Protein AF-0000000075582136 (afdb_homodimer)

pLDDT: mean 93.13, std 15.54, range [14.88, 98.94]

Solvent-accessible surface area (backbone atoms only — not comparable to full-atom values): 69428 Å² total; per-residue (Å²): 144,78,86,81,82,97,71,89,72,78,82,81,78,76,75,77,76,76,74,74,72,73,72,70,71,68,70,74,68,73,74,67,49,56,45,76,36,68,51,67,60,58,88,44,71,37,83,74,55,88,53,54,43,84,75,32,46,63,37,31,34,33,76,56,52,63,45,33,44,37,61,30,61,46,61,32,44,50,53,49,29,32,49,75,15,39,59,55,40,36,70,56,34,31,39,51,44,36,67,83,54,13,18,47,70,27,92,83,30,82,40,27,60,53,42,39,28,33,27,39,42,9,41,41,48,40,16,49,43,66,66,36,65,70,48,44,54,53,43,45,54,55,51,50,20,41,63,68,41,46,43,95,70,19,51,52,49,55,89,46,71,60,96,89,23,59,55,54,49,38,53,42,43,35,50,55,35,43,50,52,47,27,54,63,65,65,46,64,64,47,59,52,50,51,53,38,28,50,52,33,57,58,68,48,54,71,94,48,40,42,73,50,75,65,32,12,52,40,28,38,56,46,44,52,52,42,52,56,49,30,45,74,69,64,51,65,68,44,59,55,36,43,53,53,43,59,76,40,23,55,62,56,60,51,91,42,45,64,79,64,51,36,38,44,56,50,36,47,27,29,50,30,38,35,57,52,18,33,57,68,65,42,63,67,31,37,50,18,18,55,44,48,60,47,51,51,31,43,68,26,16,59,47,68,40,71,50,44,17,12,34,51,43,51,48,80,59,41,46,41,48,56,31,14,29,29,40,40,21,50,33,33,31,34,50,38,19,53,51,48,22,22,55,62,29,44,51,64,26,38,53,48,28,45,23,27,57,53,23,38,48,46,34,28,35,43,87,63,30,44,22,26,20,39,42,45,39,44,34,23,62,59,23,35,66,56,62,27,48,80,72,37,69,53,83,42,37,39,38,14,28,21,54,40,53,39,69,61,40,58,21,35,47,34,32,37,63,44,53,53,57,51,49,24,51,27,35,28,20,64,18,16,38,29,43,60,39,81,57,19,25,39,30,56,45,57,28,47,94,58,50,62,31,36,44,37,34,51,41,60,45,84,82,43,46,50,41,35,36,35,35,42,36,93,57,75,46,56,38,39,40,34,37,58,32,58,62,78,32,65,79,40,46,47,24,52,71,84,38,71,55,94,56,79,61,47,55,49,24,27,39,34,42,42,42,73,42,43,59,67,40,34,40,36,39,37,43,49,64,50,80,45,76,50,71,21,69,62,48,60,42,15,34,32,44,29,46,49,76,37,38,35,11,45,62,53,48,74,42,79,42,80,39,65,38,77,76,67,37,42,97,79,45,49,69,24,90,86,44,65,58,84,80,39,43,16,34,28,38,40,61,74,45,84,74,44,46,24,62,65,60,42,91,89,46,44,64,73,75,49,43,81,42,80,50,70,75,38,90,78,35,55,50,57,29,80,87,30,36,33,51,36,33,41,37,45,24,21,38,26,80,84,49,40,69,40,97,43,72,37,60,45,68,79,58,60,38,76,48,67,65,54,63,83,37,83,41,47,27,28,46,28,12,21,32,71,47,26,43,28,63,28,38,44,46,64,131,131,87,80,77,85,82,79,86,73,83,85,76,82,72,78,78,75,78,74,75,74,72,74,69,70,68,70,74,69,75,73,69,50,57,46,76,36,69,52,66,60,58,90,43,71,36,82,72,55,87,53,53,43,83,76,32,48,64,37,31,33,33,76,56,52,64,47,35,44,37,63,28,60,46,62,31,42,50,54,48,30,33,49,76,14,39,58,55,39,38,71,58,33,32,39,51,44,37,67,81,54,14,18,49,70,26,92,83,29,82,40,26,61,52,41,40,30,33,26,39,42,8,42,39,48,42,16,49,42,67,66,36,64,72,48,43,54,56,45,45,56,56,52,51,21,41,62,68,42,47,43,94,70,18,50,52,49,56,89,46,70,59,96,89,23,61,55,54,49,37,51,41,42,34,49,54,35,44,50,52,46,28,53,62,64,67,47,64,64,48,59,52,49,52,52,38,28,49,52,32,56,58,70,50,53,72,94,47,38,41,72,48,76,66,31,11,51,40,28,38,57,45,44,52,52,42,50,56,48,30,44,74,69,64,50,66,68,44,59,55,38,42,54,52,42,59,76,40,22,54,63,54,59,51,93,43,45,62,79,64,54,36,38,43,56,49,37,47,26,28,49,30,38,36,58,52,18,33,57,68,65,42,62,68,31,37,50,19,16,55,44,48,59,48,51,51,31,44,68,25,15,58,48,68,41,71,50,44,16,12,32,52,44,50,48,79,59,42,45,42,47,58,31,13,30,30,41,39,20,50,31,33,30,35,51,37,20,53,52,47,23,24,56,62,31,42,52,64,27,38,52,47,26,44,24,27,56,53,24,38,48,46,33,26,35,42,87,62,30,45,20,26,21,38,43,44,38,44,33,23,62,60,23,36,66,57,61,27,49,80,73,40,69,52,84,43,37,41,38,14,27,23,54,40,52,38,65,61,40,56,21,35,47,35,32,37,62,42,54,52,56,51,50,23,52,28,34,27,18,63,18,17,37,29,43,60,37,82,57,20,26,39,30,57,44,56,28,46,96,57,49,62,32,35,43,37,35,51,40,60,45,86,83,44,46,49,41,35,36,34,35,42,37,92,57,74,45,56,40,39,40,34,37,58,31,58,64,77,33,67,79,38,47,46,25,52,71,84,38,71,54,94,57,79,61,48,54,51,24,26,38,33,41,41,40,74,43,43,60,68,40,34,41,37,40,38,44,48,63,51,80,45,74,50,72,21,68,62,50,61,42,15,33,32,44,30,46,49,77,37,39,35,12,45,63,53,48,72,41,77,42,81,41,67,38,78,77,66,38,43,97,80,45,49,68,24,89,86,44,66,57,86,81,39,44,16,35,30,40,39,62,73,45,83,74,44,45,25,60,66,61,42,91,90,48,47,64,72,76,51,44,81,44,80,50,68,76,38,91,80,35,54,48,57,30,79,86,30,36,34,51,36,32,42,36,45,24,22,38,26,81,84,47,41,70,40,97,44,72,38,60,44,68,78,56,61,39,77,51,68,62,56,65,84,38,82,42,47,28,27,46,27,12,20,32,71,47,25,44,27,63,27,41,44,48,67,133

Organism: Bacteroides fragilis (strain ATCC 25285 / DSM 2151 / CCUG 4856 / JCM 11019 / LMG 10263 / NCTC 9343 / Onslow / VPI 2553 / EN-2) (NCBI:txid272559)

Nearest PDB structures (foldseek):
  5mqo-assembly1_A  TM=7.518E-01  e=6.669E-30  Bacteroides thetaiotaomicron
  4qk0-assembly2_D  TM=6.902E-01  e=3.153E-28  Geobacillus stearothermophilus
  8qf8-assembly1_A  TM=6.578E-01  e=3.916E-22  Bacteroides thetaiotaomicron
  5opj-assembly1_A  TM=6.143E-01  e=5.117E-23  Bacteroides thetaiotaomicron
  8k7y-assembly1_E  TM=6.175E-01  e=1.084E-19  Bifidobacterium longum subsp. longum JCM 1217

InterPro domains:
  IPR008928 Six-hairpin glycosidase superfamily [SSF48208] (95-361)
  IPR012878 Non-reducing end beta-L-arabinofuranosidase-like, GH127 catalytic domain [PF07944] (35-421)
  IPR049046 Non-reducing end beta-L-arabinofuranosidase-like, GH127 middle domain [PF20736] (433-529)

Sequence (1374 aa):
MKKMKSLKGGLAGILFTAGLLAASCTSDQSSSAVTIVNRPDCTQTNVNYVGNRLPLKPMNFIKLPVGSIQPEGWLKKYLELQKDGLTGHLNEISAWLGKENNAWLTKGGDHGWEEVPYWLKGYGNLAYILKDQKMIDEAKVWLEGAFASQQPDGYFGPINERNGKRELWAQMIMLWCLQSYYEYSNDQRVIDLMTNYFKWQLSVPDEQFLEDYWENSRGGDNLLSVYWLYNRTGDQFLLELAEKIHRNTADWTRPSALPNWHNVNIAQCFREPATYYMMTGDSAMLKASYNVHNLIRRTFGQVPGGMFGADENARMGSIDPRQGVETCGLVEQMASDELMLCMTGDPLWAEHCEEVAFNSYPAAVMPDFKGLRYITCPNQTVSDSKNHHPGIDNRGPFLAMNPFSSRCCQHNHAQGWPYYAEHLILATPDNGVAAAMYAACKATVKVGDGNEITLHEQTNYPFEETIRFTVNTPKAVSFPFYLRIPSWTEGATIFVNGKKVAANPEAGQYACINREWKDNDQVEIQLPMQLSMRTWQVNKNSVSVDYGPLTMSLKIDEDYVKKDSRATAIGDSKWQEGADASQWPTYEIYAKTPWNYALVLGKNEPLKDFKVVHKEWPADNFPFTVASTPIEVKAIGRKVPSWVIDQYDLCSELPEMDAPKGEKEEITLIPMGAARLRVSAFPNTREMKKMKSLKGGLAGILFTAGLLAASCTSDQSSSAVTIVNRPDCTQTNVNYVGNRLPLKPMNFIKLPVGSIQPEGWLKKYLELQKDGLTGHLNEISAWLGKENNAWLTKGGDHGWEEVPYWLKGYGNLAYILKDQKMIDEAKVWLEGAFASQQPDGYFGPINERNGKRELWAQMIMLWCLQSYYEYSNDQRVIDLMTNYFKWQLSVPDEQFLEDYWENSRGGDNLLSVYWLYNRTGDQFLLELAEKIHRNTADWTRPSALPNWHNVNIAQCFREPATYYMMTGDSAMLKASYNVHNLIRRTFGQVPGGMFGADENARMGSIDPRQGVETCGLVEQMASDELMLCMTGDPLWAEHCEEVAFNSYPAAVMPDFKGLRYITCPNQTVSDSKNHHPGIDNRGPFLAMNPFSSRCCQHNHAQGWPYYAEHLILATPDNGVAAAMYAACKATVKVGDGNEITLHEQTNYPFEETIRFTVNTPKAVSFPFYLRIPSWTEGATIFVNGKKVAANPEAGQYACINREWKDNDQVEIQLPMQLSMRTWQVNKNSVSVDYGPLTMSLKIDEDYVKKDSRATAIGDSKWQEGADASQWPTYEIYAKTPWNYALVLGKNEPLKDFKVVHKEWPADNFPFTVASTPIEVKAIGRKVPSWVIDQYDLCSELPEMDAPKGEKEEITLIPMGAARLRVSAFPNTRE

Foldseek 3Di:
DDDDDDDDPDDPPPPPPPPPPPPPPPPCPQFWDKDWFLAFDQPFFAPADQFFDPPFATWRFFFAAQQQWAFDFQLNLVLVLCCVALLVCCCPWFPQNPQVQHQLQDPPRDHNQQQVLLSLLLQCSSCSNVVPVVSVVVSVNSVVSQLVQADPQLATTGFDDDPRATDCQSVLSVLSNLLSVCSRPVPCSNLVSLVSNLVSQLVDDLVRHQDDDRSQLQLLSVLVSLSVSCSVPVDPVSVVSSVSSVVSHFDLLDQQDGSFFFLLSLLARLCSLVSSCSHVVPVSSVVSSVRSLVNQCLQFNLFFLLGGFALGGDDVPLRFLLGWHFLSSLQSNLVSLLVCCRRPVFLVSQLSSLSNLFFWNLLQADLSRHWGAGTTGLAFFWQFFQQLPPNYPDGTNRRWGFCQSDSSSNRNNSNRSSVVSSRQKTAGRQFAIERSHDRFIWGWGAGDPGFTKIWGWDDLPPLFFKIKIWIAGPDWDWGKYKYAAAQQFDQKWKDKQRHTRPDGHHHRIIIIGTGTDDGGIMMMIGGAWDKDKDFRVVQQRFIWIDTVSFTKWFLFDKDKDWAQSVVRRDPSGGTDPPDDSVVRTMIIIHTPDDRQWAFQADPVGGCVAKDKAFADQAPSSHQQASPHPGIKIKGKIWGQVVQDQDPSRTGDRADHQQGDTHDIDITMIGTNRRDSRTNRGHRNHDD/DDDDPDPPDDDDPPPPPPPPPPPPPPPCPQFWDKDWFLAFDQPFFAPADQFFDPPFATWRFFFAAQQQWAFDFQLNLVLVLCCVALLVCCCPWFPQNPQVQHQLQDPPRDHNQQQVLLSLLLQCSSCSNVVPVVSVVVSVNSVVSQLVQADPQLDTTGFDDDPRATDCQSVLSVLSNLLSVCSRPVPCSNLVSLVSNLVSQLVDDLVRHQDDDRSQLQLLSVLVSLSVSCSVPVDVVSVVSSVSSVVRHFDLLDQQDGSFFFLLSLLARLCSLVSVCSHVVPVSSVVSSVRSLVNQCLQFVLFFLLGGFALGGDDPPLRFLLGWHFLSSLQSNLVSLLVCCRRPVFLVSQLSSLSNLFFWNLLQADLSRHWGAGTTGLAFFWQFFQQLPPNYVDGTNRRWGFCQSDSSSNRNNSNRSSVVSSRQKTAGRQFAIERSHDRFIWGWGAGDPGFTKIWGWDDLPPLFFKIKIWIAGPDWDWGKYKYAAAQQFDQKWKDKQRHTRPDGHHHRIIIIGTGTDDGGIMMMIGGAWDKDKDFRVVQQRFIWIDTVSFTKWFQFDKDKDWAQSVVRRDPSGGTDPPDDSVVRTMIIIHTPDDRQWAFQADPVGGCPAKDKAFADQAPSSHQQASPHPGIKIKGKIWGQVVQDQDPSRTGDRADHQAGDTHDIDITMIGTNRRDSRTNRGHRNHDD

Radius of gyration: 38.81 Å; Cα contacts (8 Å, |Δi|>4): 3252; chains: 2; bounding box: 90×150×162 Å

Structure (mmCIF, N/CA/C/O backbone):
data_AF-0000000075582136-model_v1
#
loop_
_entity.id
_entity.type
_entity.pdbx_description
1 polymer 'Exported protein'
#
loop_
_atom_site.group_PDB
_atom_site.id
_atom_site.type_symbol
_atom_site.label_atom_id
_atom_site.label_alt_id
_atom_site.label_comp_id
_atom_site.label_asym_id
_atom_site.label_entity_id
_atom_site.label_seq_id
_atom_site.pdbx_PDB_ins_code
_atom_site.Cartn_x
_atom_site.Cartn_y
_atom_site.Cartn_z
_atom_site.occupancy
_atom_site.B_iso_or_equiv
_atom_site.auth_seq_id
_atom_site.auth_comp_id
_atom_site.auth_asym_id
_atom_site.auth_atom_id
_atom_site.pdbx_PDB_model_num
ATOM 1 N N . MET A 1 1 ? -44.188 39.75 118.5 1 19.81 1 MET A N 1
ATOM 2 C CA . MET A 1 1 ? -42.969 38.969 118.75 1 19.81 1 MET A CA 1
ATOM 3 C C . MET A 1 1 ? -42.25 38.75 117.375 1 19.81 1 MET A C 1
ATOM 5 O O . MET A 1 1 ? -42.781 38.094 116.5 1 19.81 1 MET A O 1
ATOM 9 N N . LYS A 1 2 ? -41.281 39.375 117.062 1 20.42 2 LYS A N 1
ATOM 10 C CA . LYS A 1 2 ? -40.688 40.281 116.125 1 20.42 2 LYS A CA 1
ATOM 11 C C . LYS A 1 2 ? -39.688 39.562 115.188 1 20.42 2 LYS A C 1
ATOM 13 O O . LYS A 1 2 ? -39.75 39.656 114 1 20.42 2 LYS A O 1
ATOM 18 N N . LYS A 1 3 ? -38.594 39.156 115.625 1 18.28 3 LYS A N 1
ATOM 19 C CA . LYS A 1 3 ? -37.406 39.75 115 1 18.28 3 LYS A CA 1
ATOM 20 C C . LYS A 1 3 ? -36.844 38.844 113.875 1 18.28 3 LYS A C 1
ATOM 22 O O . LYS A 1 3 ? -37.281 37.719 113.75 1 18.28 3 LYS A O 1
ATOM 27 N N . MET A 1 4 ? -35.562 38.375 113.938 1 14.88 4 MET A N 1
ATOM 28 C CA . MET A 1 4 ? -34.438 38.844 113.125 1 14.88 4 MET A CA 1
ATOM 29 C C . MET A 1 4 ? -34.281 38 111.875 1 14.88 4 MET A C 1
ATOM 31 O O . MET A 1 4 ? -34.219 38.531 110.75 1 14.88 4 MET A O 1
ATOM 35 N N . LYS A 1 5 ? -33.219 37.062 111.75 1 18.27 5 LYS A N 1
ATOM 36 C CA . LYS A 1 5 ? -31.969 37.625 111.25 1 18.27 5 LYS A CA 1
ATOM 37 C C . LYS A 1 5 ? -31.75 37.25 109.812 1 18.27 5 LYS A C 1
ATOM 39 O O . LYS A 1 5 ? -31.375 38.125 109 1 18.27 5 LYS A O 1
ATOM 44 N N . SER A 1 6 ? -31.438 36 109.438 1 18.38 6 SER A N 1
ATOM 45 C CA . SER A 1 6 ? -30.25 35.562 108.688 1 18.38 6 SER A CA 1
ATOM 46 C C . SER A 1 6 ? -30.547 35.469 107.188 1 18.38 6 SER A C 1
ATOM 48 O O . SER A 1 6 ? -31.469 34.781 106.812 1 18.38 6 SER A O 1
ATOM 50 N N . LEU A 1 7 ? -30 36.375 106.25 1 17.03 7 LEU A N 1
ATOM 51 C CA . LEU A 1 7 ? -30.016 37.094 104.938 1 17.03 7 LEU A CA 1
ATOM 52 C C . LEU A 1 7 ? -29.453 36.25 103.812 1 17.03 7 LEU A C 1
ATOM 54 O O . LEU A 1 7 ? -30.047 36.219 102.75 1 17.03 7 LEU A O 1
ATOM 58 N N . LYS A 1 8 ? -28.031 35.812 103.812 1 20.89 8 LYS A N 1
ATOM 59 C CA . LYS A 1 8 ? -27.203 36.469 102.812 1 20.89 8 LYS A CA 1
ATOM 60 C C . LYS A 1 8 ? -27.375 35.812 101.438 1 20.89 8 LYS A C 1
ATOM 62 O O . LYS A 1 8 ? -27.047 34.625 101.312 1 20.89 8 LYS A O 1
ATOM 67 N N . GLY A 1 9 ? -28.328 35.844 100.562 1 17.97 9 GLY A N 1
ATOM 68 C CA . GLY A 1 9 ? -28.719 35.125 99.375 1 17.97 9 GLY A CA 1
ATOM 69 C C . GLY A 1 9 ? -27.828 35.375 98.125 1 17.97 9 GLY A C 1
ATOM 70 O O . GLY A 1 9 ? -28.328 35.562 97.062 1 17.97 9 GLY A O 1
ATOM 71 N N . GLY A 1 10 ? -26.484 35.625 98.5 1 19.5 10 GLY A N 1
ATOM 72 C CA . GLY A 1 10 ? -25.875 36.375 97.438 1 19.5 10 GLY A CA 1
ATOM 73 C C . GLY A 1 10 ? -26.156 35.781 96.062 1 19.5 10 GLY A C 1
ATOM 74 O O . GLY A 1 10 ? -26.656 34.656 95.938 1 19.5 10 GLY A O 1
ATOM 75 N N . LEU A 1 11 ? -25.312 36.312 95 1 21.55 11 LEU A N 1
ATOM 76 C CA . LEU A 1 11 ? -25.25 36.844 93.625 1 21.55 11 LEU A CA 1
ATOM 77 C C . LEU A 1 11 ? -24.891 35.719 92.625 1 21.55 11 LEU A C 1
ATOM 79 O O . LEU A 1 11 ? -23.891 35.062 92.812 1 21.55 11 LEU A O 1
ATOM 83 N N . ALA A 1 12 ? -25.859 35.062 92.062 1 21.98 12 ALA A N 1
ATOM 84 C CA . ALA A 1 12 ? -25.828 34.062 91 1 21.98 12 ALA A CA 1
ATOM 85 C C . ALA A 1 12 ? -24.969 34.531 89.812 1 21.98 12 ALA A C 1
ATOM 87 O O . ALA A 1 12 ? -25.219 35.594 89.25 1 21.98 12 ALA A O 1
ATOM 88 N N . GLY A 1 13 ? -23.594 34.375 89.938 1 20.72 13 GLY A N 1
ATOM 89 C CA . GLY A 1 13 ? -22.625 34.688 88.875 1 20.72 13 GLY A CA 1
ATOM 90 C C . GLY A 1 13 ? -23.031 34.188 87.5 1 20.72 13 GLY A C 1
ATOM 91 O O . GLY A 1 13 ? -23.406 33.031 87.312 1 20.72 13 GLY A O 1
ATOM 92 N N . ILE A 1 14 ? -23.688 35 86.688 1 21.73 14 ILE A N 1
ATOM 93 C CA . ILE A 1 14 ? -24.188 34.844 85.375 1 21.73 14 ILE A CA 1
ATOM 94 C C . ILE A 1 14 ? -23.047 34.469 84.438 1 21.73 14 ILE A C 1
ATOM 96 O O . ILE A 1 14 ? -22.094 35.25 84.25 1 21.73 14 ILE A O 1
ATOM 100 N N . LEU A 1 15 ? -22.422 33.344 84.625 1 22.56 15 LEU A N 1
ATOM 101 C CA . LEU A 1 15 ? -21.359 33 83.688 1 22.56 15 LEU A CA 1
ATOM 102 C C . LEU A 1 15 ? -21.844 33.094 82.25 1 22.56 15 LEU A C 1
ATOM 104 O O . LEU A 1 15 ? -22.844 32.5 81.875 1 22.56 15 LEU A O 1
ATOM 108 N N . PHE A 1 16 ? -21.641 34.281 81.562 1 22.34 16 PHE A N 1
ATOM 109 C CA . PHE A 1 16 ? -21.875 34.594 80.125 1 22.34 16 PHE A CA 1
ATOM 110 C C . PHE A 1 16 ? -21.125 33.625 79.25 1 22.34 16 PHE A C 1
ATOM 112 O O . PHE A 1 16 ? -19.891 33.5 79.312 1 22.34 16 PHE A O 1
ATOM 119 N N . THR A 1 17 ? -21.594 32.406 79.125 1 23.52 17 THR A N 1
ATOM 120 C CA . THR A 1 17 ? -21 31.5 78.125 1 23.52 17 THR A CA 1
ATOM 121 C C . THR A 1 17 ? -21 32.125 76.75 1 23.52 17 THR A C 1
ATOM 123 O O . THR A 1 17 ? -22.047 32.469 76.188 1 23.52 17 THR A O 1
ATOM 126 N N . ALA A 1 18 ? -20.016 33.094 76.438 1 24.77 18 ALA A N 1
ATOM 127 C CA . ALA A 1 18 ? -19.859 33.594 75.062 1 24.77 18 ALA A CA 1
ATOM 128 C C . ALA A 1 18 ? -19.781 32.406 74.125 1 24.77 18 ALA A C 1
ATOM 130 O O . ALA A 1 18 ? -18.984 31.5 74.25 1 24.77 18 ALA A O 1
ATOM 131 N N . GLY A 1 19 ? -20.891 32.031 73.625 1 23.14 19 GLY A N 1
ATOM 132 C CA . GLY A 1 19 ? -21.031 31.109 72.5 1 23.14 19 GLY A CA 1
ATOM 133 C C . GLY A 1 19 ? -20.109 31.453 71.312 1 23.14 19 GLY A C 1
ATOM 134 O O . GLY A 1 19 ? -20.156 32.562 70.812 1 23.14 19 GLY A O 1
ATOM 135 N N . LEU A 1 20 ? -18.828 31.016 71.5 1 24.83 20 LEU A N 1
ATOM 136 C CA . LEU A 1 20 ? -17.969 31.109 70.312 1 24.83 20 LEU A CA 1
ATOM 137 C C . LEU A 1 20 ? -18.672 30.594 69.062 1 24.83 20 LEU A C 1
ATOM 139 O O . LEU A 1 20 ? -19.125 29.453 69.062 1 24.83 20 LEU A O 1
ATOM 143 N N . LEU A 1 21 ? -19.406 31.453 68.438 1 23.77 21 LEU A N 1
ATOM 144 C CA . LEU A 1 21 ? -19.875 31.125 67.125 1 23.77 21 LEU A CA 1
ATOM 145 C C . LEU A 1 21 ? -18.719 30.609 66.25 1 23.77 21 LEU A C 1
ATOM 147 O O . LEU A 1 21 ? -17.734 31.312 66.062 1 23.77 21 LEU A O 1
ATOM 151 N N . ALA A 1 22 ? -18.438 29.344 66.375 1 27.06 22 ALA A N 1
ATOM 152 C CA . ALA A 1 22 ? -17.625 28.734 65.312 1 27.06 22 ALA A CA 1
ATOM 153 C C . ALA A 1 22 ? -18.094 29.156 63.938 1 27.06 22 ALA A C 1
ATOM 155 O O . ALA A 1 22 ? -19.234 28.891 63.562 1 27.06 22 ALA A O 1
ATOM 156 N N . ALA A 1 23 ? -17.625 30.328 63.562 1 27.34 23 ALA A N 1
ATOM 157 C CA . ALA A 1 23 ? -17.734 30.609 62.125 1 27.34 23 ALA A CA 1
ATOM 158 C C . ALA A 1 23 ? -17.344 29.406 61.281 1 27.34 23 ALA A C 1
ATOM 160 O O . ALA A 1 23 ? -16.203 28.938 61.344 1 27.34 23 ALA A O 1
ATOM 161 N N . SER A 1 24 ? -18.281 28.531 61.188 1 27.31 24 SER A N 1
ATOM 162 C CA . SER A 1 24 ? -18.062 27.578 60.094 1 27.31 24 SER A CA 1
ATOM 163 C C . SER A 1 24 ? -17.609 28.281 58.812 1 27.31 24 SER A C 1
ATOM 165 O O . SER A 1 24 ? -18.359 29.078 58.25 1 27.31 24 SER A O 1
ATOM 167 N N . CYS A 1 25 ? -16.406 28.75 58.781 1 29.78 25 CYS A N 1
ATOM 168 C CA . CYS A 1 25 ? -15.922 28.984 57.406 1 29.78 25 CYS A CA 1
ATOM 169 C C . CYS A 1 25 ? -16.375 27.875 56.469 1 29.78 25 CYS A C 1
ATOM 171 O O . CYS A 1 25 ? -15.953 26.719 56.625 1 29.78 25 CYS A O 1
ATOM 173 N N . THR A 1 26 ? -17.688 27.875 56.188 1 29.83 26 THR A N 1
ATOM 174 C CA . THR A 1 26 ? -17.984 27.094 55 1 29.83 26 THR A CA 1
ATOM 175 C C . THR A 1 26 ? -16.891 27.25 53.938 1 29.83 26 THR A C 1
ATOM 177 O O . THR A 1 26 ? -16.656 28.359 53.469 1 29.83 26 THR A O 1
ATOM 180 N N . SER A 1 27 ? -15.773 26.625 54.219 1 32.75 27 SER A N 1
ATOM 181 C CA . SER A 1 27 ? -14.953 26.453 53.031 1 32.75 27 SER A CA 1
ATOM 182 C C . SER A 1 27 ? -15.82 26.25 51.781 1 32.75 27 SER A C 1
ATOM 184 O O . SER A 1 27 ? -16.609 25.312 51.719 1 32.75 27 SER A O 1
ATOM 186 N N . ASP A 1 28 ? -16.469 27.297 51.281 1 34.19 28 ASP A N 1
ATOM 187 C CA . ASP A 1 28 ? -17.016 27.219 49.938 1 34.19 28 ASP A CA 1
ATOM 188 C C . ASP A 1 28 ? -16.156 26.328 49.062 1 34.19 28 ASP A C 1
ATOM 190 O O . ASP A 1 28 ? -15.102 26.734 48.562 1 34.19 28 ASP A O 1
ATOM 194 N N . GLN A 1 29 ? -15.922 25.109 49.438 1 37.53 29 GLN A N 1
ATOM 195 C CA . GLN A 1 29 ? -15.375 24.188 48.438 1 37.53 29 GLN A CA 1
ATOM 196 C C . GLN A 1 29 ? -16.047 24.359 47.094 1 37.53 29 GLN A C 1
ATOM 198 O O . GLN A 1 29 ? -17.188 23.906 46.906 1 37.53 29 GLN A O 1
ATOM 203 N N . SER A 1 30 ? -16.016 25.453 46.469 1 43.44 30 SER A N 1
ATOM 204 C CA . SER A 1 30 ? -16.406 25.531 45.062 1 43.44 30 SER A CA 1
ATOM 205 C C . SER A 1 30 ? -16.031 24.25 44.312 1 43.44 30 SER A C 1
ATOM 207 O O . SER A 1 30 ? -14.852 23.953 44.156 1 43.44 30 SER A O 1
ATOM 209 N N . SER A 1 31 ? -16.656 23.188 44.531 1 51.5 31 SER A N 1
ATOM 210 C CA . SER A 1 31 ? -16.547 21.906 43.844 1 51.5 31 SER A CA 1
ATOM 211 C C . SER A 1 31 ? -16.328 22.078 42.344 1 51.5 31 SER A C 1
ATOM 213 O O . SER A 1 31 ? -17.125 22.719 41.656 1 51.5 31 SER A O 1
ATOM 215 N N . SER A 1 32 ? -15.062 22.172 41.875 1 63.56 32 SER A N 1
ATOM 216 C CA . SER A 1 32 ? -14.68 22.172 40.469 1 63.56 32 SER A CA 1
ATOM 217 C C . SER A 1 32 ? -15.273 20.969 39.75 1 63.56 32 SER A C 1
ATOM 219 O O . SER A 1 32 ? -15.016 19.812 40.094 1 63.56 32 SER A O 1
ATOM 221 N N . ALA A 1 33 ? -16.344 21.203 39 1 82 33 ALA A N 1
ATOM 222 C CA . ALA A 1 33 ? -16.922 20.156 38.188 1 82 33 ALA A CA 1
ATOM 223 C C . ALA A 1 33 ? -16.062 19.875 36.969 1 82 33 ALA A C 1
ATOM 225 O O . ALA A 1 33 ? -15.758 20.781 36.188 1 82 33 ALA A O 1
ATOM 226 N N . VAL A 1 34 ? -15.297 18.797 36.969 1 92.44 34 VAL A N 1
ATOM 227 C CA . VAL A 1 34 ? -14.531 18.344 35.812 1 92.44 34 VAL A CA 1
ATOM 228 C C . VAL A 1 34 ? -15.312 17.266 35.062 1 92.44 34 VAL A C 1
ATOM 230 O O . VAL A 1 34 ? -15.742 16.266 35.688 1 92.44 34 VAL A O 1
ATOM 233 N N . THR A 1 35 ? -15.594 17.469 33.844 1 95.5 35 THR A N 1
ATOM 234 C CA . THR A 1 35 ? -16.266 16.5 32.969 1 95.5 35 THR A CA 1
ATOM 235 C C . THR A 1 35 ? -15.359 16.094 31.812 1 95.5 35 THR A C 1
ATOM 237 O O . THR A 1 35 ? -14.57 16.906 31.312 1 95.5 35 THR A O 1
ATOM 240 N N . ILE A 1 36 ? -15.367 14.836 31.438 1 96.31 36 ILE A N 1
ATOM 241 C CA . ILE A 1 36 ? -14.641 14.336 30.281 1 96.31 36 ILE A CA 1
ATOM 242 C C . ILE A 1 36 ? -15.555 14.359 29.062 1 96.31 36 ILE A C 1
ATOM 244 O O . ILE A 1 36 ? -16.656 13.789 29.078 1 96.31 36 ILE A O 1
ATOM 248 N N . VAL A 1 37 ? -15.133 15.055 27.984 1 96.19 37 VAL A N 1
ATOM 249 C CA . VAL A 1 37 ? -15.977 15.219 26.797 1 96.19 37 VAL A CA 1
ATOM 250 C C . VAL A 1 37 ? -15.164 14.898 25.547 1 96.19 37 VAL A C 1
ATOM 252 O O . VAL A 1 37 ? -13.938 15.031 25.547 1 96.19 37 VAL A O 1
ATOM 255 N N . ASN A 1 38 ? -15.836 14.508 24.547 1 95.19 38 ASN A N 1
ATOM 256 C CA . ASN A 1 38 ? -15.188 14.195 23.281 1 95.19 38 ASN A CA 1
ATOM 257 C C . ASN A 1 38 ? -14.812 15.461 22.516 1 95.19 38 ASN A C 1
ATOM 259 O O . ASN A 1 38 ? -13.836 15.477 21.766 1 95.19 38 ASN A O 1
ATOM 263 N N . ARG A 1 39 ? -15.781 16.469 22.609 1 94.88 39 ARG A N 1
ATOM 264 C CA . ARG A 1 39 ? -15.664 17.766 21.969 1 94.88 39 ARG A CA 1
ATOM 265 C C . ARG A 1 39 ? -16.234 18.875 22.844 1 94.88 39 ARG A C 1
ATOM 267 O O . ARG A 1 39 ? -17.031 18.609 23.75 1 94.88 39 ARG A O 1
ATOM 274 N N . PRO A 1 40 ? -15.75 20.078 22.5 1 92.44 40 PRO A N 1
ATOM 275 C CA . PRO A 1 40 ? -16.391 21.156 23.234 1 92.44 40 PRO A CA 1
ATOM 276 C C . PRO A 1 40 ? -17.875 21.312 22.875 1 92.44 40 PRO A C 1
ATOM 278 O O . PRO A 1 40 ? -18.297 20.906 21.797 1 92.44 40 PRO A O 1
ATOM 281 N N . ASP A 1 41 ? -18.641 21.875 23.75 1 87.31 41 ASP A N 1
ATOM 282 C CA . ASP A 1 41 ? -20.062 22.125 23.562 1 87.31 41 ASP A CA 1
ATOM 283 C C . ASP A 1 41 ? -20.297 23.219 22.516 1 87.31 41 ASP A C 1
ATOM 285 O O . ASP A 1 41 ? -19.906 24.359 22.719 1 87.31 41 ASP A O 1
ATOM 289 N N . CYS A 1 42 ? -20.953 22.922 21.469 1 90.81 42 CYS A N 1
ATOM 290 C CA . CYS A 1 42 ? -21.156 23.875 20.391 1 90.81 42 CYS A CA 1
ATOM 291 C C . CYS A 1 42 ? -22.578 24.422 20.406 1 90.81 42 CYS A C 1
ATOM 293 O O . CYS A 1 42 ? -23.016 25.031 19.438 1 90.81 42 CYS A O 1
ATOM 295 N N . THR A 1 43 ? -23.312 24.188 21.484 1 91.25 43 THR A N 1
ATOM 296 C CA . THR A 1 43 ? -24.672 24.688 21.594 1 91.25 43 THR A CA 1
ATOM 297 C C . THR A 1 43 ? -24.672 26.188 21.844 1 91.25 43 THR A C 1
ATOM 299 O O . THR A 1 43 ? -25.656 26.875 21.562 1 91.25 43 THR A O 1
ATOM 302 N N . GLN A 1 44 ? -23.609 26.656 22.422 1 90.19 44 GLN A N 1
ATOM 303 C CA . GLN A 1 44 ? -23.453 28.094 22.625 1 90.19 44 GLN A CA 1
ATOM 304 C C . GLN A 1 44 ? -22.562 28.703 21.562 1 90.19 44 GLN A C 1
ATOM 306 O O . GLN A 1 44 ? -21.906 28 20.797 1 90.19 44 GLN A O 1
ATOM 311 N N . THR A 1 45 ? -22.703 30.047 21.5 1 92.5 45 THR A N 1
ATOM 312 C CA . THR A 1 45 ? -21.859 30.797 20.562 1 92.5 45 THR A CA 1
ATOM 313 C C . THR A 1 45 ? -20.906 31.719 21.312 1 92.5 45 THR A C 1
ATOM 315 O O . THR A 1 45 ? -21.297 32.375 22.297 1 92.5 45 THR A O 1
ATOM 318 N N . ASN A 1 46 ? -19.734 31.688 20.891 1 95.88 46 ASN A N 1
ATOM 319 C CA . ASN A 1 46 ? -18.75 32.562 21.5 1 95.88 46 ASN A CA 1
ATOM 320 C C . ASN A 1 46 ? -19.062 34.031 21.203 1 95.88 46 ASN A C 1
ATOM 322 O O . ASN A 1 46 ? -19.281 34.406 20.047 1 95.88 46 ASN A O 1
ATOM 326 N N . VAL A 1 47 ? -19.047 34.906 22.156 1 95.62 47 VAL A N 1
ATOM 327 C CA . VAL A 1 47 ? -19.438 36.312 21.969 1 95.62 47 VAL A CA 1
ATOM 328 C C . VAL A 1 47 ? -18.188 37.156 21.875 1 95.62 47 VAL A C 1
ATOM 330 O O . VAL A 1 47 ? -18.266 38.344 21.484 1 95.62 47 VAL A O 1
ATOM 333 N N . ASN A 1 48 ? -17.016 36.594 22.219 1 97.25 48 ASN A N 1
ATOM 334 C CA . ASN A 1 48 ? -15.781 37.375 22.312 1 97.25 48 ASN A CA 1
ATOM 335 C C . ASN A 1 48 ? -14.984 37.344 21 1 97.25 48 ASN A C 1
ATOM 337 O O . ASN A 1 48 ? -14.195 38.219 20.719 1 97.25 48 ASN A O 1
ATOM 341 N N . TYR A 1 49 ? -15.055 36.281 20.266 1 97.38 49 TYR A N 1
ATOM 342 C CA . TYR A 1 49 ? -14.281 36.062 19.047 1 97.38 49 TYR A CA 1
ATOM 343 C C . TYR A 1 49 ? -15.188 35.656 17.891 1 97.38 49 TYR A C 1
ATOM 345 O O . TYR A 1 49 ? -16.219 35 18.109 1 97.38 49 TYR A O 1
ATOM 353 N N . VAL A 1 50 ? -14.805 36 16.703 1 95.25 50 VAL A N 1
ATOM 354 C CA . VAL A 1 50 ? -15.602 35.719 15.523 1 95.25 50 VAL A CA 1
ATOM 355 C C . VAL A 1 50 ? -15.555 34.219 15.203 1 95.25 50 VAL A C 1
ATOM 357 O O . VAL A 1 50 ? -14.484 33.688 14.938 1 95.25 50 VAL A O 1
ATOM 360 N N . GLY A 1 51 ? -16.656 33.562 15.312 1 94.06 51 GLY A N 1
ATOM 361 C CA . GLY A 1 51 ? -16.844 32.188 14.859 1 94.06 51 GLY A CA 1
ATOM 362 C C . GLY A 1 51 ? -17.688 32.094 13.602 1 94.06 51 GLY A C 1
ATOM 363 O O . GLY A 1 51 ? -17.922 33.094 12.922 1 94.06 51 GLY A O 1
ATOM 364 N N . ASN A 1 52 ? -18.031 30.906 13.266 1 96.56 52 ASN A N 1
ATOM 365 C CA . ASN A 1 52 ? -18.859 30.688 12.086 1 96.56 52 ASN A CA 1
ATOM 366 C C . ASN A 1 52 ? -20.266 31.266 12.266 1 96.56 52 ASN A C 1
ATOM 368 O O . ASN A 1 52 ? -20.859 31.125 13.336 1 96.56 52 ASN A O 1
ATOM 372 N N . ARG A 1 53 ? -20.688 31.922 11.297 1 94.81 53 ARG A N 1
ATOM 373 C CA . ARG A 1 53 ? -22.047 32.469 11.203 1 94.81 53 ARG A CA 1
ATOM 374 C C . ARG A 1 53 ? -22.953 31.5 10.438 1 94.81 53 ARG A C 1
ATOM 376 O O . ARG A 1 53 ? -22.531 30.891 9.453 1 94.81 53 ARG A O 1
ATOM 383 N N . LEU A 1 54 ? -24.203 31.422 10.898 1 95.12 54 LEU A N 1
ATOM 384 C CA . LEU A 1 54 ? -25.156 30.609 10.148 1 95.12 54 LEU A CA 1
ATOM 385 C C . LEU A 1 54 ? -25.188 31.016 8.68 1 95.12 54 LEU A C 1
ATOM 387 O O . LEU A 1 54 ? -25.094 32.188 8.359 1 95.12 54 LEU A O 1
ATOM 391 N N . PRO A 1 55 ? -25.281 30.062 7.684 1 97.44 55 PRO A N 1
ATOM 392 C CA . PRO A 1 55 ? -25.641 28.656 7.887 1 97.44 55 PRO A CA 1
ATOM 393 C C . PRO A 1 55 ? -24.422 27.75 8.133 1 97.44 55 PRO A C 1
ATOM 395 O O . PRO A 1 55 ? -24.547 26.531 8.156 1 97.44 55 PRO A O 1
ATOM 398 N N . LEU A 1 56 ? -23.219 28.312 8.227 1 98.19 56 LEU A N 1
ATOM 399 C CA . LEU A 1 56 ? -22.047 27.484 8.531 1 98.19 56 LEU A CA 1
ATOM 400 C C . LEU A 1 56 ? -22.219 26.812 9.883 1 98.19 56 LEU A C 1
ATOM 402 O O . LEU A 1 56 ? -22.719 27.422 10.836 1 98.19 56 LEU A O 1
ATOM 406 N N . LYS A 1 57 ? -21.781 25.562 9.938 1 97.06 57 LYS A N 1
ATOM 407 C CA . LYS A 1 57 ? -21.75 24.859 11.219 1 97.06 57 LYS A CA 1
ATOM 408 C C . LYS A 1 57 ? -20.812 25.562 12.195 1 97.06 57 LYS A C 1
ATOM 410 O O . LYS A 1 57 ? -19.828 26.188 11.781 1 97.06 57 LYS A O 1
ATOM 415 N N . PRO A 1 58 ? -21.141 25.516 13.5 1 95.94 58 PRO A N 1
ATOM 416 C CA . PRO A 1 58 ? -20.25 26.141 14.469 1 95.94 58 PRO A CA 1
ATOM 417 C C . PRO A 1 58 ? -18.844 25.531 14.461 1 95.94 58 PRO A C 1
ATOM 419 O O . PRO A 1 58 ? -18.703 24.312 14.305 1 95.94 58 PRO A O 1
ATOM 422 N N . MET A 1 59 ? -17.875 26.375 14.633 1 96.06 59 MET A N 1
ATOM 423 C CA . MET A 1 59 ? -16.516 25.891 14.906 1 96.06 59 MET A CA 1
ATOM 424 C C . MET A 1 59 ? -16.422 25.266 16.297 1 96.06 59 MET A C 1
ATOM 426 O O . MET A 1 59 ? -17.094 25.719 17.219 1 96.06 59 MET A O 1
ATOM 430 N N . ASN A 1 60 ? -15.617 24.266 16.375 1 97.56 60 ASN A N 1
ATOM 431 C CA . ASN A 1 60 ? -15.406 23.656 17.688 1 97.56 60 ASN A CA 1
ATOM 432 C C . ASN A 1 60 ? -14.367 24.406 18.5 1 97.56 60 ASN A C 1
ATOM 434 O O . ASN A 1 60 ? -14.398 24.375 19.734 1 97.56 60 ASN A O 1
ATOM 438 N N . PHE A 1 61 ? -13.438 24.984 17.875 1 98.38 61 PHE A N 1
ATOM 439 C CA . PHE A 1 61 ? -12.453 25.891 18.469 1 98.38 61 PHE A CA 1
ATOM 440 C C . PHE A 1 61 ? -12.273 27.141 17.609 1 98.38 61 PHE A C 1
ATOM 442 O O . PHE A 1 61 ? -12.422 27.078 16.391 1 98.38 61 PHE A O 1
ATOM 449 N N . ILE A 1 62 ? -11.953 28.203 18.25 1 98.06 62 ILE A N 1
ATOM 450 C CA . ILE A 1 62 ? -11.742 29.484 17.562 1 98.06 62 ILE A CA 1
ATOM 451 C C . ILE A 1 62 ? -10.32 29.969 17.812 1 98.06 62 ILE A C 1
ATOM 453 O O . ILE A 1 62 ? -9.898 30.109 18.969 1 98.06 62 ILE A O 1
ATOM 457 N N . LYS A 1 63 ? -9.633 30.172 16.766 1 98.06 63 LYS A N 1
ATOM 458 C CA . LYS A 1 63 ? -8.289 30.719 16.859 1 98.06 63 LYS A CA 1
ATOM 459 C C . LYS A 1 63 ? -8.305 32.125 17.453 1 98.06 63 LYS A C 1
ATOM 461 O O . LYS A 1 63 ? -9.164 32.938 17.094 1 98.06 63 LYS A O 1
ATOM 466 N N . LEU A 1 64 ? -7.395 32.438 18.359 1 98.25 64 LEU A N 1
ATOM 467 C CA . LEU A 1 64 ? -7.23 33.781 18.906 1 98.25 64 LEU A CA 1
ATOM 468 C C . LEU A 1 64 ? -6.547 34.688 17.891 1 98.25 64 LEU A C 1
ATOM 470 O O . LEU A 1 64 ? -5.855 34.219 16.984 1 98.25 64 LEU A O 1
ATOM 474 N N . PRO A 1 65 ? -6.758 35.969 17.984 1 97.5 65 PRO A N 1
ATOM 475 C CA . PRO A 1 65 ? -6.035 36.875 17.078 1 97.5 65 PRO A CA 1
ATOM 476 C C . PRO A 1 65 ? -4.52 36.688 17.172 1 97.5 65 PRO A C 1
ATOM 478 O O . PRO A 1 65 ? -3.988 36.438 18.266 1 97.5 65 PRO A O 1
ATOM 481 N N . VAL A 1 66 ? -3.889 36.906 16.094 1 97.5 66 VAL A N 1
ATOM 482 C CA . VAL A 1 66 ? -2.439 36.75 16.031 1 97.5 66 VAL A CA 1
ATOM 483 C C . VAL A 1 66 ? -1.784 37.656 17.078 1 97.5 66 VAL A C 1
ATOM 485 O O . VAL A 1 66 ? -2.223 38.812 17.297 1 97.5 66 VAL A O 1
ATOM 488 N N . GLY A 1 67 ? -0.843 37.156 17.766 1 95.81 67 GLY A N 1
ATOM 489 C CA . GLY A 1 67 ? -0.129 37.938 18.781 1 95.81 67 GLY A CA 1
ATOM 490 C C . GLY A 1 67 ? -0.678 37.719 20.172 1 95.81 67 GLY A C 1
ATOM 491 O O . GLY A 1 67 ? -0.044 38.125 21.156 1 95.81 67 GLY A O 1
ATOM 492 N N . SER A 1 68 ? -1.81 37.062 20.281 1 97.81 68 SER A N 1
ATOM 493 C CA . SER A 1 68 ? -2.441 36.812 21.578 1 97.81 68 SER A CA 1
ATOM 494 C C . SER A 1 68 ? -1.641 35.844 22.422 1 97.81 68 SER A C 1
ATOM 496 O O . SER A 1 68 ? -1.756 35.812 23.641 1 97.81 68 SER A O 1
ATOM 498 N N . ILE A 1 69 ? -0.91 35 21.797 1 98.62 69 ILE A N 1
ATOM 499 C CA . ILE A 1 69 ? -0.122 33.969 22.469 1 98.62 69 ILE A CA 1
ATOM 500 C C . ILE A 1 69 ? 1.363 34.312 22.359 1 98.62 69 ILE A C 1
ATOM 502 O O . ILE A 1 69 ? 1.896 34.469 21.266 1 98.62 69 ILE A O 1
ATOM 506 N N . GLN A 1 70 ? 1.975 34.469 23.484 1 98.56 70 GLN A N 1
ATOM 507 C CA . GLN A 1 70 ? 3.416 34.656 23.562 1 98.56 70 GLN A CA 1
ATOM 508 C C . GLN A 1 70 ? 4.145 33.375 23.953 1 98.56 70 GLN A C 1
ATOM 510 O O . GLN A 1 70 ? 4.156 33 25.125 1 98.56 70 GLN A O 1
ATOM 515 N N . PRO A 1 71 ? 4.824 32.812 22.969 1 98.62 71 PRO A N 1
ATOM 516 C CA . PRO A 1 71 ? 5.52 31.562 23.25 1 98.62 71 PRO A CA 1
ATOM 517 C C . PRO A 1 71 ? 6.684 31.734 24.219 1 98.62 71 PRO A C 1
ATOM 519 O O . PRO A 1 71 ? 7.289 32.812 24.281 1 98.62 71 PRO A O 1
ATOM 522 N N . GLU A 1 72 ? 6.934 30.719 24.953 1 98.56 72 GLU A N 1
ATOM 523 C CA . GLU A 1 72 ? 8.07 30.609 25.859 1 98.56 72 GLU A CA 1
ATOM 524 C C . GLU A 1 72 ? 8.812 29.297 25.656 1 98.56 72 GLU A C 1
ATOM 526 O O . GLU A 1 72 ? 8.453 28.5 24.797 1 98.56 72 GLU A O 1
ATOM 531 N N . GLY A 1 73 ? 9.953 29.109 26.344 1 98.44 73 GLY A N 1
ATOM 532 C CA . GLY A 1 73 ? 10.672 27.859 26.312 1 98.44 73 GLY A CA 1
ATOM 533 C C . GLY A 1 73 ? 11.273 27.547 24.953 1 98.44 73 GLY A C 1
ATOM 534 O O . GLY A 1 73 ? 11.812 28.438 24.281 1 98.44 73 GLY A O 1
ATOM 535 N N . TRP A 1 74 ? 11.25 26.219 24.625 1 98.69 74 TRP A N 1
ATOM 536 C CA . TRP A 1 74 ? 11.898 25.766 23.391 1 98.69 74 TRP A CA 1
ATOM 537 C C . TRP A 1 74 ? 11.195 26.344 22.172 1 98.69 74 TRP A C 1
ATOM 539 O O . TRP A 1 74 ? 11.828 26.594 21.141 1 98.69 74 TRP A O 1
ATOM 549 N N . LEU A 1 75 ? 9.852 26.547 22.219 1 98.75 75 LEU A N 1
ATOM 550 C CA . LEU A 1 75 ? 9.133 27.062 21.062 1 98.75 75 LEU A CA 1
ATOM 551 C C . LEU A 1 75 ? 9.539 28.5 20.781 1 98.75 75 LEU A C 1
ATOM 553 O O . LEU A 1 75 ? 9.711 28.891 19.609 1 98.75 75 LEU A O 1
ATOM 557 N N . LYS A 1 76 ? 9.672 29.312 21.812 1 98.75 76 LYS A N 1
ATOM 558 C CA . LYS A 1 76 ? 10.18 30.656 21.625 1 98.75 76 LYS A CA 1
ATOM 559 C C . LYS A 1 76 ? 11.57 30.641 21 1 98.75 76 LYS A C 1
ATOM 561 O O . LYS A 1 76 ? 11.844 31.406 20.062 1 98.75 76 LYS A O 1
ATOM 566 N N . LYS A 1 77 ? 12.398 29.812 21.547 1 98.56 77 LYS A N 1
ATOM 567 C CA . LYS A 1 77 ? 13.75 29.688 21 1 98.56 77 LYS A CA 1
ATOM 568 C C . LYS A 1 77 ? 13.703 29.328 19.516 1 98.56 77 LYS A C 1
ATOM 570 O O . LYS A 1 77 ? 14.445 29.891 18.719 1 98.56 77 LYS A O 1
ATOM 575 N N . TYR A 1 78 ? 12.867 28.438 19.172 1 98.12 78 TYR A N 1
ATOM 576 C CA . TYR A 1 78 ? 12.742 28.016 17.781 1 98.12 78 TYR A CA 1
ATOM 577 C C . TYR A 1 78 ? 12.297 29.188 16.906 1 98.12 78 TYR A C 1
ATOM 579 O O . TYR A 1 78 ? 12.812 29.359 15.797 1 98.12 78 TYR A O 1
ATOM 587 N N . LEU A 1 79 ? 11.312 29.953 17.328 1 98.69 79 LEU A N 1
ATOM 588 C CA . LEU A 1 79 ? 10.828 31.125 16.594 1 98.69 79 LEU A CA 1
ATOM 589 C C . LEU A 1 79 ? 11.922 32.156 16.438 1 98.69 79 LEU A C 1
ATOM 591 O O . LEU A 1 79 ? 12.039 32.812 15.391 1 98.69 79 LEU A O 1
ATOM 595 N N . GLU A 1 80 ? 12.719 32.281 17.469 1 98.62 80 GLU A N 1
ATOM 596 C CA . GLU A 1 80 ? 13.852 33.188 17.391 1 98.62 80 GLU A CA 1
ATOM 597 C C . GLU A 1 80 ? 14.875 32.719 16.359 1 98.62 80 GLU A C 1
ATOM 599 O O . GLU A 1 80 ? 15.445 33.531 15.625 1 98.62 80 GLU A O 1
ATOM 604 N N . LEU A 1 81 ? 15.094 31.438 16.375 1 98.19 81 LEU A N 1
ATOM 605 C CA . LEU A 1 81 ? 16 30.875 15.375 1 98.19 81 LEU A CA 1
ATOM 606 C C . LEU A 1 81 ? 15.469 31.094 13.969 1 98.19 81 LEU A C 1
ATOM 608 O O . LEU A 1 81 ? 16.234 31.391 13.047 1 98.19 81 LEU A O 1
ATOM 612 N N . GLN A 1 82 ? 14.172 31.016 13.766 1 97.81 82 GLN A N 1
ATOM 613 C CA . GLN A 1 82 ? 13.547 31.328 12.477 1 97.81 82 GLN A CA 1
ATOM 614 C C . GLN A 1 82 ? 13.773 32.781 12.094 1 97.81 82 GLN A C 1
ATOM 616 O O . GLN A 1 82 ? 14.102 33.094 10.945 1 97.81 82 GLN A O 1
ATOM 621 N N . LYS A 1 83 ? 13.578 33.625 13.047 1 98.38 83 LYS A N 1
ATOM 622 C CA . LYS A 1 83 ? 13.766 35.062 12.828 1 98.38 83 LYS A CA 1
ATOM 623 C C . LYS A 1 83 ? 15.203 35.344 12.422 1 98.38 83 LYS A C 1
ATOM 625 O O . LYS A 1 83 ? 15.438 36.125 11.477 1 98.38 83 LYS A O 1
ATOM 630 N N . ASP A 1 84 ? 16.094 34.719 13.102 1 97.94 84 ASP A N 1
ATOM 631 C CA . ASP A 1 84 ? 17.516 34.969 12.891 1 97.94 84 ASP A CA 1
ATOM 632 C C . ASP A 1 84 ? 18.047 34.188 11.703 1 97.94 84 ASP A C 1
ATOM 634 O O . ASP A 1 84 ? 19.141 34.5 11.203 1 97.94 84 ASP A O 1
ATOM 638 N N . GLY A 1 85 ? 17.297 33.219 11.305 1 97 85 GLY A N 1
ATOM 639 C CA . GLY A 1 85 ? 17.703 32.375 10.211 1 97 85 GLY A CA 1
ATOM 640 C C . GLY A 1 85 ? 17.031 32.688 8.898 1 97 85 GLY A C 1
ATOM 641 O O . GLY A 1 85 ? 16.922 33.875 8.539 1 97 85 GLY A O 1
ATOM 642 N N . LEU A 1 86 ? 16.641 31.703 8.18 1 94.62 86 LEU A N 1
ATOM 643 C CA . LEU A 1 86 ? 16.172 31.812 6.805 1 94.62 86 LEU A CA 1
ATOM 644 C C . LEU A 1 86 ? 14.922 32.688 6.73 1 94.62 86 LEU A C 1
ATOM 646 O O . LEU A 1 86 ? 14.836 33.594 5.891 1 94.62 86 LEU A O 1
ATOM 650 N N . THR A 1 87 ? 14 32.438 7.586 1 97 87 THR A N 1
ATOM 651 C CA . THR A 1 87 ? 12.727 33.156 7.543 1 97 87 THR A CA 1
ATOM 652 C C . THR A 1 87 ? 12.945 34.656 7.629 1 97 87 THR A C 1
ATOM 654 O O . THR A 1 87 ? 12.391 35.406 6.832 1 97 87 THR A O 1
ATOM 657 N N . GLY A 1 88 ? 13.766 35.094 8.492 1 97.44 88 GLY A N 1
ATOM 658 C CA . GLY A 1 88 ? 13.953 36.5 8.766 1 97.44 88 GLY A CA 1
ATOM 659 C C . GLY A 1 88 ? 14.828 37.188 7.746 1 97.44 88 GLY A C 1
ATOM 660 O O . GLY A 1 88 ? 14.852 38.438 7.676 1 97.44 88 GLY A O 1
ATOM 661 N N . HIS A 1 89 ? 15.477 36.438 6.906 1 96.31 89 HIS A N 1
ATOM 662 C CA . HIS A 1 89 ? 16.484 37.062 6.07 1 96.31 89 HIS A CA 1
ATOM 663 C C . HIS A 1 89 ? 16.234 36.781 4.59 1 96.31 89 HIS A C 1
ATOM 665 O O . HIS A 1 89 ? 16.969 37.281 3.73 1 96.31 89 HIS A O 1
ATOM 671 N N . LEU A 1 90 ? 15.211 36.031 4.281 1 95.5 90 LEU A N 1
ATOM 672 C CA . LEU A 1 90 ? 14.961 35.719 2.883 1 95.5 90 LEU A CA 1
ATOM 673 C C . LEU A 1 90 ? 14.703 36.969 2.066 1 95.5 90 LEU A C 1
ATOM 675 O O . LEU A 1 90 ? 15.039 37.031 0.881 1 95.5 90 LEU A O 1
ATOM 679 N N . ASN A 1 91 ? 14.125 38 2.631 1 94.56 91 ASN A N 1
ATOM 680 C CA . ASN A 1 91 ? 13.891 39.25 1.929 1 94.56 91 ASN A CA 1
ATOM 681 C C . ASN A 1 91 ? 15.195 39.938 1.56 1 94.56 91 ASN A C 1
ATOM 683 O O . ASN A 1 91 ? 15.211 40.844 0.714 1 94.56 91 ASN A O 1
ATOM 687 N N . GLU A 1 92 ? 16.281 39.438 2.102 1 94 92 GLU A N 1
ATOM 688 C CA . GLU A 1 92 ? 17.594 40 1.837 1 94 92 GLU A CA 1
ATOM 689 C C . GLU A 1 92 ? 18.406 39.125 0.89 1 94 92 GLU A C 1
ATOM 691 O O . GLU A 1 92 ? 19.344 39.594 0.254 1 94 92 GLU A O 1
ATOM 696 N N . ILE A 1 93 ? 18.031 37.906 0.788 1 93.19 93 ILE A N 1
ATOM 697 C CA . ILE A 1 93 ? 18.969 37 0.106 1 93.19 93 ILE A CA 1
ATOM 698 C C . ILE A 1 93 ? 18.266 36.344 -1.078 1 93.19 93 ILE A C 1
ATOM 700 O O . ILE A 1 93 ? 18.906 36.031 -2.082 1 93.19 93 ILE A O 1
ATOM 704 N N . SER A 1 94 ? 17.016 36.125 -1.056 1 92.88 94 SER A N 1
ATOM 705 C CA . SER A 1 94 ? 16.312 35.406 -2.125 1 92.88 94 SER A CA 1
ATOM 706 C C . SER A 1 94 ? 16 36.344 -3.293 1 92.88 94 SER A C 1
ATOM 708 O O . SER A 1 94 ? 15.344 37.375 -3.117 1 92.88 94 SER A O 1
ATOM 710 N N . ALA A 1 95 ? 16.344 35.906 -4.453 1 91.69 95 ALA A N 1
ATOM 711 C CA . ALA A 1 95 ? 16.047 36.688 -5.648 1 91.69 95 ALA A CA 1
ATOM 712 C C . ALA A 1 95 ? 14.555 36.781 -5.902 1 91.69 95 ALA A C 1
ATOM 714 O O . ALA A 1 95 ? 14.07 37.781 -6.473 1 91.69 95 ALA A O 1
ATOM 715 N N . TRP A 1 96 ? 13.836 35.875 -5.371 1 93.38 96 TRP A N 1
ATOM 716 C CA . TRP A 1 96 ? 12.383 35.844 -5.566 1 93.38 96 TRP A CA 1
ATOM 717 C C . TRP A 1 96 ? 11.711 36.938 -4.723 1 93.38 96 TRP A C 1
ATOM 719 O O . TRP A 1 96 ? 10.555 37.281 -4.969 1 93.38 96 TRP A O 1
ATOM 729 N N . LEU A 1 97 ? 12.453 37.469 -3.752 1 95.44 97 LEU A N 1
ATOM 730 C CA . LEU A 1 97 ? 11.914 38.5 -2.883 1 95.44 97 LEU A CA 1
ATOM 731 C C . LEU A 1 97 ? 12.578 39.844 -3.164 1 95.44 97 LEU A C 1
ATOM 733 O O . LEU A 1 97 ? 12.391 40.812 -2.412 1 95.44 97 LEU A O 1
ATOM 737 N N . GLY A 1 98 ? 13.391 39.812 -4.238 1 94.81 98 GLY A N 1
ATOM 738 C CA . GLY A 1 98 ? 13.906 41.094 -4.66 1 94.81 98 GLY A CA 1
ATOM 739 C C . GLY A 1 98 ? 12.812 42.125 -4.98 1 94.81 98 GLY A C 1
ATOM 740 O O . GLY A 1 98 ? 11.875 41.812 -5.719 1 94.81 98 GLY A O 1
ATOM 741 N N . LYS A 1 99 ? 12.914 43.312 -4.523 1 95.81 99 LYS A N 1
ATOM 742 C CA . LYS A 1 99 ? 11.812 44.281 -4.582 1 95.81 99 LYS A CA 1
ATOM 743 C C . LYS A 1 99 ? 11.719 44.906 -5.961 1 95.81 99 LYS A C 1
ATOM 745 O O . LYS A 1 99 ? 10.625 45.25 -6.43 1 95.81 99 LYS A O 1
ATOM 750 N N . GLU A 1 100 ? 12.852 45.094 -6.59 1 94.62 100 GLU A N 1
ATOM 751 C CA . GLU A 1 100 ? 12.844 45.719 -7.906 1 94.62 100 GLU A CA 1
ATOM 752 C C . GLU A 1 100 ? 12.164 44.812 -8.938 1 94.62 100 GLU A C 1
ATOM 754 O O . GLU A 1 100 ? 12.594 43.688 -9.164 1 94.62 100 GLU A O 1
ATOM 759 N N . ASN A 1 101 ? 11.148 45.281 -9.523 1 95.38 101 ASN A N 1
ATOM 760 C CA . ASN A 1 101 ? 10.375 44.594 -10.562 1 95.38 101 ASN A CA 1
ATOM 761 C C . ASN A 1 101 ? 9.672 43.375 -10.023 1 95.38 101 ASN A C 1
ATOM 763 O O . ASN A 1 101 ? 9.469 42.406 -10.758 1 95.38 101 ASN A O 1
ATOM 767 N N . ASN A 1 102 ? 9.422 43.344 -8.812 1 96.38 102 ASN A N 1
ATOM 768 C CA . ASN A 1 102 ? 8.664 42.25 -8.227 1 96.38 102 ASN A CA 1
ATOM 769 C C . ASN A 1 102 ? 7.188 42.312 -8.602 1 96.38 102 ASN A C 1
ATOM 771 O O . ASN A 1 102 ? 6.602 43.375 -8.625 1 96.38 102 ASN A O 1
ATOM 775 N N . ALA A 1 103 ? 6.562 41.188 -8.719 1 96.38 103 ALA A N 1
ATOM 776 C CA . ALA A 1 103 ? 5.215 41.094 -9.273 1 96.38 103 ALA A CA 1
ATOM 777 C C . ALA A 1 103 ? 4.18 41.625 -8.273 1 96.38 103 ALA A C 1
ATOM 779 O O . ALA A 1 103 ? 3.068 42 -8.648 1 96.38 103 ALA A O 1
ATOM 780 N N . TRP A 1 104 ? 4.473 41.656 -6.977 1 97.69 104 TRP A N 1
ATOM 781 C CA . TRP A 1 104 ? 3.549 42.156 -5.957 1 97.69 104 TRP A CA 1
ATOM 782 C C . TRP A 1 104 ? 3.742 43.625 -5.703 1 97.69 104 TRP A C 1
ATOM 784 O O . TRP A 1 104 ? 2.898 44.281 -5.078 1 97.69 104 TRP A O 1
ATOM 794 N N . LEU A 1 105 ? 4.848 44.156 -6.195 1 97.31 105 LEU A N 1
ATOM 795 C CA . LEU A 1 105 ? 5.176 45.562 -5.887 1 97.31 105 LEU A CA 1
ATOM 796 C C . LEU A 1 105 ? 5.109 46.406 -7.141 1 97.31 105 LEU A C 1
ATOM 798 O O . LEU A 1 105 ? 5.027 47.656 -7.051 1 97.31 105 LEU A O 1
ATOM 802 N N . THR A 1 106 ? 5.238 45.719 -8.289 1 93.94 106 THR A N 1
ATOM 803 C CA . THR A 1 106 ? 5.238 46.406 -9.57 1 93.94 106 THR A CA 1
ATOM 804 C C . THR A 1 106 ? 4.285 45.719 -10.555 1 93.94 106 THR A C 1
ATOM 806 O O . THR A 1 106 ? 4.344 44.5 -10.734 1 93.94 106 THR A O 1
ATOM 809 N N . LYS A 1 107 ? 3.428 46.5 -11.18 1 90.5 107 LYS A N 1
ATOM 810 C CA . LYS A 1 107 ? 2.557 45.969 -12.219 1 90.5 107 LYS A CA 1
ATOM 811 C C . LYS A 1 107 ? 3.369 45.312 -13.336 1 90.5 107 LYS A C 1
ATOM 813 O O . LYS A 1 107 ? 4.25 45.969 -13.914 1 90.5 107 LYS A O 1
ATOM 818 N N . GLY A 1 108 ? 3.123 44.125 -13.562 1 90.5 108 GLY A N 1
ATOM 819 C CA . GLY A 1 108 ? 3.824 43.438 -14.625 1 90.5 108 GLY A CA 1
ATOM 820 C C . GLY A 1 108 ? 5.191 42.906 -14.203 1 90.5 108 GLY A C 1
ATOM 821 O O . GLY A 1 108 ? 6.004 42.531 -15.055 1 90.5 108 GLY A O 1
ATOM 822 N N . GLY A 1 109 ? 5.453 42.906 -12.992 1 92.69 109 GLY A N 1
ATOM 823 C CA . GLY A 1 109 ? 6.715 42.344 -12.5 1 92.69 109 GLY A CA 1
ATOM 824 C C . GLY A 1 109 ? 6.969 40.938 -12.938 1 92.69 109 GLY A C 1
ATOM 825 O O . GLY A 1 109 ? 6.043 40.219 -13.344 1 92.69 109 GLY A O 1
ATOM 826 N N . ASP A 1 110 ? 8.234 40.469 -12.805 1 91.69 110 ASP A N 1
ATOM 827 C CA . ASP A 1 110 ? 8.602 39.25 -13.523 1 91.69 110 ASP A CA 1
ATOM 828 C C . ASP A 1 110 ? 8.938 38.125 -12.562 1 91.69 110 ASP A C 1
ATOM 830 O O . ASP A 1 110 ? 9.297 37 -12.984 1 91.69 110 ASP A O 1
ATOM 834 N N . HIS A 1 111 ? 8.875 38.344 -11.266 1 90.38 111 HIS A N 1
ATOM 835 C CA . HIS A 1 111 ? 9.164 37.281 -10.32 1 90.38 111 HIS A CA 1
ATOM 836 C C . HIS A 1 111 ? 8.367 37.469 -9.031 1 90.38 111 HIS A C 1
ATOM 838 O O . HIS A 1 111 ? 7.668 38.469 -8.859 1 90.38 111 HIS A O 1
ATOM 844 N N . GLY A 1 112 ? 8.352 36.375 -8.219 1 89.94 112 GLY A N 1
ATOM 845 C CA . GLY A 1 112 ? 7.84 36.469 -6.855 1 89.94 112 GLY A CA 1
ATOM 846 C C . GLY A 1 112 ? 6.355 36.188 -6.754 1 89.94 112 GLY A C 1
ATOM 847 O O . GLY A 1 112 ? 5.691 36.625 -5.816 1 89.94 112 GLY A O 1
ATOM 848 N N . TRP A 1 113 ? 5.809 35.531 -7.645 1 90.44 113 TRP A N 1
ATOM 849 C CA . TRP A 1 113 ? 4.367 35.312 -7.695 1 90.44 113 TRP A CA 1
ATOM 850 C C . TRP A 1 113 ? 3.906 34.469 -6.504 1 90.44 113 TRP A C 1
ATOM 852 O O . TRP A 1 113 ? 3.289 35 -5.574 1 90.44 113 TRP A O 1
ATOM 862 N N . GLU A 1 114 ? 4.395 33.25 -6.328 1 92.62 114 GLU A N 1
ATOM 863 C CA . GLU A 1 114 ? 3.971 32.438 -5.199 1 92.62 114 GLU A CA 1
ATOM 864 C C . GLU A 1 114 ? 4.969 32.5 -4.047 1 92.62 114 GLU A C 1
ATOM 866 O O . GLU A 1 114 ? 4.598 32.344 -2.885 1 92.62 114 GLU A O 1
ATOM 871 N N . GLU A 1 115 ? 6.184 32.906 -4.359 1 95 115 GLU A N 1
ATOM 872 C CA . GLU A 1 115 ? 7.246 32.875 -3.359 1 95 115 GLU A CA 1
ATOM 873 C C . GLU A 1 115 ? 7 33.938 -2.277 1 95 115 GLU A C 1
ATOM 875 O O . GLU A 1 115 ? 7.188 33.656 -1.089 1 95 115 GLU A O 1
ATOM 880 N N . VAL A 1 116 ? 6.551 35.062 -2.676 1 97.31 116 VAL A N 1
ATOM 881 C CA . VAL A 1 116 ? 6.348 36.156 -1.738 1 97.31 116 VAL A CA 1
ATOM 882 C C . VAL A 1 116 ? 5.273 35.781 -0.721 1 97.31 116 VAL A C 1
ATOM 884 O O . VAL A 1 116 ? 5.52 35.812 0.488 1 97.31 116 VAL A O 1
ATOM 887 N N . PRO A 1 117 ? 4.117 35.406 -1.16 1 98.06 117 PRO A N 1
ATOM 888 C CA . PRO A 1 117 ? 3.115 35.094 -0.138 1 98.06 117 PRO A CA 1
ATOM 889 C C . PRO A 1 117 ? 3.447 33.812 0.641 1 98.06 117 PRO A C 1
ATOM 891 O O . PRO A 1 117 ? 3.074 33.688 1.81 1 98.06 117 PRO A O 1
ATOM 894 N N . TYR A 1 118 ? 4.145 32.812 0.066 1 97.62 118 TYR A N 1
ATOM 895 C CA . TYR A 1 118 ? 4.625 31.672 0.814 1 97.62 118 TYR A CA 1
ATOM 896 C C . TYR A 1 118 ? 5.461 32.094 2.014 1 97.62 118 TYR A C 1
ATOM 898 O O . TYR A 1 118 ? 5.262 31.625 3.127 1 97.62 118 TYR A O 1
ATOM 906 N N . TRP A 1 119 ? 6.359 32.969 1.688 1 97.94 119 TRP A N 1
ATOM 907 C CA . TRP A 1 119 ? 7.246 33.469 2.729 1 97.94 119 TRP A CA 1
ATOM 908 C C . TRP A 1 119 ? 6.492 34.375 3.699 1 97.94 119 TRP A C 1
ATOM 910 O O . TRP A 1 119 ? 6.625 34.219 4.918 1 97.94 119 TRP A O 1
ATOM 920 N N . LEU A 1 120 ? 5.652 35.219 3.213 1 98.62 120 LEU A N 1
ATOM 921 C CA . LEU A 1 120 ? 5 36.281 3.977 1 98.62 120 LEU A CA 1
ATOM 922 C C . LEU A 1 120 ? 4.016 35.719 4.984 1 98.62 120 LEU A C 1
ATOM 924 O O . LEU A 1 120 ? 3.848 36.25 6.078 1 98.62 120 LEU A O 1
ATOM 928 N N . LYS A 1 121 ? 3.367 34.656 4.652 1 97.44 121 LYS A N 1
ATOM 929 C CA . LYS A 1 121 ? 2.361 34.094 5.555 1 97.44 121 LYS A CA 1
ATOM 930 C C . LYS A 1 121 ? 2.986 33.688 6.879 1 97.44 121 LYS A C 1
ATOM 932 O O . LYS A 1 121 ? 2.443 33.969 7.949 1 97.44 121 LYS A O 1
ATOM 937 N N . GLY A 1 122 ? 4.211 33.031 6.797 1 98.25 122 GLY A N 1
ATOM 938 C CA . GLY A 1 122 ? 4.914 32.719 8.031 1 98.25 122 GLY A CA 1
ATOM 939 C C . GLY A 1 122 ? 5.648 33.906 8.633 1 98.25 122 GLY A C 1
ATOM 940 O O . GLY A 1 122 ? 5.637 34.094 9.852 1 98.25 122 GLY A O 1
ATOM 941 N N . TYR A 1 123 ? 6.281 34.719 7.766 1 98.69 123 TYR A N 1
ATOM 942 C CA . TYR A 1 123 ? 7.062 35.875 8.188 1 98.69 123 TYR A CA 1
ATOM 943 C C . TYR A 1 123 ? 6.188 36.875 8.922 1 98.69 123 TYR A C 1
ATOM 945 O O . TYR A 1 123 ? 6.566 37.375 9.984 1 98.69 123 TYR A O 1
ATOM 953 N N . GLY A 1 124 ? 5.078 37.219 8.375 1 98.75 124 GLY A N 1
ATOM 954 C CA . GLY A 1 124 ? 4.164 38.156 9.016 1 98.75 124 GLY A CA 1
ATOM 955 C C . GLY A 1 124 ? 3.707 37.688 10.383 1 98.75 124 GLY A C 1
ATOM 956 O O . GLY A 1 124 ? 3.789 38.438 11.359 1 98.75 124 GLY A O 1
ATOM 957 N N . ASN A 1 125 ? 3.264 36.438 10.422 1 98.75 125 ASN A N 1
ATOM 958 C CA . ASN A 1 125 ? 2.807 35.906 11.695 1 98.75 125 ASN A CA 1
ATOM 959 C C . ASN A 1 125 ? 3.932 35.875 12.727 1 98.75 125 ASN A C 1
ATOM 961 O O . ASN A 1 125 ? 3.713 36.156 13.906 1 98.75 125 ASN A O 1
ATOM 965 N N . LEU A 1 126 ? 5.094 35.469 12.266 1 98.75 126 LEU A N 1
ATOM 966 C CA . LEU A 1 126 ? 6.254 35.469 13.141 1 98.75 126 LEU A CA 1
ATOM 967 C C . LEU A 1 126 ? 6.496 36.875 13.703 1 98.75 126 LEU A C 1
ATOM 969 O O . LEU A 1 126 ? 6.762 37.031 14.898 1 98.75 126 LEU A O 1
ATOM 973 N N . ALA A 1 127 ? 6.391 37.875 12.898 1 98.75 127 ALA A N 1
ATOM 974 C CA . ALA A 1 127 ? 6.59 39.281 13.289 1 98.75 127 ALA A CA 1
ATOM 975 C C . ALA A 1 127 ? 5.578 39.688 14.352 1 98.75 127 ALA A C 1
ATOM 977 O O . ALA A 1 127 ? 5.941 40.344 15.344 1 98.75 127 ALA A O 1
ATOM 978 N N . TYR A 1 128 ? 4.348 39.375 14.125 1 98.62 128 TYR A N 1
ATOM 979 C CA . TYR A 1 128 ? 3.281 39.75 15.047 1 98.62 128 TYR A CA 1
ATOM 980 C C . TYR A 1 128 ? 3.449 39.031 16.391 1 98.62 128 TYR A C 1
ATOM 982 O O . TYR A 1 128 ? 3.266 39.656 17.438 1 98.62 128 TYR A O 1
ATOM 990 N N . ILE A 1 129 ? 3.83 37.781 16.359 1 98.56 129 ILE A N 1
ATOM 991 C CA . ILE A 1 129 ? 4 36.969 17.578 1 98.56 129 ILE A CA 1
ATOM 992 C C . ILE A 1 129 ? 5.148 37.531 18.406 1 98.56 129 ILE A C 1
ATOM 994 O O . ILE A 1 129 ? 5.012 37.719 19.625 1 98.56 129 ILE A O 1
ATOM 998 N N . LEU A 1 130 ? 6.254 37.875 17.719 1 98.31 130 LEU A N 1
ATOM 999 C CA . LEU A 1 130 ? 7.449 38.312 18.422 1 98.31 130 LEU A CA 1
ATOM 1000 C C . LEU A 1 130 ? 7.391 39.812 18.688 1 98.31 130 LEU A C 1
ATOM 1002 O O . LEU A 1 130 ? 8.266 40.375 19.359 1 98.31 130 LEU A O 1
ATOM 1006 N N . LYS A 1 131 ? 6.441 40.5 18.141 1 97.75 131 LYS A N 1
ATOM 1007 C CA . LYS A 1 131 ? 6.297 41.938 18.25 1 97.75 131 LYS A CA 1
ATOM 1008 C C . LYS A 1 131 ? 7.566 42.656 17.797 1 97.75 131 LYS A C 1
ATOM 1010 O O . LYS A 1 131 ? 8.055 43.562 18.484 1 97.75 131 LYS A O 1
ATOM 1015 N N . ASP A 1 132 ? 8.07 42.125 16.734 1 98.25 132 ASP A N 1
ATOM 1016 C CA . ASP A 1 132 ? 9.266 42.719 16.141 1 98.25 132 ASP A CA 1
ATOM 1017 C C . ASP A 1 132 ? 8.898 43.812 15.141 1 98.25 132 ASP A C 1
ATOM 1019 O O . ASP A 1 132 ? 8.523 43.5 14 1 98.25 132 ASP A O 1
ATOM 1023 N N . GLN A 1 133 ? 9.156 45.031 15.484 1 98.12 133 GLN A N 1
ATOM 1024 C CA . GLN A 1 133 ? 8.672 46.156 14.688 1 98.12 133 GLN A CA 1
ATOM 1025 C C . GLN A 1 133 ? 9.344 46.188 13.32 1 98.12 133 GLN A C 1
ATOM 1027 O O . GLN A 1 133 ? 8.703 46.531 12.32 1 98.12 133 GLN A O 1
ATOM 1032 N N . LYS A 1 134 ? 10.609 45.906 13.273 1 98.19 134 LYS A N 1
ATOM 1033 C CA . LYS A 1 134 ? 11.305 45.875 11.992 1 98.19 134 LYS A CA 1
ATOM 1034 C C . LYS A 1 134 ? 10.664 44.875 11.031 1 98.19 134 LYS A C 1
ATOM 1036 O O . LYS A 1 134 ? 10.477 45.188 9.852 1 98.19 134 LYS A O 1
ATOM 1041 N N . MET A 1 135 ? 10.359 43.75 11.531 1 98.62 135 MET A N 1
ATOM 1042 C CA . MET A 1 135 ? 9.734 42.719 10.719 1 98.62 135 MET A CA 1
ATOM 1043 C C . MET A 1 135 ? 8.305 43.094 10.344 1 98.62 135 MET A C 1
ATOM 1045 O O . MET A 1 135 ? 7.855 42.812 9.227 1 98.62 135 MET A O 1
ATOM 1049 N N . ILE A 1 136 ? 7.578 43.688 11.227 1 98.62 136 ILE A N 1
ATOM 1050 C CA . ILE A 1 136 ? 6.219 44.125 10.961 1 98.62 136 ILE A CA 1
ATOM 1051 C C . ILE A 1 136 ? 6.234 45.156 9.828 1 98.62 136 ILE A C 1
ATOM 1053 O O . ILE A 1 136 ? 5.402 45.094 8.922 1 98.62 136 ILE A O 1
ATOM 1057 N N . ASP A 1 137 ? 7.199 46.062 9.898 1 98.44 137 ASP A N 1
ATOM 1058 C CA . ASP A 1 137 ? 7.32 47.094 8.867 1 98.44 137 ASP A CA 1
ATOM 1059 C C . ASP A 1 137 ? 7.629 46.469 7.508 1 98.44 137 ASP A C 1
ATOM 1061 O O . ASP A 1 137 ? 7.094 46.906 6.488 1 98.44 137 ASP A O 1
ATOM 1065 N N . GLU A 1 138 ? 8.516 45.5 7.547 1 98.44 138 GLU A N 1
ATOM 1066 C CA . GLU A 1 138 ? 8.828 44.812 6.301 1 98.44 138 GLU A CA 1
ATOM 1067 C C . GLU A 1 138 ? 7.602 44.094 5.742 1 98.44 138 GLU A C 1
ATOM 1069 O O . GLU A 1 138 ? 7.34 44.156 4.539 1 98.44 138 GLU A O 1
ATOM 1074 N N . ALA A 1 139 ? 6.875 43.406 6.559 1 98.62 139 ALA A N 1
ATOM 1075 C CA . ALA A 1 139 ? 5.656 42.719 6.117 1 98.62 139 ALA A CA 1
ATOM 1076 C C . ALA A 1 139 ? 4.68 43.719 5.488 1 98.62 139 ALA A C 1
ATOM 1078 O O . ALA A 1 139 ? 4.043 43.406 4.48 1 98.62 139 ALA A O 1
ATOM 1079 N N . LYS A 1 140 ? 4.602 44.844 5.992 1 98.38 140 LYS A N 1
ATOM 1080 C CA . LYS A 1 140 ? 3.664 45.875 5.539 1 98.38 140 LYS A CA 1
ATOM 1081 C C . LYS A 1 140 ? 3.996 46.344 4.125 1 98.38 140 LYS A C 1
ATOM 1083 O O . LYS A 1 140 ? 3.104 46.688 3.359 1 98.38 140 LYS A O 1
ATOM 1088 N N . VAL A 1 141 ? 5.273 46.344 3.805 1 98.38 141 VAL A N 1
ATOM 1089 C CA . VAL A 1 141 ? 5.668 46.719 2.453 1 98.38 141 VAL A CA 1
ATOM 1090 C C . VAL A 1 141 ? 4.934 45.844 1.434 1 98.38 141 VAL A C 1
ATOM 1092 O O . VAL A 1 141 ? 4.363 46.375 0.467 1 98.38 141 VAL A O 1
ATOM 1095 N N . TRP A 1 142 ? 4.973 44.656 1.66 1 98.44 142 TRP A N 1
ATOM 1096 C CA . TRP A 1 142 ? 4.387 43.719 0.723 1 98.44 142 TRP A CA 1
ATOM 1097 C C . TRP A 1 142 ? 2.863 43.75 0.776 1 98.44 142 TRP A C 1
ATOM 1099 O O . TRP A 1 142 ? 2.197 43.625 -0.253 1 98.44 142 TRP A O 1
ATOM 1109 N N . LEU A 1 143 ? 2.285 43.906 1.956 1 98.69 143 LEU A N 1
ATOM 1110 C CA . LEU A 1 143 ? 0.84 44.031 2.102 1 98.69 143 LEU A CA 1
ATOM 1111 C C . LEU A 1 143 ? 0.328 45.281 1.395 1 98.69 143 LEU A C 1
ATOM 1113 O O . LEU A 1 143 ? -0.718 45.25 0.743 1 98.69 143 LEU A O 1
ATOM 1117 N N . GLU A 1 144 ? 1.036 46.344 1.534 1 98.44 144 GLU A N 1
ATOM 1118 C CA . GLU A 1 144 ? 0.679 47.562 0.809 1 98.44 144 GLU A CA 1
ATOM 1119 C C . GLU A 1 144 ? 0.736 47.344 -0.7 1 98.44 144 GLU A C 1
ATOM 1121 O O . GLU A 1 144 ? -0.071 47.875 -1.445 1 98.44 144 GLU A O 1
ATOM 1126 N N . GLY A 1 145 ? 1.782 46.562 -1.085 1 98.19 145 GLY A N 1
ATOM 1127 C CA . GLY A 1 145 ? 1.826 46.188 -2.486 1 98.19 145 GLY A CA 1
ATOM 1128 C C . GLY A 1 145 ? 0.582 45.438 -2.941 1 98.19 145 GLY A C 1
ATOM 1129 O O . GLY A 1 145 ? 0.081 45.656 -4.043 1 98.19 145 GLY A O 1
ATOM 1130 N N . ALA A 1 146 ? 0.068 44.531 -2.158 1 98.31 146 ALA A N 1
ATOM 1131 C CA . ALA A 1 146 ? -1.155 43.812 -2.473 1 98.31 146 ALA A CA 1
ATOM 1132 C C . ALA A 1 146 ? -2.346 44.75 -2.594 1 98.31 146 ALA A C 1
ATOM 1134 O O . ALA A 1 146 ? -3.125 44.656 -3.547 1 98.31 146 ALA A O 1
ATOM 1135 N N . PHE A 1 147 ? -2.5 45.719 -1.719 1 98.38 147 PHE A N 1
ATOM 1136 C CA . PHE A 1 147 ? -3.582 46.688 -1.765 1 98.38 147 PHE A CA 1
ATOM 1137 C C . PHE A 1 147 ? -3.504 47.531 -3.037 1 98.38 147 PHE A C 1
ATOM 1139 O O . PHE A 1 147 ? -4.516 47.719 -3.713 1 98.38 147 PHE A O 1
ATOM 1146 N N . ALA A 1 148 ? -2.348 47.906 -3.314 1 97.69 148 ALA A N 1
ATOM 1147 C CA . ALA A 1 148 ? -2.141 48.781 -4.445 1 97.69 148 ALA A CA 1
ATOM 1148 C C . ALA A 1 148 ? -2.398 48.062 -5.77 1 97.69 148 ALA A C 1
ATOM 1150 O O . ALA A 1 148 ? -2.67 48.719 -6.785 1 97.69 148 ALA A O 1
ATOM 1151 N N . SER A 1 149 ? -2.32 46.844 -5.734 1 97.25 149 SER A N 1
ATOM 1152 C CA . SER A 1 149 ? -2.398 46.062 -6.965 1 97.25 149 SER A CA 1
ATOM 1153 C C . SER A 1 149 ? -3.846 45.844 -7.387 1 97.25 149 SER A C 1
ATOM 1155 O O . SER A 1 149 ? -4.109 45.375 -8.484 1 97.25 149 SER A O 1
ATOM 1157 N N . GLN A 1 150 ? -4.832 46.125 -6.555 1 97.56 150 GLN A N 1
ATOM 1158 C CA . GLN A 1 150 ? -6.219 45.812 -6.887 1 97.56 150 GLN A CA 1
ATOM 1159 C C . GLN A 1 150 ? -6.691 46.625 -8.094 1 97.56 150 GLN A C 1
ATOM 1161 O O . GLN A 1 150 ? -6.461 47.812 -8.172 1 97.56 150 GLN A O 1
ATOM 1166 N N . GLN A 1 151 ? -7.348 45.969 -8.938 1 96.75 151 GLN A N 1
ATOM 1167 C CA . GLN A 1 151 ? -7.883 46.562 -10.164 1 96.75 151 GLN A CA 1
ATOM 1168 C C . GLN A 1 151 ? -9.344 46.969 -9.992 1 96.75 151 GLN A C 1
ATOM 1170 O O . GLN A 1 151 ? -9.992 46.562 -9.023 1 96.75 151 GLN A O 1
ATOM 1175 N N . PRO A 1 152 ? -9.859 47.688 -10.992 1 97.12 152 PRO A N 1
ATOM 1176 C CA . PRO A 1 152 ? -11.242 48.156 -10.875 1 97.12 152 PRO A CA 1
ATOM 1177 C C . PRO A 1 152 ? -12.258 47.031 -10.867 1 97.12 152 PRO A C 1
ATOM 1179 O O . PRO A 1 152 ? -13.32 47.156 -10.25 1 97.12 152 PRO A O 1
ATOM 1182 N N . ASP A 1 153 ? -11.938 45.969 -11.453 1 97 153 ASP A N 1
ATOM 1183 C CA . ASP A 1 153 ? -12.883 44.844 -11.523 1 97 153 ASP A CA 1
ATOM 1184 C C . ASP A 1 153 ? -12.812 44 -10.273 1 97 153 ASP A C 1
ATOM 1186 O O . ASP A 1 153 ? -13.594 43.031 -10.117 1 97 153 ASP A O 1
ATOM 1190 N N . GLY A 1 154 ? -11.812 44.25 -9.406 1 98.06 154 GLY A N 1
ATOM 1191 C CA . GLY A 1 154 ? -11.719 43.531 -8.141 1 98.06 154 GLY A CA 1
ATOM 1192 C C . GLY A 1 154 ? -10.539 42.594 -8.078 1 98.06 154 GLY A C 1
ATOM 1193 O O . GLY A 1 154 ? -10.133 42.188 -6.992 1 98.06 154 GLY A O 1
ATOM 1194 N N . TYR A 1 155 ? -10.055 42.188 -9.266 1 97.75 155 TYR A N 1
ATOM 1195 C CA . TYR A 1 155 ? -8.867 41.312 -9.281 1 97.75 155 TYR A CA 1
ATOM 1196 C C . TYR A 1 155 ? -7.695 42 -8.594 1 97.75 155 TYR A C 1
ATOM 1198 O O . TYR A 1 155 ? -7.566 43.25 -8.648 1 97.75 155 TYR A O 1
ATOM 1206 N N . PHE A 1 156 ? -6.816 41.281 -7.945 1 97.81 156 PHE A N 1
ATOM 1207 C CA . PHE A 1 156 ? -5.629 41.875 -7.344 1 97.81 156 PHE A CA 1
ATOM 1208 C C . PHE A 1 156 ? -4.426 40.938 -7.484 1 97.81 156 PHE A C 1
ATOM 1210 O O . PHE A 1 156 ? -4.59 39.75 -7.703 1 97.81 156 PHE A O 1
ATOM 1217 N N . GLY A 1 157 ? -3.258 41.531 -7.309 1 96.62 157 GLY A N 1
ATOM 1218 C CA . GLY A 1 157 ? -2.029 40.75 -7.312 1 96.62 157 GLY A CA 1
ATOM 1219 C C . GLY A 1 157 ? -1.47 40.531 -8.703 1 96.62 157 GLY A C 1
ATOM 1220 O O . GLY A 1 157 ? -1.956 41.094 -9.68 1 96.62 157 GLY A O 1
ATOM 1221 N N . PRO A 1 158 ? -0.504 39.625 -8.773 1 95.56 158 PRO A N 1
ATOM 1222 C CA . PRO A 1 158 ? 0.126 39.344 -10.055 1 95.56 158 PRO A CA 1
ATOM 1223 C C . PRO A 1 158 ? -0.829 38.656 -11.039 1 95.56 158 PRO A C 1
ATOM 1225 O O . PRO A 1 158 ? -1.712 37.906 -10.625 1 95.56 158 PRO A O 1
ATOM 1228 N N . ILE A 1 159 ? -0.592 38.938 -12.32 1 92.81 159 ILE A N 1
ATOM 1229 C CA . ILE A 1 159 ? -1.389 38.312 -13.367 1 92.81 159 ILE A CA 1
ATOM 1230 C C . ILE A 1 159 ? -0.629 37.125 -13.953 1 92.81 159 ILE A C 1
ATOM 1232 O O . ILE A 1 159 ? 0.43 37.312 -14.562 1 92.81 159 ILE A O 1
ATOM 1236 N N . ASN A 1 160 ? -1.039 35.969 -13.633 1 92.06 160 ASN A N 1
ATOM 1237 C CA . ASN A 1 160 ? -0.646 34.719 -14.25 1 92.06 160 ASN A CA 1
ATOM 1238 C C . ASN A 1 160 ? -1.787 34.094 -15.062 1 92.06 160 ASN A C 1
ATOM 1240 O O . ASN A 1 160 ? -2.773 33.625 -14.5 1 92.06 160 ASN A O 1
ATOM 1244 N N . GLU A 1 161 ? -1.629 34.156 -16.375 1 91.19 161 GLU A N 1
ATOM 1245 C CA . GLU A 1 161 ? -2.746 33.844 -17.25 1 91.19 161 GLU A CA 1
ATOM 1246 C C . GLU A 1 161 ? -2.297 32.938 -18.391 1 91.19 161 GLU A C 1
ATOM 1248 O O . GLU A 1 161 ? -1.234 33.125 -18.984 1 91.19 161 GLU A O 1
ATOM 1253 N N . ARG A 1 162 ? -3.031 31.844 -18.547 1 90.38 162 ARG A N 1
ATOM 1254 C CA . ARG A 1 162 ? -2.844 30.953 -19.688 1 90.38 162 ARG A CA 1
ATOM 1255 C C . ARG A 1 162 ? -4.152 30.734 -20.453 1 90.38 162 ARG A C 1
ATOM 1257 O O . ARG A 1 162 ? -5.148 30.312 -19.859 1 90.38 162 ARG A O 1
ATOM 1264 N N . ASN A 1 163 ? -4.215 31.016 -21.75 1 91.5 163 ASN A N 1
ATOM 1265 C CA . ASN A 1 163 ? -5.379 30.844 -22.609 1 91.5 163 ASN A CA 1
ATOM 1266 C C . ASN A 1 163 ? -6.602 31.578 -22.047 1 91.5 163 ASN A C 1
ATOM 1268 O O . ASN A 1 163 ? -7.695 31.016 -22 1 91.5 163 ASN A O 1
ATOM 1272 N N . GLY A 1 164 ? -6.344 32.75 -21.5 1 89.25 164 GLY A N 1
ATOM 1273 C CA . GLY A 1 164 ? -7.43 33.562 -21.016 1 89.25 164 GLY A CA 1
ATOM 1274 C C . GLY A 1 164 ? -7.902 33.188 -19.625 1 89.25 164 GLY A C 1
ATOM 1275 O O . GLY A 1 164 ? -8.852 33.781 -19.109 1 89.25 164 GLY A O 1
ATOM 1276 N N . LYS A 1 165 ? -7.316 32.219 -19.047 1 93.75 165 LYS A N 1
ATOM 1277 C CA . LYS A 1 165 ? -7.691 31.781 -17.703 1 93.75 165 LYS A CA 1
ATOM 1278 C C . LYS A 1 165 ? -6.664 32.219 -16.672 1 93.75 165 LYS A C 1
ATOM 1280 O O . LYS A 1 165 ? -5.477 31.906 -16.797 1 93.75 165 LYS A O 1
ATOM 1285 N N . ARG A 1 166 ? -7.137 32.906 -15.711 1 94.06 166 ARG A N 1
ATOM 1286 C CA . ARG A 1 166 ? -6.242 33.344 -14.648 1 94.06 166 ARG A CA 1
ATOM 1287 C C . ARG A 1 166 ? -5.945 32.219 -13.664 1 94.06 166 ARG A C 1
ATOM 1289 O O . ARG A 1 166 ? -6.84 31.453 -13.312 1 94.06 166 ARG A O 1
ATOM 1296 N N . GLU A 1 167 ? -4.703 32.125 -13.328 1 95.19 167 GLU A N 1
ATOM 1297 C CA . GLU A 1 167 ? -4.273 31.219 -12.25 1 95.19 167 GLU A CA 1
ATOM 1298 C C . GLU A 1 167 ? -4.246 31.938 -10.906 1 95.19 167 GLU A C 1
ATOM 1300 O O . GLU A 1 167 ? -3.586 32.969 -10.766 1 95.19 167 GLU A O 1
ATOM 1305 N N . LEU A 1 168 ? -4.871 31.391 -9.906 1 97.25 168 LEU A N 1
ATOM 1306 C CA . LEU A 1 168 ? -5.199 32.188 -8.727 1 97.25 168 LEU A CA 1
ATOM 1307 C C . LEU A 1 168 ? -4.418 31.688 -7.512 1 97.25 168 LEU A C 1
ATOM 1309 O O . LEU A 1 168 ? -4.641 32.156 -6.391 1 97.25 168 LEU A O 1
ATOM 1313 N N . TRP A 1 169 ? -3.529 30.812 -7.648 1 96.75 169 TRP A N 1
ATOM 1314 C CA . TRP A 1 169 ? -2.889 30.156 -6.508 1 96.75 169 TRP A CA 1
ATOM 1315 C C . TRP A 1 169 ? -2.156 31.172 -5.645 1 96.75 169 TRP A C 1
ATOM 1317 O O . TRP A 1 169 ? -2.299 31.188 -4.418 1 96.75 169 TRP A O 1
ATOM 1327 N N . ALA A 1 170 ? -1.396 32.062 -6.184 1 96.69 170 ALA A N 1
ATOM 1328 C CA . ALA A 1 170 ? -0.645 33.062 -5.422 1 96.69 170 ALA A CA 1
ATOM 1329 C C . ALA A 1 170 ? -1.578 33.906 -4.578 1 96.69 170 ALA A C 1
ATOM 1331 O O . ALA A 1 170 ? -1.249 34.281 -3.445 1 96.69 170 ALA A O 1
ATOM 1332 N N . GLN A 1 171 ? -2.715 34.25 -5.168 1 97.88 171 GLN A N 1
ATOM 1333 C CA . GLN A 1 171 ? -3.693 35.094 -4.465 1 97.88 171 GLN A CA 1
ATOM 1334 C C . GLN A 1 171 ? -4.266 34.344 -3.258 1 97.88 171 GLN A C 1
ATOM 1336 O O . GLN A 1 171 ? -4.5 34.938 -2.207 1 97.88 171 GLN A O 1
ATOM 1341 N N . MET A 1 172 ? -4.48 33.062 -3.434 1 98.25 172 MET A N 1
ATOM 1342 C CA . MET A 1 172 ? -5.016 32.281 -2.324 1 98.25 172 MET A CA 1
ATOM 1343 C C . MET A 1 172 ? -4.109 32.375 -1.103 1 98.25 172 MET A C 1
ATOM 1345 O O . MET A 1 172 ? -4.59 32.531 0.022 1 98.25 172 MET A O 1
ATOM 1349 N N . ILE A 1 173 ? -2.846 32.281 -1.325 1 98.44 173 ILE A N 1
ATOM 1350 C CA . ILE A 1 173 ? -1.892 32.344 -0.223 1 98.44 173 ILE A CA 1
ATOM 1351 C C . ILE A 1 173 ? -1.869 33.781 0.348 1 98.44 173 ILE A C 1
ATOM 1353 O O . ILE A 1 173 ? -1.852 33.969 1.567 1 98.44 173 ILE A O 1
ATOM 1357 N N . MET A 1 174 ? -1.867 34.781 -0.504 1 98.69 174 MET A N 1
ATOM 1358 C CA . MET A 1 174 ? -1.841 36.156 -0.054 1 98.69 174 MET A CA 1
ATOM 1359 C C . MET A 1 174 ? -3.066 36.469 0.795 1 98.69 174 MET A C 1
ATOM 1361 O O . MET A 1 174 ? -2.982 37.25 1.746 1 98.69 174 MET A O 1
ATOM 1365 N N . LEU A 1 175 ? -4.172 35.875 0.439 1 98.81 175 LEU A N 1
ATOM 1366 C CA . LEU A 1 175 ? -5.371 36.094 1.242 1 98.81 175 LEU A CA 1
ATOM 1367 C C . LEU A 1 175 ? -5.129 35.688 2.693 1 98.81 175 LEU A C 1
ATOM 1369 O O . LEU A 1 175 ? -5.664 36.312 3.611 1 98.81 175 LEU A O 1
ATOM 1373 N N . TRP A 1 176 ? -4.344 34.625 2.951 1 98.56 176 TRP A N 1
ATOM 1374 C CA . TRP A 1 176 ? -4.016 34.219 4.316 1 98.56 176 TRP A CA 1
ATOM 1375 C C . TRP A 1 176 ? -3.18 35.281 5.008 1 98.56 176 TRP A C 1
ATOM 1377 O O . TRP A 1 176 ? -3.385 35.594 6.188 1 98.56 176 TRP A O 1
ATOM 1387 N N . CYS A 1 177 ? -2.266 35.906 4.223 1 98.69 177 CYS A N 1
ATOM 1388 C CA . CYS A 1 177 ? -1.455 37 4.762 1 98.69 177 CYS A CA 1
ATOM 1389 C C . CYS A 1 177 ? -2.326 38.188 5.164 1 98.69 177 CYS A C 1
ATOM 1391 O O . CYS A 1 177 ? -2.148 38.75 6.242 1 98.69 177 CYS A O 1
ATOM 1393 N N . LEU A 1 178 ? -3.244 38.5 4.312 1 98.88 178 LEU A N 1
ATOM 1394 C CA . LEU A 1 178 ? -4.137 39.625 4.551 1 98.88 178 LEU A CA 1
ATOM 1395 C C . LEU A 1 178 ? -5.016 39.375 5.773 1 98.88 178 LEU A C 1
ATOM 1397 O O . LEU A 1 178 ? -5.242 40.281 6.574 1 98.88 178 LEU A O 1
ATOM 1401 N N . GLN A 1 179 ? -5.461 38.188 5.902 1 98.69 179 GLN A N 1
ATOM 1402 C CA . GLN A 1 179 ? -6.289 37.844 7.055 1 98.69 179 GLN A CA 1
ATOM 1403 C C . GLN A 1 179 ? -5.512 38 8.359 1 98.69 179 GLN A C 1
ATOM 1405 O O . GLN A 1 179 ? -6.023 38.594 9.32 1 98.69 179 GLN A O 1
ATOM 1410 N N . SER A 1 180 ? -4.309 37.531 8.414 1 98.44 180 SER A N 1
ATOM 1411 C CA . SER A 1 180 ? -3.477 37.688 9.602 1 98.44 180 SER A CA 1
ATOM 1412 C C . SER A 1 180 ? -3.223 39.156 9.891 1 98.44 180 SER A C 1
ATOM 1414 O O . SER A 1 180 ? -3.219 39.594 11.047 1 98.44 180 SER A O 1
ATOM 1416 N N . TYR A 1 181 ? -3.01 39.906 8.82 1 98.69 181 TYR A N 1
ATOM 1417 C CA . TYR A 1 181 ? -2.805 41.344 8.977 1 98.69 181 TYR A CA 1
ATOM 1418 C C . TYR A 1 181 ? -4.047 42 9.555 1 98.69 181 TYR A C 1
ATOM 1420 O O . TYR A 1 181 ? -3.945 42.906 10.406 1 98.69 181 TYR A O 1
ATOM 1428 N N . TYR A 1 182 ? -5.168 41.656 9.102 1 98.62 182 TYR A N 1
ATOM 1429 C CA . TYR A 1 182 ? -6.41 42.188 9.648 1 98.62 182 TYR A CA 1
ATOM 1430 C C . TYR A 1 182 ? -6.523 41.875 11.133 1 98.62 182 TYR A C 1
ATOM 1432 O O . TYR A 1 182 ? -6.918 42.719 11.922 1 98.62 182 TYR A O 1
ATOM 1440 N N . GLU A 1 183 ? -6.242 40.656 11.5 1 96.69 183 GLU A N 1
ATOM 1441 C CA . GLU A 1 183 ? -6.285 40.25 12.906 1 96.69 183 GLU A CA 1
ATOM 1442 C C . GLU A 1 183 ? -5.375 41.125 13.758 1 96.69 183 GLU A C 1
ATOM 1444 O O . GLU A 1 183 ? -5.715 41.469 14.891 1 96.69 183 GLU A O 1
ATOM 1449 N N . TYR A 1 184 ? -4.262 41.438 13.203 1 97.19 184 TYR A N 1
ATOM 1450 C CA . TYR A 1 184 ? -3.268 42.25 13.891 1 97.19 184 TYR A CA 1
ATOM 1451 C C . TYR A 1 184 ? -3.693 43.719 13.93 1 97.19 184 TYR A C 1
ATOM 1453 O O . TYR A 1 184 ? -3.574 44.375 14.969 1 97.19 184 TYR A O 1
ATOM 1461 N N . SER A 1 185 ? -4.332 44.25 12.805 1 97.38 185 SER A N 1
ATOM 1462 C CA . SER A 1 185 ? -4.414 45.719 12.625 1 97.38 185 SER A CA 1
ATOM 1463 C C . SER A 1 185 ? -5.863 46.188 12.609 1 97.38 185 SER A C 1
ATOM 1465 O O . SER A 1 185 ? -6.137 47.375 12.742 1 97.38 185 SER A O 1
ATOM 1467 N N . ASN A 1 186 ? -6.727 45.312 12.32 1 97.19 186 ASN A N 1
ATOM 1468 C CA . ASN A 1 186 ? -8.125 45.625 12.062 1 97.19 186 ASN A CA 1
ATOM 1469 C C . ASN A 1 186 ? -8.266 46.594 10.883 1 97.19 186 ASN A C 1
ATOM 1471 O O . ASN A 1 186 ? -9.156 47.438 10.875 1 97.19 186 ASN A O 1
ATOM 1475 N N . ASP A 1 187 ? -7.309 46.531 9.961 1 98.38 187 ASP A N 1
ATOM 1476 C CA . ASP A 1 187 ? -7.344 47.375 8.781 1 98.38 187 ASP A CA 1
ATOM 1477 C C . ASP A 1 187 ? -8.508 47 7.863 1 98.38 187 ASP A C 1
ATOM 1479 O O . ASP A 1 187 ? -8.453 45.969 7.188 1 98.38 187 ASP A O 1
ATOM 1483 N N . GLN A 1 188 ? -9.461 47.906 7.695 1 98.44 188 GLN A N 1
ATOM 1484 C CA . GLN A 1 188 ? -10.688 47.625 6.957 1 98.44 188 GLN A CA 1
ATOM 1485 C C . GLN A 1 188 ? -10.414 47.469 5.465 1 98.44 188 GLN A C 1
ATOM 1487 O O . GLN A 1 188 ? -11.219 46.875 4.742 1 98.44 188 GLN A O 1
ATOM 1492 N N . ARG A 1 189 ? -9.32 47.906 4.965 1 98.56 189 ARG A N 1
ATOM 1493 C CA . ARG A 1 189 ? -8.969 47.719 3.559 1 98.56 189 ARG A CA 1
ATOM 1494 C C . ARG A 1 189 ? -8.898 46.25 3.178 1 98.56 189 ARG A C 1
ATOM 1496 O O . ARG A 1 189 ? -9.148 45.906 2.023 1 98.56 189 ARG A O 1
ATOM 1503 N N . VAL A 1 190 ? -8.594 45.406 4.207 1 98.88 190 VAL A N 1
ATOM 1504 C CA . VAL A 1 190 ? -8.547 43.969 3.959 1 98.88 190 VAL A CA 1
ATOM 1505 C C . VAL A 1 190 ? -9.938 43.469 3.586 1 98.88 190 VAL A C 1
ATOM 1507 O O . VAL A 1 190 ? -10.094 42.719 2.609 1 98.88 190 VAL A O 1
ATOM 1510 N N . ILE A 1 191 ? -10.93 43.875 4.309 1 98.81 191 ILE A N 1
ATOM 1511 C CA . ILE A 1 191 ? -12.312 43.469 4.062 1 98.81 191 ILE A CA 1
ATOM 1512 C C . ILE A 1 191 ? -12.742 43.938 2.676 1 98.81 191 ILE A C 1
ATOM 1514 O O . ILE A 1 191 ? -13.344 43.188 1.913 1 98.81 191 ILE A O 1
ATOM 1518 N N . ASP A 1 192 ? -12.414 45.188 2.361 1 98.75 192 ASP A N 1
ATOM 1519 C CA . ASP A 1 192 ? -12.805 45.75 1.079 1 98.75 192 ASP A CA 1
ATOM 1520 C C . ASP A 1 192 ? -12.148 45.031 -0.083 1 98.75 192 ASP A C 1
ATOM 1522 O O . ASP A 1 192 ? -12.805 44.688 -1.064 1 98.75 192 ASP A O 1
ATOM 1526 N N . LEU A 1 193 ? -10.859 44.812 0.052 1 98.88 193 LEU A N 1
ATOM 1527 C CA . LEU A 1 193 ? -10.125 44.156 -1.01 1 98.88 193 LEU A CA 1
ATOM 1528 C C . LEU A 1 193 ? -10.688 42.75 -1.25 1 98.88 193 LEU A C 1
ATOM 1530 O O . LEU A 1 193 ? -10.969 42.375 -2.391 1 98.88 193 LEU A O 1
ATOM 1534 N N . MET A 1 194 ? -10.875 41.938 -0.182 1 98.94 194 MET A N 1
ATOM 1535 C CA . MET A 1 194 ? -11.359 40.562 -0.306 1 98.94 194 MET A CA 1
ATOM 1536 C C . MET A 1 194 ? -12.773 40.531 -0.88 1 98.94 194 MET A C 1
ATOM 1538 O O . MET A 1 194 ? -13.094 39.688 -1.698 1 98.94 194 MET A O 1
ATOM 1542 N N . THR A 1 195 ? -13.633 41.5 -0.45 1 98.88 195 THR A N 1
ATOM 1543 C CA . THR A 1 195 ? -15 41.562 -0.947 1 98.88 195 THR A CA 1
ATOM 1544 C C . THR A 1 195 ? -15.016 41.781 -2.459 1 98.88 195 THR A C 1
ATOM 1546 O O . THR A 1 195 ? -15.711 41.062 -3.18 1 98.88 195 THR A O 1
ATOM 1549 N N . ASN A 1 196 ? -14.258 42.75 -2.914 1 98.81 196 ASN A N 1
ATOM 1550 C CA . ASN A 1 196 ? -14.219 43.031 -4.344 1 98.81 196 ASN A CA 1
ATOM 1551 C C . ASN A 1 196 ? -13.602 41.875 -5.137 1 98.81 196 ASN A C 1
ATOM 1553 O O . ASN A 1 196 ? -14.07 41.562 -6.227 1 98.81 196 ASN A O 1
ATOM 1557 N N . TYR A 1 197 ? -12.586 41.281 -4.609 1 98.81 197 TYR A N 1
ATOM 1558 C CA . TYR A 1 197 ? -11.922 40.156 -5.273 1 98.81 197 TYR A CA 1
ATOM 1559 C C . TYR A 1 197 ? -12.859 38.969 -5.402 1 98.81 197 TYR A C 1
ATOM 1561 O O . TYR A 1 197 ? -12.898 38.312 -6.445 1 98.81 197 TYR A O 1
ATOM 1569 N N . PHE A 1 198 ? -13.609 38.688 -4.387 1 98.88 198 PHE A N 1
ATOM 1570 C CA . PHE A 1 198 ? -14.508 37.531 -4.398 1 98.88 198 PHE A CA 1
ATOM 1571 C C . PHE A 1 198 ? -15.703 37.781 -5.305 1 98.88 198 PHE A C 1
ATOM 1573 O O . PHE A 1 198 ? -16.234 36.844 -5.918 1 98.88 198 PHE A O 1
ATOM 1580 N N . LYS A 1 199 ? -16.141 39.062 -5.398 1 98.81 199 LYS A N 1
ATOM 1581 C CA . LYS A 1 199 ? -17.141 39.375 -6.41 1 98.81 199 LYS A CA 1
ATOM 1582 C C . LYS A 1 199 ? -16.609 39.094 -7.816 1 98.81 199 LYS A C 1
ATOM 1584 O O . LYS A 1 199 ? -17.344 38.594 -8.664 1 98.81 199 LYS A O 1
ATOM 1589 N N . TRP A 1 200 ? -15.391 39.438 -8.016 1 98.75 200 TRP A N 1
ATOM 1590 C CA . TRP A 1 200 ? -14.773 39.156 -9.297 1 98.75 200 TRP A CA 1
ATOM 1591 C C . TRP A 1 200 ? -14.742 37.656 -9.555 1 98.75 200 TRP A C 1
ATOM 1593 O O . TRP A 1 200 ? -15.094 37.188 -10.641 1 98.75 200 TRP A O 1
ATOM 1603 N N . GLN A 1 201 ? -14.32 36.875 -8.539 1 98.69 201 GLN A N 1
ATOM 1604 C CA . GLN A 1 201 ? -14.289 35.406 -8.695 1 98.69 201 GLN A CA 1
ATOM 1605 C C . GLN A 1 201 ? -15.672 34.875 -9.078 1 98.69 201 GLN A C 1
ATOM 1607 O O . GLN A 1 201 ? -15.781 34 -9.93 1 98.69 201 GLN A O 1
ATOM 1612 N N . LEU A 1 202 ? -16.656 35.375 -8.406 1 98.69 202 LEU A N 1
ATOM 1613 C CA . LEU A 1 202 ? -18.031 34.938 -8.672 1 98.69 202 LEU A CA 1
ATOM 1614 C C . LEU A 1 202 ? -18.406 35.219 -10.117 1 98.69 202 LEU A C 1
ATOM 1616 O O . LEU A 1 202 ? -19.172 34.469 -10.727 1 98.69 202 LEU A O 1
ATOM 1620 N N . SER A 1 203 ? -17.906 36.281 -10.688 1 98 203 SER A N 1
ATOM 1621 C CA . SER A 1 203 ? -18.266 36.719 -12.039 1 98 203 SER A CA 1
ATOM 1622 C C . SER A 1 203 ? -17.562 35.875 -13.094 1 98 203 SER A C 1
ATOM 1624 O O . SER A 1 203 ? -17.953 35.844 -14.258 1 98 203 SER A O 1
ATOM 1626 N N . VAL A 1 204 ? -16.422 35.25 -12.742 1 98 204 VAL A N 1
ATOM 1627 C CA . VAL A 1 204 ? -15.648 34.438 -13.68 1 98 204 VAL A CA 1
ATOM 1628 C C . VAL A 1 204 ? -16.453 33.188 -14.086 1 98 204 VAL A C 1
ATOM 1630 O O . VAL A 1 204 ? -16.969 32.469 -13.227 1 98 204 VAL A O 1
ATOM 1633 N N . PRO A 1 205 ? -16.594 32.844 -15.359 1 97.38 205 PRO A N 1
ATOM 1634 C CA . PRO A 1 205 ? -17.328 31.641 -15.766 1 97.38 205 PRO A CA 1
ATOM 1635 C C . PRO A 1 205 ? -16.703 30.359 -15.227 1 97.38 205 PRO A C 1
ATOM 1637 O O . PRO A 1 205 ? -15.469 30.266 -15.125 1 97.38 205 PRO A O 1
ATOM 1640 N N . ASP A 1 206 ? -17.516 29.391 -14.938 1 97.44 206 ASP A N 1
ATOM 1641 C CA . ASP A 1 206 ? -17.062 28.125 -14.375 1 97.44 206 ASP A CA 1
ATOM 1642 C C . ASP A 1 206 ? -15.961 27.5 -15.234 1 97.44 206 ASP A C 1
ATOM 1644 O O . ASP A 1 206 ? -14.969 26.969 -14.711 1 97.44 206 ASP A O 1
ATOM 1648 N N . GLU A 1 207 ? -16.062 27.594 -16.547 1 95.94 207 GLU A N 1
ATOM 1649 C CA . GLU A 1 207 ? -15.148 26.938 -17.484 1 95.94 207 GLU A CA 1
ATOM 1650 C C . GLU A 1 207 ? -13.773 27.609 -17.469 1 95.94 207 GLU A C 1
ATOM 1652 O O . GLU A 1 207 ? -12.805 27.047 -18 1 95.94 207 GLU A O 1
ATOM 1657 N N . GLN A 1 208 ? -13.672 28.734 -16.812 1 96.69 208 GLN A N 1
ATOM 1658 C CA . GLN A 1 208 ? -12.406 29.469 -16.75 1 96.69 208 GLN A CA 1
ATOM 1659 C C . GLN A 1 208 ? -11.898 29.562 -15.32 1 96.69 208 GLN A C 1
ATOM 1661 O O . GLN A 1 208 ? -10.852 30.156 -15.062 1 96.69 208 GLN A O 1
ATOM 1666 N N . PHE A 1 209 ? -12.609 28.938 -14.43 1 97.56 209 PHE A N 1
ATOM 1667 C CA . PHE A 1 209 ? -12.359 29.125 -13 1 97.56 209 PHE A CA 1
ATOM 1668 C C . PHE A 1 209 ? -11.648 27.922 -12.414 1 97.56 209 PHE A C 1
ATOM 1670 O O . PHE A 1 209 ? -12.133 26.781 -12.539 1 97.56 209 PHE A O 1
ATOM 1677 N N . LEU A 1 210 ? -10.453 28.094 -11.812 1 97.81 210 LEU A N 1
ATOM 1678 C CA . LEU A 1 210 ? -9.672 27.078 -11.117 1 97.81 210 LEU A CA 1
ATOM 1679 C C . LEU A 1 210 ? -9.32 25.922 -12.055 1 97.81 210 LEU A C 1
ATOM 1681 O O . LEU A 1 210 ? -9.547 24.766 -11.727 1 97.81 210 LEU A O 1
ATOM 1685 N N . GLU A 1 211 ? -8.703 26.156 -13.141 1 95.75 211 GLU A N 1
ATOM 1686 C CA . GLU A 1 211 ? -8.484 25.141 -14.172 1 95.75 211 GLU A CA 1
ATOM 1687 C C . GLU A 1 211 ? -7.043 24.641 -14.148 1 95.75 211 GLU A C 1
ATOM 1689 O O . GLU A 1 211 ? -6.777 23.5 -14.523 1 95.75 211 GLU A O 1
ATOM 1694 N N . ASP A 1 212 ? -6.156 25.484 -13.695 1 94.56 212 ASP A N 1
ATOM 1695 C CA . ASP A 1 212 ? -4.75 25.078 -13.688 1 94.56 212 ASP A CA 1
ATOM 1696 C C . ASP A 1 212 ? -4.469 24.094 -12.562 1 94.56 212 ASP A C 1
ATOM 1698 O O . ASP A 1 212 ? -5.141 24.109 -11.531 1 94.56 212 ASP A O 1
ATOM 1702 N N . TYR A 1 213 ? -3.398 23.312 -12.641 1 94.62 213 TYR A N 1
ATOM 1703 C CA . TYR A 1 213 ? -3.074 22.172 -11.797 1 94.62 213 TYR A CA 1
ATOM 1704 C C . TYR A 1 213 ? -3.076 22.562 -10.32 1 94.62 213 TYR A C 1
ATOM 1706 O O . TYR A 1 213 ? -3.723 21.906 -9.5 1 94.62 213 TYR A O 1
ATOM 1714 N N . TRP A 1 214 ? -2.441 23.578 -9.836 1 94.25 214 TRP A N 1
ATOM 1715 C CA . TRP A 1 214 ? -2.256 23.938 -8.438 1 94.25 214 TRP A CA 1
ATOM 1716 C C . TRP A 1 214 ? -3.533 24.516 -7.844 1 94.25 214 TRP A C 1
ATOM 1718 O O . TRP A 1 214 ? -4.016 24.062 -6.809 1 94.25 214 TRP A O 1
ATOM 1728 N N . GLU A 1 215 ? -4.102 25.5 -8.531 1 96.19 215 GLU A N 1
ATOM 1729 C CA . GLU A 1 215 ? -5.324 26.109 -8.016 1 96.19 215 GLU A CA 1
ATOM 1730 C C . GLU A 1 215 ? -6.484 25.125 -8.039 1 96.19 215 GLU A C 1
ATOM 1732 O O . GLU A 1 215 ? -7.34 25.141 -7.152 1 96.19 215 GLU A O 1
ATOM 1737 N N . ASN A 1 216 ? -6.492 24.312 -9.102 1 98 216 ASN A N 1
ATOM 1738 C CA . ASN A 1 216 ? -7.547 23.297 -9.195 1 98 216 ASN A CA 1
ATOM 1739 C C . ASN A 1 216 ? -7.516 22.344 -8.016 1 98 216 ASN A C 1
ATOM 1741 O O . ASN A 1 216 ? -8.562 22 -7.465 1 98 216 ASN A O 1
ATOM 1745 N N . SER A 1 217 ? -6.344 21.953 -7.617 1 98.44 217 SER A N 1
ATOM 1746 C CA . SER A 1 217 ? -6.191 21.016 -6.5 1 98.44 217 SER A CA 1
ATOM 1747 C C . SER A 1 217 ? -6.473 21.703 -5.168 1 98.44 217 SER A C 1
ATOM 1749 O O . SER A 1 217 ? -6.957 21.078 -4.227 1 98.44 217 SER A O 1
ATOM 1751 N N . ARG A 1 218 ? -6.23 23 -5.066 1 98.44 218 ARG A N 1
ATOM 1752 C CA . ARG A 1 218 ? -6.078 23.672 -3.779 1 98.44 218 ARG A CA 1
ATOM 1753 C C . ARG A 1 218 ? -7.23 24.625 -3.525 1 98.44 218 ARG A C 1
ATOM 1755 O O . ARG A 1 218 ? -7.113 25.547 -2.703 1 98.44 218 ARG A O 1
ATOM 1762 N N . GLY A 1 219 ? -8.375 24.406 -4.219 1 98.44 219 GLY A N 1
ATOM 1763 C CA . GLY A 1 219 ? -9.523 25.281 -4.082 1 98.44 219 GLY A CA 1
ATOM 1764 C C . GLY A 1 219 ? -10.016 25.406 -2.65 1 98.44 219 GLY A C 1
ATOM 1765 O O . GLY A 1 219 ? -10.648 26.391 -2.289 1 98.44 219 GLY A O 1
ATOM 1766 N N . GLY A 1 220 ? -9.695 24.391 -1.832 1 98.38 220 GLY A N 1
ATOM 1767 C CA . GLY A 1 220 ? -10.078 24.438 -0.429 1 98.38 220 GLY A CA 1
ATOM 1768 C C . GLY A 1 220 ? -9.484 25.609 0.316 1 98.38 220 GLY A C 1
ATOM 1769 O O . GLY A 1 220 ? -10.094 26.125 1.258 1 98.38 220 GLY A O 1
ATOM 1770 N N . ASP A 1 221 ? -8.336 26.094 -0.059 1 98.38 221 ASP A N 1
ATOM 1771 C CA . ASP A 1 221 ? -7.703 27.25 0.572 1 98.38 221 ASP A CA 1
ATOM 1772 C C . ASP A 1 221 ? -8.477 28.531 0.263 1 98.38 221 ASP A C 1
ATOM 1774 O O . ASP A 1 221 ? -8.57 29.422 1.11 1 98.38 221 ASP A O 1
ATOM 1778 N N . ASN A 1 222 ? -8.961 28.562 -0.983 1 98.5 222 ASN A N 1
ATOM 1779 C CA . ASN A 1 222 ? -9.828 29.672 -1.347 1 98.5 222 ASN A CA 1
ATOM 1780 C C . ASN A 1 222 ? -11.125 29.656 -0.55 1 98.5 222 ASN A C 1
ATOM 1782 O O . ASN A 1 222 ? -11.594 30.703 -0.083 1 98.5 222 ASN A O 1
ATOM 1786 N N . LEU A 1 223 ? -11.672 28.5 -0.427 1 98.75 223 LEU A N 1
ATOM 1787 C CA . LEU A 1 223 ? -12.922 28.312 0.298 1 98.75 223 LEU A CA 1
ATOM 1788 C C . LEU A 1 223 ? -12.797 28.781 1.741 1 98.75 223 LEU A C 1
ATOM 1790 O O . LEU A 1 223 ? -13.703 29.438 2.266 1 98.75 223 LEU A O 1
ATOM 1794 N N . LEU A 1 224 ? -11.734 28.531 2.389 1 98.56 224 LEU A N 1
ATOM 1795 C CA . LEU A 1 224 ? -11.477 28.969 3.758 1 98.56 224 LEU A CA 1
ATOM 1796 C C . LEU A 1 224 ? -11.516 30.484 3.869 1 98.56 224 LEU A C 1
ATOM 1798 O O . LEU A 1 224 ? -12.078 31.031 4.824 1 98.56 224 LEU A O 1
ATOM 1802 N N . SER A 1 225 ? -10.938 31.141 2.916 1 98.88 225 SER A N 1
ATOM 1803 C CA . SER A 1 225 ? -10.898 32.594 2.934 1 98.88 225 SER A CA 1
ATOM 1804 C C . SER A 1 225 ? -12.281 33.188 2.701 1 98.88 225 SER A C 1
ATOM 1806 O O . SER A 1 225 ? -12.625 34.219 3.27 1 98.88 225 SER A O 1
ATOM 1808 N N . VAL A 1 226 ? -13.008 32.531 1.868 1 98.94 226 VAL A N 1
ATOM 1809 C CA . VAL A 1 226 ? -14.383 32.969 1.623 1 98.94 226 VAL A CA 1
ATOM 1810 C C . VAL A 1 226 ? -15.188 32.875 2.916 1 98.94 226 VAL A C 1
ATOM 1812 O O . VAL A 1 226 ? -15.93 33.812 3.26 1 98.94 226 VAL A O 1
ATOM 1815 N N . TYR A 1 227 ? -15.07 31.75 3.625 1 98.81 227 TYR A N 1
ATOM 1816 C CA . TYR A 1 227 ? -15.766 31.609 4.902 1 98.81 227 TYR A CA 1
ATOM 1817 C C . TYR A 1 227 ? -15.289 32.656 5.898 1 98.81 227 TYR A C 1
ATOM 1819 O O . TYR A 1 227 ? -16.094 33.188 6.672 1 98.81 227 TYR A O 1
ATOM 1827 N N . TRP A 1 228 ? -13.984 32.906 5.902 1 98.69 228 TRP A N 1
ATOM 1828 C CA . TRP A 1 228 ? -13.438 33.938 6.801 1 98.69 228 TRP A CA 1
ATOM 1829 C C . TRP A 1 228 ? -14.125 35.281 6.59 1 98.69 228 TRP A C 1
ATOM 1831 O O . TRP A 1 228 ? -14.539 35.938 7.551 1 98.69 228 TRP A O 1
ATOM 1841 N N . LEU A 1 229 ? -14.305 35.656 5.367 1 98.88 229 LEU A N 1
ATOM 1842 C CA . LEU A 1 229 ? -14.953 36.938 5.059 1 98.88 229 LEU A CA 1
ATOM 1843 C C . LEU A 1 229 ? -16.438 36.875 5.379 1 98.88 229 LEU A C 1
ATOM 1845 O O . LEU A 1 229 ? -17 37.812 5.922 1 98.88 229 LEU A O 1
ATOM 1849 N N . TYR A 1 230 ? -17.078 35.812 5.016 1 98.81 230 TYR A N 1
ATOM 1850 C CA . TYR A 1 230 ? -18.5 35.656 5.285 1 98.81 230 TYR A CA 1
ATOM 1851 C C . TYR A 1 230 ? -18.797 35.844 6.77 1 98.81 230 TYR A C 1
ATOM 1853 O O . TYR A 1 230 ? -19.781 36.5 7.133 1 98.81 230 TYR A O 1
ATOM 1861 N N . ASN A 1 231 ? -18 35.281 7.582 1 98.31 231 ASN A N 1
ATOM 1862 C CA . ASN A 1 231 ? -18.203 35.312 9.031 1 98.31 231 ASN A CA 1
ATOM 1863 C C . ASN A 1 231 ? -18.078 36.75 9.555 1 98.31 231 ASN A C 1
ATOM 1865 O O . ASN A 1 231 ? -18.547 37.062 10.656 1 98.31 231 ASN A O 1
ATOM 1869 N N . ARG A 1 232 ? -17.531 37.656 8.828 1 97.88 232 ARG A N 1
ATOM 1870 C CA . ARG A 1 232 ? -17.312 39.062 9.25 1 97.88 232 ARG A CA 1
ATOM 1871 C C . ARG A 1 232 ? -18.312 40 8.586 1 97.88 232 ARG A C 1
ATOM 1873 O O . ARG A 1 232 ? -18.719 41 9.172 1 97.88 232 ARG A O 1
ATOM 1880 N N . THR A 1 233 ? -18.75 39.625 7.363 1 98.38 233 THR A N 1
ATOM 1881 C CA . THR A 1 233 ? -19.594 40.531 6.609 1 98.38 233 THR A CA 1
ATOM 1882 C C . THR A 1 233 ? -21.031 40.031 6.539 1 98.38 233 THR A C 1
ATOM 1884 O O . THR A 1 233 ? -21.969 40.812 6.359 1 98.38 233 THR A O 1
ATOM 1887 N N . GLY A 1 234 ? -21.172 38.656 6.484 1 98.19 234 GLY A N 1
ATOM 1888 C CA . GLY A 1 234 ? -22.5 38.062 6.34 1 98.19 234 GLY A CA 1
ATOM 1889 C C . GLY A 1 234 ? -23.031 38.156 4.922 1 98.19 234 GLY A C 1
ATOM 1890 O O . GLY A 1 234 ? -24.203 37.844 4.672 1 98.19 234 GLY A O 1
ATOM 1891 N N . ASP A 1 235 ? -22.219 38.531 3.965 1 98.56 235 ASP A N 1
ATOM 1892 C CA . ASP A 1 235 ? -22.688 38.719 2.596 1 98.56 235 ASP A CA 1
ATOM 1893 C C . ASP A 1 235 ? -23.031 37.375 1.938 1 98.56 235 ASP A C 1
ATOM 1895 O O . ASP A 1 235 ? -22.172 36.531 1.747 1 98.56 235 ASP A O 1
ATOM 1899 N N . GLN A 1 236 ? -24.234 37.281 1.377 1 98.25 236 GLN A N 1
ATOM 1900 C CA . GLN A 1 236 ? -24.781 36.031 0.904 1 98.25 236 GLN A CA 1
ATOM 1901 C C . GLN A 1 236 ? -24.094 35.562 -0.373 1 98.25 236 GLN A C 1
ATOM 1903 O O . GLN A 1 236 ? -23.984 34.375 -0.633 1 98.25 236 GLN A O 1
ATOM 1908 N N . PHE A 1 237 ? -23.609 36.469 -1.164 1 98.62 237 PHE A N 1
ATOM 1909 C CA . PHE A 1 237 ? -22.953 36.094 -2.41 1 98.62 237 PHE A CA 1
ATOM 1910 C C . PHE A 1 237 ? -21.734 35.219 -2.135 1 98.62 237 PHE A C 1
ATOM 1912 O O . PHE A 1 237 ? -21.312 34.438 -2.998 1 98.62 237 PHE A O 1
ATOM 1919 N N . LEU A 1 238 ? -21.172 35.281 -0.964 1 98.88 238 LEU A N 1
ATOM 1920 C CA . LEU A 1 238 ? -20 34.5 -0.583 1 98.88 238 LEU A CA 1
ATOM 1921 C C . LEU A 1 238 ? -20.359 33.031 -0.478 1 98.88 238 LEU A C 1
ATOM 1923 O O . LEU A 1 238 ? -19.531 32.156 -0.763 1 98.88 238 LEU A O 1
ATOM 1927 N N . LEU A 1 239 ? -21.578 32.719 -0.041 1 98.75 239 LEU A N 1
ATOM 1928 C CA . LEU A 1 239 ? -22.031 31.328 0.008 1 98.75 239 LEU A CA 1
ATOM 1929 C C . LEU A 1 239 ? -22.203 30.75 -1.397 1 98.75 239 LEU A C 1
ATOM 1931 O O . LEU A 1 239 ? -21.922 29.578 -1.639 1 98.75 239 LEU A O 1
ATOM 1935 N N . GLU A 1 240 ? -22.688 31.594 -2.291 1 98.62 240 GLU A N 1
ATOM 1936 C CA . GLU A 1 240 ? -22.75 31.188 -3.691 1 98.62 240 GLU A CA 1
ATOM 1937 C C . GLU A 1 240 ? -21.375 30.906 -4.258 1 98.62 240 GLU A C 1
ATOM 1939 O O . GLU A 1 240 ? -21.188 29.938 -5.012 1 98.62 240 GLU A O 1
ATOM 1944 N N . LEU A 1 241 ? -20.438 31.75 -3.945 1 98.88 241 LEU A N 1
ATOM 1945 C CA . LEU A 1 241 ? -19.062 31.547 -4.391 1 98.88 241 LEU A CA 1
ATOM 1946 C C . LEU A 1 241 ? -18.484 30.266 -3.812 1 98.88 241 LEU A C 1
ATOM 1948 O O . LEU A 1 241 ? -17.734 29.562 -4.488 1 98.88 241 LEU A O 1
ATOM 1952 N N . ALA A 1 242 ? -18.812 30 -2.568 1 98.81 242 ALA A N 1
ATOM 1953 C CA . ALA A 1 242 ? -18.359 28.766 -1.937 1 98.81 242 ALA A CA 1
ATOM 1954 C C . ALA A 1 242 ? -18.797 27.531 -2.738 1 98.81 242 ALA A C 1
ATOM 1956 O O . ALA A 1 242 ? -18 26.625 -2.967 1 98.81 242 ALA A O 1
ATOM 1957 N N . GLU A 1 243 ? -20.031 27.516 -3.16 1 98.75 243 GLU A N 1
ATOM 1958 C CA . GLU A 1 243 ? -20.531 26.422 -3.984 1 98.75 243 GLU A CA 1
ATOM 1959 C C . GLU A 1 243 ? -19.766 26.328 -5.305 1 98.75 243 GLU A C 1
ATOM 1961 O O . GLU A 1 243 ? -19.438 25.219 -5.758 1 98.75 243 GLU A O 1
ATOM 1966 N N . LYS A 1 244 ? -19.562 27.5 -5.863 1 98.75 244 LYS A N 1
ATOM 1967 C CA . LYS A 1 244 ? -18.812 27.547 -7.121 1 98.75 244 LYS A CA 1
ATOM 1968 C C . LYS A 1 244 ? -17.406 26.984 -6.961 1 98.75 244 LYS A C 1
ATOM 1970 O O . LYS A 1 244 ? -16.938 26.219 -7.809 1 98.75 244 LYS A O 1
ATOM 1975 N N . ILE A 1 245 ? -16.703 27.344 -5.902 1 98.88 245 ILE A N 1
ATOM 1976 C CA . ILE A 1 245 ? -15.352 26.859 -5.645 1 98.88 245 ILE A CA 1
ATOM 1977 C C . ILE A 1 245 ? -15.359 25.344 -5.488 1 98.88 245 ILE A C 1
ATOM 1979 O O . ILE A 1 245 ? -14.531 24.656 -6.09 1 98.88 245 ILE A O 1
ATOM 1983 N N . HIS A 1 246 ? -16.281 24.828 -4.719 1 98.75 246 HIS A N 1
ATOM 1984 C CA . HIS A 1 246 ? -16.375 23.391 -4.492 1 98.75 246 HIS A CA 1
ATOM 1985 C C . HIS A 1 246 ? -16.562 22.625 -5.809 1 98.75 246 HIS A C 1
ATOM 1987 O O . HIS A 1 246 ? -15.867 21.641 -6.07 1 98.75 246 HIS A O 1
ATOM 1993 N N . ARG A 1 247 ? -17.5 23.062 -6.629 1 98.06 247 ARG A N 1
ATOM 1994 C CA . ARG A 1 247 ? -17.812 22.297 -7.832 1 98.06 247 ARG A CA 1
ATOM 1995 C C . ARG A 1 247 ? -16.703 22.422 -8.867 1 98.06 247 ARG A C 1
ATOM 1997 O O . ARG A 1 247 ? -16.641 21.609 -9.805 1 98.06 247 ARG A O 1
ATOM 2004 N N . ASN A 1 248 ? -15.766 23.469 -8.727 1 98.44 248 ASN A N 1
ATOM 2005 C CA . ASN A 1 248 ? -14.695 23.656 -9.703 1 98.44 248 ASN A CA 1
ATOM 2006 C C . ASN A 1 248 ? -13.344 23.234 -9.133 1 98.44 248 ASN A C 1
ATOM 2008 O O . ASN A 1 248 ? -12.305 23.453 -9.758 1 98.44 248 ASN A O 1
ATOM 2012 N N . THR A 1 249 ? -13.258 22.703 -7.918 1 98.62 249 THR A N 1
ATOM 2013 C CA . THR A 1 249 ? -12.055 22.141 -7.305 1 98.62 249 THR A CA 1
ATOM 2014 C C . THR A 1 249 ? -11.945 20.656 -7.609 1 98.62 249 THR A C 1
ATOM 2016 O O . THR A 1 249 ? -12.953 19.969 -7.793 1 98.62 249 THR A O 1
ATOM 2019 N N . ALA A 1 250 ? -10.711 20.172 -7.684 1 98.44 250 ALA A N 1
ATOM 2020 C CA . ALA A 1 250 ? -10.484 18.75 -7.875 1 98.44 250 ALA A CA 1
ATOM 2021 C C . ALA A 1 250 ? -11.273 17.922 -6.863 1 98.44 250 ALA A C 1
ATOM 2023 O O . ALA A 1 250 ? -11.508 18.375 -5.738 1 98.44 250 ALA A O 1
ATOM 2024 N N . ASP A 1 251 ? -11.75 16.734 -7.203 1 98.31 251 ASP A N 1
ATOM 2025 C CA . ASP A 1 251 ? -12.641 15.914 -6.391 1 98.31 251 ASP A CA 1
ATOM 2026 C C . ASP A 1 251 ? -11.859 15.117 -5.344 1 98.31 251 ASP A C 1
ATOM 2028 O O . ASP A 1 251 ? -11.375 14.023 -5.625 1 98.31 251 ASP A O 1
ATOM 2032 N N . TRP A 1 252 ? -11.844 15.586 -4.137 1 98.56 252 TRP A N 1
ATOM 2033 C CA . TRP A 1 252 ? -11.148 14.953 -3.029 1 98.56 252 TRP A CA 1
ATOM 2034 C C . TRP A 1 252 ? -12.086 14.055 -2.23 1 98.56 252 TRP A C 1
ATOM 2036 O O . TRP A 1 252 ? -11.844 13.773 -1.057 1 98.56 252 TRP A O 1
ATOM 2046 N N . THR A 1 253 ? -13.219 13.609 -2.842 1 97.94 253 THR A N 1
ATOM 2047 C CA . THR A 1 253 ? -14.227 12.883 -2.076 1 97.94 253 THR A CA 1
ATOM 2048 C C . THR A 1 253 ? -14.242 11.406 -2.461 1 97.94 253 THR A C 1
ATOM 2050 O O . THR A 1 253 ? -14.969 10.617 -1.859 1 97.94 253 THR A O 1
ATOM 2053 N N . ARG A 1 254 ? -13.469 11.008 -3.43 1 96.06 254 ARG A N 1
ATOM 2054 C CA . ARG A 1 254 ? -13.516 9.625 -3.885 1 96.06 254 ARG A CA 1
ATOM 2055 C C . ARG A 1 254 ? -12.891 8.688 -2.855 1 96.06 254 ARG A C 1
ATOM 2057 O O . ARG A 1 254 ? -11.82 8.977 -2.318 1 96.06 254 ARG A O 1
ATOM 2064 N N . PRO A 1 255 ? -13.508 7.535 -2.664 1 95.19 255 PRO A N 1
ATOM 2065 C CA . PRO A 1 255 ? -13.078 6.672 -1.561 1 95.19 255 PRO A CA 1
ATOM 2066 C C . PRO A 1 255 ? -11.758 5.965 -1.844 1 95.19 255 PRO A C 1
ATOM 2068 O O . PRO A 1 255 ? -11.016 5.633 -0.913 1 95.19 255 PRO A O 1
ATOM 2071 N N . SER A 1 256 ? -11.445 5.723 -3.145 1 95.88 256 SER A N 1
ATOM 2072 C CA . SER A 1 256 ? -10.297 4.883 -3.451 1 95.88 256 SER A CA 1
ATOM 2073 C C . SER A 1 256 ? -9.422 5.516 -4.535 1 95.88 256 SER A C 1
ATOM 2075 O O . SER A 1 256 ? -8.742 4.809 -5.281 1 95.88 256 SER A O 1
ATOM 2077 N N . ALA A 1 257 ? -9.492 6.789 -4.676 1 95.88 257 ALA A N 1
ATOM 2078 C CA . ALA A 1 257 ? -8.688 7.531 -5.641 1 95.88 257 ALA A CA 1
ATOM 2079 C C . ALA A 1 257 ? -8.492 8.977 -5.195 1 95.88 257 ALA A C 1
ATOM 2081 O O . ALA A 1 257 ? -9.352 9.547 -4.52 1 95.88 257 ALA A O 1
ATOM 2082 N N . LEU A 1 258 ? -7.398 9.516 -5.543 1 97.88 258 LEU A N 1
ATOM 2083 C CA . LEU A 1 258 ? -7.129 10.93 -5.293 1 97.88 258 LEU A CA 1
ATOM 2084 C C . LEU A 1 258 ? -6.941 11.688 -6.602 1 97.88 258 LEU A C 1
ATOM 2086 O O . LEU A 1 258 ? -6.578 11.102 -7.621 1 97.88 258 LEU A O 1
ATOM 2090 N N . PRO A 1 259 ? -7.184 13.008 -6.625 1 97.75 259 PRO A N 1
ATOM 2091 C CA . PRO A 1 259 ? -6.973 13.789 -7.848 1 97.75 259 PRO A CA 1
ATOM 2092 C C . PRO A 1 259 ? -5.539 13.703 -8.359 1 97.75 259 PRO A C 1
ATOM 2094 O O . PRO A 1 259 ? -5.309 13.742 -9.578 1 97.75 259 PRO A O 1
ATOM 2097 N N . ASN A 1 260 ? -4.633 13.633 -7.488 1 97.69 260 ASN A N 1
ATOM 2098 C CA . ASN A 1 260 ? -3.217 13.438 -7.777 1 97.69 260 ASN A CA 1
ATOM 2099 C C . ASN A 1 260 ? -2.465 12.922 -6.555 1 97.69 260 ASN A C 1
ATOM 2101 O O . ASN A 1 260 ? -3.031 12.828 -5.465 1 97.69 260 ASN A O 1
ATOM 2105 N N . TRP A 1 261 ? -1.248 12.609 -6.719 1 98 261 TRP A N 1
ATOM 2106 C CA . TRP A 1 261 ? -0.493 11.914 -5.68 1 98 261 TRP A CA 1
ATOM 2107 C C . TRP A 1 261 ? 0.733 12.727 -5.27 1 98 261 TRP A C 1
ATOM 2109 O O . TRP A 1 261 ? 1.771 12.156 -4.918 1 98 261 TRP A O 1
ATOM 2119 N N . HIS A 1 262 ? 0.685 14.023 -5.441 1 98.56 262 HIS A N 1
ATOM 2120 C CA . HIS A 1 262 ? 1.686 14.977 -4.977 1 98.56 262 HIS A CA 1
ATOM 2121 C C . HIS A 1 262 ? 1.604 15.172 -3.465 1 98.56 262 HIS A C 1
ATOM 2123 O O . HIS A 1 262 ? 0.527 15.445 -2.928 1 98.56 262 HIS A O 1
ATOM 2129 N N . ASN A 1 263 ? 2.738 15.023 -2.791 1 98.25 263 ASN A N 1
ATOM 2130 C CA . ASN A 1 263 ? 2.707 14.961 -1.334 1 98.25 263 ASN A CA 1
ATOM 2131 C C . ASN A 1 263 ? 2.127 16.234 -0.724 1 98.25 263 ASN A C 1
ATOM 2133 O O . ASN A 1 263 ? 1.321 16.172 0.206 1 98.25 263 ASN A O 1
ATOM 2137 N N . VAL A 1 264 ? 2.416 17.422 -1.25 1 98.5 264 VAL A N 1
ATOM 2138 C CA . VAL A 1 264 ? 1.935 18.672 -0.69 1 98.5 264 VAL A CA 1
ATOM 2139 C C . VAL A 1 264 ? 0.436 18.828 -0.95 1 98.5 264 VAL A C 1
ATOM 2141 O O . VAL A 1 264 ? -0.319 19.219 -0.063 1 98.5 264 VAL A O 1
ATOM 2144 N N . ASN A 1 265 ? 0.021 18.516 -2.174 1 98.69 265 ASN A N 1
ATOM 2145 C CA . ASN A 1 265 ? -1.404 18.578 -2.48 1 98.69 265 ASN A CA 1
ATOM 2146 C C . ASN A 1 265 ? -2.219 17.688 -1.541 1 98.69 265 ASN A C 1
ATOM 2148 O O . ASN A 1 265 ? -3.26 18.109 -1.033 1 98.69 265 ASN A O 1
ATOM 2152 N N . ILE A 1 266 ? -1.737 16.547 -1.304 1 98.69 266 ILE A N 1
ATOM 2153 C CA . ILE A 1 266 ? -2.475 15.625 -0.445 1 98.69 266 ILE A CA 1
ATOM 2154 C C . ILE A 1 266 ? -2.545 16.188 0.974 1 98.69 266 ILE A C 1
ATOM 2156 O O . ILE A 1 266 ? -3.621 16.234 1.572 1 98.69 266 ILE A O 1
ATOM 2160 N N . ALA A 1 267 ? -1.401 16.641 1.494 1 98.62 267 ALA A N 1
ATOM 2161 C CA . ALA A 1 267 ? -1.306 17.141 2.857 1 98.62 267 ALA A CA 1
ATOM 2162 C C . ALA A 1 267 ? -2.162 18.391 3.035 1 98.62 267 ALA A C 1
ATOM 2164 O O . ALA A 1 267 ? -2.664 18.672 4.129 1 98.62 267 ALA A O 1
ATOM 2165 N N . GLN A 1 268 ? -2.414 19.047 1.97 1 98.5 268 GLN A N 1
ATOM 2166 C CA . GLN A 1 268 ? -3.043 20.359 2.016 1 98.5 268 GLN A CA 1
ATOM 2167 C C . GLN A 1 268 ? -4.52 20.281 1.638 1 98.5 268 GLN A C 1
ATOM 2169 O O . GLN A 1 268 ? -5.363 20.906 2.279 1 98.5 268 GLN A O 1
ATOM 2174 N N . CYS A 1 269 ? -4.84 19.484 0.666 1 98.62 269 CYS A N 1
ATOM 2175 C CA . CYS A 1 269 ? -6.125 19.641 -0.007 1 98.62 269 CYS A CA 1
ATOM 2176 C C . CYS A 1 269 ? -7.133 18.609 0.503 1 98.62 269 CYS A C 1
ATOM 2178 O O . CYS A 1 269 ? -8.336 18.75 0.274 1 98.62 269 CYS A O 1
ATOM 2180 N N . PHE A 1 270 ? -6.664 17.641 1.281 1 98.56 270 PHE A N 1
ATOM 2181 C CA . PHE A 1 270 ? -7.59 16.625 1.771 1 98.56 270 PHE A CA 1
ATOM 2182 C C . PHE A 1 270 ? -8.688 17.25 2.615 1 98.56 270 PHE A C 1
ATOM 2184 O O . PHE A 1 270 ? -9.758 16.672 2.785 1 98.56 270 PHE A O 1
ATOM 2191 N N . ARG A 1 271 ? -8.539 18.438 3.115 1 98.44 271 ARG A N 1
ATOM 2192 C CA . ARG A 1 271 ? -9.469 19.062 4.055 1 98.44 271 ARG A CA 1
ATOM 2193 C C . ARG A 1 271 ? -10.578 19.797 3.318 1 98.44 271 ARG A C 1
ATOM 2195 O O . ARG A 1 271 ? -11.516 20.312 3.943 1 98.44 271 ARG A O 1
ATOM 2202 N N . GLU A 1 272 ? -10.516 19.953 1.976 1 98.81 272 GLU A N 1
ATOM 2203 C CA . GLU A 1 272 ? -11.508 20.719 1.231 1 98.81 272 GLU A CA 1
ATOM 2204 C C . GLU A 1 272 ? -12.914 20.203 1.489 1 98.81 272 GLU A C 1
ATOM 2206 O O . GLU A 1 272 ? -13.828 20.969 1.789 1 98.81 272 GLU A O 1
ATOM 2211 N N . PRO A 1 273 ? -13.172 18.875 1.458 1 98.88 273 PRO A N 1
ATOM 2212 C CA . PRO A 1 273 ? -14.523 18.406 1.746 1 98.88 273 PRO A CA 1
ATOM 2213 C C . PRO A 1 273 ? -14.977 18.719 3.17 1 98.88 273 PRO A C 1
ATOM 2215 O O . PRO A 1 273 ? -16.141 19.047 3.393 1 98.88 273 PRO A O 1
ATOM 2218 N N . ALA A 1 274 ? -14.102 18.625 4.109 1 98.88 274 ALA A N 1
ATOM 2219 C CA . ALA A 1 274 ? -14.445 18.969 5.488 1 98.88 274 ALA A CA 1
ATOM 2220 C C . ALA A 1 274 ? -14.82 20.453 5.602 1 98.88 274 ALA A C 1
ATOM 2222 O O . ALA A 1 274 ? -15.742 20.797 6.34 1 98.88 274 ALA A O 1
ATOM 2223 N N . THR A 1 275 ? -14.07 21.281 4.867 1 98.81 275 THR A N 1
ATOM 2224 C CA . THR A 1 275 ? -14.414 22.703 4.848 1 98.81 275 THR A CA 1
ATOM 2225 C C . THR A 1 275 ? -15.805 22.922 4.266 1 98.81 275 THR A C 1
ATOM 2227 O O . THR A 1 275 ? -16.609 23.672 4.812 1 98.81 275 THR A O 1
ATOM 2230 N N . TYR A 1 276 ? -16.062 22.266 3.193 1 98.81 276 TYR A N 1
ATOM 2231 C CA . TYR A 1 276 ? -17.359 22.391 2.547 1 98.81 276 TYR A CA 1
ATOM 2232 C C . TYR A 1 276 ? -18.469 21.875 3.449 1 98.81 276 TYR A C 1
ATOM 2234 O O . TYR A 1 276 ? -19.578 22.406 3.449 1 98.81 276 TYR A O 1
ATOM 2242 N N . TYR A 1 277 ? -18.266 20.844 4.266 1 98.44 277 TYR A N 1
ATOM 2243 C CA . TYR A 1 277 ? -19.188 20.297 5.258 1 98.44 277 TYR A CA 1
ATOM 2244 C C . TYR A 1 277 ? -19.688 21.375 6.203 1 98.44 277 TYR A C 1
ATOM 2246 O O . TYR A 1 277 ? -20.844 21.359 6.617 1 98.44 277 TYR A O 1
ATOM 2254 N N . MET A 1 278 ? -18.812 22.328 6.52 1 98.5 278 MET A N 1
ATOM 2255 C CA . MET A 1 278 ? -19.188 23.391 7.457 1 98.5 278 MET A CA 1
ATOM 2256 C C . MET A 1 278 ? -20.391 24.172 6.938 1 98.5 278 MET A C 1
ATOM 2258 O O . MET A 1 278 ? -21.203 24.656 7.719 1 98.5 278 MET A O 1
ATOM 2262 N N . MET A 1 279 ? -20.516 24.281 5.637 1 98.44 279 MET A N 1
ATOM 2263 C CA . MET A 1 279 ? -21.641 25 5.043 1 98.44 279 MET A CA 1
ATOM 2264 C C . MET A 1 279 ? -22.828 24.062 4.816 1 98.44 279 MET A C 1
ATOM 2266 O O . MET A 1 279 ? -23.969 24.406 5.117 1 98.44 279 MET A O 1
ATOM 2270 N N . THR A 1 280 ? -22.594 22.812 4.387 1 98 280 THR A N 1
ATOM 2271 C CA . THR A 1 280 ? -23.656 21.938 3.904 1 98 280 THR A CA 1
ATOM 2272 C C . THR A 1 280 ? -24.188 21.062 5.035 1 98 280 THR A C 1
ATOM 2274 O O . THR A 1 280 ? -25.328 20.594 4.98 1 98 280 THR A O 1
ATOM 2277 N N . GLY A 1 281 ? -23.344 20.75 5.965 1 97.56 281 GLY A N 1
ATOM 2278 C CA . GLY A 1 281 ? -23.703 19.812 7.02 1 97.56 281 GLY A CA 1
ATOM 2279 C C . GLY A 1 281 ? -23.75 18.375 6.555 1 97.56 281 GLY A C 1
ATOM 2280 O O . GLY A 1 281 ? -24.141 17.484 7.305 1 97.56 281 GLY A O 1
ATOM 2281 N N . ASP A 1 282 ? -23.328 18.156 5.324 1 97.62 282 ASP A N 1
ATOM 2282 C CA . ASP A 1 282 ? -23.328 16.812 4.77 1 97.62 282 ASP A CA 1
ATOM 2283 C C . ASP A 1 282 ? -22.188 15.977 5.348 1 97.62 282 ASP A C 1
ATOM 2285 O O . ASP A 1 282 ? -21.031 16.141 4.957 1 97.62 282 ASP A O 1
ATOM 2289 N N . SER A 1 283 ? -22.5 15.008 6.148 1 95.88 283 SER A N 1
ATOM 2290 C CA . SER A 1 283 ? -21.484 14.227 6.855 1 95.88 283 SER A CA 1
ATOM 2291 C C . SER A 1 283 ? -20.609 13.445 5.879 1 95.88 283 SER A C 1
ATOM 2293 O O . SER A 1 283 ? -19.484 13.07 6.211 1 95.88 283 SER A O 1
ATOM 2295 N N . ALA A 1 284 ? -21.078 13.172 4.688 1 95.62 284 ALA A N 1
ATOM 2296 C CA . ALA A 1 284 ? -20.281 12.469 3.689 1 95.62 284 ALA A CA 1
ATOM 2297 C C . ALA A 1 284 ? -19.047 13.289 3.305 1 95.62 284 ALA A C 1
ATOM 2299 O O . ALA A 1 284 ? -17.984 12.727 3.025 1 95.62 284 ALA A O 1
ATOM 2300 N N . MET A 1 285 ? -19.188 14.633 3.311 1 98.19 285 MET A N 1
ATOM 2301 C CA . MET A 1 285 ? -18.078 15.516 3.002 1 98.19 285 MET A CA 1
ATOM 2302 C C . MET A 1 285 ? -17.016 15.453 4.094 1 98.19 285 MET A C 1
ATOM 2304 O O . MET A 1 285 ? -15.812 15.375 3.801 1 98.19 285 MET A O 1
ATOM 2308 N N . LEU A 1 286 ? -17.438 15.461 5.344 1 98.12 286 LEU A N 1
ATOM 2309 C CA . LEU A 1 286 ? -16.5 15.352 6.457 1 98.12 286 LEU A CA 1
ATOM 2310 C C . LEU A 1 286 ? -15.758 14.016 6.422 1 98.12 286 LEU A C 1
ATOM 2312 O O . LEU A 1 286 ? -14.531 13.977 6.562 1 98.12 286 LEU A O 1
ATOM 2316 N N . LYS A 1 287 ? -16.469 12.961 6.203 1 96.75 287 LYS A N 1
ATOM 2317 C CA . LYS A 1 287 ? -15.891 11.617 6.156 1 96.75 287 LYS A CA 1
ATOM 2318 C C . LYS A 1 287 ? -14.875 11.492 5.02 1 96.75 287 LYS A C 1
ATOM 2320 O O . LYS A 1 287 ? -13.883 10.773 5.145 1 96.75 287 LYS A O 1
ATOM 2325 N N . ALA A 1 288 ? -15.117 12.18 3.916 1 98.06 288 ALA A N 1
ATOM 2326 C CA . ALA A 1 288 ? -14.203 12.133 2.775 1 98.06 288 ALA A CA 1
ATOM 2327 C C . ALA A 1 288 ? -12.82 12.648 3.152 1 98.06 288 ALA A C 1
ATOM 2329 O O . ALA A 1 288 ? -11.805 12.078 2.748 1 98.06 288 ALA A O 1
ATOM 2330 N N . SER A 1 289 ? -12.758 13.695 3.912 1 98.75 289 SER A N 1
ATOM 2331 C CA . SER A 1 289 ? -11.469 14.227 4.352 1 98.75 289 SER A CA 1
ATOM 2332 C C . SER A 1 289 ? -10.742 13.234 5.254 1 98.75 289 SER A C 1
ATOM 2334 O O . SER A 1 289 ? -9.539 13.016 5.102 1 98.75 289 SER A O 1
ATOM 2336 N N . TYR A 1 290 ? -11.461 12.695 6.184 1 98.19 290 TYR A N 1
ATOM 2337 C CA . TYR A 1 290 ? -10.859 11.664 7.023 1 98.19 290 TYR A CA 1
ATOM 2338 C C . TYR A 1 290 ? -10.359 10.5 6.184 1 98.19 290 TYR A C 1
ATOM 2340 O O . TYR A 1 290 ? -9.281 9.953 6.445 1 98.19 290 TYR A O 1
ATOM 2348 N N . ASN A 1 291 ? -11.109 10.125 5.164 1 97.31 291 ASN A N 1
ATOM 2349 C CA . ASN A 1 291 ? -10.727 9.008 4.309 1 97.31 291 ASN A CA 1
ATOM 2350 C C . ASN A 1 291 ? -9.43 9.289 3.559 1 97.31 291 ASN A C 1
ATOM 2352 O O . ASN A 1 291 ? -8.555 8.43 3.484 1 97.31 291 ASN A O 1
ATOM 2356 N N . VAL A 1 292 ? -9.297 10.477 2.955 1 98.5 292 VAL A N 1
ATOM 2357 C CA . VAL A 1 292 ? -8.078 10.797 2.221 1 98.5 292 VAL A CA 1
ATOM 2358 C C . VAL A 1 292 ? -6.875 10.727 3.156 1 98.5 292 VAL A C 1
ATOM 2360 O O . VAL A 1 292 ? -5.848 10.141 2.812 1 98.5 292 VAL A O 1
ATOM 2363 N N . HIS A 1 293 ? -7.051 11.312 4.379 1 98.38 293 HIS A N 1
ATOM 2364 C CA . HIS A 1 293 ? -5.992 11.281 5.383 1 98.38 293 HIS A CA 1
ATOM 2365 C C . HIS A 1 293 ? -5.586 9.844 5.707 1 98.38 293 HIS A C 1
ATOM 2367 O O . HIS A 1 293 ? -4.395 9.531 5.77 1 98.38 293 HIS A O 1
ATOM 2373 N N . ASN A 1 294 ? -6.484 9 5.848 1 97.19 294 ASN A N 1
ATOM 2374 C CA . ASN A 1 294 ? -6.23 7.617 6.238 1 97.19 294 ASN A CA 1
ATOM 2375 C C . ASN A 1 294 ? -5.711 6.789 5.07 1 97.19 294 ASN A C 1
ATOM 2377 O O . ASN A 1 294 ? -4.812 5.965 5.238 1 97.19 294 ASN A O 1
ATOM 2381 N N . LEU A 1 295 ? -6.277 6.988 3.871 1 97.19 295 LEU A N 1
ATOM 2382 C CA . LEU A 1 295 ? -5.934 6.188 2.701 1 97.19 295 LEU A CA 1
ATOM 2383 C C . LEU A 1 295 ? -4.449 6.324 2.365 1 97.19 295 LEU A C 1
ATOM 2385 O O . LEU A 1 295 ? -3.762 5.324 2.154 1 97.19 295 LEU A O 1
ATOM 2389 N N . ILE A 1 296 ? -3.938 7.57 2.301 1 98 296 ILE A N 1
ATOM 2390 C CA . ILE A 1 296 ? -2.543 7.801 1.935 1 98 296 ILE A CA 1
ATOM 2391 C C . ILE A 1 296 ? -1.625 7.188 2.988 1 98 296 ILE A C 1
ATOM 2393 O O . ILE A 1 296 ? -0.546 6.684 2.664 1 98 296 ILE A O 1
ATOM 2397 N N . ARG A 1 297 ? -2.014 7.148 4.23 1 97.12 297 ARG A N 1
ATOM 2398 C CA . ARG A 1 297 ? -1.17 6.656 5.316 1 97.12 297 ARG A CA 1
ATOM 2399 C C . ARG A 1 297 ? -1.238 5.137 5.418 1 97.12 297 ARG A C 1
ATOM 2401 O O . ARG A 1 297 ? -0.266 4.492 5.816 1 97.12 297 ARG A O 1
ATOM 2408 N N . ARG A 1 298 ? -2.332 4.523 5.016 1 95.56 298 ARG A N 1
ATOM 2409 C CA . ARG A 1 298 ? -2.414 3.066 4.957 1 95.56 298 ARG A CA 1
ATOM 2410 C C . ARG A 1 298 ? -1.574 2.516 3.811 1 95.56 298 ARG A C 1
ATOM 2412 O O . ARG A 1 298 ? -1.018 1.42 3.912 1 95.56 298 ARG A O 1
ATOM 2419 N N . THR A 1 299 ? -1.388 3.295 2.762 1 94.56 299 THR A N 1
ATOM 2420 C CA . THR A 1 299 ? -0.756 2.783 1.552 1 94.56 299 THR A CA 1
ATOM 2421 C C . THR A 1 299 ? 0.714 3.188 1.495 1 94.56 299 THR A C 1
ATOM 2423 O O . THR A 1 299 ? 1.579 2.363 1.193 1 94.56 299 THR A O 1
ATOM 2426 N N . PHE A 1 300 ? 1.05 4.473 1.817 1 97.06 300 PHE A N 1
ATOM 2427 C CA . PHE A 1 300 ? 2.398 5.004 1.665 1 97.06 300 PHE A CA 1
ATOM 2428 C C . PHE A 1 300 ? 2.924 5.539 2.992 1 97.06 300 PHE A C 1
ATOM 2430 O O . PHE A 1 300 ? 4.07 5.984 3.078 1 97.06 300 PHE A O 1
ATOM 2437 N N . GLY A 1 301 ? 2.096 5.445 4.043 1 97.38 301 GLY A N 1
ATOM 2438 C CA . GLY A 1 301 ? 2.441 6.082 5.305 1 97.38 301 GLY A CA 1
ATOM 2439 C C . GLY A 1 301 ? 2.617 5.094 6.441 1 97.38 301 GLY A C 1
ATOM 2440 O O . GLY A 1 301 ? 2.395 5.438 7.605 1 97.38 301 GLY A O 1
ATOM 2441 N N . GLN A 1 302 ? 2.939 3.844 6.133 1 96.62 302 GLN A N 1
ATOM 2442 C CA . GLN A 1 302 ? 3.316 2.893 7.172 1 96.62 302 GLN A CA 1
ATOM 2443 C C . GLN A 1 302 ? 4.754 3.123 7.633 1 96.62 302 GLN A C 1
ATOM 2445 O O . GLN A 1 302 ? 5.602 2.24 7.5 1 96.62 302 GLN A O 1
ATOM 2450 N N . VAL A 1 303 ? 5.051 4.285 8.094 1 98 303 VAL A N 1
ATOM 2451 C CA . VAL A 1 303 ? 6.309 4.82 8.609 1 98 303 VAL A CA 1
ATOM 2452 C C . VAL A 1 303 ? 6.031 5.773 9.766 1 98 303 VAL A C 1
ATOM 2454 O O . VAL A 1 303 ? 4.922 6.289 9.898 1 98 303 VAL A O 1
ATOM 2457 N N . PRO A 1 304 ? 6.969 5.996 10.633 1 98.38 304 PRO A N 1
ATOM 2458 C CA . PRO A 1 304 ? 6.758 6.957 11.719 1 98.38 304 PRO A CA 1
ATOM 2459 C C . PRO A 1 304 ? 6.867 8.406 11.25 1 98.38 304 PRO A C 1
ATOM 2461 O O . PRO A 1 304 ? 7.254 8.664 10.109 1 98.38 304 PRO A O 1
ATOM 2464 N N . GLY A 1 305 ? 6.465 9.336 12.094 1 98.31 305 GLY A N 1
ATOM 2465 C CA . GLY A 1 305 ? 6.684 10.758 11.852 1 98.31 305 GLY A CA 1
ATOM 2466 C C . GLY A 1 305 ? 5.465 11.461 11.273 1 98.31 305 GLY A C 1
ATOM 2467 O O . GLY A 1 305 ? 5.5 12.664 11.023 1 98.31 305 GLY A O 1
ATOM 2468 N N . GLY A 1 306 ? 4.402 10.688 11.031 1 98.38 306 GLY A N 1
ATOM 2469 C CA . GLY A 1 306 ? 3.088 11.234 10.75 1 98.38 306 GLY A CA 1
ATOM 2470 C C . GLY A 1 306 ? 2.838 11.453 9.273 1 98.38 306 GLY A C 1
ATOM 2471 O O . GLY A 1 306 ? 1.709 11.734 8.859 1 98.38 306 GLY A O 1
ATOM 2472 N N . MET A 1 307 ? 3.852 11.32 8.422 1 98.56 307 MET A N 1
ATOM 2473 C CA . MET A 1 307 ? 3.689 11.594 7 1 98.56 307 MET A CA 1
ATOM 2474 C C . MET A 1 307 ? 3.744 10.297 6.191 1 98.56 307 MET A C 1
ATOM 2476 O O . MET A 1 307 ? 3.361 9.234 6.684 1 98.56 307 MET A O 1
ATOM 2480 N N . PHE A 1 308 ? 4.023 10.445 4.887 1 98.38 308 PHE A N 1
ATOM 2481 C CA . PHE A 1 308 ? 4.008 9.297 3.984 1 98.38 308 PHE A CA 1
ATOM 2482 C C . PHE A 1 308 ? 5.078 9.438 2.91 1 98.38 308 PHE A C 1
ATOM 2484 O O . PHE A 1 308 ? 5.504 10.555 2.592 1 98.38 308 PHE A O 1
ATOM 2491 N N . GLY A 1 309 ? 5.57 8.297 2.428 1 96.75 309 GLY A N 1
ATOM 2492 C CA . GLY A 1 309 ? 6.586 8.289 1.387 1 96.75 309 GLY A CA 1
ATOM 2493 C C . GLY A 1 309 ? 6.051 8.711 0.03 1 96.75 309 GLY A C 1
ATOM 2494 O O . GLY A 1 309 ? 5.395 7.926 -0.656 1 96.75 309 GLY A O 1
ATOM 2495 N N . ALA A 1 310 ? 6.352 9.906 -0.405 1 96.56 310 ALA A N 1
ATOM 2496 C CA . ALA A 1 310 ? 5.887 10.422 -1.689 1 96.56 310 ALA A CA 1
ATOM 2497 C C . ALA A 1 310 ? 6.945 11.305 -2.346 1 96.56 310 ALA A C 1
ATOM 2499 O O . ALA A 1 310 ? 6.746 11.805 -3.455 1 96.56 310 ALA A O 1
ATOM 2500 N N . ASP A 1 311 ? 8.117 11.516 -1.736 1 97.12 311 ASP A N 1
ATOM 2501 C CA . ASP A 1 311 ? 9.125 12.414 -2.301 1 97.12 311 ASP A CA 1
ATOM 2502 C C . ASP A 1 311 ? 8.477 13.648 -2.914 1 97.12 311 ASP A C 1
ATOM 2504 O O . ASP A 1 311 ? 7.98 14.523 -2.193 1 97.12 311 ASP A O 1
ATOM 2508 N N . GLU A 1 312 ? 8.367 13.68 -4.305 1 97.31 312 GLU A N 1
ATOM 2509 C CA . GLU A 1 312 ? 7.488 14.617 -5.004 1 97.31 312 GLU A CA 1
ATOM 2510 C C . GLU A 1 312 ? 6.082 14.039 -5.16 1 97.31 312 GLU A C 1
ATOM 2512 O O . GLU A 1 312 ? 5.102 14.664 -4.746 1 97.31 312 GLU A O 1
ATOM 2517 N N . ASN A 1 313 ? 6.094 12.922 -5.715 1 98.06 313 ASN A N 1
ATOM 2518 C CA . ASN A 1 313 ? 4.871 12.148 -5.918 1 98.06 313 ASN A CA 1
ATOM 2519 C C . ASN A 1 313 ? 4.992 10.742 -5.34 1 98.06 313 ASN A C 1
ATOM 2521 O O . ASN A 1 313 ? 6.059 10.133 -5.406 1 98.06 313 ASN A O 1
ATOM 2525 N N . ALA A 1 314 ? 3.838 10.297 -4.758 1 97.88 314 ALA A N 1
ATOM 2526 C CA . ALA A 1 314 ? 3.785 8.875 -4.426 1 97.88 314 ALA A CA 1
ATOM 2527 C C . ALA A 1 314 ? 3.898 8.016 -5.68 1 97.88 314 ALA A C 1
ATOM 2529 O O . ALA A 1 314 ? 3.303 8.328 -6.711 1 97.88 314 ALA A O 1
ATOM 2530 N N . ARG A 1 315 ? 4.727 6.98 -5.582 1 96.94 315 ARG A N 1
ATOM 2531 C CA . ARG A 1 315 ? 4.953 6.09 -6.715 1 96.94 315 ARG A CA 1
ATOM 2532 C C . ARG A 1 315 ? 4.676 4.637 -6.328 1 96.94 315 ARG A C 1
ATOM 2534 O O . ARG A 1 315 ? 5.074 4.188 -5.254 1 96.94 315 ARG A O 1
ATOM 2541 N N . MET A 1 316 ? 4.027 3.924 -7.223 1 95.62 316 MET A N 1
ATOM 2542 C CA . MET A 1 316 ? 3.713 2.521 -6.969 1 95.62 316 MET A CA 1
ATOM 2543 C C . MET A 1 316 ? 4.98 1.72 -6.699 1 95.62 316 MET A C 1
ATOM 2545 O O . MET A 1 316 ? 5.922 1.755 -7.492 1 95.62 316 MET A O 1
ATOM 2549 N N . GLY A 1 317 ? 4.988 1.1 -5.59 1 95.88 317 GLY A N 1
ATOM 2550 C CA . GLY A 1 317 ? 6.113 0.26 -5.211 1 95.88 317 GLY A CA 1
ATOM 2551 C C . GLY A 1 317 ? 7.125 0.977 -4.336 1 95.88 317 GLY A C 1
ATOM 2552 O O . GLY A 1 317 ? 7.91 0.336 -3.635 1 95.88 317 GLY A O 1
ATOM 2553 N N . SER A 1 318 ? 7.215 2.273 -4.402 1 97.12 318 SER A N 1
ATOM 2554 C CA . SER A 1 318 ? 8.148 3.055 -3.6 1 97.12 318 SER A CA 1
ATOM 2555 C C . SER A 1 318 ? 7.543 3.424 -2.248 1 97.12 318 SER A C 1
ATOM 2557 O O . SER A 1 318 ? 7.223 4.59 -2.004 1 97.12 318 SER A O 1
ATOM 2559 N N . ILE A 1 319 ? 7.492 2.467 -1.325 1 96.81 319 ILE A N 1
ATOM 2560 C CA . ILE A 1 319 ? 6.75 2.594 -0.077 1 96.81 319 ILE A CA 1
ATOM 2561 C C . ILE A 1 319 ? 7.715 2.559 1.105 1 96.81 319 ILE A C 1
ATOM 2563 O O . ILE A 1 319 ? 7.312 2.773 2.25 1 96.81 319 ILE A O 1
ATOM 2567 N N . ASP A 1 320 ? 9.016 2.312 0.858 1 98 320 ASP A N 1
ATOM 2568 C CA . ASP A 1 320 ? 10.016 2.105 1.899 1 98 320 ASP A CA 1
ATOM 2569 C C . ASP A 1 320 ? 10.219 3.371 2.729 1 98 320 ASP A C 1
ATOM 2571 O O . ASP A 1 320 ? 10.047 4.484 2.225 1 98 320 ASP A O 1
ATOM 2575 N N . PRO A 1 321 ? 10.648 3.211 4.027 1 98.25 321 PRO A N 1
ATOM 2576 C CA . PRO A 1 321 ? 10.891 4.379 4.875 1 98.25 321 PRO A CA 1
ATOM 2577 C C . PRO A 1 321 ? 12.008 5.273 4.348 1 98.25 321 PRO A C 1
ATOM 2579 O O . PRO A 1 321 ? 12.234 6.363 4.875 1 98.25 321 PRO A O 1
ATOM 2582 N N . ARG A 1 322 ? 12.695 4.879 3.346 1 97.5 322 ARG A N 1
ATOM 2583 C CA . ARG A 1 322 ? 13.703 5.75 2.75 1 97.5 322 ARG A CA 1
ATOM 2584 C C . ARG A 1 322 ? 13.062 6.801 1.854 1 97.5 322 ARG A C 1
ATOM 2586 O O . ARG A 1 322 ? 13.711 7.758 1.439 1 97.5 322 ARG A O 1
ATOM 2593 N N . GLN A 1 323 ? 11.758 6.57 1.438 1 98.12 323 GLN A N 1
ATOM 2594 C CA . GLN A 1 323 ? 11 7.625 0.773 1 98.12 323 GLN A CA 1
ATOM 2595 C C . GLN A 1 323 ? 10.633 8.734 1.752 1 98.12 323 GLN A C 1
ATOM 2597 O O . GLN A 1 323 ? 10.539 8.5 2.957 1 98.12 323 GLN A O 1
ATOM 2602 N N . GLY A 1 324 ? 10.461 9.922 1.186 1 97.94 324 GLY A N 1
ATOM 2603 C CA . GLY A 1 324 ? 10.227 11.039 2.09 1 97.94 324 GLY A CA 1
ATOM 2604 C C . GLY A 1 324 ? 9.125 11.977 1.619 1 97.94 324 GLY A C 1
ATOM 2605 O O . GLY A 1 324 ? 8.188 11.547 0.95 1 97.94 324 GLY A O 1
ATOM 2606 N N . VAL A 1 325 ? 9.172 13.156 2.217 1 98.12 325 VAL A N 1
ATOM 2607 C CA . VAL A 1 325 ? 8.203 14.203 1.926 1 98.12 325 VAL A CA 1
ATOM 2608 C C . VAL A 1 325 ? 8.906 15.555 1.85 1 98.12 325 VAL A C 1
ATOM 2610 O O . VAL A 1 325 ? 9.953 15.75 2.475 1 98.12 325 VAL A O 1
ATOM 2613 N N . GLU A 1 326 ? 8.328 16.438 1.061 1 97.94 326 GLU A N 1
ATOM 2614 C CA . GLU A 1 326 ? 8.828 17.812 0.972 1 97.94 326 GLU A CA 1
ATOM 2615 C C . GLU A 1 326 ? 8.641 18.547 2.291 1 97.94 326 GLU A C 1
ATOM 2617 O O . GLU A 1 326 ? 7.656 18.328 2.998 1 97.94 326 GLU A O 1
ATOM 2622 N N . THR A 1 327 ? 9.562 19.453 2.533 1 97.88 327 THR A N 1
ATOM 2623 C CA . THR A 1 327 ? 9.359 20.344 3.678 1 97.88 327 THR A CA 1
ATOM 2624 C C . THR A 1 327 ? 8.016 21.062 3.58 1 97.88 327 THR A C 1
ATOM 2626 O O . THR A 1 327 ? 7.328 21.234 4.586 1 97.88 327 THR A O 1
ATOM 2629 N N . CYS A 1 328 ? 7.598 21.453 2.361 1 97.69 328 CYS A N 1
ATOM 2630 C CA . CYS A 1 328 ? 6.281 22.062 2.162 1 97.69 328 CYS A CA 1
ATOM 2631 C C . CYS A 1 328 ? 5.18 21.125 2.637 1 97.69 328 CYS A C 1
ATOM 2633 O O . CYS A 1 328 ? 4.172 21.562 3.191 1 97.69 328 CYS A O 1
ATOM 2635 N N . GLY A 1 329 ? 5.406 19.859 2.361 1 98.5 329 GLY A N 1
ATOM 2636 C CA . GLY A 1 329 ? 4.422 18.875 2.809 1 98.5 329 GLY A CA 1
ATOM 2637 C C . GLY A 1 329 ? 4.266 18.844 4.316 1 98.5 329 GLY A C 1
ATOM 2638 O O . GLY A 1 329 ? 3.148 18.719 4.824 1 98.5 329 GLY A O 1
ATOM 2639 N N . LEU A 1 330 ? 5.34 18.969 5.035 1 98.75 330 LEU A N 1
ATOM 2640 C CA . LEU A 1 330 ? 5.32 18.938 6.492 1 98.75 330 LEU A CA 1
ATOM 2641 C C . LEU A 1 330 ? 4.52 20.109 7.055 1 98.75 330 LEU A C 1
ATOM 2643 O O . LEU A 1 330 ? 3.596 19.922 7.848 1 98.75 330 LEU A O 1
ATOM 2647 N N . VAL A 1 331 ? 4.797 21.281 6.586 1 98.81 331 VAL A N 1
ATOM 2648 C CA . VAL A 1 331 ? 4.184 22.453 7.207 1 98.81 331 VAL A CA 1
ATOM 2649 C C . VAL A 1 331 ? 2.74 22.609 6.73 1 98.81 331 VAL A C 1
ATOM 2651 O O . VAL A 1 331 ? 1.879 23.078 7.477 1 98.81 331 VAL A O 1
ATOM 2654 N N . GLU A 1 332 ? 2.457 22.141 5.504 1 98.81 332 GLU A N 1
ATOM 2655 C CA . GLU A 1 332 ? 1.074 22.172 5.043 1 98.81 332 GLU A CA 1
ATOM 2656 C C . GLU A 1 332 ? 0.222 21.141 5.77 1 98.81 332 GLU A C 1
ATOM 2658 O O . GLU A 1 332 ? -0.966 21.359 6.012 1 98.81 332 GLU A O 1
ATOM 2663 N N . GLN A 1 333 ? 0.831 20.016 6.133 1 98.88 333 GLN A N 1
ATOM 2664 C CA . GLN A 1 333 ? 0.111 19.047 6.961 1 98.88 333 GLN A CA 1
ATOM 2665 C C . GLN A 1 333 ? -0.185 19.625 8.344 1 98.88 333 GLN A C 1
ATOM 2667 O O . GLN A 1 333 ? -1.287 19.453 8.867 1 98.88 333 GLN A O 1
ATOM 2672 N N . MET A 1 334 ? 0.779 20.266 8.898 1 98.94 334 MET A N 1
ATOM 2673 C CA . MET A 1 334 ? 0.562 20.891 10.203 1 98.94 334 MET A CA 1
ATOM 2674 C C . MET A 1 334 ? -0.566 21.922 10.125 1 98.94 334 MET A C 1
ATOM 2676 O O . MET A 1 334 ? -1.453 21.938 10.984 1 98.94 334 MET A O 1
ATOM 2680 N N . ALA A 1 335 ? -0.55 22.719 9.078 1 98.88 335 ALA A N 1
ATOM 2681 C CA . ALA A 1 335 ? -1.614 23.703 8.898 1 98.88 335 ALA A CA 1
ATOM 2682 C C . ALA A 1 335 ? -2.971 23.016 8.75 1 98.88 335 ALA A C 1
ATOM 2684 O O . ALA A 1 335 ? -3.965 23.469 9.32 1 98.88 335 ALA A O 1
ATOM 2685 N N . SER A 1 336 ? -2.977 22 7.98 1 98.94 336 SER A N 1
ATOM 2686 C CA . SER A 1 336 ? -4.219 21.25 7.793 1 98.94 336 SER A CA 1
ATOM 2687 C C . SER A 1 336 ? -4.711 20.656 9.109 1 98.94 336 SER A C 1
ATOM 2689 O O . SER A 1 336 ? -5.914 20.656 9.383 1 98.94 336 SER A O 1
ATOM 2691 N N . ASP A 1 337 ? -3.809 20.141 9.898 1 98.88 337 ASP A N 1
ATOM 2692 C CA . ASP A 1 337 ? -4.176 19.609 11.203 1 98.88 337 ASP A CA 1
ATOM 2693 C C . ASP A 1 337 ? -4.797 20.688 12.086 1 98.88 337 ASP A C 1
ATOM 2695 O O . ASP A 1 337 ? -5.793 20.438 12.766 1 98.88 337 ASP A O 1
ATOM 2699 N N . GLU A 1 338 ? -4.234 21.844 12.062 1 98.88 338 GLU A N 1
ATOM 2700 C CA . GLU A 1 338 ? -4.719 22.953 12.859 1 98.88 338 GLU A CA 1
ATOM 2701 C C . GLU A 1 338 ? -6.121 23.375 12.43 1 98.88 338 GLU A C 1
ATOM 2703 O O . GLU A 1 338 ? -6.996 23.594 13.266 1 98.88 338 GLU A O 1
ATOM 2708 N N . LEU A 1 339 ? -6.312 23.438 11.164 1 98.81 339 LEU A N 1
ATOM 2709 C CA . LEU A 1 339 ? -7.613 23.812 10.625 1 98.81 339 LEU A CA 1
ATOM 2710 C C . LEU A 1 339 ? -8.664 22.75 10.93 1 98.81 339 LEU A C 1
ATOM 2712 O O . LEU A 1 339 ? -9.773 23.078 11.359 1 98.81 339 LEU A O 1
ATOM 2716 N N . MET A 1 340 ? -8.297 21.5 10.719 1 98.88 340 MET A N 1
ATOM 2717 C CA . MET A 1 340 ? -9.211 20.406 11.008 1 98.88 340 MET A CA 1
ATOM 2718 C C . MET A 1 340 ? -9.562 20.375 12.492 1 98.88 340 MET A C 1
ATOM 2720 O O . MET A 1 340 ? -10.703 20.062 12.859 1 98.88 340 MET A O 1
ATOM 2724 N N . LEU A 1 341 ? -8.602 20.656 13.328 1 98.81 341 LEU A N 1
ATOM 2725 C CA . LEU A 1 341 ? -8.836 20.719 14.766 1 98.81 341 LEU A CA 1
ATOM 2726 C C . LEU A 1 341 ? -9.914 21.734 15.094 1 98.81 341 LEU A C 1
ATOM 2728 O O . LEU A 1 341 ? -10.852 21.453 15.844 1 98.81 341 LEU A O 1
ATOM 2732 N N . CYS A 1 342 ? -9.805 22.875 14.531 1 98.56 342 CYS A N 1
ATOM 2733 C CA . CYS A 1 342 ? -10.766 23.938 14.812 1 98.56 342 CYS A CA 1
ATOM 2734 C C . CYS A 1 342 ? -12.148 23.578 14.281 1 98.56 342 CYS A C 1
ATOM 2736 O O . CYS A 1 342 ? -13.156 23.828 14.945 1 98.56 342 CYS A O 1
ATOM 2738 N N . MET A 1 343 ? -12.227 22.984 13.117 1 98.19 343 MET A N 1
ATOM 2739 C CA . MET A 1 343 ? -13.508 22.656 12.508 1 98.19 343 MET A CA 1
ATOM 2740 C C . MET A 1 343 ? -14.195 21.516 13.258 1 98.19 343 MET A C 1
ATOM 2742 O O . MET A 1 343 ? -15.406 21.547 13.461 1 98.19 343 MET A O 1
ATOM 2746 N N . THR A 1 344 ? -13.367 20.516 13.734 1 97.81 344 THR A N 1
ATOM 2747 C CA . THR A 1 344 ? -14.008 19.266 14.148 1 97.81 344 THR A CA 1
ATOM 2748 C C . THR A 1 344 ? -13.898 19.094 15.656 1 97.81 344 THR A C 1
ATOM 2750 O O . THR A 1 344 ? -14.641 18.297 16.25 1 97.81 344 THR A O 1
ATOM 2753 N N . GLY A 1 345 ? -12.906 19.719 16.266 1 98 345 GLY A N 1
ATOM 2754 C CA . GLY A 1 345 ? -12.664 19.516 17.688 1 98 345 GLY A CA 1
ATOM 2755 C C . GLY A 1 345 ? -12.039 18.156 18 1 98 345 GLY A C 1
ATOM 2756 O O . GLY A 1 345 ? -11.766 17.844 19.156 1 98 345 GLY A O 1
ATOM 2757 N N . ASP A 1 346 ? -11.781 17.328 16.953 1 97.75 346 ASP A N 1
ATOM 2758 C CA . ASP A 1 346 ? -11.219 15.992 17.109 1 97.75 346 ASP A CA 1
ATOM 2759 C C . ASP A 1 346 ? -9.781 16.062 17.609 1 97.75 346 ASP A C 1
ATOM 2761 O O . ASP A 1 346 ? -8.914 16.625 16.938 1 97.75 346 ASP A O 1
ATOM 2765 N N . PRO A 1 347 ? -9.508 15.438 18.812 1 97.94 347 PRO A N 1
ATOM 2766 C CA . PRO A 1 347 ? -8.141 15.5 19.344 1 97.94 347 PRO A CA 1
ATOM 2767 C C . PRO A 1 347 ? -7.117 14.844 18.422 1 97.94 347 PRO A C 1
ATOM 2769 O O . PRO A 1 347 ? -5.922 15.125 18.516 1 97.94 347 PRO A O 1
ATOM 2772 N N . LEU A 1 348 ? -7.582 14.008 17.516 1 97.44 348 LEU A N 1
ATOM 2773 C CA . LEU A 1 348 ? -6.711 13.367 16.531 1 97.44 348 LEU A CA 1
ATOM 2774 C C . LEU A 1 348 ? -5.852 14.398 15.805 1 97.44 348 LEU A C 1
ATOM 2776 O O . LEU A 1 348 ? -4.664 14.164 15.562 1 97.44 348 LEU A O 1
ATOM 2780 N N . TRP A 1 349 ? -6.41 15.477 15.453 1 98.75 349 TRP A N 1
ATOM 2781 C CA . TRP A 1 349 ? -5.723 16.453 14.617 1 98.75 349 TRP A CA 1
ATOM 2782 C C . TRP A 1 349 ? -4.645 17.188 15.406 1 98.75 349 TRP A C 1
ATOM 2784 O O . TRP A 1 349 ? -3.592 17.531 14.859 1 98.75 349 TRP A O 1
ATOM 2794 N N . ALA A 1 350 ? -4.902 17.469 16.719 1 98.62 350 ALA A N 1
ATOM 2795 C CA . ALA A 1 350 ? -3.852 18.031 17.547 1 98.62 350 ALA A CA 1
ATOM 2796 C C . ALA A 1 350 ? -2.688 17.062 17.719 1 98.62 350 ALA A C 1
ATOM 2798 O O . ALA A 1 350 ? -1.523 17.453 17.625 1 98.62 350 ALA A O 1
ATOM 2799 N N . GLU A 1 351 ? -3.035 15.875 17.938 1 98.06 351 GLU A N 1
ATOM 2800 C CA . GLU A 1 351 ? -2.018 14.844 18.109 1 98.06 351 GLU A CA 1
ATOM 2801 C C . GLU A 1 351 ? -1.202 14.641 16.844 1 98.06 351 GLU A C 1
ATOM 2803 O O . GLU A 1 351 ? 0.019 14.484 16.891 1 98.06 351 GLU A O 1
ATOM 2808 N N . HIS A 1 352 ? -1.879 14.578 15.758 1 98.69 352 HIS A N 1
ATOM 2809 C CA . HIS A 1 352 ? -1.171 14.398 14.492 1 98.69 352 HIS A CA 1
ATOM 2810 C C . HIS A 1 352 ? -0.278 15.594 14.188 1 98.69 352 HIS A C 1
ATOM 2812 O O . HIS A 1 352 ? 0.82 15.43 13.648 1 98.69 352 HIS A O 1
ATOM 2818 N N . CYS A 1 353 ? -0.747 16.797 14.406 1 98.88 353 CYS A N 1
ATOM 2819 C CA . CYS A 1 353 ? 0.089 17.969 14.242 1 98.88 353 CYS A CA 1
ATOM 2820 C C . CYS A 1 353 ? 1.367 17.859 15.07 1 98.88 353 CYS A C 1
ATOM 2822 O O . CYS A 1 353 ? 2.459 18.125 14.562 1 98.88 353 CYS A O 1
ATOM 2824 N N . GLU A 1 354 ? 1.211 17.422 16.328 1 98.81 354 GLU A N 1
ATOM 2825 C CA . GLU A 1 354 ? 2.359 17.234 17.203 1 98.81 354 GLU A CA 1
ATOM 2826 C C . GLU A 1 354 ? 3.307 16.172 16.656 1 98.81 354 GLU A C 1
ATOM 2828 O O . GLU A 1 354 ? 4.527 16.312 16.75 1 98.81 354 GLU A O 1
ATOM 2833 N N . GLU A 1 355 ? 2.744 15.141 16.094 1 98.69 355 GLU A N 1
ATOM 2834 C CA . GLU A 1 355 ? 3.584 14.086 15.547 1 98.69 355 GLU A CA 1
ATOM 2835 C C . GLU A 1 355 ? 4.496 14.617 14.445 1 98.69 355 GLU A C 1
ATOM 2837 O O . GLU A 1 355 ? 5.688 14.305 14.414 1 98.69 355 GLU A O 1
ATOM 2842 N N . VAL A 1 356 ? 3.953 15.406 13.555 1 98.88 356 VAL A N 1
ATOM 2843 C CA . VAL A 1 356 ? 4.75 15.984 12.469 1 98.88 356 VAL A CA 1
ATOM 2844 C C . VAL A 1 356 ? 5.719 17.016 13.031 1 98.88 356 VAL A C 1
ATOM 2846 O O . VAL A 1 356 ? 6.902 17.016 12.695 1 98.88 356 VAL A O 1
ATOM 2849 N N . ALA A 1 357 ? 5.25 17.844 13.938 1 98.81 357 ALA A N 1
ATOM 2850 C CA . ALA A 1 357 ? 6 18.969 14.469 1 98.81 357 ALA A CA 1
ATOM 2851 C C . ALA A 1 357 ? 7.195 18.5 15.289 1 98.81 357 ALA A C 1
ATOM 2853 O O . ALA A 1 357 ? 8.273 19.094 15.242 1 98.81 357 ALA A O 1
ATOM 2854 N N . PHE A 1 358 ? 7.023 17.406 16.062 1 98.81 358 PHE A N 1
ATOM 2855 C CA . PHE A 1 358 ? 8.062 17 17 1 98.81 358 PHE A CA 1
ATOM 2856 C C . PHE A 1 358 ? 9.023 16.031 16.344 1 98.81 358 PHE A C 1
ATOM 2858 O O . PHE A 1 358 ? 10.188 15.922 16.766 1 98.81 358 PHE A O 1
ATOM 2865 N N . ASN A 1 359 ? 8.578 15.32 15.32 1 98.81 359 ASN A N 1
ATOM 2866 C CA . ASN A 1 359 ? 9.352 14.164 14.883 1 98.81 359 ASN A CA 1
ATOM 2867 C C . ASN A 1 359 ? 9.914 14.367 13.477 1 98.81 359 ASN A C 1
ATOM 2869 O O . ASN A 1 359 ? 10.969 13.82 13.141 1 98.81 359 ASN A O 1
ATOM 2873 N N . SER A 1 360 ? 9.234 15.102 12.672 1 98.75 360 SER A N 1
ATOM 2874 C CA . SER A 1 360 ? 9.664 15.164 11.281 1 98.75 360 SER A CA 1
ATOM 2875 C C . SER A 1 360 ? 10.141 16.562 10.914 1 98.75 360 SER A C 1
ATOM 2877 O O . SER A 1 360 ? 11.188 16.734 10.281 1 98.75 360 SER A O 1
ATOM 2879 N N . TYR A 1 361 ? 9.5 17.594 11.281 1 98.62 361 TYR A N 1
ATOM 2880 C CA . TYR A 1 361 ? 9.766 18.953 10.805 1 98.62 361 TYR A CA 1
ATOM 2881 C C . TYR A 1 361 ? 11.117 19.453 11.297 1 98.62 361 TYR A C 1
ATOM 2883 O O . TYR A 1 361 ? 11.891 20.031 10.531 1 98.62 361 TYR A O 1
ATOM 2891 N N . PRO A 1 362 ? 11.469 19.172 12.578 1 98.56 362 PRO A N 1
ATOM 2892 C CA . PRO A 1 362 ? 12.766 19.672 13.023 1 98.56 362 PRO A CA 1
ATOM 2893 C C . PRO A 1 362 ? 13.938 19.109 12.219 1 98.56 362 PRO A C 1
ATOM 2895 O O . PRO A 1 362 ? 14.953 19.781 12.047 1 98.56 362 PRO A O 1
ATOM 2898 N N . ALA A 1 363 ? 13.703 17.938 11.734 1 97.5 363 ALA A N 1
ATOM 2899 C CA . ALA A 1 363 ? 14.773 17.266 11 1 97.5 363 ALA A CA 1
ATOM 2900 C C . ALA A 1 363 ? 14.906 17.828 9.586 1 97.5 363 ALA A C 1
ATOM 2902 O O . ALA A 1 363 ? 15.906 17.578 8.906 1 97.5 363 ALA A O 1
ATOM 2903 N N . ALA A 1 364 ? 14.016 18.609 9.156 1 97.81 364 ALA A N 1
ATOM 2904 C CA . ALA A 1 364 ? 14.008 19.141 7.793 1 97.81 364 ALA A CA 1
ATOM 2905 C C . ALA A 1 364 ? 14.836 20.422 7.688 1 97.81 364 ALA A C 1
ATOM 2907 O O . ALA A 1 364 ? 15.164 20.859 6.586 1 97.81 364 ALA A O 1
ATOM 2908 N N . VAL A 1 365 ? 15.273 20.969 8.828 1 97.38 365 VAL A N 1
ATOM 2909 C CA . VAL A 1 365 ? 16 22.219 8.828 1 97.38 365 VAL A CA 1
ATOM 2910 C C . VAL A 1 365 ? 17.281 22.078 9.656 1 97.38 365 VAL A C 1
ATOM 2912 O O . VAL A 1 365 ? 17.359 21.234 10.539 1 97.38 365 VAL A O 1
ATOM 2915 N N . MET A 1 366 ? 18.234 22.938 9.352 1 96.75 366 MET A N 1
ATOM 2916 C CA . MET A 1 366 ? 19.422 23.016 10.203 1 96.75 366 MET A CA 1
ATOM 2917 C C . MET A 1 366 ? 19.047 23.547 11.586 1 96.75 366 MET A C 1
ATOM 2919 O O . MET A 1 366 ? 18.094 24.312 11.727 1 96.75 366 MET A O 1
ATOM 2923 N N . PRO A 1 367 ? 19.844 23.219 12.602 1 96.5 367 PRO A N 1
ATOM 2924 C CA . PRO A 1 367 ? 19.516 23.672 13.953 1 96.5 367 PRO A CA 1
ATOM 2925 C C . PRO A 1 367 ? 19.5 25.203 14.07 1 96.5 367 PRO A C 1
ATOM 2927 O O . PRO A 1 367 ? 18.766 25.75 14.883 1 96.5 367 PRO A O 1
ATOM 2930 N N . ASP A 1 368 ? 20.312 25.859 13.297 1 96.38 368 ASP A N 1
ATOM 2931 C CA . ASP A 1 368 ? 20.344 27.312 13.352 1 96.38 368 ASP A CA 1
ATOM 2932 C C . ASP A 1 368 ? 19.312 27.922 12.398 1 96.38 368 ASP A C 1
ATOM 2934 O O . ASP A 1 368 ? 19.281 29.141 12.219 1 96.38 368 ASP A O 1
ATOM 2938 N N . PHE A 1 369 ? 18.562 27.094 11.688 1 96.88 369 PHE A N 1
ATOM 2939 C CA . PHE A 1 369 ? 17.453 27.438 10.805 1 96.88 369 PHE A CA 1
ATOM 2940 C C . PHE A 1 369 ? 17.953 28.219 9.594 1 96.88 369 PHE A C 1
ATOM 2942 O O . PHE A 1 369 ? 17.188 28.984 9 1 96.88 369 PHE A O 1
ATOM 2949 N N . LYS A 1 370 ? 19.188 28.031 9.172 1 95.75 370 LYS A N 1
ATOM 2950 C CA . LYS A 1 370 ? 19.75 28.797 8.055 1 95.75 370 LYS A CA 1
ATOM 2951 C C . LYS A 1 370 ? 19.719 27.969 6.766 1 95.75 370 LYS A C 1
ATOM 2953 O O . LYS A 1 370 ? 20.078 28.484 5.699 1 95.75 370 LYS A O 1
ATOM 2958 N N . GLY A 1 371 ? 19.344 26.797 6.883 1 94 371 GLY A N 1
ATOM 2959 C CA . GLY A 1 371 ? 19.203 25.906 5.734 1 94 371 GLY A CA 1
ATOM 2960 C C . GLY A 1 371 ? 18.156 24.828 5.926 1 94 371 GLY A C 1
ATOM 2961 O O . GLY A 1 371 ? 17.719 24.578 7.055 1 94 371 GLY A O 1
ATOM 2962 N N . LEU A 1 372 ? 17.688 24.219 4.867 1 95.69 372 LEU A N 1
ATOM 2963 C CA . LEU A 1 372 ? 16.719 23.125 4.91 1 95.69 372 LEU A CA 1
ATOM 2964 C C . LEU A 1 372 ? 16.953 22.156 3.766 1 95.69 372 LEU A C 1
ATOM 2966 O O . LEU A 1 372 ? 17.672 22.469 2.812 1 95.69 372 LEU A O 1
ATOM 2970 N N . ARG A 1 373 ? 16.5 20.984 3.938 1 95.88 373 ARG A N 1
ATOM 2971 C CA . ARG A 1 373 ? 16.469 20.031 2.828 1 95.88 373 ARG A CA 1
ATOM 2972 C C . ARG A 1 373 ? 15.062 19.922 2.252 1 95.88 373 ARG A C 1
ATOM 2974 O O . ARG A 1 373 ? 14.078 20.094 2.971 1 95.88 373 ARG A O 1
ATOM 2981 N N . TYR A 1 374 ? 15.016 19.625 0.992 1 95.81 374 TYR A N 1
ATOM 2982 C CA . TYR A 1 374 ? 13.75 19.531 0.274 1 95.81 374 TYR A CA 1
ATOM 2983 C C . TYR A 1 374 ? 12.977 18.281 0.689 1 95.81 374 TYR A C 1
ATOM 2985 O O . TYR A 1 374 ? 11.766 18.344 0.922 1 95.81 374 TYR A O 1
ATOM 2993 N N . ILE A 1 375 ? 13.703 17.172 0.801 1 97.44 375 ILE A N 1
ATOM 2994 C CA . ILE A 1 375 ? 13.086 15.883 1.128 1 97.44 375 ILE A CA 1
ATOM 2995 C C . ILE A 1 375 ? 13.625 15.383 2.465 1 97.44 375 ILE A C 1
ATOM 2997 O O . ILE A 1 375 ? 14.836 15.328 2.674 1 97.44 375 ILE A O 1
ATOM 3001 N N . THR A 1 376 ? 12.734 15 3.361 1 98 376 THR A N 1
ATOM 3002 C CA . THR A 1 376 ? 13.062 14.359 4.633 1 98 376 THR A CA 1
ATOM 3003 C C . THR A 1 376 ? 12.43 12.977 4.723 1 98 376 THR A C 1
ATOM 3005 O O . THR A 1 376 ? 11.234 12.82 4.461 1 98 376 THR A O 1
ATOM 3008 N N . CYS A 1 377 ? 13.25 11.992 5.105 1 98.38 377 CYS A N 1
ATOM 3009 C CA . CYS A 1 377 ? 12.797 10.602 5.148 1 98.38 377 CYS A CA 1
ATOM 3010 C C . CYS A 1 377 ? 12.859 10.055 6.566 1 98.38 377 CYS A C 1
ATOM 3012 O O . CYS A 1 377 ? 13.68 10.492 7.375 1 98.38 377 CYS A O 1
ATOM 3014 N N . PRO A 1 378 ? 11.969 9.031 6.93 1 98.56 378 PRO A N 1
ATOM 3015 C CA . PRO A 1 378 ? 12.07 8.375 8.234 1 98.56 378 PRO A CA 1
ATOM 3016 C C . PRO A 1 378 ? 13.391 7.621 8.414 1 98.56 378 PRO A C 1
ATOM 3018 O O . PRO A 1 378 ? 13.938 7.582 9.516 1 98.56 378 PRO A O 1
ATOM 3021 N N . ASN A 1 379 ? 13.82 6.945 7.359 1 98.69 379 ASN A N 1
ATOM 3022 C CA . ASN A 1 379 ? 15.164 6.383 7.293 1 98.69 379 ASN A CA 1
ATOM 3023 C C . ASN A 1 379 ? 16.047 7.148 6.309 1 98.69 379 ASN A C 1
ATOM 3025 O O . ASN A 1 379 ? 15.883 7.02 5.094 1 98.69 379 ASN A O 1
ATOM 3029 N N . GLN A 1 380 ? 16.891 7.953 6.824 1 98.19 380 GLN A N 1
ATOM 3030 C CA . GLN A 1 380 ? 17.75 8.828 6.051 1 98.19 380 GLN A CA 1
ATOM 3031 C C . GLN A 1 380 ? 19.188 8.781 6.57 1 98.19 380 GLN A C 1
ATOM 3033 O O . GLN A 1 380 ? 19.531 9.508 7.508 1 98.19 380 GLN A O 1
ATOM 3038 N N . THR A 1 381 ? 20.047 8.078 5.859 1 97.88 381 THR A N 1
ATOM 3039 C CA . THR A 1 381 ? 21.391 7.82 6.383 1 97.88 381 THR A CA 1
ATOM 3040 C C . THR A 1 381 ? 22.422 8.695 5.68 1 97.88 381 THR A C 1
ATOM 3042 O O . THR A 1 381 ? 23.594 8.688 6.039 1 97.88 381 THR A O 1
ATOM 3045 N N . VAL A 1 382 ? 21.953 9.406 4.668 1 97.56 382 VAL A N 1
ATOM 3046 C CA . VAL A 1 382 ? 22.781 10.359 3.945 1 97.56 382 VAL A CA 1
ATOM 3047 C C . VAL A 1 382 ? 21.984 11.625 3.65 1 97.56 382 VAL A C 1
ATOM 3049 O O . VAL A 1 382 ? 20.797 11.562 3.33 1 97.56 382 VAL A O 1
ATOM 3052 N N . SER A 1 383 ? 22.578 12.742 3.902 1 97.44 383 SER A N 1
ATOM 3053 C CA . SER A 1 383 ? 22.094 14.062 3.492 1 97.44 383 SER A CA 1
ATOM 3054 C C . SER A 1 383 ? 23.125 14.789 2.648 1 97.44 383 SER A C 1
ATOM 3056 O O . SER A 1 383 ? 24.016 15.461 3.186 1 97.44 383 SER A O 1
ATOM 3058 N N . ASP A 1 384 ? 23 14.609 1.29 1 96.69 384 ASP A N 1
ATOM 3059 C CA . ASP A 1 384 ? 24.047 15.18 0.452 1 96.69 384 ASP A CA 1
ATOM 3060 C C . ASP A 1 384 ? 23.469 15.836 -0.795 1 96.69 384 ASP A C 1
ATOM 3062 O O . ASP A 1 384 ? 22.25 16.031 -0.882 1 96.69 384 ASP A O 1
ATOM 3066 N N . SER A 1 385 ? 24.375 16.312 -1.64 1 95 385 SER A N 1
ATOM 3067 C CA . SER A 1 385 ? 23.953 17.125 -2.779 1 95 385 SER A CA 1
ATOM 3068 C C . SER A 1 385 ? 23.906 16.297 -4.059 1 95 385 SER A C 1
ATOM 3070 O O . SER A 1 385 ? 23.859 16.859 -5.16 1 95 385 SER A O 1
ATOM 3072 N N . LYS A 1 386 ? 23.984 15 -3.939 1 95.44 386 LYS A N 1
ATOM 3073 C CA . LYS A 1 386 ? 23.953 14.141 -5.125 1 95.44 386 LYS A CA 1
ATOM 3074 C C . LYS A 1 386 ? 22.547 13.992 -5.672 1 95.44 386 LYS A C 1
ATOM 3076 O O . LYS A 1 386 ? 21.562 14.32 -4.984 1 95.44 386 LYS A O 1
ATOM 3081 N N . ASN A 1 387 ? 22.469 13.672 -6.996 1 95.81 387 ASN A N 1
ATOM 3082 C CA . ASN A 1 387 ? 21.219 13.25 -7.594 1 95.81 387 ASN A CA 1
ATOM 3083 C C . ASN A 1 387 ? 20.891 11.789 -7.262 1 95.81 387 ASN A C 1
ATOM 3085 O O . ASN A 1 387 ? 21.609 10.883 -7.691 1 95.81 387 ASN A O 1
ATOM 3089 N N . HIS A 1 388 ? 19.844 11.523 -6.559 1 97.12 388 HIS A N 1
ATOM 3090 C CA . HIS A 1 388 ? 19.531 10.18 -6.082 1 97.12 388 HIS A CA 1
ATOM 3091 C C . HIS A 1 388 ? 18.391 9.562 -6.891 1 97.12 388 HIS A C 1
ATOM 3093 O O . HIS A 1 388 ? 17.859 8.516 -6.52 1 97.12 388 HIS A O 1
ATOM 3099 N N . HIS A 1 389 ? 17.938 10.25 -7.902 1 96.56 389 HIS A N 1
ATOM 3100 C CA . HIS A 1 389 ? 16.938 9.664 -8.797 1 96.56 389 HIS A CA 1
ATOM 3101 C C . HIS A 1 389 ? 17.484 8.414 -9.484 1 96.56 389 HIS A C 1
ATOM 3103 O O . HIS A 1 389 ? 18.656 8.375 -9.883 1 96.56 389 HIS A O 1
ATOM 3109 N N . PRO A 1 390 ? 16.641 7.383 -9.656 1 96.06 390 PRO A N 1
ATOM 3110 C CA . PRO A 1 390 ? 15.203 7.297 -9.375 1 96.06 390 PRO A CA 1
ATOM 3111 C C . PRO A 1 390 ? 14.914 6.777 -7.973 1 96.06 390 PRO A C 1
ATOM 3113 O O . PRO A 1 390 ? 13.758 6.477 -7.648 1 96.06 390 PRO A O 1
ATOM 3116 N N . GLY A 1 391 ? 15.93 6.613 -7.094 1 96.62 391 GLY A N 1
ATOM 3117 C CA . GLY A 1 391 ? 15.688 6.211 -5.719 1 96.62 391 GLY A CA 1
ATOM 3118 C C . GLY A 1 391 ? 14.719 7.129 -4.996 1 96.62 391 GLY A C 1
ATOM 3119 O O . GLY A 1 391 ? 13.875 6.664 -4.219 1 96.62 391 GLY A O 1
ATOM 3120 N N . ILE A 1 392 ? 14.852 8.312 -5.172 1 95.94 392 ILE A N 1
ATOM 3121 C CA . ILE A 1 392 ? 13.812 9.297 -4.863 1 95.94 392 ILE A CA 1
ATOM 3122 C C . ILE A 1 392 ? 13.234 9.859 -6.156 1 95.94 392 ILE A C 1
ATOM 3124 O O . ILE A 1 392 ? 13.875 9.805 -7.211 1 95.94 392 ILE A O 1
ATOM 3128 N N . ASP A 1 393 ? 12.062 10.344 -6.105 1 97.31 393 ASP A N 1
ATOM 3129 C CA . ASP A 1 393 ? 11.352 10.773 -7.305 1 97.31 393 ASP A CA 1
ATOM 3130 C C . ASP A 1 393 ? 12.055 11.961 -7.961 1 97.31 393 ASP A C 1
ATOM 3132 O O . ASP A 1 393 ? 12.156 12.031 -9.188 1 97.31 393 ASP A O 1
ATOM 3136 N N . ASN A 1 394 ? 12.617 12.852 -7.168 1 95 394 ASN A N 1
ATOM 3137 C CA . ASN A 1 394 ? 13.148 14.141 -7.605 1 95 394 ASN A CA 1
ATOM 3138 C C . ASN A 1 394 ? 14.523 13.984 -8.266 1 95 394 ASN A C 1
ATOM 3140 O O . ASN A 1 394 ? 15.32 13.141 -7.852 1 95 394 ASN A O 1
ATOM 3144 N N . ARG A 1 395 ? 14.867 14.836 -9.25 1 94.69 395 ARG A N 1
ATOM 3145 C CA . ARG A 1 395 ? 16.188 14.922 -9.859 1 94.69 395 ARG A CA 1
ATOM 3146 C C . ARG A 1 395 ? 16.938 16.141 -9.352 1 94.69 395 ARG A C 1
ATOM 3148 O O . ARG A 1 395 ? 16.484 17.281 -9.523 1 94.69 395 ARG A O 1
ATOM 3155 N N . GLY A 1 396 ? 18.016 15.93 -8.672 1 92.5 396 GLY A N 1
ATOM 3156 C CA . GLY A 1 396 ? 18.812 17.016 -8.148 1 92.5 396 GLY A CA 1
ATOM 3157 C C . GLY A 1 396 ? 19.25 16.797 -6.711 1 92.5 396 GLY A C 1
ATOM 3158 O O . GLY A 1 396 ? 19.141 15.688 -6.188 1 92.5 396 GLY A O 1
ATOM 3159 N N . PRO A 1 397 ? 19.844 17.766 -6.098 1 93.12 397 PRO A N 1
ATOM 3160 C CA . PRO A 1 397 ? 20.422 17.656 -4.758 1 93.12 397 PRO A CA 1
ATOM 3161 C C . PRO A 1 397 ? 19.391 17.906 -3.652 1 93.12 397 PRO A C 1
ATOM 3163 O O . PRO A 1 397 ? 19.609 18.75 -2.777 1 93.12 397 PRO A O 1
ATOM 3166 N N . PHE A 1 398 ? 18.422 17.094 -3.465 1 93.44 398 PHE A N 1
ATOM 3167 C CA . PHE A 1 398 ? 17.219 17.422 -2.701 1 93.44 398 PHE A CA 1
ATOM 3168 C C . PHE A 1 398 ? 17.328 16.906 -1.271 1 93.44 398 PHE A C 1
ATOM 3170 O O . PHE A 1 398 ? 16.438 17.141 -0.454 1 93.44 398 PHE A O 1
ATOM 3177 N N . LEU A 1 399 ? 18.5 16.281 -0.952 1 95.88 399 LEU A N 1
ATOM 3178 C CA . LEU A 1 399 ? 18.688 15.82 0.422 1 95.88 399 LEU A CA 1
ATOM 3179 C C . LEU A 1 399 ? 19.625 16.75 1.182 1 95.88 399 LEU A C 1
ATOM 3181 O O . LEU A 1 399 ? 19.719 16.688 2.41 1 95.88 399 LEU A O 1
ATOM 3185 N N . ALA A 1 400 ? 20.359 17.641 0.508 1 95.31 400 ALA A N 1
ATOM 3186 C CA . ALA A 1 400 ? 21.297 18.547 1.157 1 95.31 400 ALA A CA 1
ATOM 3187 C C . ALA A 1 400 ? 20.562 19.641 1.929 1 95.31 400 ALA A C 1
ATOM 3189 O O . ALA A 1 400 ? 19.469 20.047 1.537 1 95.31 400 ALA A O 1
ATOM 3190 N N . MET A 1 401 ? 21.172 20 3.043 1 95 401 MET A N 1
ATOM 3191 C CA . MET A 1 401 ? 20.688 21.188 3.756 1 95 401 MET A CA 1
ATOM 3192 C C . MET A 1 401 ? 21.156 22.469 3.07 1 95 401 MET A C 1
ATOM 3194 O O . MET A 1 401 ? 22.297 22.891 3.25 1 95 401 MET A O 1
ATOM 3198 N N . ASN A 1 402 ? 20.234 23.078 2.281 1 92.25 402 ASN A N 1
ATOM 3199 C CA . ASN A 1 402 ? 20.578 24.234 1.458 1 92.25 402 ASN A CA 1
ATOM 3200 C C . ASN A 1 402 ? 19.547 25.359 1.601 1 92.25 402 ASN A C 1
ATOM 3202 O O . ASN A 1 402 ? 18.344 25.094 1.539 1 92.25 402 ASN A O 1
ATOM 3206 N N . PRO A 1 403 ? 20.047 26.578 1.775 1 87.81 403 PRO A N 1
ATOM 3207 C CA . PRO A 1 403 ? 19.078 27.672 1.855 1 87.81 403 PRO A CA 1
ATOM 3208 C C . PRO A 1 403 ? 18.281 27.859 0.564 1 87.81 403 PRO A C 1
ATOM 3210 O O . PRO A 1 403 ? 17.219 28.484 0.573 1 87.81 403 PRO A O 1
ATOM 3213 N N . PHE A 1 404 ? 18.75 27.328 -0.58 1 81.25 404 PHE A N 1
ATOM 3214 C CA . PHE A 1 404 ? 18.109 27.516 -1.872 1 81.25 404 PHE A CA 1
ATOM 3215 C C . PHE A 1 404 ? 17.719 26.172 -2.482 1 81.25 404 PHE A C 1
ATOM 3217 O O . PHE A 1 404 ? 17.688 26.016 -3.707 1 81.25 404 PHE A O 1
ATOM 3224 N N . SER A 1 405 ? 17.406 25.203 -1.75 1 67.06 405 SER A N 1
ATOM 3225 C CA . SER A 1 405 ? 17.141 23.859 -2.227 1 67.06 405 SER A CA 1
ATOM 3226 C C . SER A 1 405 ? 15.93 23.828 -3.156 1 67.06 405 SER A C 1
ATOM 3228 O O . SER A 1 405 ? 15.836 22.953 -4.031 1 67.06 405 SER A O 1
ATOM 3230 N N . SER A 1 406 ? 15.031 24.672 -2.895 1 81 406 SER A N 1
ATOM 3231 C CA . SER A 1 406 ? 13.812 24.719 -3.693 1 81 406 SER A CA 1
ATOM 3232 C C . SER A 1 406 ? 13.141 26.078 -3.613 1 81 406 SER A C 1
ATOM 3234 O O . SER A 1 406 ? 13.32 26.812 -2.633 1 81 406 SER A O 1
ATOM 3236 N N . ARG A 1 407 ? 12.43 26.297 -4.605 1 86.25 407 ARG A N 1
ATOM 3237 C CA . ARG A 1 407 ? 11.734 27.578 -4.688 1 86.25 407 ARG A CA 1
ATOM 3238 C C . ARG A 1 407 ? 10.57 27.641 -3.703 1 86.25 407 ARG A C 1
ATOM 3240 O O . ARG A 1 407 ? 10.445 28.594 -2.932 1 86.25 407 ARG A O 1
ATOM 3247 N N . CYS A 1 408 ? 9.773 26.672 -3.629 1 90.88 408 CYS A N 1
ATOM 3248 C CA . CYS A 1 408 ? 8.555 26.703 -2.82 1 90.88 408 CYS A CA 1
ATOM 3249 C C . CYS A 1 408 ? 8.875 26.453 -1.353 1 90.88 408 CYS A C 1
ATOM 3251 O O . CYS A 1 408 ? 8.43 27.188 -0.475 1 90.88 408 CYS A O 1
ATOM 3253 N N . CYS A 1 409 ? 9.711 25.438 -1.048 1 93.62 409 CYS A N 1
ATOM 3254 C CA . CYS A 1 409 ? 9.953 25.047 0.337 1 93.62 409 CYS A CA 1
ATOM 3255 C C . CYS A 1 409 ? 10.844 26.047 1.045 1 93.62 409 CYS A C 1
ATOM 3257 O O . CYS A 1 409 ? 10.742 26.234 2.258 1 93.62 409 CYS A O 1
ATOM 3259 N N . GLN A 1 410 ? 11.703 26.734 0.274 1 92.69 410 GLN A N 1
ATOM 3260 C CA . GLN A 1 410 ? 12.531 27.797 0.823 1 92.69 410 GLN A CA 1
ATOM 3261 C C . GLN A 1 410 ? 11.68 28.859 1.505 1 92.69 410 GLN A C 1
ATOM 3263 O O . GLN A 1 410 ? 12.094 29.453 2.502 1 92.69 410 GLN A O 1
ATOM 3268 N N . HIS A 1 411 ? 10.516 29.016 0.989 1 96.06 411 HIS A N 1
ATOM 3269 C CA . HIS A 1 411 ? 9.672 30.109 1.445 1 96.06 411 HIS A CA 1
ATOM 3270 C C . HIS A 1 411 ? 8.531 29.609 2.324 1 96.06 411 HIS A C 1
ATOM 3272 O O . HIS A 1 411 ? 8.273 30.156 3.396 1 96.06 411 HIS A O 1
ATOM 3278 N N . ASN A 1 412 ? 7.922 28.5 1.963 1 97.06 412 ASN A N 1
ATOM 3279 C CA . ASN A 1 412 ? 6.707 28.016 2.607 1 97.06 412 ASN A CA 1
ATOM 3280 C C . ASN A 1 412 ? 6.992 27.453 3.996 1 97.06 412 ASN A C 1
ATOM 3282 O O . ASN A 1 412 ? 6.09 27.344 4.828 1 97.06 412 ASN A O 1
ATOM 3286 N N . HIS A 1 413 ? 8.266 27.062 4.273 1 96.81 413 HIS A N 1
ATOM 3287 C CA . HIS A 1 413 ? 8.625 26.516 5.57 1 96.81 413 HIS A CA 1
ATOM 3288 C C . HIS A 1 413 ? 8.289 27.484 6.699 1 96.81 413 HIS A C 1
ATOM 3290 O O . HIS A 1 413 ? 8.109 27.062 7.848 1 96.81 413 HIS A O 1
ATOM 3296 N N . ALA A 1 414 ? 8.156 28.766 6.414 1 96.88 414 ALA A N 1
ATOM 3297 C CA . ALA A 1 414 ? 8.078 29.859 7.379 1 96.88 414 ALA A CA 1
ATOM 3298 C C . ALA A 1 414 ? 6.84 29.734 8.258 1 96.88 414 ALA A C 1
ATOM 3300 O O . ALA A 1 414 ? 6.84 30.172 9.406 1 96.88 414 ALA A O 1
ATOM 3301 N N . GLN A 1 415 ? 5.852 29.062 7.82 1 98.19 415 GLN A N 1
ATOM 3302 C CA . GLN A 1 415 ? 4.566 29.078 8.508 1 98.19 415 GLN A CA 1
ATOM 3303 C C . GLN A 1 415 ? 4.531 28.047 9.633 1 98.19 415 GLN A C 1
ATOM 3305 O O . GLN A 1 415 ? 3.689 28.125 10.531 1 98.19 415 GLN A O 1
ATOM 3310 N N . GLY A 1 416 ? 5.434 27.062 9.672 1 98.44 416 GLY A N 1
ATOM 3311 C CA . GLY A 1 416 ? 5.293 25.891 10.516 1 98.44 416 GLY A CA 1
ATOM 3312 C C . GLY A 1 416 ? 5.141 26.234 11.984 1 98.44 416 GLY A C 1
ATOM 3313 O O . GLY A 1 416 ? 4.078 26.016 12.57 1 98.44 416 GLY A O 1
ATOM 3314 N N . TRP A 1 417 ? 6.117 26.844 12.539 1 98.69 417 TRP A N 1
ATOM 3315 C CA . TRP A 1 417 ? 6.168 27.062 13.984 1 98.69 417 TRP A CA 1
ATOM 3316 C C . TRP A 1 417 ? 5.273 28.234 14.391 1 98.69 417 TRP A C 1
ATOM 3318 O O . TRP A 1 417 ? 4.609 28.172 15.43 1 98.69 417 TRP A O 1
ATOM 3328 N N . PRO A 1 418 ? 5.18 29.312 13.562 1 98.75 418 PRO A N 1
ATOM 3329 C CA . PRO A 1 418 ? 4.227 30.359 13.93 1 98.75 418 PRO A CA 1
ATOM 3330 C C . PRO A 1 418 ? 2.795 29.844 14.039 1 98.75 418 PRO A C 1
ATOM 3332 O O . PRO A 1 418 ? 2.098 30.156 15.008 1 98.75 418 PRO A O 1
ATOM 3335 N N . TYR A 1 419 ? 2.377 29.078 13.062 1 98.75 419 TYR A N 1
ATOM 3336 C CA . TYR A 1 419 ? 1.021 28.547 13.117 1 98.75 419 TYR A CA 1
ATOM 3337 C C . TYR A 1 419 ? 0.861 27.578 14.289 1 98.75 419 TYR A C 1
ATOM 3339 O O . TYR A 1 419 ? -0.182 27.562 14.945 1 98.75 419 TYR A O 1
ATOM 3347 N N . TYR A 1 420 ? 1.856 26.781 14.578 1 98.75 420 TYR A N 1
ATOM 3348 C CA . TYR A 1 420 ? 1.81 25.906 15.75 1 98.75 420 TYR A CA 1
ATOM 3349 C C . TYR A 1 420 ? 1.608 26.719 17.031 1 98.75 420 TYR A C 1
ATOM 3351 O O . TYR A 1 420 ? 0.746 26.406 17.844 1 98.75 420 TYR A O 1
ATOM 3359 N N . ALA A 1 421 ? 2.354 27.781 17.172 1 98.75 421 ALA A N 1
ATOM 3360 C CA . ALA A 1 421 ? 2.27 28.656 18.344 1 98.75 421 ALA A CA 1
ATOM 3361 C C . ALA A 1 421 ? 0.877 29.266 18.484 1 98.75 421 ALA A C 1
ATOM 3363 O O . ALA A 1 421 ? 0.345 29.375 19.578 1 98.75 421 ALA A O 1
ATOM 3364 N N . GLU A 1 422 ? 0.319 29.578 17.391 1 98.56 422 GLU A N 1
ATOM 3365 C CA . GLU A 1 422 ? -0.96 30.281 17.375 1 98.56 422 GLU A CA 1
ATOM 3366 C C . GLU A 1 422 ? -2.115 29.328 17.672 1 98.56 422 GLU A C 1
ATOM 3368 O O . GLU A 1 422 ? -3.256 29.766 17.859 1 98.56 422 GLU A O 1
ATOM 3373 N N . HIS A 1 423 ? -1.815 28.031 17.797 1 98.69 423 HIS A N 1
ATOM 3374 C CA . HIS A 1 423 ? -2.893 27.062 18.016 1 98.69 423 HIS A CA 1
ATOM 3375 C C . HIS A 1 423 ? -2.707 26.312 19.328 1 98.69 423 HIS A C 1
ATOM 3377 O O . HIS A 1 423 ? -3.367 25.297 19.578 1 98.69 423 HIS A O 1
ATOM 3383 N N . LEU A 1 424 ? -1.813 26.844 20.141 1 98.81 424 LEU A N 1
ATOM 3384 C CA . LEU A 1 424 ? -1.616 26.25 21.469 1 98.81 424 LEU A CA 1
ATOM 3385 C C . LEU A 1 424 ? -2.863 26.422 22.328 1 98.81 424 LEU A C 1
ATOM 3387 O O . LEU A 1 424 ? -3.322 25.469 22.953 1 98.81 424 LEU A O 1
ATOM 3391 N N . ILE A 1 425 ? -3.385 27.656 22.344 1 98.81 425 ILE A N 1
ATOM 3392 C CA . ILE A 1 425 ? -4.555 28.047 23.125 1 98.81 425 ILE A CA 1
ATOM 3393 C C . ILE A 1 425 ? -5.66 28.531 22.203 1 98.81 425 ILE A C 1
ATOM 3395 O O . ILE A 1 425 ? -5.422 29.375 21.328 1 98.81 425 ILE A O 1
ATOM 3399 N N . LEU A 1 426 ? -6.875 28.016 22.391 1 98.75 426 LEU A N 1
ATOM 3400 C CA . LEU A 1 426 ? -8 28.328 21.516 1 98.75 426 LEU A CA 1
ATOM 3401 C C . LEU A 1 426 ? -9.219 28.75 22.344 1 98.75 426 LEU A C 1
ATOM 3403 O O . LEU A 1 426 ? -9.375 28.312 23.484 1 98.75 426 LEU A O 1
ATOM 3407 N N . ALA A 1 427 ? -10 29.594 21.781 1 98.31 427 ALA A N 1
ATOM 3408 C CA . ALA A 1 427 ? -11.297 29.891 22.391 1 98.31 427 ALA A CA 1
ATOM 3409 C C . ALA A 1 427 ? -12.32 28.812 22.062 1 98.31 427 ALA A C 1
ATOM 3411 O O . ALA A 1 427 ? -12.141 28.047 21.094 1 98.31 427 ALA A O 1
ATOM 3412 N N . THR A 1 428 ? -13.359 28.719 22.906 1 97.88 428 THR A N 1
ATOM 3413 C CA . THR A 1 428 ? -14.383 27.688 22.703 1 97.88 428 THR A CA 1
ATOM 3414 C C . THR A 1 428 ? -15.75 28.328 22.516 1 97.88 428 THR A C 1
ATOM 3416 O O . THR A 1 428 ? -15.961 29.484 22.891 1 97.88 428 THR A O 1
ATOM 3419 N N . PRO A 1 429 ? -16.672 27.625 21.922 1 96.31 429 PRO A N 1
ATOM 3420 C CA . PRO A 1 429 ? -18 28.188 21.656 1 96.31 429 PRO A CA 1
ATOM 3421 C C . PRO A 1 429 ? -18.719 28.641 22.906 1 96.31 429 PRO A C 1
ATOM 3423 O O . PRO A 1 429 ? -19.5 29.594 22.875 1 96.31 429 PRO A O 1
ATOM 3426 N N . ASP A 1 430 ? -18.469 28.047 23.984 1 96.44 430 ASP A N 1
ATOM 3427 C CA . ASP A 1 430 ? -19.141 28.344 25.25 1 96.44 430 ASP A CA 1
ATOM 3428 C C . ASP A 1 430 ? -18.391 29.406 26.047 1 96.44 430 ASP A C 1
ATOM 3430 O O . ASP A 1 430 ? -18.453 29.422 27.281 1 96.44 430 ASP A O 1
ATOM 3434 N N . ASN A 1 431 ? -17.594 30.219 25.344 1 97.19 431 ASN A N 1
ATOM 3435 C CA . ASN A 1 431 ? -16.891 31.375 25.875 1 97.19 431 ASN A CA 1
ATOM 3436 C C . ASN A 1 431 ? -15.812 30.984 26.875 1 97.19 431 ASN A C 1
ATOM 3438 O O . ASN A 1 431 ? -15.555 31.688 27.844 1 97.19 431 ASN A O 1
ATOM 3442 N N . GLY A 1 432 ? -15.312 29.797 26.719 1 97.81 432 GLY A N 1
ATOM 3443 C CA . GLY A 1 432 ? -14.172 29.312 27.484 1 97.81 432 GLY A CA 1
ATOM 3444 C C . GLY A 1 432 ? -12.883 29.312 26.688 1 97.81 432 GLY A C 1
ATOM 3445 O O . GLY A 1 432 ? -12.688 30.156 25.812 1 97.81 432 GLY A O 1
ATOM 3446 N N . VAL A 1 433 ? -11.93 28.531 27.219 1 98.31 433 VAL A N 1
ATOM 3447 C CA . VAL A 1 433 ? -10.609 28.438 26.609 1 98.31 433 VAL A CA 1
ATOM 3448 C C . VAL A 1 433 ? -10.156 26.984 26.594 1 98.31 433 VAL A C 1
ATOM 3450 O O . VAL A 1 433 ? -10.617 26.172 27.391 1 98.31 433 VAL A O 1
ATOM 3453 N N . ALA A 1 434 ? -9.391 26.594 25.625 1 98.69 434 ALA A N 1
ATOM 3454 C CA . ALA A 1 434 ? -8.867 25.234 25.5 1 98.69 434 ALA A CA 1
ATOM 3455 C C . ALA A 1 434 ? -7.355 25.25 25.266 1 98.69 434 ALA A C 1
ATOM 3457 O O . ALA A 1 434 ? -6.852 26.078 24.5 1 98.69 434 ALA A O 1
ATOM 3458 N N . ALA A 1 435 ? -6.621 24.438 25.984 1 98.5 435 ALA A N 1
ATOM 3459 C CA . ALA A 1 435 ? -5.273 24.016 25.594 1 98.5 435 ALA A CA 1
ATOM 3460 C C . ALA A 1 435 ? -5.305 22.766 24.734 1 98.5 435 ALA A C 1
ATOM 3462 O O . ALA A 1 435 ? -5.344 21.641 25.266 1 98.5 435 ALA A O 1
ATOM 3463 N N . ALA A 1 436 ? -5.301 22.938 23.438 1 95.44 436 ALA A N 1
ATOM 3464 C CA . ALA A 1 436 ? -5.496 21.828 22.5 1 95.44 436 ALA A CA 1
ATOM 3465 C C . ALA A 1 436 ? -4.16 21.219 22.094 1 95.44 436 ALA A C 1
ATOM 3467 O O . ALA A 1 436 ? -4.086 20.016 21.781 1 95.44 436 ALA A O 1
ATOM 3468 N N . MET A 1 437 ? -3.123 21.984 21.984 1 98 437 MET A N 1
ATOM 3469 C CA . MET A 1 437 ? -1.726 21.594 21.812 1 98 437 MET A CA 1
ATOM 3470 C C . MET A 1 437 ? -0.858 22.188 22.906 1 98 437 MET A C 1
ATOM 3472 O O . MET A 1 437 ? -1.259 23.156 23.562 1 98 437 MET A O 1
ATOM 3476 N N . TYR A 1 438 ? 0.272 21.562 23.109 1 98.69 438 TYR A N 1
ATOM 3477 C CA . TYR A 1 438 ? 0.979 21.984 24.312 1 98.69 438 TYR A CA 1
ATOM 3478 C C . TYR A 1 438 ? 2.363 22.531 23.984 1 98.69 438 TYR A C 1
ATOM 3480 O O . TYR A 1 438 ? 3.064 21.969 23.141 1 98.69 438 TYR A O 1
ATOM 3488 N N . ALA A 1 439 ? 2.766 23.547 24.547 1 98.75 439 ALA A N 1
ATOM 3489 C CA . ALA A 1 439 ? 4.07 24.203 24.656 1 98.75 439 ALA A CA 1
ATOM 3490 C C . ALA A 1 439 ? 4.016 25.406 25.594 1 98.75 439 ALA A C 1
ATOM 3492 O O . ALA A 1 439 ? 2.969 26.031 25.734 1 98.75 439 ALA A O 1
ATOM 3493 N N . ALA A 1 440 ? 5.086 25.719 26.234 1 98.81 440 ALA A N 1
ATOM 3494 C CA . ALA A 1 440 ? 5.129 26.859 27.156 1 98.81 440 ALA A CA 1
ATOM 3495 C C . ALA A 1 440 ? 4.734 28.156 26.453 1 98.81 440 ALA A C 1
ATOM 3497 O O . ALA A 1 440 ? 5.191 28.422 25.344 1 98.81 440 ALA A O 1
ATOM 3498 N N . CYS A 1 441 ? 3.834 28.922 27.125 1 98.81 441 CYS A N 1
ATOM 3499 C CA . CYS A 1 441 ? 3.396 30.188 26.547 1 98.81 441 CYS A CA 1
ATOM 3500 C C . CYS A 1 441 ? 2.594 31 27.562 1 98.81 441 CYS A C 1
ATOM 3502 O O . CYS A 1 441 ? 2.258 30.5 28.641 1 98.81 441 CYS A O 1
ATOM 3504 N N . LYS A 1 442 ? 2.375 32.219 27.25 1 98.75 442 LYS A N 1
ATOM 3505 C CA . LYS A 1 442 ? 1.402 33.094 27.906 1 98.75 442 LYS A CA 1
ATOM 3506 C C . LYS A 1 442 ? 0.355 33.594 26.906 1 98.75 442 LYS A C 1
ATOM 3508 O O . LYS A 1 442 ? 0.689 34.25 25.922 1 98.75 442 LYS A O 1
ATOM 3513 N N . ALA A 1 443 ? -0.864 33.312 27.188 1 98.75 443 ALA A N 1
ATOM 3514 C CA . ALA A 1 443 ? -1.94 33.688 26.281 1 98.75 443 ALA A CA 1
ATOM 3515 C C . ALA A 1 443 ? -2.887 34.688 26.953 1 98.75 443 ALA A C 1
ATOM 3517 O O . ALA A 1 443 ? -3.303 34.5 28.094 1 98.75 443 ALA A O 1
ATOM 3518 N N . THR A 1 444 ? -3.125 35.75 26.297 1 98.44 444 THR A N 1
ATOM 3519 C CA . THR A 1 444 ? -4.184 36.656 26.688 1 98.44 444 THR A CA 1
ATOM 3520 C C . THR A 1 444 ? -5.48 36.344 25.953 1 98.44 444 THR A C 1
ATOM 3522 O O . THR A 1 444 ? -5.527 36.344 24.719 1 98.44 444 THR A O 1
ATOM 3525 N N . VAL A 1 445 ? -6.551 36.062 26.719 1 98.12 445 VAL A N 1
ATOM 3526 C CA . VAL A 1 445 ? -7.777 35.562 26.125 1 98.12 445 VAL A CA 1
ATOM 3527 C C . VAL A 1 445 ? -8.992 36.188 26.797 1 98.12 445 VAL A C 1
ATOM 3529 O O . VAL A 1 445 ? -8.977 36.438 28.016 1 98.12 445 VAL A O 1
ATOM 3532 N N . LYS A 1 446 ? -9.953 36.5 26.016 1 98.25 446 LYS A N 1
ATOM 3533 C CA . LYS A 1 446 ? -11.242 36.906 26.578 1 98.25 446 LYS A CA 1
ATOM 3534 C C . LYS A 1 446 ? -12.141 35.719 26.844 1 98.25 446 LYS A C 1
ATOM 3536 O O . LYS A 1 446 ? -12.273 34.812 26 1 98.25 446 LYS A O 1
ATOM 3541 N N . VAL A 1 447 ? -12.766 35.688 28.047 1 98.12 447 VAL A N 1
ATOM 3542 C CA . VAL A 1 447 ? -13.625 34.594 28.453 1 98.12 447 VAL A CA 1
ATOM 3543 C C . VAL A 1 447 ? -14.914 35.125 29.062 1 98.12 447 VAL A C 1
ATOM 3545 O O . VAL A 1 447 ? -15.008 36.344 29.344 1 98.12 447 VAL A O 1
ATOM 3548 N N . GLY A 1 448 ? -15.875 34.219 29.219 1 96.25 448 GLY A N 1
ATOM 3549 C CA . GLY A 1 448 ? -17.141 34.656 29.766 1 96.25 448 GLY A CA 1
ATOM 3550 C C . GLY A 1 448 ? -17.766 35.812 28.984 1 96.25 448 GLY A C 1
ATOM 3551 O O . GLY A 1 448 ? -17.922 35.719 27.766 1 96.25 448 GLY A O 1
ATOM 3552 N N . ASP A 1 449 ? -18.094 36.844 29.766 1 93.56 449 ASP A N 1
ATOM 3553 C CA . ASP A 1 449 ? -18.766 37.969 29.156 1 93.56 449 ASP A CA 1
ATOM 3554 C C . ASP A 1 449 ? -17.781 39.062 28.781 1 93.56 449 ASP A C 1
ATOM 3556 O O . ASP A 1 449 ? -18.016 40.25 29.047 1 93.56 449 ASP A O 1
ATOM 3560 N N . GLY A 1 450 ? -16.578 38.625 28.281 1 95.75 450 GLY A N 1
ATOM 3561 C CA . GLY A 1 450 ? -15.633 39.594 27.766 1 95.75 450 GLY A CA 1
ATOM 3562 C C . GLY A 1 450 ? -14.477 39.875 28.703 1 95.75 450 GLY A C 1
ATOM 3563 O O . GLY A 1 450 ? -13.688 40.781 28.469 1 95.75 450 GLY A O 1
ATOM 3564 N N . ASN A 1 451 ? -14.352 39.125 29.766 1 96.88 451 ASN A N 1
ATOM 3565 C CA . ASN A 1 451 ? -13.25 39.312 30.703 1 96.88 451 ASN A CA 1
ATOM 3566 C C . ASN A 1 451 ? -11.922 38.844 30.109 1 96.88 451 ASN A C 1
ATOM 3568 O O . ASN A 1 451 ? -11.805 37.719 29.625 1 96.88 451 ASN A O 1
ATOM 3572 N N . GLU A 1 452 ? -10.992 39.719 30.141 1 97.88 452 GLU A N 1
ATOM 3573 C CA . GLU A 1 452 ? -9.664 39.375 29.641 1 97.88 452 GLU A CA 1
ATOM 3574 C C . GLU A 1 452 ? -8.828 38.719 30.734 1 97.88 452 GLU A C 1
ATOM 3576 O O . GLU A 1 452 ? -8.688 39.25 31.844 1 97.88 452 GLU A O 1
ATOM 3581 N N . ILE A 1 453 ? -8.32 37.562 30.484 1 98.44 453 ILE A N 1
ATOM 3582 C CA . ILE A 1 453 ? -7.445 36.844 31.422 1 98.44 453 ILE A CA 1
ATOM 3583 C C . ILE A 1 453 ? -6.129 36.5 30.719 1 98.44 453 ILE A C 1
ATOM 3585 O O . ILE A 1 453 ? -6.012 36.625 29.5 1 98.44 453 ILE A O 1
ATOM 3589 N N . THR A 1 454 ? -5.172 36.156 31.5 1 98.62 454 THR A N 1
ATOM 3590 C CA . THR A 1 454 ? -3.932 35.562 30.984 1 98.62 454 THR A CA 1
ATOM 3591 C C . THR A 1 454 ? -3.768 34.125 31.469 1 98.62 454 THR A C 1
ATOM 3593 O O . THR A 1 454 ? -3.895 33.844 32.656 1 98.62 454 THR A O 1
ATOM 3596 N N . LEU A 1 455 ? -3.602 33.25 30.609 1 98.75 455 LEU A N 1
ATOM 3597 C CA . LEU A 1 455 ? -3.268 31.859 30.891 1 98.75 455 LEU A CA 1
ATOM 3598 C C . LEU A 1 455 ? -1.784 31.594 30.656 1 98.75 455 LEU A C 1
ATOM 3600 O O . LEU A 1 455 ? -1.299 31.703 29.531 1 98.75 455 LEU A O 1
ATOM 3604 N N . HIS A 1 456 ? -1.054 31.297 31.719 1 98.81 456 HIS A N 1
ATOM 3605 C CA . HIS A 1 456 ? 0.377 31.031 31.641 1 98.81 456 HIS A CA 1
ATOM 3606 C C . HIS A 1 456 ? 0.657 29.531 31.703 1 98.81 456 HIS A C 1
ATOM 3608 O O . HIS A 1 456 ? 0.453 28.906 32.75 1 98.81 456 HIS A O 1
ATOM 3614 N N . GLU A 1 457 ? 1.037 28.953 30.594 1 98.88 457 GLU A N 1
ATOM 3615 C CA . GLU A 1 457 ? 1.397 27.531 30.5 1 98.88 457 GLU A CA 1
ATOM 3616 C C . GLU A 1 457 ? 2.9 27.328 30.672 1 98.88 457 GLU A C 1
ATOM 3618 O O . GLU A 1 457 ? 3.693 27.844 29.859 1 98.88 457 GLU A O 1
ATOM 3623 N N . GLN A 1 458 ? 3.307 26.578 31.656 1 98.69 458 GLN A N 1
ATOM 3624 C CA . GLN A 1 458 ? 4.707 26.266 31.922 1 98.69 458 GLN A CA 1
ATOM 3625 C C . GLN A 1 458 ? 4.965 24.766 31.781 1 98.69 458 GLN A C 1
ATOM 3627 O O . GLN A 1 458 ? 4.359 23.953 32.469 1 98.69 458 GLN A O 1
ATOM 3632 N N . THR A 1 459 ? 5.824 24.391 30.844 1 98.69 459 THR A N 1
ATOM 3633 C CA . THR A 1 459 ? 6.105 22.984 30.578 1 98.69 459 THR A CA 1
ATOM 3634 C C . THR A 1 459 ? 7.336 22.844 29.672 1 98.69 459 THR A C 1
ATOM 3636 O O . THR A 1 459 ? 7.754 23.812 29.031 1 98.69 459 THR A O 1
ATOM 3639 N N . ASN A 1 460 ? 8.016 21.703 29.719 1 98.44 460 ASN A N 1
ATOM 3640 C CA . ASN A 1 460 ? 8.992 21.297 28.719 1 98.44 460 ASN A CA 1
ATOM 3641 C C . ASN A 1 460 ? 8.445 20.188 27.828 1 98.44 460 ASN A C 1
ATOM 3643 O O . ASN A 1 460 ? 9.219 19.453 27.203 1 98.44 460 ASN A O 1
ATOM 3647 N N . TYR A 1 461 ? 7.113 19.984 27.844 1 98.38 461 TYR A N 1
ATOM 3648 C CA . TYR A 1 461 ? 6.48 19.094 26.875 1 98.38 461 TYR A CA 1
ATOM 3649 C C . TYR A 1 461 ? 6.973 19.391 25.469 1 98.38 461 TYR A C 1
ATOM 3651 O O . TYR A 1 461 ? 7.145 20.547 25.094 1 98.38 461 TYR A O 1
ATOM 3659 N N . PRO A 1 462 ? 7.289 18.328 24.75 1 98.38 462 PRO A N 1
ATOM 3660 C CA . PRO A 1 462 ? 6.941 16.906 24.906 1 98.38 462 PRO A CA 1
ATOM 3661 C C . PRO A 1 462 ? 8.047 16.109 25.609 1 98.38 462 PRO A C 1
ATOM 3663 O O . PRO A 1 462 ? 7.992 14.883 25.625 1 98.38 462 PRO A O 1
ATOM 3666 N N . PHE A 1 463 ? 9.055 16.734 26.156 1 98.69 463 PHE A N 1
ATOM 3667 C CA . PHE A 1 463 ? 10.195 16.031 26.734 1 98.69 463 PHE A CA 1
ATOM 3668 C C . PHE A 1 463 ? 9.953 15.727 28.203 1 98.69 463 PHE A C 1
ATOM 3670 O O . PHE A 1 463 ? 10.664 14.914 28.797 1 98.69 463 PHE A O 1
ATOM 3677 N N . GLU A 1 464 ? 8.977 16.391 28.75 1 98 464 GLU A N 1
ATOM 3678 C CA . GLU A 1 464 ? 8.539 16.141 30.125 1 98 464 GLU A CA 1
ATOM 3679 C C . GLU A 1 464 ? 7.031 15.906 30.172 1 98 464 GLU A C 1
ATOM 3681 O O . GLU A 1 464 ? 6.309 16.234 29.234 1 98 464 GLU A O 1
ATOM 3686 N N . GLU A 1 465 ? 6.516 15.398 31.297 1 98.19 465 GLU A N 1
ATOM 3687 C CA . GLU A 1 465 ? 5.172 14.828 31.359 1 98.19 465 GLU A CA 1
ATOM 3688 C C . GLU A 1 465 ? 4.203 15.789 32.031 1 98.19 465 GLU A C 1
ATOM 3690 O O . GLU A 1 465 ? 2.988 15.578 32 1 98.19 465 GLU A O 1
ATOM 3695 N N . THR A 1 466 ? 4.738 16.859 32.594 1 98.44 466 THR A N 1
ATOM 3696 C CA . THR A 1 466 ? 3.9 17.734 33.406 1 98.44 466 THR A CA 1
ATOM 3697 C C . THR A 1 466 ? 3.68 19.078 32.719 1 98.44 466 THR A C 1
ATOM 3699 O O . THR A 1 466 ? 4.625 19.688 32.219 1 98.44 466 THR A O 1
ATOM 3702 N N . ILE A 1 467 ? 2.467 19.547 32.75 1 98.81 467 ILE A N 1
ATOM 3703 C CA . ILE A 1 467 ? 2.074 20.844 32.219 1 98.81 467 ILE A CA 1
ATOM 3704 C C . ILE A 1 467 ? 1.336 21.641 33.312 1 98.81 467 ILE A C 1
ATOM 3706 O O . ILE A 1 467 ? 0.38 21.141 33.906 1 98.81 467 ILE A O 1
ATOM 3710 N N . ARG A 1 468 ? 1.724 22.859 33.531 1 98.81 468 ARG A N 1
ATOM 3711 C CA . ARG A 1 468 ? 1.134 23.703 34.562 1 98.81 468 ARG A CA 1
ATOM 3712 C C . ARG A 1 468 ? 0.552 24.984 33.969 1 98.81 468 ARG A C 1
ATOM 3714 O O . ARG A 1 468 ? 1.18 25.625 33.125 1 98.81 468 ARG A O 1
ATOM 3721 N N . PHE A 1 469 ? -0.585 25.297 34.438 1 98.81 469 PHE A N 1
ATOM 3722 C CA . PHE A 1 469 ? -1.248 26.531 34 1 98.81 469 PHE A CA 1
ATOM 3723 C C . PHE A 1 469 ? -1.504 27.438 35.219 1 98.81 469 PHE A C 1
ATOM 3725 O O . PHE A 1 469 ? -1.876 26.969 36.281 1 98.81 469 PHE A O 1
ATOM 3732 N N . THR A 1 470 ? -1.291 28.703 35.094 1 98.81 470 THR A N 1
ATOM 3733 C CA . THR A 1 470 ? -1.71 29.734 36.031 1 98.81 470 THR A CA 1
ATOM 3734 C C . THR A 1 470 ? -2.705 30.688 35.375 1 98.81 470 THR A C 1
ATOM 3736 O O . THR A 1 470 ? -2.445 31.203 34.281 1 98.81 470 THR A O 1
ATOM 3739 N N . VAL A 1 471 ? -3.811 30.891 36.031 1 98.69 471 VAL A N 1
ATOM 3740 C CA . VAL A 1 471 ? -4.82 31.828 35.531 1 98.69 471 VAL A CA 1
ATOM 3741 C C . VAL A 1 471 ? -4.641 33.188 36.219 1 98.69 471 VAL A C 1
ATOM 3743 O O . VAL A 1 471 ? -4.711 33.281 37.469 1 98.69 471 VAL A O 1
ATOM 3746 N N . ASN A 1 472 ? -4.367 34.188 35.469 1 98.62 472 ASN A N 1
ATOM 3747 C CA . ASN A 1 472 ? -4.34 35.531 35.969 1 98.62 472 ASN A CA 1
ATOM 3748 C C . ASN A 1 472 ? -5.551 36.344 35.5 1 98.62 472 ASN A C 1
ATOM 3750 O O . ASN A 1 472 ? -5.797 36.438 34.312 1 98.62 472 ASN A O 1
ATOM 3754 N N . THR A 1 473 ? -6.281 36.812 36.344 1 97.75 473 THR A N 1
ATOM 3755 C CA . THR A 1 473 ? -7.516 37.531 36.062 1 97.75 473 THR A CA 1
ATOM 3756 C C . THR A 1 473 ? -7.727 38.656 37.062 1 97.75 473 THR A C 1
ATOM 3758 O O . THR A 1 473 ? -7.402 38.531 38.25 1 97.75 473 THR A O 1
ATOM 3761 N N . PRO A 1 474 ? -8.242 39.812 36.656 1 96.44 474 PRO A N 1
ATOM 3762 C CA . PRO A 1 474 ? -8.43 40.938 37.562 1 96.44 474 PRO A CA 1
ATOM 3763 C C . PRO A 1 474 ? -9.555 40.719 38.594 1 96.44 474 PRO A C 1
ATOM 3765 O O . PRO A 1 474 ? -9.531 41.281 39.688 1 96.44 474 PRO A O 1
ATOM 3768 N N . LYS A 1 475 ? -10.609 40 38.219 1 96.19 475 LYS A N 1
ATOM 3769 C CA . LYS A 1 475 ? -11.719 39.656 39.094 1 96.19 475 LYS A CA 1
ATOM 3770 C C . LYS A 1 475 ? -12.117 38.188 38.875 1 96.19 475 LYS A C 1
ATOM 3772 O O . LYS A 1 475 ? -11.789 37.594 37.844 1 96.19 475 LYS A O 1
ATOM 3777 N N . ALA A 1 476 ? -12.828 37.719 39.844 1 97.12 476 ALA A N 1
ATOM 3778 C CA . ALA A 1 476 ? -13.328 36.375 39.719 1 97.12 476 ALA A CA 1
ATOM 3779 C C . ALA A 1 476 ? -14.234 36.219 38.5 1 97.12 476 ALA A C 1
ATOM 3781 O O . ALA A 1 476 ? -15.047 37.125 38.219 1 97.12 476 ALA A O 1
ATOM 3782 N N . VAL A 1 477 ? -14.016 35.188 37.719 1 97.56 477 VAL A N 1
ATOM 3783 C CA . VAL A 1 477 ? -14.766 35 36.469 1 97.56 477 VAL A CA 1
ATOM 3784 C C . VAL A 1 477 ? -15.008 33.5 36.25 1 97.56 477 VAL A C 1
ATOM 3786 O O . VAL A 1 477 ? -14.117 32.688 36.469 1 97.56 477 VAL A O 1
ATOM 3789 N N . SER A 1 478 ? -16.203 33.156 35.812 1 97.25 478 SER A N 1
ATOM 3790 C CA . SER A 1 478 ? -16.562 31.75 35.531 1 97.25 478 SER A CA 1
ATOM 3791 C C . SER A 1 478 ? -16.438 31.453 34.062 1 97.25 478 SER A C 1
ATOM 3793 O O . SER A 1 478 ? -16.969 32.188 33.219 1 97.25 478 SER A O 1
ATOM 3795 N N . PHE A 1 479 ? -15.75 30.406 33.688 1 96.81 479 PHE A N 1
ATOM 3796 C CA . PHE A 1 479 ? -15.656 29.906 32.312 1 96.81 479 PHE A CA 1
ATOM 3797 C C . PHE A 1 479 ? -15.141 28.484 32.281 1 96.81 479 PHE A C 1
ATOM 3799 O O . PHE A 1 479 ? -14.438 28.047 33.188 1 96.81 479 PHE A O 1
ATOM 3806 N N . PRO A 1 480 ? -15.492 27.688 31.234 1 97.25 480 PRO A N 1
ATOM 3807 C CA . PRO A 1 480 ? -14.914 26.359 31.047 1 97.25 480 PRO A CA 1
ATOM 3808 C C . PRO A 1 480 ? -13.484 26.406 30.516 1 97.25 480 PRO A C 1
ATOM 3810 O O . PRO A 1 480 ? -13.18 27.203 29.625 1 97.25 480 PRO A O 1
ATOM 3813 N N . PHE A 1 481 ? -12.609 25.625 31.109 1 97.94 481 PHE A N 1
ATOM 3814 C CA . PHE A 1 481 ? -11.242 25.438 30.656 1 97.94 481 PHE A CA 1
ATOM 3815 C C . PHE A 1 481 ? -11.016 24 30.203 1 97.94 481 PHE A C 1
ATOM 3817 O O . PHE A 1 481 ? -11.047 23.062 31.016 1 97.94 481 PHE A O 1
ATOM 3824 N N . TYR A 1 482 ? -10.789 23.766 28.844 1 98.31 482 TYR A N 1
ATOM 3825 C CA . TYR A 1 482 ? -10.617 22.453 28.25 1 98.31 482 TYR A CA 1
ATOM 3826 C C . TYR A 1 482 ? -9.141 22.078 28.172 1 98.31 482 TYR A C 1
ATOM 3828 O O . TYR A 1 482 ? -8.32 22.875 27.719 1 98.31 482 TYR A O 1
ATOM 3836 N N . LEU A 1 483 ? -8.789 20.844 28.578 1 98.38 483 LEU A N 1
ATOM 3837 C CA . LEU A 1 483 ? -7.453 20.266 28.453 1 98.38 483 LEU A CA 1
ATOM 3838 C C . LEU A 1 483 ? -7.488 18.984 27.625 1 98.38 483 LEU A C 1
ATOM 3840 O O . LEU A 1 483 ? -8.227 18.047 27.938 1 98.38 483 LEU A O 1
ATOM 3844 N N . ARG A 1 484 ? -6.691 18.922 26.562 1 98.5 484 ARG A N 1
ATOM 3845 C CA . ARG A 1 484 ? -6.629 17.703 25.75 1 98.5 484 ARG A CA 1
ATOM 3846 C C . ARG A 1 484 ? -5.918 16.578 26.5 1 98.5 484 ARG A C 1
ATOM 3848 O O . ARG A 1 484 ? -4.898 16.812 27.156 1 98.5 484 ARG A O 1
ATOM 3855 N N . ILE A 1 485 ? -6.465 15.445 26.484 1 98.25 485 ILE A N 1
ATOM 3856 C CA . ILE A 1 485 ? -5.824 14.234 26.984 1 98.25 485 ILE A CA 1
ATOM 3857 C C . ILE A 1 485 ? -5.348 13.383 25.797 1 98.25 485 ILE A C 1
ATOM 3859 O O . ILE A 1 485 ? -6.156 12.734 25.141 1 98.25 485 ILE A O 1
ATOM 3863 N N . PRO A 1 486 ? -4.062 13.328 25.562 1 98 486 PRO A N 1
ATOM 3864 C CA . PRO A 1 486 ? -3.57 12.602 24.391 1 98 486 PRO A CA 1
ATOM 3865 C C . PRO A 1 486 ? -3.961 11.125 24.406 1 98 486 PRO A C 1
ATOM 3867 O O . PRO A 1 486 ? -4.047 10.516 25.469 1 98 486 PRO A O 1
ATOM 3870 N N . SER A 1 487 ? -4.09 10.508 23.234 1 97.12 487 SER A N 1
ATOM 3871 C CA . SER A 1 487 ? -4.531 9.117 23.109 1 97.12 487 SER A CA 1
ATOM 3872 C C . SER A 1 487 ? -3.447 8.148 23.578 1 97.12 487 SER A C 1
ATOM 3874 O O . SER A 1 487 ? -3.742 7.016 23.953 1 97.12 487 SER A O 1
ATOM 3876 N N . TRP A 1 488 ? -2.219 8.523 23.578 1 96.94 488 TRP A N 1
ATOM 3877 C CA . TRP A 1 488 ? -1.106 7.641 23.922 1 96.94 488 TRP A CA 1
ATOM 3878 C C . TRP A 1 488 ? -0.92 7.547 25.422 1 96.94 488 TRP A C 1
ATOM 3880 O O . TRP A 1 488 ? -0.163 6.703 25.906 1 96.94 488 TRP A O 1
ATOM 3890 N N . THR A 1 489 ? -1.557 8.445 26.25 1 97.31 489 THR A N 1
ATOM 3891 C CA . THR A 1 489 ? -1.304 8.477 27.688 1 97.31 489 THR A CA 1
ATOM 3892 C C . THR A 1 489 ? -2.316 7.617 28.438 1 97.31 489 THR A C 1
ATOM 3894 O O . THR A 1 489 ? -3.494 7.578 28.062 1 97.31 489 THR A O 1
ATOM 3897 N N . GLU A 1 490 ? -1.869 6.898 29.359 1 94.75 490 GLU A N 1
ATOM 3898 C CA . GLU A 1 490 ? -2.699 6.18 30.328 1 94.75 490 GLU A CA 1
ATOM 3899 C C . GLU A 1 490 ? -2.475 6.695 31.75 1 94.75 490 GLU A C 1
ATOM 3901 O O . GLU A 1 490 ? -1.333 6.895 32.156 1 94.75 490 GLU A O 1
ATOM 3906 N N . GLY A 1 491 ? -3.58 7.035 32.406 1 95.25 491 GLY A N 1
ATOM 3907 C CA . GLY A 1 491 ? -3.479 7.438 33.812 1 95.25 491 GLY A CA 1
ATOM 3908 C C . GLY A 1 491 ? -3.193 8.914 34 1 95.25 491 GLY A C 1
ATOM 3909 O O . GLY A 1 491 ? -2.525 9.312 34.938 1 95.25 491 GLY A O 1
ATOM 3910 N N . ALA A 1 492 ? -3.586 9.758 33.062 1 97.56 492 ALA A N 1
ATOM 3911 C CA . ALA A 1 492 ? -3.436 11.195 33.25 1 97.56 492 ALA A CA 1
ATOM 3912 C C . ALA A 1 492 ? -4.137 11.688 34.5 1 97.56 492 ALA A C 1
ATOM 3914 O O . ALA A 1 492 ? -5.195 11.172 34.875 1 97.56 492 ALA A O 1
ATOM 3915 N N . THR A 1 493 ? -3.557 12.633 35.188 1 97.44 493 THR A N 1
ATOM 3916 C CA . THR A 1 493 ? -4.141 13.219 36.375 1 97.44 493 THR A CA 1
ATOM 3917 C C . THR A 1 493 ? -4.16 14.742 36.281 1 97.44 493 THR A C 1
ATOM 3919 O O . THR A 1 493 ? -3.277 15.344 35.688 1 97.44 493 THR A O 1
ATOM 3922 N N . ILE A 1 494 ? -5.16 15.336 36.875 1 97.88 494 ILE A N 1
ATOM 3923 C CA . ILE A 1 494 ? -5.32 16.781 36.875 1 97.88 494 ILE A CA 1
ATOM 3924 C C . ILE A 1 494 ? -5.434 17.297 38.312 1 97.88 494 ILE A C 1
ATOM 3926 O O . ILE A 1 494 ? -6.098 16.672 39.156 1 97.88 494 ILE A O 1
ATOM 3930 N N . PHE A 1 495 ? -4.746 18.359 38.625 1 97.69 495 PHE A N 1
ATOM 3931 C CA . PHE A 1 495 ? -4.797 19.031 39.906 1 97.69 495 PHE A CA 1
ATOM 3932 C C . PHE A 1 495 ? -5.258 20.484 39.75 1 97.69 495 PHE A C 1
ATOM 3934 O O . PHE A 1 495 ? -4.844 21.156 38.812 1 97.69 495 PHE A O 1
ATOM 3941 N N . VAL A 1 496 ? -6.125 20.969 40.562 1 97.69 496 VAL A N 1
ATOM 3942 C CA . VAL A 1 496 ? -6.523 22.375 40.656 1 97.69 496 VAL A CA 1
ATOM 3943 C C . VAL A 1 496 ? -6.156 22.922 42.031 1 97.69 496 VAL A C 1
ATOM 3945 O O . VAL A 1 496 ? -6.645 22.438 43.062 1 97.69 496 VAL A O 1
ATOM 3948 N N . ASN A 1 497 ? -5.27 23.828 42 1 97.5 497 ASN A N 1
ATOM 3949 C CA . ASN A 1 497 ? -4.75 24.406 43.219 1 97.5 497 ASN A CA 1
ATOM 3950 C C . ASN A 1 497 ? -4.203 23.344 44.156 1 97.5 497 ASN A C 1
ATOM 3952 O O . ASN A 1 497 ? -4.512 23.328 45.344 1 97.5 497 ASN A O 1
ATOM 3956 N N . GLY A 1 498 ? -3.559 22.422 43.562 1 96.38 498 GLY A N 1
ATOM 3957 C CA . GLY A 1 498 ? -2.832 21.406 44.312 1 96.38 498 GLY A CA 1
ATOM 3958 C C . GLY A 1 498 ? -3.688 20.219 44.688 1 96.38 498 GLY A C 1
ATOM 3959 O O . GLY A 1 498 ? -3.176 19.219 45.188 1 96.38 498 GLY A O 1
ATOM 3960 N N . LYS A 1 499 ? -4.941 20.234 44.406 1 96.12 499 LYS A N 1
ATOM 3961 C CA . LYS A 1 499 ? -5.836 19.125 44.75 1 96.12 499 LYS A CA 1
ATOM 3962 C C . LYS A 1 499 ? -6.211 18.312 43.531 1 96.12 499 LYS A C 1
ATOM 3964 O O . LYS A 1 499 ? -6.648 18.875 42.5 1 96.12 499 LYS A O 1
ATOM 3969 N N . LYS A 1 500 ? -6.074 17.062 43.656 1 95.75 500 LYS A N 1
ATOM 3970 C CA . LYS A 1 500 ? -6.449 16.188 42.562 1 95.75 500 LYS A CA 1
ATOM 3971 C C . LYS A 1 500 ? -7.949 16.234 42.312 1 95.75 500 LYS A C 1
ATOM 3973 O O . LYS A 1 500 ? -8.75 16.156 43.219 1 95.75 500 LYS A O 1
ATOM 3978 N N . VAL A 1 501 ? -8.266 16.5 41.125 1 93.12 501 VAL A N 1
ATOM 3979 C CA . VAL A 1 501 ? -9.68 16.547 40.781 1 93.12 501 VAL A CA 1
ATOM 3980 C C . VAL A 1 501 ? -10.25 15.125 40.75 1 93.12 501 VAL A C 1
ATOM 3982 O O . VAL A 1 501 ? -9.523 14.172 40.438 1 93.12 501 VAL A O 1
ATOM 3985 N N . ALA A 1 502 ? -11.578 14.984 41.031 1 85.31 502 ALA A N 1
ATOM 3986 C CA . ALA A 1 502 ? -12.266 13.695 41.031 1 85.31 502 ALA A CA 1
ATOM 3987 C C . ALA A 1 502 ? -12.773 13.344 39.625 1 85.31 502 ALA A C 1
ATOM 3989 O O . ALA A 1 502 ? -13.984 13.289 39.406 1 85.31 502 ALA A O 1
ATOM 3990 N N . ALA A 1 503 ? -12.023 13.297 38.688 1 86.75 503 ALA A N 1
ATOM 3991 C CA . ALA A 1 503 ? -12.32 12.859 37.344 1 86.75 503 ALA A CA 1
ATOM 3992 C C . ALA A 1 503 ? -11.266 11.891 36.812 1 86.75 503 ALA A C 1
ATOM 3994 O O . ALA A 1 503 ? -10.148 11.836 37.344 1 86.75 503 ALA A O 1
ATOM 3995 N N . ASN A 1 504 ? -11.719 10.992 36.031 1 90.06 504 ASN A N 1
ATOM 3996 C CA . ASN A 1 504 ? -10.805 10.078 35.344 1 90.06 504 ASN A CA 1
ATOM 3997 C C . ASN A 1 504 ? -10.578 10.461 33.906 1 90.06 504 ASN A C 1
ATOM 3999 O O . ASN A 1 504 ? -11.305 10.008 33 1 90.06 504 ASN A O 1
ATOM 4003 N N . PRO A 1 505 ? -9.531 11.289 33.688 1 92.56 505 PRO A N 1
ATOM 4004 C CA . PRO A 1 505 ? -9.273 11.672 32.312 1 92.56 505 PRO A CA 1
ATOM 4005 C C . PRO A 1 505 ? -9.172 10.469 31.375 1 92.56 505 PRO A C 1
ATOM 4007 O O . PRO A 1 505 ? -8.602 9.445 31.734 1 92.56 505 PRO A O 1
ATOM 4010 N N . GLU A 1 506 ? -9.812 10.562 30.219 1 94 506 GLU A N 1
ATOM 4011 C CA . GLU A 1 506 ? -9.812 9.5 29.219 1 94 506 GLU A CA 1
ATOM 4012 C C . GLU A 1 506 ? -8.945 9.867 28.031 1 94 506 GLU A C 1
ATOM 4014 O O . GLU A 1 506 ? -9.078 10.961 27.469 1 94 506 GLU A O 1
ATOM 4019 N N . ALA A 1 507 ? -8.102 8.914 27.609 1 94.5 507 ALA A N 1
ATOM 4020 C CA . ALA A 1 507 ? -7.219 9.109 26.453 1 94.5 507 ALA A CA 1
ATOM 4021 C C . ALA A 1 507 ? -8.016 9.438 25.203 1 94.5 507 ALA A C 1
ATOM 4023 O O . ALA A 1 507 ? -9.047 8.805 24.938 1 94.5 507 ALA A O 1
ATOM 4024 N N . GLY A 1 508 ? -7.562 10.461 24.5 1 95.56 508 GLY A N 1
ATOM 4025 C CA . GLY A 1 508 ? -8.195 10.828 23.25 1 95.56 508 GLY A CA 1
ATOM 4026 C C . GLY A 1 508 ? -9.422 11.711 23.438 1 95.56 508 GLY A C 1
ATOM 4027 O O . GLY A 1 508 ? -10.258 11.812 22.547 1 95.56 508 GLY A O 1
ATOM 4028 N N . GLN A 1 509 ? -9.578 12.297 24.594 1 97.38 509 GLN A N 1
ATOM 4029 C CA . GLN A 1 509 ? -10.695 13.188 24.906 1 97.38 509 GLN A CA 1
ATOM 4030 C C . GLN A 1 509 ? -10.211 14.492 25.516 1 97.38 509 GLN A C 1
ATOM 4032 O O . GLN A 1 509 ? -9.016 14.797 25.484 1 97.38 509 GLN A O 1
ATOM 4037 N N . TYR A 1 510 ? -11.219 15.328 25.969 1 97.81 510 TYR A N 1
ATOM 4038 C CA . TYR A 1 510 ? -10.922 16.562 26.688 1 97.81 510 TYR A CA 1
ATOM 4039 C C . TYR A 1 510 ? -11.438 16.5 28.125 1 97.81 510 TYR A C 1
ATOM 4041 O O . TYR A 1 510 ? -12.523 15.969 28.375 1 97.81 510 TYR A O 1
ATOM 4049 N N . ALA A 1 511 ? -10.648 17.016 29.047 1 97.62 511 ALA A N 1
ATOM 4050 C CA . ALA A 1 511 ? -11.164 17.344 30.375 1 97.62 511 ALA A CA 1
ATOM 4051 C C . ALA A 1 511 ? -11.648 18.797 30.422 1 97.62 511 ALA A C 1
ATOM 4053 O O . ALA A 1 511 ? -10.906 19.719 30.078 1 97.62 511 ALA A O 1
ATOM 4054 N N . CYS A 1 512 ? -12.859 19 30.781 1 97.25 512 CYS A N 1
ATOM 4055 C CA . CYS A 1 512 ? -13.438 20.328 30.906 1 97.25 512 CYS A CA 1
ATOM 4056 C C . CYS A 1 512 ? -13.57 20.719 32.375 1 97.25 512 CYS A C 1
ATOM 4058 O O . CYS A 1 512 ? -14.305 20.078 33.125 1 97.25 512 CYS A O 1
ATOM 4060 N N . ILE A 1 513 ? -12.852 21.734 32.781 1 97.25 513 ILE A N 1
ATOM 4061 C CA . ILE A 1 513 ? -12.93 22.266 34.125 1 97.25 513 ILE A CA 1
ATOM 4062 C C . ILE A 1 513 ? -13.812 23.516 34.156 1 97.25 513 ILE A C 1
ATOM 4064 O O . ILE A 1 513 ? -13.367 24.594 33.75 1 97.25 513 ILE A O 1
ATOM 4068 N N . ASN A 1 514 ? -14.977 23.375 34.594 1 95.44 514 ASN A N 1
ATOM 4069 C CA . ASN A 1 514 ? -15.898 24.5 34.719 1 95.44 514 ASN A CA 1
ATOM 4070 C C . ASN A 1 514 ? -16 24.984 36.156 1 95.44 514 ASN A C 1
ATOM 4072 O O . ASN A 1 514 ? -16.5 24.281 37.031 1 95.44 514 ASN A O 1
ATOM 4076 N N . ARG A 1 515 ? -15.539 26.25 36.375 1 96.19 515 ARG A N 1
ATOM 4077 C CA . ARG A 1 515 ? -15.531 26.812 37.719 1 96.19 515 ARG A CA 1
ATOM 4078 C C . ARG A 1 515 ? -15.336 28.328 37.688 1 96.19 515 ARG A C 1
ATOM 4080 O O . ARG A 1 515 ? -15.125 28.906 36.625 1 96.19 515 ARG A O 1
ATOM 4087 N N . GLU A 1 516 ? -15.516 28.922 38.812 1 97.5 516 GLU A N 1
ATOM 4088 C CA . GLU A 1 516 ? -15.086 30.297 38.969 1 97.5 516 GLU A CA 1
ATOM 4089 C C . GLU A 1 516 ? -13.594 30.391 39.25 1 97.5 516 GLU A C 1
ATOM 4091 O O . GLU A 1 516 ? -13.086 29.766 40.156 1 97.5 516 GLU A O 1
ATOM 4096 N N . TRP A 1 517 ? -12.961 31.094 38.406 1 98.06 517 TRP A N 1
ATOM 4097 C CA . TRP A 1 517 ? -11.508 31.25 38.531 1 98.06 517 TRP A CA 1
ATOM 4098 C C . TRP A 1 517 ? -11.156 32.562 39.219 1 98.06 517 TRP A C 1
ATOM 4100 O O . TRP A 1 517 ? -11.781 33.594 39 1 98.06 517 TRP A O 1
ATOM 4110 N N . LYS A 1 518 ? -10.188 32.438 40.125 1 98 518 LYS A N 1
ATOM 4111 C CA . LYS A 1 518 ? -9.594 33.594 40.781 1 98 518 LYS A CA 1
ATOM 4112 C C . LYS A 1 518 ? -8.148 33.812 40.344 1 98 518 LYS A C 1
ATOM 4114 O O . LYS A 1 518 ? -7.535 32.906 39.75 1 98 518 LYS A O 1
ATOM 4119 N N . ASP A 1 519 ? -7.684 34.969 40.625 1 98.31 519 ASP A N 1
ATOM 4120 C CA . ASP A 1 519 ? -6.316 35.312 40.25 1 98.31 519 ASP A CA 1
ATOM 4121 C C . ASP A 1 519 ? -5.316 34.344 40.875 1 98.31 519 ASP A C 1
ATOM 4123 O O . ASP A 1 519 ? -5.383 34.062 42.062 1 98.31 519 ASP A O 1
ATOM 4127 N N . ASN A 1 520 ? -4.461 33.75 40.062 1 98.44 520 ASN A N 1
ATOM 4128 C CA . ASN A 1 520 ? -3.361 32.875 40.438 1 98.44 520 ASN A CA 1
ATOM 4129 C C . ASN A 1 520 ? -3.846 31.453 40.719 1 98.44 520 ASN A C 1
ATOM 4131 O O . ASN A 1 520 ? -3.113 30.641 41.25 1 98.44 520 ASN A O 1
ATOM 4135 N N . ASP A 1 521 ? -5.105 31.203 40.344 1 98.31 521 ASP A N 1
ATOM 4136 C CA . ASP A 1 521 ? -5.496 29.797 40.344 1 98.31 521 ASP A CA 1
ATOM 4137 C C . ASP A 1 521 ? -4.586 28.969 39.438 1 98.31 521 ASP A C 1
ATOM 4139 O O . ASP A 1 521 ? -4.137 29.453 38.406 1 98.31 521 ASP A O 1
ATOM 4143 N N . GLN A 1 522 ? -4.348 27.703 39.844 1 98.44 522 GLN A N 1
ATOM 4144 C CA . GLN A 1 522 ? -3.41 26.859 39.125 1 98.44 522 GLN A CA 1
ATOM 4145 C C . GLN A 1 522 ? -4.062 25.547 38.719 1 98.44 522 GLN A C 1
ATOM 4147 O O . GLN A 1 522 ? -4.852 24.969 39.469 1 98.44 522 GLN A O 1
ATOM 4152 N N . VAL A 1 523 ? -3.75 25.125 37.531 1 98.5 523 VAL A N 1
ATOM 4153 C CA . VAL A 1 523 ? -4.113 23.797 37.031 1 98.5 523 VAL A CA 1
ATOM 4154 C C . VAL A 1 523 ? -2.855 23.031 36.625 1 98.5 523 VAL A C 1
ATOM 4156 O O . VAL A 1 523 ? -1.979 23.594 35.969 1 98.5 523 VAL A O 1
ATOM 4159 N N . GLU A 1 524 ? -2.686 21.844 37.062 1 98.38 524 GLU A N 1
ATOM 4160 C CA . GLU A 1 524 ? -1.602 20.953 36.656 1 98.38 524 GLU A CA 1
ATOM 4161 C C . GLU A 1 524 ? -2.145 19.672 36.031 1 98.38 524 GLU A C 1
ATOM 4163 O O . GLU A 1 524 ? -3.072 19.062 36.562 1 98.38 524 GLU A O 1
ATOM 4168 N N . ILE A 1 525 ? -1.662 19.328 34.875 1 98.19 525 ILE A N 1
ATOM 4169 C CA . ILE A 1 525 ? -1.987 18.047 34.281 1 98.19 525 ILE A CA 1
ATOM 4170 C C . ILE A 1 525 ? -0.718 17.219 34.125 1 98.19 525 ILE A C 1
ATOM 4172 O O . ILE A 1 525 ? 0.32 17.719 33.688 1 98.19 525 ILE A O 1
ATOM 4176 N N . GLN A 1 526 ? -0.75 15.984 34.5 1 98.25 526 GLN A N 1
ATOM 4177 C CA . GLN A 1 526 ? 0.313 15 34.312 1 98.25 526 GLN A CA 1
ATOM 4178 C C . GLN A 1 526 ? -0.052 14 33.25 1 98.25 526 GLN A C 1
ATOM 4180 O O . GLN A 1 526 ? -1.094 13.344 33.312 1 98.25 526 GLN A O 1
ATOM 4185 N N . LEU A 1 527 ? 0.765 13.938 32.25 1 98.38 527 LEU A N 1
ATOM 4186 C CA . LEU A 1 527 ? 0.577 13.031 31.109 1 98.38 527 LEU A CA 1
ATOM 4187 C C . LEU A 1 527 ? 1.661 11.961 31.094 1 98.38 527 LEU A C 1
ATOM 4189 O O . LEU A 1 527 ? 2.641 12.078 30.344 1 98.38 527 LEU A O 1
ATOM 4193 N N . PRO A 1 528 ? 1.491 10.898 31.859 1 98.06 528 PRO A N 1
ATOM 4194 C CA . PRO A 1 528 ? 2.529 9.859 31.891 1 98.06 528 PRO A CA 1
ATOM 4195 C C . PRO A 1 528 ? 2.881 9.336 30.5 1 98.06 528 PRO A C 1
ATOM 4197 O O . PRO A 1 528 ? 1.987 9.062 29.703 1 98.06 528 PRO A O 1
ATOM 4200 N N . MET A 1 529 ? 4.164 9.266 30.219 1 98 529 MET A N 1
ATOM 4201 C CA . MET A 1 529 ? 4.688 8.719 28.969 1 98 529 MET A CA 1
ATOM 4202 C C . MET A 1 529 ? 5.277 7.332 29.188 1 98 529 MET A C 1
ATOM 4204 O O . MET A 1 529 ? 5.883 7.07 30.219 1 98 529 MET A O 1
ATOM 4208 N N . GLN A 1 530 ? 4.992 6.43 28.281 1 97.19 530 GLN A N 1
ATOM 4209 C CA . GLN A 1 530 ? 5.535 5.074 28.312 1 97.19 530 GLN A CA 1
ATOM 4210 C C . GLN A 1 530 ? 6.09 4.664 26.953 1 97.19 530 GLN A C 1
ATOM 4212 O O . GLN A 1 530 ? 5.664 5.191 25.922 1 97.19 530 GLN A O 1
ATOM 4217 N N . LEU A 1 531 ? 7.07 3.771 27 1 98.12 531 LEU A N 1
ATOM 4218 C CA . LEU A 1 531 ? 7.555 3.197 25.75 1 98.12 531 LEU A CA 1
ATOM 4219 C C . LEU A 1 531 ? 6.473 2.35 25.094 1 98.12 531 LEU A C 1
ATOM 4221 O O . LEU A 1 531 ? 5.734 1.634 25.781 1 98.12 531 LEU A O 1
ATOM 4225 N N . SER A 1 532 ? 6.277 2.533 23.859 1 97.88 532 SER A N 1
ATOM 4226 C CA . SER A 1 532 ? 5.391 1.711 23.047 1 97.88 532 SER A CA 1
ATOM 4227 C C . SER A 1 532 ? 6.008 1.425 21.688 1 97.88 532 SER A C 1
ATOM 4229 O O . SER A 1 532 ? 6.992 2.057 21.297 1 97.88 532 SER A O 1
ATOM 4231 N N . MET A 1 533 ? 5.562 0.396 21.047 1 97.19 533 MET A N 1
ATOM 4232 C CA . MET A 1 533 ? 6.102 -0.029 19.75 1 97.19 533 MET A CA 1
ATOM 4233 C C . MET A 1 533 ? 5 -0.098 18.703 1 97.19 533 MET A C 1
ATOM 4235 O O . MET A 1 533 ? 3.881 -0.521 19 1 97.19 533 MET A O 1
ATOM 4239 N N . ARG A 1 534 ? 5.211 0.383 17.516 1 97.31 534 ARG A N 1
ATOM 4240 C CA . ARG A 1 534 ? 4.363 0.184 16.344 1 97.31 534 ARG A CA 1
ATOM 4241 C C . ARG A 1 534 ? 5.043 -0.727 15.328 1 97.31 534 ARG A C 1
ATOM 4243 O O . ARG A 1 534 ? 6.25 -0.628 15.109 1 97.31 534 ARG A O 1
ATOM 4250 N N . THR A 1 535 ? 4.328 -1.642 14.711 1 97 535 THR A N 1
ATOM 4251 C CA . THR A 1 535 ? 4.801 -2.51 13.641 1 97 535 THR A CA 1
ATOM 4252 C C . THR A 1 535 ? 4.18 -2.105 12.305 1 97 535 THR A C 1
ATOM 4254 O O . THR A 1 535 ? 2.973 -1.874 12.219 1 97 535 THR A O 1
ATOM 4257 N N . TRP A 1 536 ? 4.996 -1.961 11.305 1 97.38 536 TRP A N 1
ATOM 4258 C CA . TRP A 1 536 ? 4.543 -1.566 9.977 1 97.38 536 TRP A CA 1
ATOM 4259 C C . TRP A 1 536 ? 4.52 -2.764 9.031 1 97.38 536 TRP A C 1
ATOM 4261 O O . TRP A 1 536 ? 5.547 -3.125 8.445 1 97.38 536 TRP A O 1
ATOM 4271 N N . GLN A 1 537 ? 3.299 -3.32 8.727 1 95.69 537 GLN A N 1
ATOM 4272 C CA . GLN A 1 537 ? 3.137 -4.566 7.98 1 95.69 537 GLN A CA 1
ATOM 4273 C C . GLN A 1 537 ? 3.592 -4.406 6.535 1 95.69 537 GLN A C 1
ATOM 4275 O O . GLN A 1 537 ? 4.273 -5.277 5.992 1 95.69 537 GLN A O 1
ATOM 4280 N N . VAL A 1 538 ? 3.307 -3.285 5.918 1 94.88 538 VAL A N 1
ATOM 4281 C CA . VAL A 1 538 ? 3.643 -3.053 4.516 1 94.88 538 VAL A CA 1
ATOM 4282 C C . VAL A 1 538 ? 5.16 -2.992 4.352 1 94.88 538 VAL A C 1
ATOM 4284 O O . VAL A 1 538 ? 5.695 -3.422 3.33 1 94.88 538 VAL A O 1
ATOM 4287 N N . ASN A 1 539 ? 5.797 -2.453 5.336 1 96.62 539 ASN A N 1
ATOM 4288 C CA . ASN A 1 539 ? 7.242 -2.275 5.289 1 96.62 539 ASN A CA 1
ATOM 4289 C C . ASN A 1 539 ? 7.969 -3.404 6.016 1 96.62 539 ASN A C 1
ATOM 4291 O O . ASN A 1 539 ? 8.797 -3.152 6.895 1 96.62 539 ASN A O 1
ATOM 4295 N N . LYS A 1 540 ? 7.621 -4.66 5.617 1 96.06 540 LYS A N 1
ATOM 4296 C CA . LYS A 1 540 ? 8.273 -5.902 6.023 1 96.06 540 LYS A CA 1
ATOM 4297 C C . LYS A 1 540 ? 8.258 -6.059 7.543 1 96.06 540 LYS A C 1
ATOM 4299 O O . LYS A 1 540 ? 9.242 -6.5 8.133 1 96.06 540 LYS A O 1
ATOM 4304 N N . ASN A 1 541 ? 7.172 -5.547 8.234 1 95.75 541 ASN A N 1
ATOM 4305 C CA . ASN A 1 541 ? 6.949 -5.602 9.672 1 95.75 541 ASN A CA 1
ATOM 4306 C C . ASN A 1 541 ? 8.039 -4.863 10.438 1 95.75 541 ASN A C 1
ATOM 4308 O O . ASN A 1 541 ? 8.414 -5.262 11.547 1 95.75 541 ASN A O 1
ATOM 4312 N N . SER A 1 542 ? 8.656 -3.883 9.805 1 97.62 542 SER A N 1
ATOM 4313 C CA . SER A 1 542 ? 9.578 -3.02 10.539 1 97.62 542 SER A CA 1
ATOM 4314 C C . SER A 1 542 ? 8.906 -2.398 11.758 1 97.62 542 SER A C 1
ATOM 4316 O O . SER A 1 542 ? 7.68 -2.381 11.852 1 97.62 542 SER A O 1
ATOM 4318 N N . VAL A 1 543 ? 9.727 -1.94 12.75 1 97.94 543 VAL A N 1
ATOM 4319 C CA . VAL A 1 543 ? 9.148 -1.472 14.008 1 97.94 543 VAL A CA 1
ATOM 4320 C C . VAL A 1 543 ? 9.695 -0.081 14.336 1 97.94 543 VAL A C 1
ATOM 4322 O O . VAL A 1 543 ? 10.805 0.271 13.93 1 97.94 543 VAL A O 1
ATOM 4325 N N . SER A 1 544 ? 8.906 0.703 14.961 1 98.69 544 SER A N 1
ATOM 4326 C CA . SER A 1 544 ? 9.273 1.998 15.523 1 98.69 544 SER A CA 1
ATOM 4327 C C . SER A 1 544 ? 8.969 2.059 17.016 1 98.69 544 SER A C 1
ATOM 4329 O O . SER A 1 544 ? 8.008 1.447 17.484 1 98.69 544 SER A O 1
ATOM 4331 N N . VAL A 1 545 ? 9.773 2.709 17.75 1 98.62 545 VAL A N 1
ATOM 4332 C CA . VAL A 1 545 ? 9.633 2.871 19.188 1 98.62 545 VAL A CA 1
ATOM 4333 C C . VAL A 1 545 ? 9.211 4.301 19.516 1 98.62 545 VAL A C 1
ATOM 4335 O O . VAL A 1 545 ? 9.797 5.262 19 1 98.62 545 VAL A O 1
ATOM 4338 N N . ASP A 1 546 ? 8.211 4.383 20.344 1 98.69 546 ASP A N 1
ATOM 4339 C CA . ASP A 1 546 ? 7.699 5.691 20.734 1 98.69 546 ASP A CA 1
ATOM 4340 C C . ASP A 1 546 ? 7.801 5.883 22.25 1 98.69 546 ASP A C 1
ATOM 4342 O O . ASP A 1 546 ? 7.844 4.906 23 1 98.69 546 ASP A O 1
ATOM 4346 N N . TYR A 1 547 ? 7.879 7.047 22.672 1 98.69 547 TYR A N 1
ATOM 4347 C CA . TYR A 1 547 ? 7.773 7.512 24.047 1 98.69 547 TYR A CA 1
ATOM 4348 C C . TYR A 1 547 ? 6.891 8.75 24.141 1 98.69 547 TYR A C 1
ATOM 4350 O O . TYR A 1 547 ? 7.371 9.875 23.984 1 98.69 547 TYR A O 1
ATOM 4358 N N . GLY A 1 548 ? 5.57 8.516 24.516 1 97.94 548 GLY A N 1
ATOM 4359 C CA . GLY A 1 548 ? 4.602 9.586 24.375 1 97.94 548 GLY A CA 1
ATOM 4360 C C . GLY A 1 548 ? 4.449 10.055 22.938 1 97.94 548 GLY A C 1
ATOM 4361 O O . GLY A 1 548 ? 4.234 9.25 22.031 1 97.94 548 GLY A O 1
ATOM 4362 N N . PRO A 1 549 ? 4.539 11.391 22.734 1 98.19 549 PRO A N 1
ATOM 4363 C CA . PRO A 1 549 ? 4.398 11.914 21.375 1 98.19 549 PRO A CA 1
ATOM 4364 C C . PRO A 1 549 ? 5.699 11.836 20.578 1 98.19 549 PRO A C 1
ATOM 4366 O O . PRO A 1 549 ? 5.723 12.195 19.391 1 98.19 549 PRO A O 1
ATOM 4369 N N . LEU A 1 550 ? 6.785 11.32 21.125 1 98.81 550 LEU A N 1
ATOM 4370 C CA . LEU A 1 550 ? 8.086 11.266 20.453 1 98.81 550 LEU A CA 1
ATOM 4371 C C . LEU A 1 550 ? 8.328 9.883 19.859 1 98.81 550 LEU A C 1
ATOM 4373 O O . LEU A 1 550 ? 8.062 8.867 20.5 1 98.81 550 LEU A O 1
ATOM 4377 N N . THR A 1 551 ? 8.758 9.867 18.641 1 98.88 551 THR A N 1
ATOM 4378 C CA . THR A 1 551 ? 9.305 8.656 18.031 1 98.88 551 THR A CA 1
ATOM 4379 C C . THR A 1 551 ? 10.828 8.633 18.141 1 98.88 551 THR A C 1
ATOM 4381 O O . THR A 1 551 ? 11.477 9.672 17.969 1 98.88 551 THR A O 1
ATOM 4384 N N . MET A 1 552 ? 11.367 7.48 18.375 1 98.81 552 MET A N 1
ATOM 4385 C CA . MET A 1 552 ? 12.805 7.371 18.594 1 98.81 552 MET A CA 1
ATOM 4386 C C . MET A 1 552 ? 13.523 6.945 17.312 1 98.81 552 MET A C 1
ATOM 4388 O O . MET A 1 552 ? 12.977 6.176 16.516 1 98.81 552 MET A O 1
ATOM 4392 N N . SER A 1 553 ? 14.711 7.465 17.141 1 98.75 553 SER A N 1
ATOM 4393 C CA . SER A 1 553 ? 15.625 7.102 16.062 1 98.75 553 SER A CA 1
ATOM 4394 C C . SER A 1 553 ? 16.969 6.621 16.609 1 98.75 553 SER A C 1
ATOM 4396 O O . SER A 1 553 ? 17.344 6.965 17.734 1 98.75 553 SER A O 1
ATOM 4398 N N . LEU A 1 554 ? 17.656 5.852 15.789 1 98.81 554 LEU A N 1
ATOM 4399 C CA . LEU A 1 554 ? 19.031 5.516 16.125 1 98.81 554 LEU A CA 1
ATOM 4400 C C . LEU A 1 554 ? 19.875 6.773 16.266 1 98.81 554 LEU A C 1
ATOM 4402 O O . LEU A 1 554 ? 19.828 7.66 15.414 1 98.81 554 LEU A O 1
ATOM 4406 N N . LYS A 1 555 ? 20.609 6.848 17.375 1 98.62 555 LYS A N 1
ATOM 4407 C CA . LYS A 1 555 ? 21.609 7.902 17.5 1 98.62 555 LYS A CA 1
ATOM 4408 C C . LYS A 1 555 ? 22.797 7.641 16.578 1 98.62 555 LYS A C 1
ATOM 4410 O O . LYS A 1 555 ? 23.516 6.66 16.75 1 98.62 555 LYS A O 1
ATOM 4415 N N . ILE A 1 556 ? 22.953 8.445 15.617 1 98.44 556 ILE A N 1
ATOM 4416 C CA . ILE A 1 556 ? 24.062 8.367 14.664 1 98.44 556 ILE A CA 1
ATOM 4417 C C . ILE A 1 556 ? 24.984 9.562 14.844 1 98.44 556 ILE A C 1
ATOM 4419 O O . ILE A 1 556 ? 24.531 10.711 14.891 1 98.44 556 ILE A O 1
ATOM 4423 N N . ASP A 1 557 ? 26.281 9.289 14.984 1 97.19 557 ASP A N 1
ATOM 4424 C CA . ASP A 1 557 ? 27.219 10.398 14.938 1 97.19 557 ASP A CA 1
ATOM 4425 C C . ASP A 1 557 ? 27.266 11.016 13.539 1 97.19 557 ASP A C 1
ATOM 4427 O O . ASP A 1 557 ? 27.375 10.297 12.539 1 97.19 557 ASP A O 1
ATOM 4431 N N . GLU A 1 558 ? 27.141 12.297 13.469 1 96.38 558 GLU A N 1
ATOM 4432 C CA . GLU A 1 558 ? 26.984 13.008 12.203 1 96.38 558 GLU A CA 1
ATOM 4433 C C . GLU A 1 558 ? 28.219 13.828 11.867 1 96.38 558 GLU A C 1
ATOM 4435 O O . GLU A 1 558 ? 28.812 14.453 12.742 1 96.38 558 GLU A O 1
ATOM 4440 N N . ASP A 1 559 ? 28.656 13.758 10.648 1 96.94 559 ASP A N 1
ATOM 4441 C CA . ASP A 1 559 ? 29.703 14.602 10.086 1 96.94 559 ASP A CA 1
ATOM 4442 C C . ASP A 1 559 ? 29.125 15.664 9.164 1 96.94 559 ASP A C 1
ATOM 4444 O O . ASP A 1 559 ? 28.578 15.352 8.109 1 96.94 559 ASP A O 1
ATOM 4448 N N . TYR A 1 560 ? 29.266 16.906 9.547 1 96.94 560 TYR A N 1
ATOM 4449 C CA . TYR A 1 560 ? 28.766 18.031 8.75 1 96.94 560 TYR A CA 1
ATOM 4450 C C . TYR A 1 560 ? 29.859 18.578 7.84 1 96.94 560 TYR A C 1
ATOM 4452 O O . TYR A 1 560 ? 30.906 19.031 8.32 1 96.94 560 TYR A O 1
ATOM 4460 N N . VAL A 1 561 ? 29.578 18.547 6.578 1 97.31 561 VAL A N 1
ATOM 4461 C CA . VAL A 1 561 ? 30.5 19.078 5.59 1 97.31 561 VAL A CA 1
ATOM 4462 C C . VAL A 1 561 ? 29.922 20.359 4.988 1 97.31 561 VAL A C 1
ATOM 4464 O O . VAL A 1 561 ? 28.906 20.328 4.293 1 97.31 561 VAL A O 1
ATOM 4467 N N . LYS A 1 562 ? 30.641 21.422 5.242 1 95.88 562 LYS A N 1
ATOM 4468 C CA . LYS A 1 562 ? 30.219 22.734 4.75 1 95.88 562 LYS A CA 1
ATOM 4469 C C . LYS A 1 562 ? 30.594 22.906 3.281 1 95.88 562 LYS A C 1
ATOM 4471 O O . LYS A 1 562 ? 31.703 22.578 2.877 1 95.88 562 LYS A O 1
ATOM 4476 N N . LYS A 1 563 ? 29.625 23.344 2.518 1 93.75 563 LYS A N 1
ATOM 4477 C CA . LYS A 1 563 ? 29.828 23.609 1.095 1 93.75 563 LYS A CA 1
ATOM 4478 C C . LYS A 1 563 ? 29.312 24.984 0.703 1 93.75 563 LYS A C 1
ATOM 4480 O O . LYS A 1 563 ? 28.547 25.609 1.455 1 93.75 563 LYS A O 1
ATOM 4485 N N . ASP A 1 564 ? 29.797 25.453 -0.492 1 91.81 564 ASP A N 1
ATOM 4486 C CA . ASP A 1 564 ? 29.25 26.672 -1.07 1 91.81 564 ASP A CA 1
ATOM 4487 C C . ASP A 1 564 ? 27.828 26.453 -1.565 1 91.81 564 ASP A C 1
ATOM 4489 O O . ASP A 1 564 ? 27.578 25.594 -2.412 1 91.81 564 ASP A O 1
ATOM 4493 N N . SER A 1 565 ? 26.969 27.234 -1.002 1 89.88 565 SER A N 1
ATOM 4494 C CA . SER A 1 565 ? 25.562 27.062 -1.329 1 89.88 565 SER A CA 1
ATOM 4495 C C . SER A 1 565 ? 25.297 27.344 -2.803 1 89.88 565 SER A C 1
ATOM 4497 O O . SER A 1 565 ? 24.266 26.922 -3.35 1 89.88 565 SER A O 1
ATOM 4499 N N . ARG A 1 566 ? 26.156 28.047 -3.566 1 87 566 ARG A N 1
ATOM 4500 C CA . ARG A 1 566 ? 26 28.391 -4.977 1 87 566 ARG A CA 1
ATOM 4501 C C . ARG A 1 566 ? 26.297 27.188 -5.863 1 87 566 ARG A C 1
ATOM 4503 O O . ARG A 1 566 ? 25.812 27.109 -7 1 87 566 ARG A O 1
ATOM 4510 N N . ALA A 1 567 ? 26.953 26.234 -5.309 1 82 567 ALA A N 1
ATOM 4511 C CA . ALA A 1 567 ? 27.391 25.094 -6.102 1 82 567 ALA A CA 1
ATOM 4512 C C . ALA A 1 567 ? 26.234 24.141 -6.387 1 82 567 ALA A C 1
ATOM 4514 O O . ALA A 1 567 ? 26.219 23.469 -7.418 1 82 567 ALA A O 1
ATOM 4515 N N . THR A 1 568 ? 25.344 24.125 -5.547 1 76.88 568 THR A N 1
ATOM 4516 C CA . THR A 1 568 ? 24.281 23.125 -5.672 1 76.88 568 THR A CA 1
ATOM 4517 C C . THR A 1 568 ? 22.922 23.797 -5.852 1 76.88 568 THR A C 1
ATOM 4519 O O . THR A 1 568 ? 21.891 23.141 -5.766 1 76.88 568 THR A O 1
ATOM 4522 N N . ALA A 1 569 ? 22.984 24.984 -6.027 1 68.44 569 ALA A N 1
ATOM 4523 C CA . ALA A 1 569 ? 21.719 25.688 -6.266 1 68.44 569 ALA A CA 1
ATOM 4524 C C . ALA A 1 569 ? 21.125 25.297 -7.613 1 68.44 569 ALA A C 1
ATOM 4526 O O . ALA A 1 569 ? 21.844 25.125 -8.594 1 68.44 569 ALA A O 1
ATOM 4527 N N . ILE A 1 570 ? 19.891 24.969 -7.551 1 67.56 570 ILE A N 1
ATOM 4528 C CA . ILE A 1 570 ? 19.219 24.562 -8.781 1 67.56 570 ILE A CA 1
ATOM 4529 C C . ILE A 1 570 ? 18.781 25.797 -9.555 1 67.56 570 ILE A C 1
ATOM 4531 O O . ILE A 1 570 ? 18.812 26.906 -9.031 1 67.56 570 ILE A O 1
ATOM 4535 N N . GLY A 1 571 ? 18.469 25.656 -10.891 1 62.22 571 GLY A N 1
ATOM 4536 C CA . GLY A 1 571 ? 18.25 26.672 -11.914 1 62.22 571 GLY A CA 1
ATOM 4537 C C . GLY A 1 571 ? 17.406 27.828 -11.43 1 62.22 571 GLY A C 1
ATOM 4538 O O . GLY A 1 571 ? 17.672 28.984 -11.773 1 62.22 571 GLY A O 1
ATOM 4539 N N . ASP A 1 572 ? 16.562 27.5 -10.43 1 67.94 572 ASP A N 1
ATOM 4540 C CA . ASP A 1 572 ? 15.688 28.609 -10.109 1 67.94 572 ASP A CA 1
ATOM 4541 C C . ASP A 1 572 ? 16.047 29.219 -8.758 1 67.94 572 ASP A C 1
ATOM 4543 O O . ASP A 1 572 ? 15.352 30.109 -8.266 1 67.94 572 ASP A O 1
ATOM 4547 N N . SER A 1 573 ? 17.156 28.766 -8.211 1 68.31 573 SER A N 1
ATOM 4548 C CA . SER A 1 573 ? 17.672 29.312 -6.961 1 68.31 573 SER A CA 1
ATOM 4549 C C . SER A 1 573 ? 18.688 30.422 -7.219 1 68.31 573 SER A C 1
ATOM 4551 O O . SER A 1 573 ? 19.781 30.156 -7.734 1 68.31 573 SER A O 1
ATOM 4553 N N . LYS A 1 574 ? 18.219 31.781 -7 1 78.25 574 LYS A N 1
ATOM 4554 C CA . LYS A 1 574 ? 19.094 32.906 -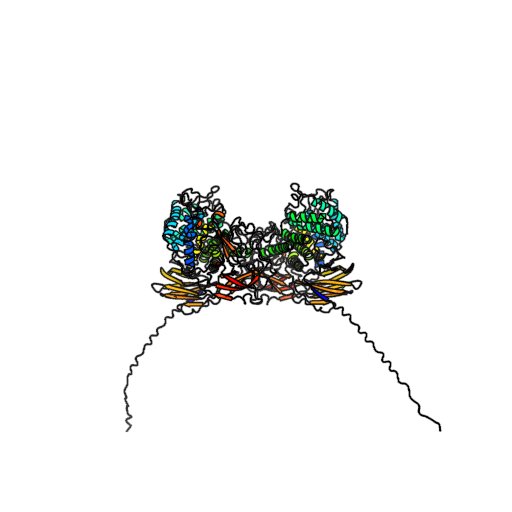7.281 1 78.25 574 LYS A CA 1
ATOM 4555 C C . LYS A 1 574 ? 19.203 33.844 -6.07 1 78.25 574 LYS A C 1
ATOM 4557 O O . LYS A 1 574 ? 18.25 34.031 -5.324 1 78.25 574 LYS A O 1
ATOM 4562 N N . TRP A 1 575 ? 20.375 34.281 -5.91 1 87.69 575 TRP A N 1
ATOM 4563 C CA . TRP A 1 575 ? 20.672 35.219 -4.84 1 87.69 575 TRP A CA 1
ATOM 4564 C C . TRP A 1 575 ? 20.344 36.656 -5.27 1 87.69 575 TRP A C 1
ATOM 4566 O O . TRP A 1 575 ? 20.438 37 -6.449 1 87.69 575 TRP A O 1
ATOM 4576 N N . GLN A 1 576 ? 19.953 37.406 -4.277 1 89.81 576 GLN A N 1
ATOM 4577 C CA . GLN A 1 576 ? 19.844 38.812 -4.527 1 89.81 576 GLN A CA 1
ATOM 4578 C C . GLN A 1 576 ? 21.234 39.438 -4.703 1 89.81 576 GLN A C 1
ATOM 4580 O O . GLN A 1 576 ? 22.219 38.969 -4.152 1 89.81 576 GLN A O 1
ATOM 4585 N N . GLU A 1 577 ? 21.156 40.562 -5.492 1 86.31 577 GLU A N 1
ATOM 4586 C CA . GLU A 1 577 ? 22.406 41.281 -5.66 1 86.31 577 GLU A CA 1
ATOM 4587 C C . GLU A 1 577 ? 22.922 41.812 -4.324 1 86.31 577 GLU A C 1
ATOM 4589 O O . GLU A 1 577 ? 22.156 42.375 -3.531 1 86.31 577 GLU A O 1
ATOM 4594 N N . GLY A 1 578 ? 24.141 41.469 -4.016 1 87.38 578 GLY A N 1
ATOM 4595 C CA . GLY A 1 578 ? 24.75 42 -2.803 1 87.38 578 GLY A CA 1
ATOM 4596 C C . GLY A 1 578 ? 24.656 41.062 -1.629 1 87.38 578 GLY A C 1
ATOM 4597 O O . GLY A 1 578 ? 25.281 41.281 -0.591 1 87.38 578 GLY A O 1
ATOM 4598 N N . ALA A 1 579 ? 23.844 40.031 -1.752 1 89.94 579 ALA A N 1
ATOM 4599 C CA . ALA A 1 579 ? 23.75 39.062 -0.671 1 89.94 579 ALA A CA 1
ATOM 4600 C C . ALA A 1 579 ? 25.078 38.344 -0.463 1 89.94 579 ALA A C 1
ATOM 4602 O O . ALA A 1 579 ? 25.766 38 -1.43 1 89.94 579 ALA A O 1
ATOM 4603 N N . ASP A 1 580 ? 25.5 38.156 0.785 1 91.75 580 ASP A N 1
ATOM 4604 C CA . ASP A 1 580 ? 26.719 37.406 1.124 1 91.75 580 ASP A CA 1
ATOM 4605 C C . ASP A 1 580 ? 26.422 35.938 1.306 1 91.75 580 ASP A C 1
ATOM 4607 O O . ASP A 1 580 ? 26.219 35.469 2.428 1 91.75 580 ASP A O 1
ATOM 4611 N N . ALA A 1 581 ? 26.609 35.219 0.317 1 89.19 581 ALA A N 1
ATOM 4612 C CA . ALA A 1 581 ? 26.281 33.812 0.289 1 89.19 581 ALA A CA 1
ATOM 4613 C C . ALA A 1 581 ? 27.156 33.031 1.266 1 89.19 581 ALA A C 1
ATOM 4615 O O . ALA A 1 581 ? 26.797 31.922 1.682 1 89.19 581 ALA A O 1
ATOM 4616 N N . SER A 1 582 ? 28.312 33.531 1.627 1 91.19 582 SER A N 1
ATOM 4617 C CA . SER A 1 582 ? 29.219 32.844 2.521 1 91.19 582 SER A CA 1
ATOM 4618 C C . SER A 1 582 ? 28.625 32.656 3.912 1 91.19 582 SER A C 1
ATOM 4620 O O . SER A 1 582 ? 29.016 31.781 4.668 1 91.19 582 SER A O 1
ATOM 4622 N N . GLN A 1 583 ? 27.609 33.438 4.191 1 93.38 583 GLN A N 1
ATOM 4623 C CA . GLN A 1 583 ? 26.953 33.375 5.492 1 93.38 583 GLN A CA 1
ATOM 4624 C C . GLN A 1 583 ? 25.859 32.281 5.5 1 93.38 583 GLN A C 1
ATOM 4626 O O . GLN A 1 583 ? 25.312 31.969 6.551 1 93.38 583 GLN A O 1
ATOM 4631 N N . TRP A 1 584 ? 25.672 31.75 4.391 1 94.25 584 TRP A N 1
ATOM 4632 C CA . TRP A 1 584 ? 24.578 30.797 4.219 1 94.25 584 TRP A CA 1
ATOM 4633 C C . TRP A 1 584 ? 25.062 29.531 3.506 1 94.25 584 TRP A C 1
ATOM 4635 O O . TRP A 1 584 ? 24.641 29.266 2.377 1 94.25 584 TRP A O 1
ATOM 4645 N N . PRO A 1 585 ? 25.812 28.75 4.156 1 93.44 585 PRO A N 1
ATOM 4646 C CA . PRO A 1 585 ? 26.406 27.578 3.506 1 93.44 585 PRO A CA 1
ATOM 4647 C C . PRO A 1 585 ? 25.406 26.438 3.332 1 93.44 585 PRO A C 1
ATOM 4649 O O . PRO A 1 585 ? 24.359 26.422 3.984 1 93.44 585 PRO A O 1
ATOM 4652 N N . THR A 1 586 ? 25.75 25.562 2.402 1 94.06 586 THR A N 1
ATOM 4653 C CA . THR A 1 586 ? 25.156 24.234 2.32 1 94.06 586 THR A CA 1
ATOM 4654 C C . THR A 1 586 ? 25.875 23.266 3.236 1 94.06 586 THR A C 1
ATOM 4656 O O . THR A 1 586 ? 27.109 23.312 3.355 1 94.06 586 THR A O 1
ATOM 4659 N N . TYR A 1 587 ? 25.062 22.406 3.85 1 96.12 587 TYR A N 1
ATOM 4660 C CA . TYR A 1 587 ? 25.688 21.328 4.613 1 96.12 587 TYR A CA 1
ATOM 4661 C C . TYR A 1 587 ? 25.297 19.969 4.051 1 96.12 587 TYR A C 1
ATOM 4663 O O . TYR A 1 587 ? 24.125 19.719 3.775 1 96.12 587 TYR A O 1
ATOM 4671 N N . GLU A 1 588 ? 26.281 19.188 3.791 1 97.25 588 GLU A N 1
ATOM 4672 C CA . GLU A 1 588 ? 26.109 17.75 3.646 1 97.25 588 GLU A CA 1
ATOM 4673 C C . GLU A 1 588 ? 26.391 17.031 4.961 1 97.25 588 GLU A C 1
ATOM 4675 O O . GLU A 1 588 ? 27.219 17.469 5.75 1 97.25 588 GLU A O 1
ATOM 4680 N N . ILE A 1 589 ? 25.641 16.062 5.246 1 98.25 589 ILE A N 1
ATOM 4681 C CA . ILE A 1 589 ? 25.766 15.344 6.512 1 98.25 589 ILE A CA 1
ATOM 4682 C C . ILE A 1 589 ? 25.984 13.859 6.242 1 98.25 589 ILE A C 1
ATOM 4684 O O . ILE A 1 589 ? 25.219 13.234 5.504 1 98.25 589 ILE A O 1
ATOM 4688 N N . TYR A 1 590 ? 27.016 13.281 6.812 1 98.12 590 TYR A N 1
ATOM 4689 C CA . TYR A 1 590 ? 27.375 11.875 6.637 1 98.12 590 TYR A CA 1
ATOM 4690 C C . TYR A 1 590 ? 27.453 11.156 7.977 1 98.12 590 TYR A C 1
ATOM 4692 O O . TYR A 1 590 ? 27.75 11.773 9 1 98.12 590 TYR A O 1
ATOM 4700 N N . ALA A 1 591 ? 27.156 9.898 7.949 1 98 591 ALA A N 1
ATOM 4701 C CA . ALA A 1 591 ? 27.219 9.086 9.156 1 98 591 ALA A CA 1
ATOM 4702 C C . ALA A 1 591 ? 28.656 8.75 9.531 1 98 591 ALA A C 1
ATOM 4704 O O . ALA A 1 591 ? 29.422 8.281 8.688 1 98 591 ALA A O 1
ATOM 4705 N N . LYS A 1 592 ? 28.984 8.945 10.797 1 97.44 592 LYS A N 1
ATOM 4706 C CA . LYS A 1 592 ? 30.312 8.57 11.305 1 97.44 592 LYS A CA 1
ATOM 4707 C C . LYS A 1 592 ? 30.25 7.219 12.016 1 97.44 592 LYS A C 1
ATOM 4709 O O . LYS A 1 592 ? 31.297 6.602 12.258 1 97.44 592 LYS A O 1
ATOM 4714 N N . THR A 1 593 ? 29.094 6.812 12.375 1 97.88 593 THR A N 1
ATOM 4715 C CA . THR A 1 593 ? 28.875 5.523 13.016 1 97.88 593 THR A CA 1
ATOM 4716 C C . THR A 1 593 ? 27.906 4.672 12.211 1 97.88 593 THR A C 1
ATOM 4718 O O . THR A 1 593 ? 27.172 5.188 11.359 1 97.88 593 THR A O 1
ATOM 4721 N N . PRO A 1 594 ? 27.922 3.311 12.469 1 97.69 594 PRO A N 1
ATOM 4722 C CA . PRO A 1 594 ? 27 2.436 11.727 1 97.69 594 PRO A CA 1
ATOM 4723 C C . PRO A 1 594 ? 25.531 2.773 11.984 1 97.69 594 PRO A C 1
ATOM 4725 O O . PRO A 1 594 ? 25.188 3.225 13.078 1 97.69 594 PRO A O 1
ATOM 4728 N N . TRP A 1 595 ? 24.734 2.564 10.969 1 98.31 595 TRP A N 1
ATOM 4729 C CA . TRP A 1 595 ? 23.312 2.857 11.094 1 98.31 595 TRP A CA 1
ATOM 4730 C C . TRP A 1 595 ? 22.469 1.604 10.852 1 98.31 595 TRP A C 1
ATOM 4732 O O . TRP A 1 595 ? 21.281 1.576 11.164 1 98.31 595 TRP A O 1
ATOM 4742 N N . ASN A 1 596 ? 23.047 0.521 10.281 1 98.38 596 ASN A N 1
ATOM 4743 C CA . ASN A 1 596 ? 22.312 -0.637 9.766 1 98.38 596 ASN A CA 1
ATOM 4744 C C . ASN A 1 596 ? 22.047 -1.658 10.867 1 98.38 596 ASN A C 1
ATOM 4746 O O . ASN A 1 596 ? 22.5 -2.801 10.789 1 98.38 596 ASN A O 1
ATOM 4750 N N . TYR A 1 597 ? 21.156 -1.227 11.852 1 98.19 597 TYR A N 1
ATOM 4751 C CA . TYR A 1 597 ? 20.828 -2.076 12.992 1 98.19 597 TYR A CA 1
ATOM 4752 C C . TYR A 1 597 ? 19.391 -2.535 12.938 1 98.19 597 TYR A C 1
ATOM 4754 O O . TYR A 1 597 ? 18.5 -1.765 12.57 1 98.19 597 TYR A O 1
ATOM 4762 N N . ALA A 1 598 ? 19.125 -3.809 13.273 1 97.75 598 ALA A N 1
ATOM 4763 C CA . ALA A 1 598 ? 17.828 -4.277 13.75 1 97.75 598 ALA A CA 1
ATOM 4764 C C . ALA A 1 598 ? 17.75 -4.191 15.273 1 97.75 598 ALA A C 1
ATOM 4766 O O . ALA A 1 598 ? 18.766 -4.25 15.961 1 97.75 598 ALA A O 1
ATOM 4767 N N . LEU A 1 599 ? 16.562 -4.035 15.805 1 97.12 599 LEU A N 1
ATOM 4768 C CA . LEU A 1 599 ? 16.375 -4.023 17.25 1 97.12 599 LEU A CA 1
ATOM 4769 C C . LEU A 1 599 ? 16.219 -5.441 17.781 1 97.12 599 LEU A C 1
ATOM 4771 O O . LEU A 1 599 ? 15.602 -6.293 17.141 1 97.12 599 LEU A O 1
ATOM 4775 N N . VAL A 1 600 ? 16.812 -5.691 18.859 1 96 600 VAL A N 1
ATOM 4776 C CA . VAL A 1 600 ? 16.531 -6.926 19.578 1 96 600 VAL A CA 1
ATOM 4777 C C . VAL A 1 600 ? 15.266 -6.758 20.422 1 96 600 VAL A C 1
ATOM 4779 O O . VAL A 1 600 ? 15.234 -5.93 21.344 1 96 600 VAL A O 1
ATOM 4782 N N . LEU A 1 601 ? 14.258 -7.488 20.156 1 95.81 601 LEU A N 1
ATOM 4783 C CA . LEU A 1 601 ? 12.961 -7.395 20.828 1 95.81 601 LEU A CA 1
ATOM 4784 C C . LEU A 1 601 ? 12.695 -8.633 21.672 1 95.81 601 LEU A C 1
ATOM 4786 O O . LEU A 1 601 ? 13.062 -9.75 21.281 1 95.81 601 LEU A O 1
ATOM 4790 N N . GLY A 1 602 ? 12.086 -8.406 22.766 1 92.19 602 GLY A N 1
ATOM 4791 C CA . GLY A 1 602 ? 11.672 -9.555 23.562 1 92.19 602 GLY A CA 1
ATOM 4792 C C . GLY A 1 602 ? 10.531 -10.328 22.922 1 92.19 602 GLY A C 1
ATOM 4793 O O . GLY A 1 602 ? 9.68 -9.758 22.25 1 92.19 602 GLY A O 1
ATOM 4794 N N . LYS A 1 603 ? 10.422 -11.562 23.234 1 87.62 603 LYS A N 1
ATOM 4795 C CA . LYS A 1 603 ? 9.414 -12.445 22.641 1 87.62 603 LYS A CA 1
ATOM 4796 C C . LYS A 1 603 ? 8.016 -12.102 23.156 1 87.62 603 LYS A C 1
ATOM 4798 O O . LYS A 1 603 ? 7.082 -11.961 22.359 1 87.62 603 LYS A O 1
ATOM 4803 N N . ASN A 1 604 ? 7.871 -11.883 24.438 1 88.75 604 ASN A N 1
ATOM 4804 C CA . ASN A 1 604 ? 6.566 -11.625 25.031 1 88.75 604 ASN A CA 1
ATOM 4805 C C . ASN A 1 604 ? 6.355 -10.133 25.281 1 88.75 604 ASN A C 1
ATOM 4807 O O . ASN A 1 604 ? 5.25 -9.617 25.094 1 88.75 604 ASN A O 1
ATOM 4811 N N . GLU A 1 605 ? 7.434 -9.547 25.703 1 93.38 605 GLU A N 1
ATOM 4812 C CA . GLU A 1 605 ? 7.457 -8.102 25.906 1 93.38 605 GLU A CA 1
ATOM 4813 C C . GLU A 1 605 ? 8.547 -7.441 25.078 1 93.38 605 GLU A C 1
ATOM 4815 O O . GLU A 1 605 ? 9.68 -7.266 25.547 1 93.38 605 GLU A O 1
ATOM 4820 N N . PRO A 1 606 ? 8.234 -6.996 23.938 1 94.5 606 PRO A N 1
ATOM 4821 C CA . PRO A 1 606 ? 9.227 -6.574 22.953 1 94.5 606 PRO A CA 1
ATOM 4822 C C . PRO A 1 606 ? 10.18 -5.512 23.484 1 94.5 606 PRO A C 1
ATOM 4824 O O . PRO A 1 606 ? 11.367 -5.512 23.156 1 94.5 606 PRO A O 1
ATOM 4827 N N . LEU A 1 607 ? 9.703 -4.605 24.391 1 97.25 607 LEU A N 1
ATOM 4828 C CA . LEU A 1 607 ? 10.531 -3.471 24.797 1 97.25 607 LEU A CA 1
ATOM 4829 C C . LEU A 1 607 ? 11.078 -3.67 26.203 1 97.25 607 LEU A C 1
ATOM 4831 O O . LEU A 1 607 ? 11.477 -2.705 26.859 1 97.25 607 LEU A O 1
ATOM 4835 N N . LYS A 1 608 ? 11.117 -4.887 26.719 1 94.94 608 LYS A N 1
ATOM 4836 C CA . LYS A 1 608 ? 11.484 -5.188 28.094 1 94.94 608 LYS A CA 1
ATOM 4837 C C . LYS A 1 608 ? 12.898 -4.707 28.422 1 94.94 608 LYS A C 1
ATOM 4839 O O . LYS A 1 608 ? 13.195 -4.332 29.547 1 94.94 608 LYS A O 1
ATOM 4844 N N . ASP A 1 609 ? 13.805 -4.688 27.406 1 94.06 609 ASP A N 1
ATOM 4845 C CA . ASP A 1 609 ? 15.203 -4.355 27.656 1 94.06 609 ASP A CA 1
ATOM 4846 C C . ASP A 1 609 ? 15.5 -2.912 27.25 1 94.06 609 ASP A C 1
ATOM 4848 O O . ASP A 1 609 ? 16.672 -2.516 27.172 1 94.06 609 ASP A O 1
ATOM 4852 N N . PHE A 1 610 ? 14.531 -2.148 27 1 98.19 610 PHE A N 1
ATOM 4853 C CA . PHE A 1 610 ? 14.695 -0.739 26.656 1 98.19 610 PHE A CA 1
ATOM 4854 C C . PHE A 1 610 ? 14.609 0.129 27.906 1 98.19 610 PHE A C 1
ATOM 4856 O O . PHE A 1 610 ? 13.797 -0.123 28.797 1 98.19 610 PHE A O 1
ATOM 4863 N N . LYS A 1 611 ? 15.461 1.124 28 1 98.44 611 LYS A N 1
ATOM 4864 C CA . LYS A 1 611 ? 15.508 1.987 29.188 1 98.44 611 LYS A CA 1
ATOM 4865 C C . LYS A 1 611 ? 15.516 3.461 28.781 1 98.44 611 LYS A C 1
ATOM 4867 O O . LYS A 1 611 ? 16.406 3.902 28.047 1 98.44 611 LYS A O 1
ATOM 4872 N N . VAL A 1 612 ? 14.617 4.188 29.312 1 98.62 612 VAL A N 1
ATOM 4873 C CA . VAL A 1 612 ? 14.562 5.625 29.078 1 98.62 612 VAL A CA 1
ATOM 4874 C C . VAL A 1 612 ? 15.539 6.336 30.016 1 98.62 612 VAL A C 1
ATOM 4876 O O . VAL A 1 612 ? 15.539 6.094 31.219 1 98.62 612 VAL A O 1
ATOM 4879 N N . VAL A 1 613 ? 16.359 7.16 29.469 1 98.5 613 VAL A N 1
ATOM 4880 C CA . VAL A 1 613 ? 17.312 7.957 30.219 1 98.5 613 VAL A CA 1
ATOM 4881 C C . VAL A 1 613 ? 17.016 9.438 30.047 1 98.5 613 VAL A C 1
ATOM 4883 O O . VAL A 1 613 ? 16.984 9.945 28.922 1 98.5 613 VAL A O 1
ATOM 4886 N N . HIS A 1 614 ? 16.781 10.156 31.141 1 98.19 614 HIS A N 1
ATOM 4887 C CA . HIS A 1 614 ? 16.578 11.602 31.109 1 98.19 614 HIS A CA 1
ATOM 4888 C C . HIS A 1 614 ? 17.891 12.352 31.344 1 98.19 614 HIS A C 1
ATOM 4890 O O . HIS A 1 614 ? 18.641 12.008 32.25 1 98.19 614 HIS A O 1
ATOM 4896 N N . LYS A 1 615 ? 18.078 13.289 30.484 1 97.75 615 LYS A N 1
ATOM 4897 C CA . LYS A 1 615 ? 19.25 14.156 30.594 1 97.75 615 LYS A CA 1
ATOM 4898 C C . LYS A 1 615 ? 18.859 15.57 30.984 1 97.75 615 LYS A C 1
ATOM 4900 O O . LYS A 1 615 ? 17.672 15.883 31.109 1 97.75 615 LYS A O 1
ATOM 4905 N N . GLU A 1 616 ? 19.906 16.359 31.219 1 97.31 616 GLU A N 1
ATOM 4906 C CA . GLU A 1 616 ? 19.672 17.75 31.594 1 97.31 616 GLU A CA 1
ATOM 4907 C C . GLU A 1 616 ? 19.047 18.531 30.438 1 97.31 616 GLU A C 1
ATOM 4909 O O . GLU A 1 616 ? 19.406 18.328 29.281 1 97.31 616 GLU A O 1
ATOM 4914 N N . TRP A 1 617 ? 18.172 19.359 30.828 1 98.19 617 TRP A N 1
ATOM 4915 C CA . TRP A 1 617 ? 17.594 20.281 29.844 1 98.19 617 TRP A CA 1
ATOM 4916 C C . TRP A 1 617 ? 18.672 21.188 29.25 1 98.19 617 TRP A C 1
ATOM 4918 O O . TRP A 1 617 ? 19.531 21.688 29.984 1 98.19 617 TRP A O 1
ATOM 4928 N N . PRO A 1 618 ? 18.688 21.391 28 1 98 618 PRO A N 1
ATOM 4929 C CA . PRO A 1 618 ? 19.75 22.203 27.406 1 98 618 PRO A CA 1
ATOM 4930 C C . PRO A 1 618 ? 19.688 23.656 27.875 1 98 618 PRO A C 1
ATOM 4932 O O . PRO A 1 618 ? 18.609 24.25 27.969 1 98 618 PRO A O 1
ATOM 4935 N N . ALA A 1 619 ? 20.828 24.297 28.016 1 97 619 ALA A N 1
ATOM 4936 C CA . ALA A 1 619 ? 20.938 25.641 28.578 1 97 619 ALA A CA 1
ATOM 4937 C C . ALA A 1 619 ? 20.344 26.672 27.641 1 97 619 ALA A C 1
ATOM 4939 O O . ALA A 1 619 ? 19.812 27.688 28.078 1 97 619 ALA A O 1
ATOM 4940 N N . ASP A 1 620 ? 20.406 26.422 26.406 1 96.12 620 ASP A N 1
ATOM 4941 C CA . ASP A 1 620 ? 19.906 27.406 25.453 1 96.12 620 ASP A CA 1
ATOM 4942 C C . ASP A 1 620 ? 18.438 27.141 25.109 1 96.12 620 ASP A C 1
ATOM 4944 O O . ASP A 1 620 ? 17.891 27.75 24.172 1 96.12 620 ASP A O 1
ATOM 4948 N N . ASN A 1 621 ? 17.781 26.156 25.719 1 97.38 621 ASN A N 1
ATOM 4949 C CA . ASN A 1 621 ? 16.375 25.797 25.547 1 97.38 621 ASN A CA 1
ATOM 4950 C C . ASN A 1 621 ? 16.109 25.203 24.172 1 97.38 621 ASN A C 1
ATOM 4952 O O . ASN A 1 621 ? 15.008 25.344 23.641 1 97.38 621 ASN A O 1
ATOM 4956 N N . PHE A 1 622 ? 17.125 24.578 23.562 1 98.25 622 PHE A N 1
ATOM 4957 C CA . PHE A 1 622 ? 16.906 24 22.25 1 98.25 622 PHE A CA 1
ATOM 4958 C C . PHE A 1 622 ? 17.203 22.5 22.266 1 98.25 622 PHE A C 1
ATOM 4960 O O . PHE A 1 622 ? 18.328 22.078 21.984 1 98.25 622 PHE A O 1
ATOM 4967 N N . PRO A 1 623 ? 16.219 21.641 22.344 1 98.56 623 PRO A N 1
ATOM 4968 C CA . PRO A 1 623 ? 16.406 20.203 22.562 1 98.56 623 PRO A CA 1
ATOM 4969 C C . PRO A 1 623 ? 16.453 19.422 21.25 1 98.56 623 PRO A C 1
ATOM 4971 O O . PRO A 1 623 ? 16.484 18.188 21.281 1 98.56 623 PRO A O 1
ATOM 4974 N N . PHE A 1 624 ? 16.531 20.031 20.062 1 98.38 624 PHE A N 1
ATOM 4975 C CA . PHE A 1 624 ? 16.328 19.344 18.797 1 98.38 624 PHE A CA 1
ATOM 4976 C C . PHE A 1 624 ? 17.656 19.125 18.078 1 98.38 624 PHE A C 1
ATOM 4978 O O . PHE A 1 624 ? 17.766 19.391 16.875 1 98.38 624 PHE A O 1
ATOM 4985 N N . THR A 1 625 ? 18.656 18.656 18.797 1 97.75 625 THR A N 1
ATOM 4986 C CA . THR A 1 625 ? 19.938 18.203 18.25 1 97.75 625 THR A CA 1
ATOM 4987 C C . THR A 1 625 ? 20.391 16.922 18.938 1 97.75 625 THR A C 1
ATOM 4989 O O . THR A 1 625 ? 19.938 16.609 20.047 1 97.75 625 THR A O 1
ATOM 4992 N N . VAL A 1 626 ? 21.281 16.234 18.234 1 97.44 626 VAL A N 1
ATOM 4993 C CA . VAL A 1 626 ? 21.844 15 18.781 1 97.44 626 VAL A CA 1
ATOM 4994 C C . VAL A 1 626 ? 22.516 15.289 20.125 1 97.44 626 VAL A C 1
ATOM 4996 O O . VAL A 1 626 ? 22.391 14.5 21.062 1 97.44 626 VAL A O 1
ATOM 4999 N N . ALA A 1 627 ? 23.125 16.406 20.281 1 95.75 627 ALA A N 1
ATOM 5000 C CA . ALA A 1 627 ? 23.906 16.75 21.453 1 95.75 627 ALA A CA 1
ATOM 5001 C C . ALA A 1 627 ? 23.016 17.234 22.594 1 95.75 627 ALA A C 1
ATOM 5003 O O . ALA A 1 627 ? 23.297 17 23.766 1 95.75 627 ALA A O 1
ATOM 5004 N N . SER A 1 628 ? 21.906 17.875 22.297 1 96.94 628 SER A N 1
ATOM 5005 C CA . SER A 1 628 ? 21.203 18.656 23.312 1 96.94 628 SER A CA 1
ATOM 5006 C C . SER A 1 628 ? 19.938 17.953 23.75 1 96.94 628 SER A C 1
ATOM 5008 O O . SER A 1 628 ? 19.344 18.312 24.766 1 96.94 628 SER A O 1
ATOM 5010 N N . THR A 1 629 ? 19.422 16.953 23.031 1 98.06 629 THR A N 1
ATOM 5011 C CA . THR A 1 629 ? 18.141 16.344 23.375 1 98.06 629 THR A CA 1
ATOM 5012 C C . THR A 1 629 ? 18.188 15.75 24.781 1 98.06 629 THR A C 1
ATOM 5014 O O . THR A 1 629 ? 19.188 15.141 25.172 1 98.06 629 THR A O 1
ATOM 5017 N N . PRO A 1 630 ? 17.156 15.969 25.594 1 98.62 630 PRO A N 1
ATOM 5018 C CA . PRO A 1 630 ? 17.203 15.594 27.016 1 98.62 630 PRO A CA 1
ATOM 5019 C C . PRO A 1 630 ? 16.688 14.18 27.266 1 98.62 630 PRO A C 1
ATOM 5021 O O . PRO A 1 630 ? 16.484 13.789 28.422 1 98.62 630 PRO A O 1
ATOM 5024 N N . ILE A 1 631 ? 16.344 13.414 26.203 1 98.44 631 ILE A N 1
ATOM 5025 C CA . ILE A 1 631 ? 15.852 12.047 26.328 1 98.44 631 ILE A CA 1
ATOM 5026 C C . ILE A 1 631 ? 16.672 11.109 25.453 1 98.44 631 ILE A C 1
ATOM 5028 O O . ILE A 1 631 ? 17 11.445 24.312 1 98.44 631 ILE A O 1
ATOM 5032 N N . GLU A 1 632 ? 17.078 10 26 1 98.62 632 GLU A N 1
ATOM 5033 C CA . GLU A 1 632 ? 17.656 8.875 25.281 1 98.62 632 GLU A CA 1
ATOM 5034 C C . GLU A 1 632 ? 17 7.562 25.656 1 98.62 632 GLU A C 1
ATOM 5036 O O . GLU A 1 632 ? 16.406 7.449 26.75 1 98.62 632 GLU A O 1
ATOM 5041 N N . VAL A 1 633 ? 17.016 6.668 24.812 1 98.81 633 VAL A N 1
ATOM 5042 C CA . VAL A 1 633 ? 16.562 5.312 25.109 1 98.81 633 VAL A CA 1
ATOM 5043 C C . VAL A 1 633 ? 17.688 4.32 24.812 1 98.81 633 VAL A C 1
ATOM 5045 O O . VAL A 1 633 ? 18.172 4.246 23.672 1 98.81 633 VAL A O 1
ATOM 5048 N N . LYS A 1 634 ? 18.141 3.629 25.844 1 98.81 634 LYS A N 1
ATOM 5049 C CA . LYS A 1 634 ? 19.125 2.566 25.656 1 98.81 634 LYS A CA 1
ATOM 5050 C C . LYS A 1 634 ? 18.453 1.276 25.188 1 98.81 634 LYS A C 1
ATOM 5052 O O . LYS A 1 634 ? 17.406 0.888 25.703 1 98.81 634 LYS A O 1
ATOM 5057 N N . ALA A 1 635 ? 19.016 0.707 24.172 1 98 635 ALA A N 1
ATOM 5058 C CA . ALA A 1 635 ? 18.484 -0.517 23.578 1 98 635 ALA A CA 1
ATOM 5059 C C . ALA A 1 635 ? 19.609 -1.438 23.109 1 98 635 ALA A C 1
ATOM 5061 O O . ALA A 1 635 ? 20.781 -1.12 23.266 1 98 635 ALA A O 1
ATOM 5062 N N . ILE A 1 636 ? 19.281 -2.625 22.688 1 97.5 636 ILE A N 1
ATOM 5063 C CA . ILE A 1 636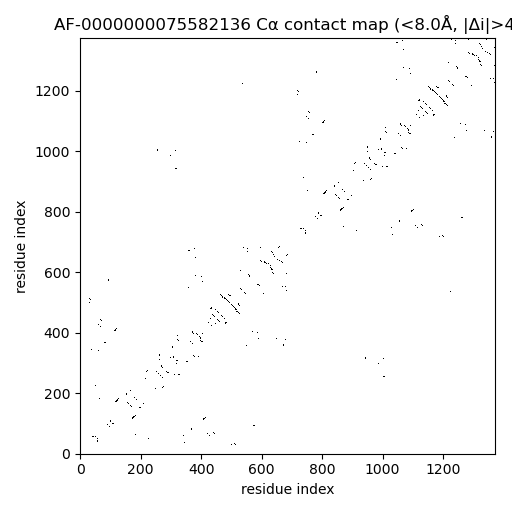 ? 20.203 -3.576 22.078 1 97.5 636 ILE A CA 1
ATOM 5064 C C . ILE A 1 636 ? 19.891 -3.75 20.594 1 97.5 636 ILE A C 1
ATOM 5066 O O . ILE A 1 636 ? 18.719 -3.914 20.219 1 97.5 636 ILE A O 1
ATOM 5070 N N . GLY A 1 637 ? 20.875 -3.582 19.75 1 97.19 637 GLY A N 1
ATOM 5071 C CA . GLY A 1 637 ? 20.734 -3.783 18.312 1 97.19 637 GLY A CA 1
ATOM 5072 C C . GLY A 1 637 ? 21.688 -4.828 17.766 1 97.19 637 GLY A C 1
ATOM 5073 O O . GLY A 1 637 ? 22.594 -5.289 18.469 1 97.19 637 GLY A O 1
ATOM 5074 N N . ARG A 1 638 ? 21.391 -5.305 16.625 1 97.38 638 ARG A N 1
ATOM 5075 C CA . ARG A 1 638 ? 22.266 -6.168 15.836 1 97.38 638 ARG A CA 1
ATOM 5076 C C . ARG A 1 638 ? 22.453 -5.625 14.43 1 97.38 638 ARG A C 1
ATOM 5078 O O . ARG A 1 638 ? 21.484 -5.285 13.75 1 97.38 638 ARG A O 1
ATOM 5085 N N . LYS A 1 639 ? 23.672 -5.625 14 1 97.94 639 LYS A N 1
ATOM 5086 C CA . LYS A 1 639 ? 23.953 -5.129 12.656 1 97.94 639 LYS A CA 1
ATOM 5087 C C . LYS A 1 639 ? 23.375 -6.062 11.594 1 97.94 639 LYS A C 1
ATOM 5089 O O . LYS A 1 639 ? 23.406 -7.285 11.742 1 97.94 639 LYS A O 1
ATOM 5094 N N . VAL A 1 640 ? 22.812 -5.52 10.602 1 97.69 640 VAL A N 1
ATOM 5095 C CA . VAL A 1 640 ? 22.391 -6.254 9.422 1 97.69 640 VAL A CA 1
ATOM 5096 C C . VAL A 1 640 ? 23.312 -5.941 8.25 1 97.69 640 VAL A C 1
ATOM 5098 O O . VAL A 1 640 ? 23.062 -5.016 7.477 1 97.69 640 VAL A O 1
ATOM 5101 N N . PRO A 1 641 ? 24.281 -6.734 7.969 1 96.75 641 PRO A N 1
ATOM 5102 C CA . PRO A 1 641 ? 25.359 -6.422 7.023 1 96.75 641 PRO A CA 1
ATOM 5103 C C . PRO A 1 641 ? 24.844 -6.207 5.602 1 96.75 641 PRO A C 1
ATOM 5105 O O . PRO A 1 641 ? 25.438 -5.445 4.836 1 96.75 641 PRO A O 1
ATOM 5108 N N . SER A 1 642 ? 23.75 -6.824 5.25 1 95 642 SER A N 1
ATOM 5109 C CA . SER A 1 642 ? 23.234 -6.727 3.887 1 95 642 SER A CA 1
ATOM 5110 C C . SER A 1 642 ? 22.5 -5.41 3.666 1 95 642 SER A C 1
ATOM 5112 O O . SER A 1 642 ? 22.188 -5.051 2.529 1 95 642 SER A O 1
ATOM 5114 N N . TRP A 1 643 ? 22.172 -4.723 4.75 1 97.38 643 TRP A N 1
ATOM 5115 C CA . TRP A 1 643 ? 21.516 -3.422 4.641 1 97.38 643 TRP A CA 1
ATOM 5116 C C . TRP A 1 643 ? 22.531 -2.311 4.449 1 97.38 643 TRP A C 1
ATOM 5118 O O . TRP A 1 643 ? 23.078 -1.786 5.422 1 97.38 643 TRP A O 1
ATOM 5128 N N . VAL A 1 644 ? 22.766 -1.925 3.186 1 97.12 644 VAL A N 1
ATOM 5129 C CA . VAL A 1 644 ? 23.891 -1.067 2.809 1 97.12 644 VAL A CA 1
ATOM 5130 C C . VAL A 1 644 ? 23.391 0.09 1.947 1 97.12 644 VAL A C 1
ATOM 5132 O O . VAL A 1 644 ? 22.188 0.203 1.689 1 97.12 644 VAL A O 1
ATOM 5135 N N . ILE A 1 645 ? 24.25 1.026 1.601 1 97.81 645 ILE A N 1
ATOM 5136 C CA . ILE A 1 645 ? 23.969 2.066 0.618 1 97.81 645 ILE A CA 1
ATOM 5137 C C . ILE A 1 645 ? 23.812 1.439 -0.767 1 97.81 645 ILE A C 1
ATOM 5139 O O . ILE A 1 645 ? 24.656 0.642 -1.189 1 97.81 645 ILE A O 1
ATOM 5143 N N . ASP A 1 646 ? 22.781 1.801 -1.457 1 96.69 646 ASP A N 1
ATOM 5144 C CA . ASP A 1 646 ? 22.453 1.121 -2.707 1 96.69 646 ASP A CA 1
ATOM 5145 C C . ASP A 1 646 ? 23.047 1.863 -3.906 1 96.69 646 ASP A C 1
ATOM 5147 O O . ASP A 1 646 ? 23.922 2.711 -3.75 1 96.69 646 ASP A O 1
ATOM 5151 N N . GLN A 1 647 ? 22.625 1.49 -5.125 1 95 647 GLN A N 1
ATOM 5152 C CA . GLN A 1 647 ? 23.172 2.029 -6.367 1 95 647 GLN A CA 1
ATOM 5153 C C . GLN A 1 647 ? 22.766 3.49 -6.559 1 95 647 GLN A C 1
ATOM 5155 O O . GLN A 1 647 ? 23.359 4.199 -7.379 1 95 647 GLN A O 1
ATOM 5160 N N . TYR A 1 648 ? 21.766 3.93 -5.828 1 96.31 648 TYR A N 1
ATOM 5161 C CA . TYR A 1 648 ? 21.312 5.312 -5.934 1 96.31 648 TYR A CA 1
ATOM 5162 C C . TYR A 1 648 ? 21.922 6.172 -4.832 1 96.31 648 TYR A C 1
ATOM 5164 O O . TYR A 1 648 ? 21.5 7.316 -4.633 1 96.31 648 TYR A O 1
ATOM 5172 N N . ASP A 1 649 ? 22.828 5.562 -4.047 1 97.12 649 ASP A N 1
ATOM 5173 C CA . ASP A 1 649 ? 23.562 6.23 -2.971 1 97.12 649 ASP A CA 1
ATOM 5174 C C . ASP A 1 649 ? 22.625 6.586 -1.816 1 97.12 649 ASP A C 1
ATOM 5176 O O . ASP A 1 649 ? 22.766 7.645 -1.2 1 97.12 649 ASP A O 1
ATOM 5180 N N . LEU A 1 650 ? 21.609 5.785 -1.628 1 97.44 650 LEU A N 1
ATOM 5181 C CA . LEU A 1 650 ? 20.688 5.848 -0.5 1 97.44 650 LEU A CA 1
ATOM 5182 C C . LEU A 1 650 ? 20.766 4.574 0.331 1 97.44 650 LEU A C 1
ATOM 5184 O O . LEU A 1 650 ? 21.234 3.539 -0.149 1 97.44 650 LEU A O 1
ATOM 5188 N N . CYS A 1 651 ? 20.406 4.68 1.592 1 96.88 651 CYS A N 1
ATOM 5189 C CA . CYS A 1 651 ? 20.188 3.396 2.256 1 96.88 651 CYS A CA 1
ATOM 5190 C C . CYS A 1 651 ? 19.219 2.527 1.465 1 96.88 651 CYS A C 1
ATOM 5192 O O . CYS A 1 651 ? 18.188 3.01 1 1 96.88 651 CYS A O 1
ATOM 5194 N N . SER A 1 652 ? 19.578 1.309 1.224 1 97.12 652 SER A N 1
ATOM 5195 C CA . SER A 1 652 ? 18.719 0.405 0.462 1 97.12 652 SER A CA 1
ATOM 5196 C C . SER A 1 652 ? 17.391 0.158 1.182 1 97.12 652 SER A C 1
ATOM 5198 O O . SER A 1 652 ? 17.234 0.545 2.34 1 97.12 652 SER A O 1
ATOM 5200 N N . GLU A 1 653 ? 16.406 -0.423 0.473 1 97.12 653 GLU A N 1
ATOM 5201 C CA . GLU A 1 653 ? 15.164 -0.819 1.119 1 97.12 653 GLU A CA 1
ATOM 5202 C C . GLU A 1 653 ? 15.422 -1.719 2.322 1 97.12 653 GLU A C 1
ATOM 5204 O O . GLU A 1 653 ? 16.453 -2.387 2.391 1 97.12 653 GLU A O 1
ATOM 5209 N N . LEU A 1 654 ? 14.477 -1.7 3.256 1 97.75 654 LEU A N 1
ATOM 5210 C CA . LEU A 1 654 ? 14.578 -2.559 4.43 1 97.75 654 LEU A CA 1
ATOM 5211 C C . LEU A 1 654 ? 14.922 -3.99 4.031 1 97.75 654 LEU A C 1
ATOM 5213 O O . LEU A 1 654 ? 14.414 -4.496 3.029 1 97.75 654 LEU A O 1
ATOM 5217 N N . PRO A 1 655 ? 15.805 -4.621 4.781 1 95.62 655 PRO A N 1
ATOM 5218 C CA . PRO A 1 655 ? 16.109 -6.027 4.516 1 95.62 655 PRO A CA 1
ATOM 5219 C C . PRO A 1 655 ? 14.945 -6.961 4.828 1 95.62 655 PRO A C 1
ATOM 5221 O O . PRO A 1 655 ? 14.023 -6.578 5.547 1 95.62 655 PRO A O 1
ATOM 5224 N N . GLU A 1 656 ? 14.984 -8.117 4.254 1 92.06 656 GLU A N 1
ATOM 5225 C CA . GLU A 1 656 ? 13.984 -9.133 4.551 1 92.06 656 GLU A CA 1
ATOM 5226 C C . GLU A 1 656 ? 14.07 -9.594 6.004 1 92.06 656 GLU A C 1
ATOM 5228 O O . GLU A 1 656 ? 15.109 -9.43 6.648 1 92.06 656 GLU A O 1
ATOM 5233 N N . MET A 1 657 ? 13.047 -10.133 6.496 1 89.38 657 MET A N 1
ATOM 5234 C CA . MET A 1 657 ? 12.906 -10.469 7.91 1 89.38 657 MET A CA 1
ATOM 5235 C C . MET A 1 657 ? 13.906 -11.547 8.312 1 89.38 657 MET A C 1
ATOM 5237 O O . MET A 1 657 ? 14.258 -11.664 9.492 1 89.38 657 MET A O 1
ATOM 5241 N N . ASP A 1 658 ? 14.375 -12.352 7.363 1 88.31 658 ASP A N 1
ATOM 5242 C CA . ASP A 1 658 ? 15.305 -13.43 7.688 1 88.31 658 ASP A CA 1
ATOM 5243 C C . ASP A 1 658 ? 16.75 -13.016 7.41 1 88.31 658 ASP A C 1
ATOM 5245 O O . ASP A 1 658 ? 17.656 -13.852 7.402 1 88.31 658 ASP A O 1
ATOM 5249 N N . ALA A 1 659 ? 16.922 -11.773 7.184 1 93.25 659 ALA A N 1
ATOM 5250 C CA . ALA A 1 659 ? 18.281 -11.305 6.91 1 93.25 659 ALA A CA 1
ATOM 5251 C C . ALA A 1 659 ? 19.219 -11.633 8.062 1 93.25 659 ALA A C 1
ATOM 5253 O O . ALA A 1 659 ? 18.875 -11.445 9.234 1 93.25 659 ALA A O 1
ATOM 5254 N N . PRO A 1 660 ? 20.453 -12.156 7.766 1 94.06 660 PRO A N 1
ATOM 5255 C CA . PRO A 1 660 ? 21.438 -12.438 8.82 1 94.06 660 PRO A CA 1
ATOM 5256 C C . PRO A 1 660 ? 21.828 -11.195 9.617 1 94.06 660 PRO A C 1
ATOM 5258 O O . PRO A 1 660 ? 21.875 -10.094 9.07 1 94.06 660 PRO A O 1
ATOM 5261 N N . LYS A 1 661 ? 22.078 -11.43 10.883 1 96.31 661 LYS A N 1
ATOM 5262 C CA . LYS A 1 661 ? 22.453 -10.344 11.789 1 96.31 661 LYS A CA 1
ATOM 5263 C C . LYS A 1 661 ? 23.797 -10.625 12.469 1 96.31 661 LYS A C 1
ATOM 5265 O O . LYS A 1 661 ? 24.203 -11.789 12.594 1 96.31 661 LYS A O 1
ATOM 5270 N N . GLY A 1 662 ? 24.469 -9.539 12.859 1 96.5 662 GLY A N 1
ATOM 5271 C CA . GLY A 1 662 ? 25.688 -9.641 13.633 1 96.5 662 GLY A CA 1
ATOM 5272 C C . GLY A 1 662 ? 25.453 -9.852 15.117 1 96.5 662 GLY A C 1
ATOM 5273 O O . GLY A 1 662 ? 24.375 -10.328 15.516 1 96.5 662 GLY A O 1
ATOM 5274 N N . GLU A 1 663 ? 26.391 -9.547 15.898 1 96.25 663 GLU A N 1
ATOM 5275 C CA . GLU A 1 663 ? 26.328 -9.711 17.344 1 96.25 663 GLU A CA 1
ATOM 5276 C C . GLU A 1 663 ? 25.484 -8.609 17.984 1 96.25 663 GLU A C 1
ATOM 5278 O O . GLU A 1 663 ? 25.266 -7.555 17.391 1 96.25 663 GLU A O 1
ATOM 5283 N N . LYS A 1 664 ? 25.016 -8.922 19.188 1 96.5 664 LYS A N 1
ATOM 5284 C CA . LYS A 1 664 ? 24.281 -7.926 19.969 1 96.5 664 LYS A CA 1
ATOM 5285 C C . LYS A 1 664 ? 25.203 -6.805 20.438 1 96.5 664 LYS A C 1
ATOM 5287 O O . LYS A 1 664 ? 26.359 -7.051 20.812 1 96.5 664 LYS A O 1
ATOM 5292 N N . GLU A 1 665 ? 24.688 -5.59 20.234 1 96.81 665 GLU A N 1
ATOM 5293 C CA . GLU A 1 665 ? 25.422 -4.398 20.672 1 96.81 665 GLU A CA 1
ATOM 5294 C C . GLU A 1 665 ? 24.484 -3.4 21.344 1 96.81 665 GLU A C 1
ATOM 5296 O O . GLU A 1 665 ? 23.297 -3.309 20.984 1 96.81 665 GLU A O 1
ATOM 5301 N N . GLU A 1 666 ? 25.047 -2.707 22.312 1 97.94 666 GLU A N 1
ATOM 5302 C CA . GLU A 1 666 ? 24.281 -1.608 22.875 1 97.94 666 GLU A CA 1
ATOM 5303 C C . GLU A 1 666 ? 24.188 -0.435 21.906 1 97.94 666 GLU A C 1
ATOM 5305 O O . GLU A 1 666 ? 25.188 -0.016 21.328 1 97.94 666 GLU A O 1
ATOM 5310 N N . ILE A 1 667 ? 23.016 -0.013 21.719 1 98.44 667 ILE A N 1
ATOM 5311 C CA . ILE A 1 667 ? 22.781 1.166 20.891 1 98.44 667 ILE A CA 1
ATOM 5312 C C . ILE A 1 667 ? 21.938 2.178 21.641 1 98.44 667 ILE A C 1
ATOM 5314 O O . ILE A 1 667 ? 21.359 1.855 22.688 1 98.44 667 ILE A O 1
ATOM 5318 N N . THR A 1 668 ? 21.922 3.443 21.203 1 98.75 668 THR A N 1
ATOM 5319 C CA . THR A 1 668 ? 21.141 4.52 21.797 1 98.75 668 THR A CA 1
ATOM 5320 C C . THR A 1 668 ? 20.156 5.094 20.781 1 98.75 668 THR A C 1
ATOM 5322 O O . THR A 1 668 ? 20.5 5.293 19.625 1 98.75 668 THR A O 1
ATOM 5325 N N . LEU A 1 669 ? 18.984 5.207 21.219 1 98.88 669 LEU A N 1
ATOM 5326 C CA . LEU A 1 669 ? 17.969 5.906 20.438 1 98.88 669 LEU A CA 1
ATOM 5327 C C . LEU A 1 669 ? 17.719 7.301 21 1 98.88 669 LEU A C 1
ATOM 5329 O O . LEU A 1 669 ? 17.859 7.527 22.203 1 98.88 669 LEU A O 1
ATOM 5333 N N . ILE A 1 670 ? 17.391 8.242 20.172 1 98.88 670 ILE A N 1
ATOM 5334 C CA . ILE A 1 670 ? 17.047 9.617 20.547 1 98.88 670 ILE A CA 1
ATOM 5335 C C . ILE A 1 670 ? 15.789 10.055 19.812 1 98.88 670 ILE A C 1
ATOM 5337 O O . ILE A 1 670 ? 15.367 9.414 18.844 1 98.88 670 ILE A O 1
ATOM 5341 N N . PRO A 1 671 ? 15.109 11.141 20.266 1 98.81 671 PRO A N 1
ATOM 5342 C CA . PRO A 1 671 ? 13.93 11.625 19.562 1 98.81 671 PRO A CA 1
ATOM 5343 C C . PRO A 1 671 ? 14.203 11.922 18.078 1 98.81 671 PRO A C 1
ATOM 5345 O O . PRO A 1 671 ? 15.211 12.562 17.766 1 98.81 671 PRO A O 1
ATOM 5348 N N . MET A 1 672 ? 13.328 11.484 17.281 1 98.31 672 MET A N 1
ATOM 5349 C CA . MET A 1 672 ? 13.406 11.586 15.82 1 98.31 672 MET A CA 1
ATOM 5350 C C . MET A 1 672 ? 13.656 13.031 15.391 1 98.31 672 MET A C 1
ATOM 5352 O O . MET A 1 672 ? 14.383 13.273 14.43 1 98.31 672 MET A O 1
ATOM 5356 N N . GLY A 1 673 ? 13.102 13.984 16.094 1 98.31 673 GLY A N 1
ATOM 5357 C CA . GLY A 1 673 ? 13.242 15.391 15.75 1 98.31 673 GLY A CA 1
ATOM 5358 C C . GLY A 1 673 ? 14.633 15.93 16 1 98.31 673 GLY A C 1
ATOM 5359 O O . GLY A 1 673 ? 15 16.984 15.469 1 98.31 673 GLY A O 1
ATOM 5360 N N . ALA A 1 674 ? 15.406 15.242 16.781 1 98.19 674 ALA A N 1
ATOM 5361 C CA . ALA A 1 674 ? 16.75 15.695 17.125 1 98.19 674 ALA A CA 1
ATOM 5362 C C . ALA A 1 674 ? 17.781 15.172 16.125 1 98.19 674 ALA A C 1
ATOM 5364 O O . ALA A 1 674 ? 18.922 15.641 16.094 1 98.19 674 ALA A O 1
ATOM 5365 N N . ALA A 1 675 ? 17.344 14.227 15.281 1 97.12 675 ALA A N 1
ATOM 5366 C CA . ALA A 1 675 ? 18.281 13.531 14.406 1 97.12 675 ALA A CA 1
ATOM 5367 C C . ALA A 1 675 ? 18.109 13.961 12.953 1 97.12 675 ALA A C 1
ATOM 5369 O O . ALA A 1 675 ? 17.062 13.711 12.344 1 97.12 675 ALA A O 1
ATOM 5370 N N . ARG A 1 676 ? 19.141 14.578 12.391 1 97.62 676 ARG A N 1
ATOM 5371 C CA . ARG A 1 676 ? 19.078 14.906 10.969 1 97.62 676 ARG A CA 1
ATOM 5372 C C . ARG A 1 676 ? 19.375 13.688 10.109 1 97.62 676 ARG A C 1
ATOM 5374 O O . ARG A 1 676 ? 18.844 13.547 9 1 97.62 676 ARG A O 1
ATOM 5381 N N . LEU A 1 677 ? 20.312 12.828 10.555 1 98.25 677 LEU A N 1
ATOM 5382 C CA . LEU A 1 677 ? 20.375 11.445 10.078 1 98.25 677 LEU A CA 1
ATOM 5383 C C . LEU A 1 677 ? 19.609 10.516 11.016 1 98.25 677 LEU A C 1
ATOM 5385 O O . LEU A 1 677 ? 19.703 10.648 12.234 1 98.25 677 LEU A O 1
ATOM 5389 N N . ARG A 1 678 ? 18.875 9.594 10.406 1 97.69 678 ARG A N 1
ATOM 5390 C CA . ARG A 1 678 ? 18.016 8.828 11.305 1 97.69 678 ARG A CA 1
ATOM 5391 C C . ARG A 1 678 ? 17.641 7.484 10.688 1 97.69 678 ARG A C 1
ATOM 5393 O O . ARG A 1 678 ? 17.516 7.367 9.469 1 97.69 678 ARG A O 1
ATOM 5400 N N . VAL A 1 679 ? 17.562 6.539 11.461 1 98.69 679 VAL A N 1
ATOM 5401 C CA . VAL A 1 679 ? 16.812 5.297 11.273 1 98.69 679 VAL A CA 1
ATOM 5402 C C . VAL A 1 679 ? 15.703 5.199 12.328 1 98.69 679 VAL A C 1
ATOM 5404 O O . VAL A 1 679 ? 15.984 5.098 13.523 1 98.69 679 VAL A O 1
ATOM 5407 N N . SER A 1 680 ? 14.469 5.328 11.836 1 98.75 680 SER A N 1
ATOM 5408 C CA . SER A 1 680 ? 13.336 5.367 12.766 1 98.75 680 SER A CA 1
ATOM 5409 C C . SER A 1 680 ? 12.391 4.195 12.523 1 98.75 680 SER A C 1
ATOM 5411 O O . SER A 1 680 ? 11.523 3.916 13.359 1 98.75 680 SER A O 1
ATOM 5413 N N . ALA A 1 681 ? 12.43 3.561 11.438 1 98.69 681 ALA A N 1
ATOM 5414 C CA . ALA A 1 681 ? 11.82 2.266 11.156 1 98.69 681 ALA A CA 1
ATOM 5415 C C . ALA A 1 681 ? 12.867 1.162 11.086 1 98.69 681 ALA A C 1
ATOM 5417 O O . ALA A 1 681 ? 13.578 1.037 10.078 1 98.69 681 ALA A O 1
ATOM 5418 N N . PHE A 1 682 ? 12.922 0.352 12.086 1 98.44 682 PHE A N 1
ATOM 5419 C CA . PHE A 1 682 ? 13.984 -0.637 12.227 1 98.44 682 PHE A CA 1
ATOM 5420 C C . PHE A 1 682 ? 13.57 -1.972 11.625 1 98.44 682 PHE A C 1
ATOM 5422 O O . PHE A 1 682 ? 12.414 -2.391 11.766 1 98.44 682 PHE A O 1
ATOM 5429 N N . PRO A 1 683 ? 14.516 -2.609 10.945 1 96.19 683 PRO A N 1
ATOM 5430 C CA . PRO A 1 683 ? 14.211 -3.969 10.492 1 96.19 683 PRO A CA 1
ATOM 5431 C C . PRO A 1 683 ? 13.844 -4.906 11.641 1 96.19 683 PRO A C 1
ATOM 5433 O O . PRO A 1 683 ? 14.445 -4.844 12.711 1 96.19 683 PRO A O 1
ATOM 5436 N N . ASN A 1 684 ? 12.75 -5.586 11.484 1 89.19 684 ASN A N 1
ATOM 5437 C CA . ASN A 1 684 ? 12.383 -6.68 12.375 1 89.19 684 ASN A CA 1
ATOM 5438 C C . ASN A 1 684 ? 12.828 -8.031 11.82 1 89.19 684 ASN A C 1
ATOM 5440 O O . ASN A 1 684 ? 12.016 -8.773 11.266 1 89.19 684 ASN A O 1
ATOM 5444 N N . THR A 1 685 ? 14.023 -8.453 12.086 1 79.12 685 THR A N 1
ATOM 5445 C CA . THR A 1 685 ? 14.586 -9.688 11.555 1 79.12 685 THR A CA 1
ATOM 5446 C C . THR A 1 685 ? 14.43 -10.828 12.555 1 79.12 685 THR A C 1
ATOM 5448 O O . THR A 1 685 ? 14.523 -10.609 13.766 1 79.12 685 THR A O 1
ATOM 5451 N N . ARG A 1 686 ? 14.008 -11.883 12.164 1 73 686 ARG A N 1
ATOM 5452 C CA . ARG A 1 686 ? 13.789 -13.055 13.008 1 73 686 ARG A CA 1
ATOM 5453 C C . ARG A 1 686 ? 15.078 -13.484 13.703 1 73 686 ARG A C 1
ATOM 5455 O O . ARG A 1 686 ? 16.156 -13.398 13.117 1 73 686 ARG A O 1
ATOM 5462 N N . GLU A 1 687 ? 15.039 -13.797 15.086 1 69.56 687 GLU A N 1
ATOM 5463 C CA . GLU A 1 687 ? 16.188 -14.281 15.852 1 69.56 687 GLU A CA 1
ATOM 5464 C C . GLU A 1 687 ? 16.547 -15.711 15.461 1 69.56 687 GLU A C 1
ATOM 5466 O O . GLU A 1 687 ? 15.672 -16.5 15.102 1 69.56 687 GLU A O 1
ATOM 5471 N N . MET B 1 1 ? 48.875 -100.438 59.406 1 18.97 1 MET B N 1
ATOM 5472 C CA . MET B 1 1 ? 47.531 -100.938 59.344 1 18.97 1 MET B CA 1
ATOM 5473 C C . MET B 1 1 ? 46.656 -100.125 58.375 1 18.97 1 MET B C 1
ATOM 5475 O O . MET B 1 1 ? 45.438 -100.312 58.312 1 18.97 1 MET B O 1
ATOM 5479 N N . LYS B 1 2 ? 47.281 -99.062 57.969 1 23.23 2 LYS B N 1
ATOM 5480 C CA . LYS B 1 2 ? 46.469 -97.875 57.688 1 23.23 2 LYS B CA 1
ATOM 5481 C C . LYS B 1 2 ? 45.531 -98.125 56.531 1 23.23 2 LYS B C 1
ATOM 5483 O O . LYS B 1 2 ? 45.938 -98.688 55.5 1 23.23 2 LYS B O 1
ATOM 5488 N N . LYS B 1 3 ? 44.312 -97.688 56.75 1 19.98 3 LYS B N 1
ATOM 5489 C CA . LYS B 1 3 ? 42.906 -97.938 56.406 1 19.98 3 LYS B CA 1
ATOM 5490 C C . LYS B 1 3 ? 42.594 -97.438 55 1 19.98 3 LYS B C 1
ATOM 5492 O O . LYS B 1 3 ? 43.25 -96.5 54.5 1 19.98 3 LYS B O 1
ATOM 5497 N N . MET B 1 4 ? 41.406 -97.875 54.312 1 15.95 4 MET B N 1
ATOM 5498 C CA . MET B 1 4 ? 40.75 -98.438 53.125 1 15.95 4 MET B CA 1
ATOM 5499 C C . MET B 1 4 ? 39.875 -97.375 52.438 1 15.95 4 MET B C 1
ATOM 5501 O O . MET B 1 4 ? 38.906 -97.75 51.781 1 15.95 4 MET B O 1
ATOM 5505 N N . LYS B 1 5 ? 40.031 -96.062 52.844 1 21.8 5 LYS B N 1
ATOM 5506 C CA . LYS B 1 5 ? 38.781 -95.312 52.688 1 21.8 5 LYS B CA 1
ATOM 5507 C C . LYS B 1 5 ? 38.281 -95.375 51.25 1 21.8 5 LYS B C 1
ATOM 5509 O O . LYS B 1 5 ? 39.031 -95.25 50.312 1 21.8 5 LYS B O 1
ATOM 5514 N N . SER B 1 6 ? 36.906 -95.625 51 1 17.19 6 SER B N 1
ATOM 5515 C CA . SER B 1 6 ? 35.906 -96.125 50.031 1 17.19 6 SER B CA 1
ATOM 5516 C C . SER B 1 6 ? 35.625 -95.062 48.969 1 17.19 6 SER B C 1
ATOM 5518 O O . SER B 1 6 ? 35.594 -93.875 49.281 1 17.19 6 SER B O 1
ATOM 5520 N N . LEU B 1 7 ? 35.625 -95.312 47.562 1 17.27 7 LEU B N 1
ATOM 5521 C CA . LEU B 1 7 ? 35.719 -94.875 46.188 1 17.27 7 LEU B CA 1
ATOM 5522 C C . LEU B 1 7 ? 34.344 -94.5 45.656 1 17.27 7 LEU B C 1
ATOM 5524 O O . LEU B 1 7 ? 33.688 -95.312 44.969 1 17.27 7 LEU B O 1
ATOM 5528 N N . LYS B 1 8 ? 33.375 -94.062 46.625 1 20.5 8 LYS B N 1
ATOM 5529 C CA . LYS B 1 8 ? 32.031 -94.188 46.062 1 20.5 8 LYS B CA 1
ATOM 5530 C C . LYS B 1 8 ? 31.906 -93.438 44.75 1 20.5 8 LYS B C 1
ATOM 5532 O O . LYS B 1 8 ? 32.25 -92.312 44.656 1 20.5 8 LYS B O 1
ATOM 5537 N N . GLY B 1 9 ? 31.594 -94.062 43.531 1 16.89 9 GLY B N 1
ATOM 5538 C CA . GLY B 1 9 ? 31.703 -94 42.062 1 16.89 9 GLY B CA 1
ATOM 5539 C C . GLY B 1 9 ? 30.656 -93.125 41.438 1 16.89 9 GLY B C 1
ATOM 5540 O O . GLY B 1 9 ? 30.734 -92.812 40.25 1 16.89 9 GLY B O 1
ATOM 5541 N N . GLY B 1 10 ? 29.5 -92.812 42.125 1 19.27 10 GLY B N 1
ATOM 5542 C CA . GLY B 1 10 ? 28.391 -93 41.219 1 19.27 10 GLY B CA 1
ATOM 5543 C C . GLY B 1 10 ? 28.438 -92.125 40 1 19.27 10 GLY B C 1
ATOM 5544 O O . GLY B 1 10 ? 29.172 -91.125 40 1 19.27 10 GLY B O 1
ATOM 5545 N N . LEU B 1 11 ? 27.406 -92.375 39.062 1 18.7 11 LEU B N 1
ATOM 5546 C CA . LEU B 1 11 ? 27.062 -92.312 37.625 1 18.7 11 LEU B CA 1
ATOM 5547 C C . LEU B 1 11 ? 26.781 -90.875 37.188 1 18.7 11 LEU B C 1
ATOM 5549 O O . LEU B 1 11 ? 26.172 -90.125 37.938 1 18.7 11 LEU B O 1
ATOM 5553 N N . ALA B 1 12 ? 27.297 -90.438 36.062 1 20.77 12 ALA B N 1
ATOM 5554 C CA . ALA B 1 12 ? 27.672 -89.438 35.094 1 20.77 12 ALA B CA 1
ATOM 5555 C C . ALA B 1 12 ? 26.469 -88.938 34.312 1 20.77 12 ALA B C 1
ATOM 5557 O O . ALA B 1 12 ? 26.594 -88.625 33.094 1 20.77 12 ALA B O 1
ATOM 5558 N N . GLY B 1 13 ? 25.125 -89.125 34.906 1 18.77 13 GLY B N 1
ATOM 5559 C CA . GLY B 1 13 ? 24.109 -89 33.875 1 18.77 13 GLY B CA 1
ATOM 5560 C C . GLY B 1 13 ? 24.219 -87.688 33.062 1 18.77 13 GLY B C 1
ATOM 5561 O O . GLY B 1 13 ? 24.469 -86.625 33.625 1 18.77 13 GLY B O 1
ATOM 5562 N N . ILE B 1 14 ? 24.562 -87.75 31.812 1 21.64 14 ILE B N 1
ATOM 5563 C CA . ILE B 1 14 ? 24.875 -86.875 30.719 1 21.64 14 ILE B CA 1
ATOM 5564 C C . ILE B 1 14 ? 23.625 -86.062 30.297 1 21.64 14 ILE B C 1
ATOM 5566 O O . ILE B 1 14 ? 22.719 -86.688 29.688 1 21.64 14 ILE B O 1
ATOM 5570 N N . LEU B 1 15 ? 22.75 -85.625 31.219 1 22.22 15 LEU B N 1
ATOM 5571 C CA . LEU B 1 15 ? 21.516 -85.125 30.625 1 22.22 15 LEU B CA 1
ATOM 5572 C C . LEU B 1 15 ? 21.828 -84.062 29.547 1 22.22 15 LEU B C 1
ATOM 5574 O O . LEU B 1 15 ? 22.688 -83.188 29.75 1 22.22 15 LEU B O 1
ATOM 5578 N N . PHE B 1 16 ? 21.484 -84.375 28.266 1 22.42 16 PHE B N 1
ATOM 5579 C CA . PHE B 1 16 ? 21.5 -83.688 26.953 1 22.42 16 PHE B CA 1
ATOM 5580 C C . PHE B 1 16 ? 20.703 -82.438 26.969 1 22.42 16 PHE B C 1
ATOM 5582 O O . PHE B 1 16 ? 19.484 -82.438 27.125 1 22.42 16 PHE B O 1
ATOM 5589 N N . THR B 1 17 ? 20.984 -81.5 27.797 1 22.8 17 THR B N 1
ATOM 5590 C CA . THR B 1 17 ? 20.094 -80.312 27.703 1 22.8 17 THR B CA 1
ATOM 5591 C C . THR B 1 17 ? 20.172 -79.688 26.312 1 22.8 17 THR B C 1
ATOM 5593 O O . THR B 1 17 ? 21.25 -79.438 25.797 1 22.8 17 THR B O 1
ATOM 5596 N N . ALA B 1 18 ? 19.172 -80.062 25.391 1 25.44 18 ALA B N 1
ATOM 5597 C CA . ALA B 1 18 ? 18.875 -79.5 24.094 1 25.44 18 ALA B CA 1
ATOM 5598 C C . ALA B 1 18 ? 18.859 -77.938 24.172 1 25.44 18 ALA B C 1
ATOM 5600 O O . ALA B 1 18 ? 18.141 -77.375 24.984 1 25.44 18 ALA B O 1
ATOM 5601 N N . GLY B 1 19 ? 19.953 -77.375 23.938 1 22.91 19 GLY B N 1
ATOM 5602 C CA . GLY B 1 19 ? 20.109 -75.938 23.812 1 22.91 19 GLY B CA 1
ATOM 5603 C C . GLY B 1 19 ? 19.156 -75.312 22.797 1 22.91 19 GLY B C 1
ATOM 5604 O O . GLY B 1 19 ? 19.156 -75.688 21.625 1 22.91 19 GLY B O 1
ATOM 5605 N N . LEU B 1 20 ? 17.875 -75.125 23.25 1 24.81 20 LEU B N 1
ATOM 5606 C CA . LEU B 1 20 ? 16.969 -74.375 22.422 1 24.81 20 LEU B CA 1
ATOM 5607 C C . LEU B 1 20 ? 17.625 -73.125 21.922 1 24.81 20 LEU B C 1
ATOM 5609 O O . LEU B 1 20 ? 18.047 -72.25 22.719 1 24.81 20 LEU B O 1
ATOM 5613 N N . LEU B 1 21 ? 18.25 -73.188 20.828 1 23.28 21 LEU B N 1
ATOM 5614 C CA . LEU B 1 21 ? 18.703 -72 20.109 1 23.28 21 LEU B CA 1
ATOM 5615 C C . LEU B 1 21 ? 17.547 -71 19.938 1 23.28 21 LEU B C 1
ATOM 5617 O O . LEU B 1 21 ? 16.547 -71.312 19.281 1 23.28 21 LEU B O 1
ATOM 5621 N N . ALA B 1 22 ? 17.219 -70.25 20.938 1 26.8 22 ALA B N 1
ATOM 5622 C CA . ALA B 1 22 ? 16.375 -69.125 20.688 1 26.8 22 ALA B CA 1
ATOM 5623 C C . ALA B 1 22 ? 16.859 -68.312 19.484 1 26.8 22 ALA B C 1
ATOM 5625 O O . ALA B 1 22 ? 18 -67.812 19.469 1 26.8 22 ALA B O 1
ATOM 5626 N N . ALA B 1 23 ? 16.391 -68.75 18.312 1 27.55 23 ALA B N 1
ATOM 5627 C CA . ALA B 1 23 ? 16.5 -67.875 17.141 1 27.55 23 ALA B CA 1
ATOM 5628 C C . ALA B 1 23 ? 16.094 -66.438 17.484 1 27.55 23 ALA B C 1
ATOM 5630 O O . ALA B 1 23 ? 14.961 -66.188 17.891 1 27.55 23 ALA B O 1
ATOM 5631 N N . SER B 1 24 ? 17.031 -65.75 17.984 1 27.38 24 SER B N 1
ATOM 5632 C CA . SER B 1 24 ? 16.828 -64.312 18.031 1 27.38 24 SER B CA 1
ATOM 5633 C C . SER B 1 24 ? 16.344 -63.75 16.672 1 27.38 24 SER B C 1
ATOM 5635 O O . SER B 1 24 ? 17.062 -63.844 15.68 1 27.38 24 SER B O 1
ATOM 5637 N N . CYS B 1 25 ? 15.109 -64 16.312 1 30.67 25 CYS B N 1
ATOM 5638 C CA . CYS B 1 25 ? 14.586 -63.156 15.266 1 30.67 25 CYS B CA 1
ATOM 5639 C C . CYS B 1 25 ? 15.023 -61.688 15.484 1 30.67 25 CYS B C 1
ATOM 5641 O O . CYS B 1 25 ? 14.602 -61.062 16.453 1 30.67 25 CYS B O 1
ATOM 5643 N N . THR B 1 26 ? 16.328 -61.469 15.266 1 29.95 26 THR B N 1
ATOM 5644 C CA . THR B 1 26 ? 16.641 -60.062 15.102 1 29.95 26 THR B CA 1
ATOM 5645 C C . THR B 1 26 ? 15.555 -59.344 14.281 1 29.95 26 THR B C 1
ATOM 5647 O O . THR B 1 26 ? 15.344 -59.688 13.117 1 29.95 26 THR B O 1
ATOM 5650 N N . SER B 1 27 ? 14.406 -59.125 14.898 1 32.56 27 SER B N 1
ATOM 5651 C CA . SER B 1 27 ? 13.602 -58.094 14.258 1 32.56 27 SER B CA 1
ATOM 5652 C C . SER B 1 27 ? 14.477 -57.031 13.641 1 32.56 27 SER B C 1
ATOM 5654 O O . SER B 1 27 ? 15.25 -56.375 14.336 1 32.56 27 SER B O 1
ATOM 5656 N N . ASP B 1 28 ? 15.117 -57.312 12.523 1 34.12 28 ASP B N 1
ATOM 5657 C CA . ASP B 1 28 ? 15.688 -56.25 11.727 1 34.12 28 ASP B CA 1
ATOM 5658 C C . ASP B 1 28 ? 14.844 -54.969 11.82 1 34.12 28 ASP B C 1
ATOM 5660 O O . ASP B 1 28 ? 13.805 -54.875 11.164 1 34.12 28 ASP B O 1
ATOM 5664 N N . GLN B 1 29 ? 14.57 -54.469 12.984 1 37.78 29 GLN B N 1
ATOM 5665 C CA . GLN B 1 29 ? 14.047 -53.125 13.031 1 37.78 29 GLN B CA 1
ATOM 5666 C C . GLN B 1 29 ? 14.781 -52.219 12.055 1 37.78 29 GLN B C 1
ATOM 5668 O O . GLN B 1 29 ? 15.898 -51.781 12.328 1 37.78 29 GLN B O 1
ATOM 5673 N N . SER B 1 30 ? 14.773 -52.438 10.82 1 43.44 30 SER B N 1
ATOM 5674 C CA . SER B 1 30 ? 15.219 -51.438 9.875 1 43.44 30 SER B CA 1
ATOM 5675 C C . SER B 1 30 ? 14.844 -50.031 10.359 1 43.44 30 SER B C 1
ATOM 5677 O O . SER B 1 30 ? 13.664 -49.688 10.438 1 43.44 30 SER B O 1
ATOM 5679 N N . SER B 1 31 ? 15.422 -49.5 11.328 1 51.19 31 SER B N 1
ATOM 5680 C CA . SER B 1 31 ? 15.32 -48.156 11.883 1 51.19 31 SER B CA 1
ATOM 5681 C C . SER B 1 31 ? 15.172 -47.125 10.773 1 51.19 31 SER B C 1
ATOM 5683 O O . SER B 1 31 ? 16.016 -47.031 9.891 1 51.19 31 SER B O 1
ATOM 5685 N N . SER B 1 32 ? 13.93 -46.812 10.328 1 63.59 32 SER B N 1
ATOM 5686 C CA . SER B 1 32 ? 13.602 -45.719 9.422 1 63.59 32 SER B CA 1
ATOM 5687 C C . SER B 1 32 ? 14.211 -44.406 9.891 1 63.59 32 SER B C 1
ATOM 5689 O O . SER B 1 32 ? 13.906 -43.938 10.992 1 63.59 32 SER B O 1
ATOM 5691 N N . ALA B 1 33 ? 15.312 -44 9.281 1 81.88 33 ALA B N 1
ATOM 5692 C CA . ALA B 1 33 ? 15.914 -42.688 9.578 1 81.88 33 ALA B CA 1
ATOM 5693 C C . ALA B 1 33 ? 15.094 -41.562 8.977 1 81.88 33 ALA B C 1
ATOM 5695 O O . ALA B 1 33 ? 14.844 -41.531 7.77 1 81.88 33 ALA B O 1
ATOM 5696 N N . VAL B 1 34 ? 14.297 -40.875 9.789 1 92.44 34 VAL B N 1
ATOM 5697 C CA . VAL B 1 34 ? 13.57 -39.688 9.367 1 92.44 34 VAL B CA 1
ATOM 5698 C C . VAL B 1 34 ? 14.359 -38.438 9.75 1 92.44 34 VAL B C 1
ATOM 5700 O O . VAL B 1 34 ? 14.742 -38.281 10.914 1 92.44 34 VAL B O 1
ATOM 5703 N N . THR B 1 35 ? 14.695 -37.625 8.805 1 95.5 35 THR B N 1
ATOM 5704 C CA . THR B 1 35 ? 15.383 -36.344 9.023 1 95.5 35 THR B CA 1
ATOM 5705 C C . THR B 1 35 ? 14.516 -35.188 8.562 1 95.5 35 THR B C 1
ATOM 5707 O O . THR B 1 35 ? 13.773 -35.312 7.586 1 95.5 35 THR B O 1
ATOM 5710 N N . ILE B 1 36 ? 14.5 -34.094 9.289 1 96.31 36 ILE B N 1
ATOM 5711 C CA . ILE B 1 36 ? 13.82 -32.875 8.891 1 96.31 36 ILE B CA 1
ATOM 5712 C C . ILE B 1 36 ? 14.781 -31.969 8.133 1 96.31 36 ILE B C 1
ATOM 5714 O O . ILE B 1 36 ? 15.867 -31.656 8.625 1 96.31 36 ILE B O 1
ATOM 5718 N N . VAL B 1 37 ? 14.422 -31.578 6.898 1 96.19 37 VAL B N 1
ATOM 5719 C CA . VAL B 1 37 ? 15.312 -30.797 6.047 1 96.19 37 VAL B CA 1
ATOM 5720 C C . VAL B 1 37 ? 14.547 -29.609 5.457 1 96.19 37 VAL B C 1
ATOM 5722 O O . VAL B 1 37 ? 13.328 -29.672 5.305 1 96.19 37 VAL B O 1
ATOM 5725 N N . ASN B 1 38 ? 15.266 -28.609 5.141 1 95.12 38 ASN B N 1
ATOM 5726 C CA . ASN B 1 38 ? 14.656 -27.422 4.539 1 95.12 38 ASN B CA 1
ATOM 5727 C C . ASN B 1 38 ? 14.344 -27.641 3.061 1 95.12 38 ASN B C 1
ATOM 5729 O O . ASN B 1 38 ? 13.398 -27.062 2.529 1 95.12 38 ASN B O 1
ATOM 5733 N N . ARG B 1 39 ? 15.312 -28.406 2.404 1 94.81 39 ARG B N 1
ATOM 5734 C CA . ARG B 1 39 ? 15.234 -28.734 0.986 1 94.81 39 ARG B CA 1
ATOM 5735 C C . ARG B 1 39 ? 15.789 -30.125 0.723 1 94.81 39 ARG B C 1
ATOM 5737 O O . ARG B 1 39 ? 16.531 -30.672 1.542 1 94.81 39 ARG B O 1
ATOM 5744 N N . PRO B 1 40 ? 15.344 -30.609 -0.446 1 92.5 40 PRO B N 1
ATOM 5745 C CA . PRO B 1 40 ? 15.984 -31.891 -0.782 1 92.5 40 PRO B CA 1
ATOM 5746 C C . PRO B 1 40 ? 17.484 -31.75 -1.062 1 92.5 40 PRO B C 1
ATOM 5748 O O . PRO B 1 40 ? 17.938 -30.656 -1.422 1 92.5 40 PRO B O 1
ATOM 5751 N N . ASP B 1 41 ? 18.203 -32.781 -0.908 1 87.5 41 ASP B N 1
ATOM 5752 C CA . ASP B 1 41 ? 19.641 -32.844 -1.156 1 87.5 41 ASP B CA 1
ATOM 5753 C C . ASP B 1 41 ? 19.953 -32.75 -2.65 1 87.5 41 ASP B C 1
ATOM 5755 O O . ASP B 1 41 ? 19.578 -33.625 -3.424 1 87.5 41 ASP B O 1
ATOM 5759 N N . CYS B 1 42 ? 20.641 -31.766 -3.07 1 90.88 42 CYS B N 1
ATOM 5760 C CA . CYS B 1 42 ? 20.906 -31.562 -4.488 1 90.88 42 CYS B CA 1
ATOM 5761 C C . CYS B 1 42 ? 22.328 -31.953 -4.836 1 90.88 42 CYS B C 1
ATOM 5763 O O . CYS B 1 42 ? 22.844 -31.594 -5.902 1 90.88 42 CYS B O 1
ATOM 5765 N N . THR B 1 43 ? 23.031 -32.625 -3.926 1 91.25 43 THR B N 1
ATOM 5766 C CA . THR B 1 43 ? 24.391 -33.062 -4.184 1 91.25 43 THR B CA 1
ATOM 5767 C C . THR B 1 43 ? 24.422 -34.219 -5.184 1 91.25 43 THR B C 1
ATOM 5769 O O . THR B 1 43 ? 25.422 -34.438 -5.863 1 91.25 43 THR B O 1
ATOM 5772 N N . GLN B 1 44 ? 23.344 -34.938 -5.211 1 90.19 44 GLN B N 1
ATOM 5773 C CA . GLN B 1 44 ? 23.203 -36 -6.188 1 90.19 44 GLN B CA 1
ATOM 5774 C C . GLN B 1 44 ? 22.375 -35.562 -7.387 1 90.19 44 GLN B C 1
ATOM 5776 O O . GLN B 1 44 ? 21.734 -34.5 -7.348 1 90.19 44 GLN B O 1
ATOM 5781 N N . THR B 1 45 ? 22.516 -36.375 -8.445 1 92.62 45 THR B N 1
ATOM 5782 C CA . THR B 1 45 ? 21.734 -36.125 -9.648 1 92.62 45 THR B CA 1
ATOM 5783 C C . THR B 1 45 ? 20.766 -37.25 -9.914 1 92.62 45 THR B C 1
ATOM 5785 O O . THR B 1 45 ? 21.125 -38.438 -9.766 1 92.62 45 THR B O 1
ATOM 5788 N N . ASN B 1 46 ? 19.609 -36.875 -10.211 1 96 46 ASN B N 1
ATOM 5789 C CA . ASN B 1 46 ? 18.625 -37.906 -10.555 1 96 46 ASN B CA 1
ATOM 5790 C C . ASN B 1 46 ? 18.984 -38.625 -11.852 1 96 46 ASN B C 1
ATOM 5792 O O . ASN B 1 46 ? 19.25 -37.969 -12.867 1 96 46 ASN B O 1
ATOM 5796 N N . VAL B 1 47 ? 18.953 -39.906 -11.906 1 95.69 47 VAL B N 1
ATOM 5797 C CA . VAL B 1 47 ? 19.375 -40.656 -13.078 1 95.69 47 VAL B CA 1
ATOM 5798 C C . VAL B 1 47 ? 18.141 -41.125 -13.867 1 95.69 47 VAL B C 1
ATOM 5800 O O . VAL B 1 47 ? 18.266 -41.594 -15 1 95.69 47 VAL B O 1
ATOM 5803 N N . ASN B 1 48 ? 16.938 -41 -13.266 1 97.25 48 ASN B N 1
ATOM 5804 C CA . ASN B 1 48 ? 15.719 -41.531 -13.852 1 97.25 48 ASN B CA 1
ATOM 5805 C C . ASN B 1 48 ? 14.984 -40.5 -14.68 1 97.25 48 ASN B C 1
ATOM 5807 O O . ASN B 1 48 ? 14.234 -40.844 -15.602 1 97.25 48 ASN B O 1
ATOM 5811 N N . TYR B 1 49 ? 15.062 -39.281 -14.352 1 97.38 49 TYR B N 1
ATOM 5812 C CA . TYR B 1 49 ? 14.336 -38.188 -15 1 97.38 49 TYR B CA 1
ATOM 5813 C C . TYR B 1 49 ? 15.281 -37.031 -15.383 1 97.38 49 TYR B C 1
ATOM 5815 O O . TYR B 1 49 ? 16.281 -36.812 -14.695 1 97.38 49 TYR B O 1
ATOM 5823 N N . VAL B 1 50 ? 14.953 -36.344 -16.422 1 95.19 50 VAL B N 1
ATOM 5824 C CA . VAL B 1 50 ? 15.797 -35.281 -16.922 1 95.19 50 VAL B CA 1
ATOM 5825 C C . VAL B 1 50 ? 15.734 -34.062 -15.984 1 95.19 50 VAL B C 1
ATOM 5827 O O . VAL B 1 50 ? 14.672 -33.5 -15.773 1 95.19 50 VAL B O 1
ATOM 5830 N N . GLY B 1 51 ? 16.828 -33.75 -15.352 1 94 51 GLY B N 1
ATOM 5831 C CA . GLY B 1 51 ? 17 -32.531 -14.578 1 94 51 GLY B CA 1
ATOM 5832 C C . GLY B 1 51 ? 17.891 -31.516 -15.266 1 94 51 GLY B C 1
ATOM 5833 O O . GLY B 1 51 ? 18.172 -31.641 -16.469 1 94 51 GLY B O 1
ATOM 5834 N N . ASN B 1 52 ? 18.234 -30.5 -14.562 1 96.56 52 ASN B N 1
ATOM 5835 C CA . ASN B 1 52 ? 19.094 -29.484 -15.133 1 96.56 52 ASN B CA 1
ATOM 5836 C C . ASN B 1 52 ? 20.5 -30.016 -15.391 1 96.56 52 ASN B C 1
ATOM 5838 O O . ASN B 1 52 ? 21.062 -30.75 -14.57 1 96.56 52 ASN B O 1
ATOM 5842 N N . ARG B 1 53 ? 20.984 -29.719 -16.5 1 94.75 53 ARG B N 1
ATOM 5843 C CA . ARG B 1 53 ? 22.359 -30 -16.906 1 94.75 53 ARG B CA 1
ATOM 5844 C C . ARG B 1 53 ? 23.266 -28.828 -16.625 1 94.75 53 ARG B C 1
ATOM 5846 O O . ARG B 1 53 ? 22.875 -27.672 -16.812 1 94.75 53 ARG B O 1
ATOM 5853 N N . LEU B 1 54 ? 24.5 -29.141 -16.219 1 95.06 54 LEU B N 1
ATOM 5854 C CA . LEU B 1 54 ? 25.453 -28.062 -16.031 1 95.06 54 LEU B CA 1
ATOM 5855 C C . LEU B 1 54 ? 25.547 -27.203 -17.297 1 95.06 54 LEU B C 1
ATOM 5857 O O . LEU B 1 54 ? 25.5 -27.719 -18.406 1 95.06 54 LEU B O 1
ATOM 5861 N N . PRO B 1 55 ? 25.672 -25.812 -17.188 1 97.44 55 PRO B N 1
ATOM 5862 C CA . PRO B 1 55 ? 26 -25.078 -15.961 1 97.44 55 PRO B CA 1
ATOM 5863 C C . PRO B 1 55 ? 24.75 -24.672 -15.172 1 97.44 55 PRO B C 1
ATOM 5865 O O . PRO B 1 55 ? 24.859 -23.891 -14.211 1 97.44 55 PRO B O 1
ATOM 5868 N N . LEU B 1 56 ? 23.562 -25.094 -15.594 1 98.19 56 LEU B N 1
ATOM 5869 C CA . LEU B 1 56 ? 22.375 -24.766 -14.805 1 98.19 56 LEU B CA 1
ATOM 5870 C C . LEU B 1 56 ? 22.453 -25.375 -13.414 1 98.19 56 LEU B C 1
ATOM 5872 O O . LEU B 1 56 ? 22.938 -26.5 -13.25 1 98.19 56 LEU B O 1
ATOM 5876 N N . LYS B 1 57 ? 22 -24.609 -12.445 1 97.06 57 LYS B N 1
ATOM 5877 C CA . LYS B 1 57 ? 21.891 -25.141 -11.086 1 97.06 57 LYS B CA 1
ATOM 5878 C C . LYS B 1 57 ? 20.938 -26.328 -11.039 1 97.06 57 LYS B C 1
ATOM 5880 O O . LYS B 1 57 ? 19.984 -26.391 -11.82 1 97.06 57 LYS B O 1
ATOM 5885 N N . PRO B 1 58 ? 21.203 -27.297 -10.141 1 95.94 58 PRO B N 1
ATOM 5886 C CA . PRO B 1 58 ? 20.281 -28.422 -10.031 1 95.94 58 PRO B CA 1
ATOM 5887 C C . PRO B 1 58 ? 18.875 -28 -9.633 1 95.94 58 PRO B C 1
ATOM 5889 O O . PRO B 1 58 ? 18.719 -27.094 -8.812 1 95.94 58 PRO B O 1
ATOM 5892 N N . MET B 1 59 ? 17.906 -28.656 -10.219 1 96.12 59 MET B N 1
ATOM 5893 C CA . MET B 1 59 ? 16.531 -28.531 -9.734 1 96.12 59 MET B CA 1
ATOM 5894 C C . MET B 1 59 ? 16.375 -29.188 -8.367 1 96.12 59 MET B C 1
ATOM 5896 O O . MET B 1 59 ? 17.016 -30.203 -8.086 1 96.12 59 MET B O 1
ATOM 5900 N N . ASN B 1 60 ? 15.547 -28.594 -7.57 1 97.56 60 ASN B N 1
ATOM 5901 C CA . ASN B 1 60 ? 15.273 -29.203 -6.273 1 97.56 60 ASN B CA 1
ATOM 5902 C C . ASN B 1 60 ? 14.219 -30.297 -6.375 1 97.56 60 ASN B C 1
ATOM 5904 O O . ASN B 1 60 ? 14.195 -31.219 -5.566 1 97.56 60 ASN B O 1
ATOM 5908 N N . PHE B 1 61 ? 13.336 -30.172 -7.27 1 98.38 61 PHE B N 1
ATOM 5909 C CA . PHE B 1 61 ? 12.344 -31.172 -7.621 1 98.38 61 PHE B CA 1
ATOM 5910 C C . PHE B 1 61 ? 12.227 -31.312 -9.133 1 98.38 61 PHE B C 1
ATOM 5912 O O . PHE B 1 61 ? 12.414 -30.344 -9.867 1 98.38 61 PHE B O 1
ATOM 5919 N N . ILE B 1 62 ? 11.898 -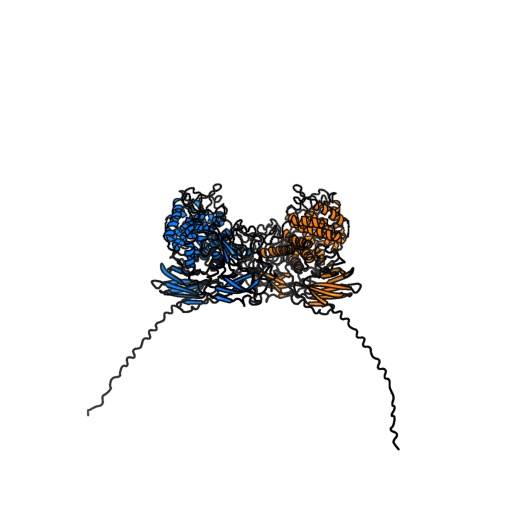32.5 -9.562 1 98.06 62 ILE B N 1
ATOM 5920 C CA . ILE B 1 62 ? 11.734 -32.781 -10.984 1 98.06 62 ILE B CA 1
ATOM 5921 C C . ILE B 1 62 ? 10.312 -33.25 -11.258 1 98.06 62 ILE B C 1
ATOM 5923 O O . ILE B 1 62 ? 9.844 -34.219 -10.633 1 98.06 62 ILE B O 1
ATOM 5927 N N . LYS B 1 63 ? 9.672 -32.562 -12.109 1 98.06 63 LYS B N 1
ATOM 5928 C CA . LYS B 1 63 ? 8.336 -32.969 -12.523 1 98.06 63 LYS B CA 1
ATOM 5929 C C . LYS B 1 63 ? 8.352 -34.312 -13.227 1 98.06 63 LYS B C 1
ATOM 5931 O O . LYS B 1 63 ? 9.242 -34.594 -14.039 1 98.06 63 LYS B O 1
ATOM 5936 N N . LEU B 1 64 ? 7.418 -35.188 -12.898 1 98.25 64 LEU B N 1
ATOM 5937 C CA . LEU B 1 64 ? 7.258 -36.469 -13.602 1 98.25 64 LEU B CA 1
ATOM 5938 C C . LEU B 1 64 ? 6.629 -36.25 -14.977 1 98.25 64 LEU B C 1
ATOM 5940 O O . LEU B 1 64 ? 5.965 -35.25 -15.211 1 98.25 64 LEU B O 1
ATOM 5944 N N . PRO B 1 65 ? 6.859 -37.156 -15.891 1 97.56 65 PRO B N 1
ATOM 5945 C CA . PRO B 1 65 ? 6.191 -37.031 -17.188 1 97.56 65 PRO B CA 1
ATOM 5946 C C . PRO B 1 65 ? 4.668 -36.969 -17.062 1 97.56 65 PRO B C 1
ATOM 5948 O O . PRO B 1 65 ? 4.09 -37.625 -16.203 1 97.56 65 PRO B O 1
ATOM 5951 N N . VAL B 1 66 ? 4.078 -36.25 -17.953 1 97.5 66 VAL B N 1
ATOM 5952 C CA . VAL B 1 66 ? 2.631 -36.094 -17.922 1 97.5 66 VAL B CA 1
ATOM 5953 C C . VAL B 1 66 ? 1.953 -37.469 -17.984 1 97.5 66 VAL B C 1
ATOM 5955 O O . VAL B 1 66 ? 2.404 -38.344 -18.719 1 97.5 66 VAL B O 1
ATOM 5958 N N . GLY B 1 67 ? 0.977 -37.656 -17.203 1 95.88 67 GLY B N 1
ATOM 5959 C CA . GLY B 1 67 ? 0.241 -38.906 -17.172 1 95.88 67 GLY B CA 1
ATOM 5960 C C . GLY B 1 67 ? 0.73 -39.844 -16.094 1 95.88 67 GLY B C 1
ATOM 5961 O O . GLY B 1 67 ? 0.068 -40.844 -15.805 1 95.88 67 GLY B O 1
ATOM 5962 N N . SER B 1 68 ? 1.841 -39.531 -15.469 1 97.81 68 SER B N 1
ATOM 5963 C CA . SER B 1 68 ? 2.416 -40.375 -14.438 1 97.81 68 SER B CA 1
ATOM 5964 C C . SER B 1 68 ? 1.56 -40.375 -13.18 1 97.81 68 SER B C 1
ATOM 5966 O O . SER B 1 68 ? 1.623 -41.312 -12.375 1 97.81 68 SER B O 1
ATOM 5968 N N . ILE B 1 69 ? 0.837 -39.344 -12.961 1 98.62 69 ILE B N 1
ATOM 5969 C CA . ILE B 1 69 ? 0.004 -39.188 -11.773 1 98.62 69 ILE B CA 1
ATOM 5970 C C . ILE B 1 69 ? -1.469 -39.312 -12.164 1 98.62 69 ILE B C 1
ATOM 5972 O O . ILE B 1 69 ? -1.954 -38.531 -13.008 1 98.62 69 ILE B O 1
ATOM 5976 N N . GLN B 1 70 ? -2.123 -40.25 -11.586 1 98.5 70 GLN B N 1
ATOM 5977 C CA . GLN B 1 70 ? -3.562 -40.406 -11.758 1 98.5 70 GLN B CA 1
ATOM 5978 C C . GLN B 1 70 ? -4.328 -39.844 -10.555 1 98.5 70 GLN B C 1
ATOM 5980 O O . GLN B 1 70 ? -4.391 -40.5 -9.508 1 98.5 70 GLN B O 1
ATOM 5985 N N . PRO B 1 71 ? -4.984 -38.75 -10.773 1 98.62 71 PRO B N 1
ATOM 5986 C CA . PRO B 1 71 ? -5.711 -38.125 -9.656 1 98.62 71 PRO B CA 1
ATOM 5987 C C . PRO B 1 71 ? -6.91 -38.969 -9.211 1 98.62 71 PRO B C 1
ATOM 5989 O O . PRO B 1 71 ? -7.5 -39.688 -10.016 1 98.62 71 PRO B O 1
ATOM 5992 N N . GLU B 1 72 ? -7.203 -38.875 -7.977 1 98.56 72 GLU B N 1
ATOM 5993 C CA . GLU B 1 72 ? -8.375 -39.469 -7.355 1 98.56 72 GLU B CA 1
ATOM 5994 C C . GLU B 1 72 ? -9.133 -38.469 -6.504 1 98.56 72 GLU B C 1
ATOM 5996 O O . GLU B 1 72 ? -8.75 -37.312 -6.438 1 98.56 72 GLU B O 1
ATOM 6001 N N . GLY B 1 73 ? -10.312 -38.844 -5.984 1 98.44 73 GLY B N 1
ATOM 6002 C CA . GLY B 1 73 ? -11.055 -38 -5.07 1 98.44 73 GLY B CA 1
ATOM 6003 C C . GLY B 1 73 ? -11.594 -36.75 -5.727 1 98.44 73 GLY B C 1
ATOM 6004 O O . GLY B 1 73 ? -12.094 -36.812 -6.855 1 98.44 73 GLY B O 1
ATOM 6005 N N . TRP B 1 74 ? -11.586 -35.656 -4.922 1 98.69 74 TRP B N 1
ATOM 6006 C CA . TRP B 1 74 ? -12.188 -34.406 -5.387 1 98.69 74 TRP B CA 1
ATOM 6007 C C . TRP B 1 74 ? -11.43 -33.844 -6.582 1 98.69 74 TRP B C 1
ATOM 6009 O O . TRP B 1 74 ? -12.016 -33.219 -7.457 1 98.69 74 TRP B O 1
ATOM 6019 N N . LEU B 1 75 ? -10.086 -34.031 -6.648 1 98.75 75 LEU B N 1
ATOM 6020 C CA . LEU B 1 75 ? -9.305 -33.5 -7.758 1 98.75 75 LEU B CA 1
ATOM 6021 C C . LEU B 1 75 ? -9.672 -34.188 -9.062 1 98.75 75 LEU B C 1
ATOM 6023 O O . LEU B 1 75 ? -9.797 -33.562 -10.109 1 98.75 75 LEU B O 1
ATOM 6027 N N . LYS B 1 76 ? -9.836 -35.5 -9.023 1 98.75 76 LYS B N 1
ATOM 6028 C CA . LYS B 1 76 ? -10.312 -36.219 -10.203 1 98.75 76 LYS B CA 1
ATOM 6029 C C . LYS B 1 76 ? -11.672 -35.688 -10.648 1 98.75 76 LYS B C 1
ATOM 6031 O O . LYS B 1 76 ? -11.891 -35.469 -11.844 1 98.75 76 LYS B O 1
ATOM 6036 N N . LYS B 1 77 ? -12.547 -35.562 -9.68 1 98.56 77 LYS B N 1
ATOM 6037 C CA . LYS B 1 77 ? -13.867 -35.031 -10 1 98.56 77 LYS B CA 1
ATOM 6038 C C . LYS B 1 77 ? -13.766 -33.688 -10.68 1 98.56 77 LYS B C 1
ATOM 6040 O O . LYS B 1 77 ? -14.469 -33.406 -11.656 1 98.56 77 LYS B O 1
ATOM 6045 N N . TYR B 1 78 ? -12.938 -32.875 -10.164 1 98.12 78 TYR B N 1
ATOM 6046 C CA . TYR B 1 78 ? -12.766 -31.531 -10.734 1 98.12 78 TYR B CA 1
ATOM 6047 C C . TYR B 1 78 ? -12.266 -31.609 -12.172 1 98.12 78 TYR B C 1
ATOM 6049 O O . TYR B 1 78 ? -12.719 -30.859 -13.039 1 98.12 78 TYR B O 1
ATOM 6057 N N . LEU B 1 79 ? -11.281 -32.438 -12.461 1 98.69 79 LEU B N 1
ATOM 6058 C CA . LEU B 1 79 ? -10.742 -32.625 -13.805 1 98.69 79 LEU B CA 1
ATOM 6059 C C . LEU B 1 79 ? -11.812 -33.156 -14.75 1 98.69 79 LEU B C 1
ATOM 6061 O O . LEU B 1 79 ? -11.867 -32.781 -15.914 1 98.69 79 LEU B O 1
ATOM 6065 N N . GLU B 1 80 ? -12.648 -34 -14.203 1 98.62 80 GLU B N 1
ATOM 6066 C CA . GLU B 1 80 ? -13.758 -34.531 -15.008 1 98.62 80 GLU B CA 1
ATOM 6067 C C . GLU B 1 80 ? -14.75 -33.406 -15.344 1 98.62 80 GLU B C 1
ATOM 6069 O O . GLU B 1 80 ? -15.273 -33.344 -16.453 1 98.62 80 GLU B O 1
ATOM 6074 N N . LEU B 1 81 ? -14.992 -32.594 -14.359 1 98.19 81 LEU B N 1
ATOM 6075 C CA . LEU B 1 81 ? -15.867 -31.438 -14.602 1 98.19 81 LEU B CA 1
ATOM 6076 C C . LEU B 1 81 ? -15.266 -30.516 -15.656 1 98.19 81 LEU B C 1
ATOM 6078 O O . LEU B 1 81 ? -15.992 -29.984 -16.5 1 98.19 81 LEU B O 1
ATOM 6082 N N . GLN B 1 82 ? -13.961 -30.328 -15.672 1 97.75 82 GLN B N 1
ATOM 6083 C CA . GLN B 1 82 ? -13.281 -29.562 -16.703 1 97.75 82 GLN B CA 1
ATOM 6084 C C . GLN B 1 82 ? -13.453 -30.188 -18.078 1 97.75 82 GLN B C 1
ATOM 6086 O O . GLN B 1 82 ? -13.734 -29.5 -19.062 1 97.75 82 GLN B O 1
ATOM 6091 N N . LYS B 1 83 ? -13.281 -31.469 -18.094 1 98.38 83 LYS B N 1
ATOM 6092 C CA . LYS B 1 83 ? -13.43 -32.219 -19.344 1 98.38 83 LYS B CA 1
ATOM 6093 C C . LYS B 1 83 ? -14.844 -32.062 -19.906 1 98.38 83 LYS B C 1
ATOM 6095 O O . LYS B 1 83 ? -15.023 -31.812 -21.094 1 98.38 83 LYS B O 1
ATOM 6100 N N . ASP B 1 84 ? -15.789 -32.156 -19.016 1 97.94 84 ASP B N 1
ATOM 6101 C CA . ASP B 1 84 ? -17.188 -32.125 -19.422 1 97.94 84 ASP B CA 1
ATOM 6102 C C . ASP B 1 84 ? -17.688 -30.703 -19.594 1 97.94 84 ASP B C 1
ATOM 6104 O O . ASP B 1 84 ? -18.75 -30.484 -20.188 1 97.94 84 ASP B O 1
ATOM 6108 N N . GLY B 1 85 ? -16.938 -29.797 -19.078 1 96.94 85 GLY B N 1
ATOM 6109 C CA . GLY B 1 85 ? -17.328 -28.406 -19.125 1 96.94 85 GLY B CA 1
ATOM 6110 C C . GLY B 1 85 ? -16.594 -27.625 -20.203 1 96.94 85 GLY B C 1
ATOM 6111 O O . GLY B 1 85 ? -16.438 -28.109 -21.312 1 96.94 85 GLY B O 1
ATOM 6112 N N . LEU B 1 86 ? -16.188 -26.438 -19.875 1 94.62 86 LEU B N 1
ATOM 6113 C CA . LEU B 1 86 ? -15.648 -25.469 -20.812 1 94.62 86 LEU B CA 1
ATOM 6114 C C . LEU B 1 86 ? -14.383 -26 -21.484 1 94.62 86 LEU B C 1
ATOM 6116 O O . LEU B 1 86 ? -14.242 -25.938 -22.703 1 94.62 86 LEU B O 1
ATOM 6120 N N . THR B 1 87 ? -13.5 -26.516 -20.703 1 97.06 87 THR B N 1
ATOM 6121 C CA . THR B 1 87 ? -12.219 -26.969 -21.219 1 97.06 87 THR B CA 1
ATOM 6122 C C . THR B 1 87 ? -12.414 -27.984 -22.328 1 97.06 87 THR B C 1
ATOM 6124 O O . THR B 1 87 ? -11.805 -27.875 -23.406 1 97.06 87 THR B O 1
ATOM 6127 N N . GLY B 1 88 ? -13.258 -28.906 -22.141 1 97.44 88 GLY B N 1
ATOM 6128 C CA . GLY B 1 88 ? -13.43 -30.016 -23.062 1 97.44 88 GLY B CA 1
ATOM 6129 C C . GLY B 1 88 ? -14.25 -29.656 -24.281 1 97.44 88 GLY B C 1
ATOM 6130 O O . GLY B 1 88 ? -14.25 -30.391 -25.281 1 97.44 88 GLY B O 1
ATOM 6131 N N . HIS B 1 89 ? -14.883 -28.516 -24.266 1 96.31 89 HIS B N 1
ATOM 6132 C CA . HIS B 1 89 ? -15.836 -28.266 -25.328 1 96.31 89 HIS B CA 1
ATOM 6133 C C . HIS B 1 89 ? -15.531 -26.953 -26.062 1 96.31 89 HIS B C 1
ATOM 6135 O O . HIS B 1 89 ? -16.219 -26.594 -27.016 1 96.31 89 HIS B O 1
ATOM 6141 N N . LEU B 1 90 ? -14.516 -26.25 -25.625 1 95.5 90 LEU B N 1
ATOM 6142 C CA . LEU B 1 90 ? -14.219 -24.969 -26.266 1 95.5 90 LEU B CA 1
ATOM 6143 C C . LEU B 1 90 ? -13.906 -25.172 -27.75 1 95.5 90 LEU B C 1
ATOM 6145 O O . LEU B 1 90 ? -14.188 -24.281 -28.562 1 95.5 90 LEU B O 1
ATOM 6149 N N . ASN B 1 91 ? -13.328 -26.25 -28.141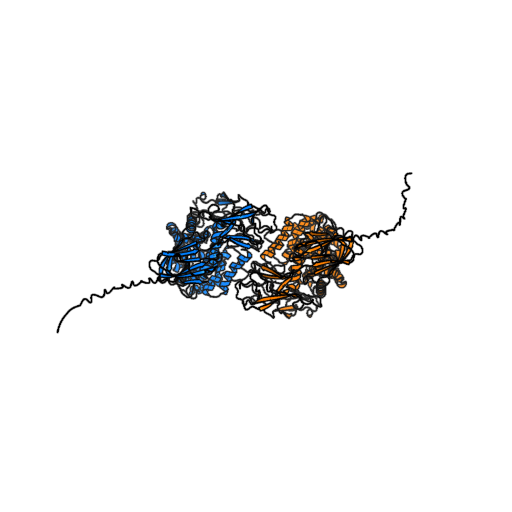 1 94.56 91 ASN B N 1
ATOM 6150 C CA . ASN B 1 91 ? -13.039 -26.531 -29.547 1 94.56 91 ASN B CA 1
ATOM 6151 C C . ASN B 1 91 ? -14.32 -26.656 -30.375 1 94.56 91 ASN B C 1
ATOM 6153 O O . ASN B 1 91 ? -14.281 -26.578 -31.594 1 94.56 91 ASN B O 1
ATOM 6157 N N . GLU B 1 92 ? -15.43 -26.734 -29.672 1 94 92 GLU B N 1
ATOM 6158 C CA . GLU B 1 92 ? -16.719 -26.875 -30.344 1 94 92 GLU B CA 1
ATOM 6159 C C . GLU B 1 92 ? -17.516 -25.578 -30.312 1 94 92 GLU B C 1
ATOM 6161 O O . GLU B 1 92 ? -18.422 -25.375 -31.109 1 94 92 GLU B O 1
ATOM 6166 N N . ILE B 1 93 ? -17.156 -24.703 -29.406 1 93.12 93 ILE B N 1
ATOM 6167 C CA . ILE B 1 93 ? -18.078 -23.594 -29.203 1 93.12 93 ILE B CA 1
ATOM 6168 C C . ILE B 1 93 ? -17.344 -22.266 -29.422 1 93.12 93 ILE B C 1
ATOM 6170 O O . ILE B 1 93 ? -17.953 -21.281 -29.844 1 93.12 93 ILE B O 1
ATOM 6174 N N . SER B 1 94 ? -16.094 -22.188 -29.172 1 92.88 94 SER B N 1
ATOM 6175 C CA . SER B 1 94 ? -15.367 -20.922 -29.297 1 92.88 94 SER B CA 1
ATOM 6176 C C . SER B 1 94 ? -14.992 -20.625 -30.734 1 92.88 94 SER B C 1
ATOM 6178 O O . SER B 1 94 ? -14.312 -21.438 -31.391 1 92.88 94 SER B O 1
ATOM 6180 N N . ALA B 1 95 ? -15.281 -19.453 -31.172 1 91.62 95 ALA B N 1
ATOM 6181 C CA . ALA B 1 95 ? -14.938 -19.047 -32.531 1 91.62 95 ALA B CA 1
ATOM 6182 C C . ALA B 1 95 ? -13.422 -18.953 -32.719 1 91.62 95 ALA B C 1
ATOM 6184 O O . ALA B 1 95 ? -12.906 -19.156 -33.812 1 91.62 95 ALA B O 1
ATOM 6185 N N . TRP B 1 96 ? -12.734 -18.766 -31.625 1 93.38 96 TRP B N 1
ATOM 6186 C CA . TRP B 1 96 ? -11.289 -18.641 -31.672 1 93.38 96 TRP B CA 1
ATOM 6187 C C . TRP B 1 96 ? -10.625 -19.984 -31.938 1 93.38 96 TRP B C 1
ATOM 6189 O O . TRP B 1 96 ? -9.453 -20.047 -32.312 1 93.38 96 TRP B O 1
ATOM 6199 N N . LEU B 1 97 ? -11.391 -21.047 -31.75 1 95.44 97 LEU B N 1
ATOM 6200 C CA . LEU B 1 97 ? -10.867 -22.406 -31.969 1 95.44 97 LEU B CA 1
ATOM 6201 C C . LEU B 1 97 ? -11.5 -23.031 -33.219 1 95.44 97 LEU B C 1
ATOM 6203 O O . LEU B 1 97 ? -11.32 -24.219 -33.469 1 95.44 97 LEU B O 1
ATOM 6207 N N . GLY B 1 98 ? -12.273 -22.172 -33.906 1 94.75 98 GLY B N 1
ATOM 6208 C CA . GLY B 1 98 ? -12.742 -22.672 -35.188 1 94.75 98 GLY B CA 1
ATOM 6209 C C . GLY B 1 98 ? -11.617 -23.078 -36.125 1 94.75 98 GLY B C 1
ATOM 6210 O O . GLY B 1 98 ? -10.664 -22.328 -36.312 1 94.75 98 GLY B O 1
ATOM 6211 N N . LYS B 1 99 ? -11.719 -24.219 -36.75 1 95.81 99 LYS B N 1
ATOM 6212 C CA . LYS B 1 99 ? -10.594 -24.797 -37.469 1 95.81 99 LYS B CA 1
ATOM 6213 C C . LYS B 1 99 ? -10.438 -24.156 -38.875 1 95.81 99 LYS B C 1
ATOM 6215 O O . LYS B 1 99 ? -9.32 -24.047 -39.375 1 95.81 99 LYS B O 1
ATOM 6220 N N . GLU B 1 100 ? -11.539 -23.781 -39.438 1 94.56 100 GLU B N 1
ATOM 6221 C CA . GLU B 1 100 ? -11.469 -23.156 -40.75 1 94.56 100 GLU B CA 1
ATOM 6222 C C . GLU B 1 100 ? -10.766 -21.812 -40.719 1 94.56 100 GLU B C 1
ATOM 6224 O O . GLU B 1 100 ? -11.203 -20.906 -40 1 94.56 100 GLU B O 1
ATOM 6229 N N . ASN B 1 101 ? -9.719 -21.656 -41.375 1 95.44 101 ASN B N 1
ATOM 6230 C CA . ASN B 1 101 ? -8.922 -20.453 -41.5 1 95.44 101 ASN B CA 1
ATOM 6231 C C . ASN B 1 101 ? -8.258 -20.078 -40.188 1 95.44 101 ASN B C 1
ATOM 6233 O O . ASN B 1 101 ? -8.055 -18.891 -39.906 1 95.44 101 ASN B O 1
ATOM 6237 N N . ASN B 1 102 ? -8.062 -21 -39.375 1 96.44 102 ASN B N 1
ATOM 6238 C CA . ASN B 1 102 ? -7.352 -20.766 -38.125 1 96.44 102 ASN B CA 1
ATOM 6239 C C . ASN B 1 102 ? -5.859 -20.547 -38.344 1 96.44 102 ASN B C 1
ATOM 6241 O O . ASN B 1 102 ? -5.25 -21.234 -39.188 1 96.44 102 ASN B O 1
ATOM 6245 N N . ALA B 1 103 ? -5.242 -19.75 -37.531 1 96.38 103 ALA B N 1
ATOM 6246 C CA . ALA B 1 103 ? -3.871 -19.297 -37.781 1 96.38 103 ALA B CA 1
ATOM 6247 C C . ALA B 1 103 ? -2.871 -20.422 -37.469 1 96.38 103 ALA B C 1
ATOM 6249 O O . ALA B 1 103 ? -1.734 -20.375 -37.969 1 96.38 103 ALA B O 1
ATOM 6250 N N . TRP B 1 104 ? -3.219 -21.438 -36.719 1 97.69 104 TRP B N 1
ATOM 6251 C CA . TRP B 1 104 ? -2.328 -22.547 -36.375 1 97.69 104 TRP B CA 1
ATOM 6252 C C . TRP B 1 104 ? -2.502 -23.688 -37.375 1 97.69 104 TRP B C 1
ATOM 6254 O O . TRP B 1 104 ? -1.671 -24.594 -37.438 1 97.69 104 TRP B O 1
ATOM 6264 N N . LEU B 1 105 ? -3.57 -23.625 -38.156 1 97.31 105 LEU B N 1
ATOM 6265 C CA . LEU B 1 105 ? -3.881 -24.75 -39.031 1 97.31 105 LEU B CA 1
ATOM 6266 C C . LEU B 1 105 ? -3.75 -24.344 -40.5 1 97.31 105 LEU B C 1
ATOM 6268 O O . LEU B 1 105 ? -3.652 -25.188 -41.375 1 97.31 105 LEU B O 1
ATOM 6272 N N . THR B 1 106 ? -3.842 -23 -40.688 1 93.88 106 THR B N 1
ATOM 6273 C CA . THR B 1 106 ? -3.775 -22.469 -42.031 1 93.88 106 THR B CA 1
ATOM 6274 C C . THR B 1 106 ? -2.801 -21.297 -42.094 1 93.88 106 THR B C 1
ATOM 6276 O O . THR B 1 106 ? -2.873 -20.375 -41.281 1 93.88 106 THR B O 1
ATOM 6279 N N . LYS B 1 107 ? -1.906 -21.328 -43.062 1 90.5 107 LYS B N 1
ATOM 6280 C CA . LYS B 1 107 ? -1.008 -20.188 -43.281 1 90.5 107 LYS B CA 1
ATOM 6281 C C . LYS B 1 107 ? -1.791 -18.906 -43.531 1 90.5 107 LYS B C 1
ATOM 6283 O O . LYS B 1 107 ? -2.639 -18.859 -44.438 1 90.5 107 LYS B O 1
ATOM 6288 N N . GLY B 1 108 ? -1.561 -17.969 -42.75 1 90.44 108 GLY B N 1
ATOM 6289 C CA . GLY B 1 108 ? -2.236 -16.688 -42.938 1 90.44 108 GLY B CA 1
ATOM 6290 C C . GLY B 1 108 ? -3.627 -16.672 -42.312 1 90.44 108 GLY B C 1
ATOM 6291 O O . GLY B 1 108 ? -4.418 -15.766 -42.625 1 90.44 108 GLY B O 1
ATOM 6292 N N . GLY B 1 109 ? -3.943 -17.578 -41.531 1 92.81 109 GLY B N 1
ATOM 6293 C CA . GLY B 1 109 ? -5.23 -17.594 -40.875 1 92.81 109 GLY B CA 1
ATOM 6294 C C . GLY B 1 109 ? -5.496 -16.344 -40.062 1 92.81 109 GLY B C 1
ATOM 6295 O O . GLY B 1 109 ? -4.566 -15.594 -39.719 1 92.81 109 GLY B O 1
ATOM 6296 N N . ASP B 1 110 ? -6.762 -16.109 -39.656 1 91.81 110 ASP B N 1
ATOM 6297 C CA . ASP B 1 110 ? -7.125 -14.773 -39.219 1 91.81 110 ASP B CA 1
ATOM 6298 C C . ASP B 1 110 ? -7.516 -14.781 -37.75 1 91.81 110 ASP B C 1
ATOM 6300 O O . ASP B 1 110 ? -7.883 -13.75 -37.188 1 91.81 110 ASP B O 1
ATOM 6304 N N . HIS B 1 111 ? -7.5 -15.938 -37.094 1 90.56 111 HIS B N 1
ATOM 6305 C CA . HIS B 1 111 ? -7.848 -15.969 -35.656 1 90.56 111 HIS B CA 1
ATOM 6306 C C . HIS B 1 111 ? -7.098 -17.078 -34.938 1 90.56 111 HIS B C 1
ATOM 6308 O O . HIS B 1 111 ? -6.391 -17.875 -35.562 1 90.56 111 HIS B O 1
ATOM 6314 N N . GLY B 1 112 ? -7.125 -17.016 -33.594 1 90.38 112 GLY B N 1
ATOM 6315 C CA . GLY B 1 112 ? -6.676 -18.125 -32.781 1 90.38 112 GLY B CA 1
ATOM 6316 C C . GLY B 1 112 ? -5.203 -18.047 -32.406 1 90.38 112 GLY B C 1
ATOM 6317 O O . GLY B 1 112 ? -4.578 -19.062 -32.125 1 90.38 112 GLY B O 1
ATOM 6318 N N . TRP B 1 113 ? -4.629 -16.969 -32.5 1 90.62 113 TRP B N 1
ATOM 6319 C CA . TRP B 1 113 ? -3.193 -16.812 -32.281 1 90.62 113 TRP B CA 1
ATOM 6320 C C . TRP B 1 113 ? -2.799 -17.203 -30.875 1 90.62 113 TRP B C 1
ATOM 6322 O O . TRP B 1 113 ? -2.176 -18.25 -30.656 1 90.62 113 TRP B O 1
ATOM 6332 N N . GLU B 1 114 ? -3.32 -16.547 -29.828 1 92.81 114 GLU B N 1
ATOM 6333 C CA . GLU B 1 114 ? -2.959 -16.875 -28.469 1 92.81 114 GLU B CA 1
ATOM 6334 C C . GLU B 1 114 ? -4.004 -17.797 -27.828 1 92.81 114 GLU B C 1
ATOM 6336 O O . GLU B 1 114 ? -3.686 -18.594 -26.938 1 92.81 114 GLU B O 1
ATOM 6341 N N . GLU B 1 115 ? -5.203 -17.781 -28.375 1 95.06 115 GLU B N 1
ATOM 6342 C CA . GLU B 1 115 ? -6.309 -18.516 -27.766 1 95.06 115 GLU B CA 1
ATOM 6343 C C . GLU B 1 115 ? -6.086 -20.031 -27.859 1 95.06 115 GLU B C 1
ATOM 6345 O O . GLU B 1 115 ? -6.328 -20.766 -26.906 1 95.06 115 GLU B O 1
ATOM 6350 N N . VAL B 1 116 ? -5.598 -20.453 -28.969 1 97.38 116 VAL B N 1
ATOM 6351 C CA . VAL B 1 116 ? -5.414 -21.891 -29.203 1 97.38 116 VAL B CA 1
ATOM 6352 C C . VAL B 1 116 ? -4.391 -22.438 -28.219 1 97.38 116 VAL B C 1
ATOM 6354 O O . VAL B 1 116 ? -4.684 -23.375 -27.469 1 97.38 116 VAL B O 1
ATOM 6357 N N . PRO B 1 117 ? -3.227 -21.891 -28.172 1 98.06 117 PRO B N 1
ATOM 6358 C CA . PRO B 1 117 ? -2.277 -22.5 -27.234 1 98.06 117 PRO B CA 1
ATOM 6359 C C . PRO B 1 117 ? -2.666 -22.266 -25.766 1 98.06 117 PRO B C 1
ATOM 6361 O O . PRO B 1 117 ? -2.344 -23.094 -24.906 1 98.06 117 PRO B O 1
ATOM 6364 N N . TYR B 1 118 ? -3.348 -21.172 -25.406 1 97.62 118 TYR B N 1
ATOM 6365 C CA . TYR B 1 118 ? -3.887 -21 -24.062 1 97.62 118 TYR B CA 1
ATOM 6366 C C . TYR B 1 118 ? -4.762 -22.188 -23.672 1 97.62 118 TYR B C 1
ATOM 6368 O O . TYR B 1 118 ? -4.613 -22.734 -22.578 1 97.62 118 TYR B O 1
ATOM 6376 N N . TRP B 1 119 ? -5.629 -22.453 -24.547 1 97.94 119 TRP B N 1
ATOM 6377 C CA . TRP B 1 119 ? -6.555 -23.562 -24.312 1 97.94 119 TRP B CA 1
ATOM 6378 C C . TRP B 1 119 ? -5.82 -24.891 -24.344 1 97.94 119 TRP B C 1
ATOM 6380 O O . TRP B 1 119 ? -6.004 -25.734 -23.469 1 97.94 119 TRP B O 1
ATOM 6390 N N . LEU B 1 120 ? -4.949 -25.109 -25.297 1 98.69 120 LEU B N 1
ATOM 6391 C CA . LEU B 1 120 ? -4.309 -26.375 -25.594 1 98.69 120 LEU B CA 1
ATOM 6392 C C . LEU B 1 120 ? -3.383 -26.797 -24.453 1 98.69 120 LEU B C 1
ATOM 6394 O O . LEU B 1 120 ? -3.252 -27.984 -24.172 1 98.69 120 LEU B O 1
ATOM 6398 N N . LYS B 1 121 ? -2.734 -25.875 -23.828 1 97.38 121 LYS B N 1
ATOM 6399 C CA . LYS B 1 121 ? -1.773 -26.25 -22.797 1 97.38 121 LYS B CA 1
ATOM 6400 C C . LYS B 1 121 ? -2.459 -26.969 -21.641 1 97.38 121 LYS B C 1
ATOM 6402 O O . LYS B 1 121 ? -1.952 -27.969 -21.141 1 97.38 121 LYS B O 1
ATOM 6407 N N . GLY B 1 122 ? -3.691 -26.484 -21.266 1 98.31 122 GLY B N 1
ATOM 6408 C CA . GLY B 1 122 ? -4.445 -27.203 -20.25 1 98.31 122 GLY B CA 1
ATOM 6409 C C . GLY B 1 122 ? -5.184 -28.406 -20.812 1 98.31 122 GLY B C 1
ATOM 6410 O O . GLY B 1 122 ? -5.223 -29.469 -20.172 1 98.31 122 GLY B O 1
ATOM 6411 N N . TYR B 1 123 ? -5.762 -28.25 -22 1 98.69 123 TYR B N 1
ATOM 6412 C CA . TYR B 1 123 ? -6.543 -29.297 -22.656 1 98.69 123 TYR B CA 1
ATOM 6413 C C . TYR B 1 123 ? -5.684 -30.531 -22.922 1 98.69 123 TYR B C 1
ATOM 6415 O O . TYR B 1 123 ? -6.094 -31.656 -22.641 1 98.69 123 TYR B O 1
ATOM 6423 N N . GLY B 1 124 ? -4.543 -30.359 -23.5 1 98.75 124 GLY B N 1
ATOM 6424 C CA . GLY B 1 124 ? -3.641 -31.453 -23.766 1 98.75 124 GLY B CA 1
ATOM 6425 C C . GLY B 1 124 ? -3.25 -32.219 -22.516 1 98.75 124 GLY B C 1
ATOM 6426 O O . GLY B 1 124 ? -3.357 -33.438 -22.469 1 98.75 124 GLY B O 1
ATOM 6427 N N . ASN B 1 125 ? -2.832 -31.469 -21.516 1 98.75 125 ASN B N 1
ATOM 6428 C CA . ASN B 1 125 ? -2.438 -32.094 -20.266 1 98.75 125 ASN B CA 1
ATOM 6429 C C . ASN B 1 125 ? -3.605 -32.844 -19.625 1 98.75 125 ASN B C 1
ATOM 6431 O O . ASN B 1 125 ? -3.428 -33.938 -19.094 1 98.75 125 ASN B O 1
ATOM 6435 N N . LEU B 1 126 ? -4.754 -32.219 -19.672 1 98.75 126 LEU B N 1
ATOM 6436 C CA . LEU B 1 126 ? -5.953 -32.875 -19.156 1 98.75 126 LEU B CA 1
ATOM 6437 C C . LEU B 1 126 ? -6.191 -34.188 -19.891 1 98.75 126 LEU B C 1
ATOM 6439 O O . LEU B 1 126 ? -6.5 -35.219 -19.25 1 98.75 126 LEU B O 1
ATOM 6443 N N . ALA B 1 127 ? -6.035 -34.25 -21.172 1 98.75 127 ALA B N 1
ATOM 6444 C CA . ALA B 1 127 ? -6.219 -35.438 -22 1 98.75 127 ALA B CA 1
ATOM 6445 C C . ALA B 1 127 ? -5.246 -36.531 -21.594 1 98.75 127 ALA B C 1
ATOM 6447 O O . ALA B 1 127 ? -5.641 -37.688 -21.453 1 98.75 127 ALA B O 1
ATOM 6448 N N . TYR B 1 128 ? -4.012 -36.156 -21.438 1 98.62 128 TYR B N 1
ATOM 6449 C CA . TYR B 1 128 ? -2.979 -37.125 -21.094 1 98.62 128 TYR B CA 1
ATOM 6450 C C . TYR B 1 128 ? -3.217 -37.719 -19.703 1 98.62 128 TYR B C 1
ATOM 6452 O O . TYR B 1 128 ? -3.068 -38.906 -19.484 1 98.62 128 TYR B O 1
ATOM 6460 N N . ILE B 1 129 ? -3.611 -36.875 -18.75 1 98.56 129 ILE B N 1
ATOM 6461 C CA . ILE B 1 129 ? -3.846 -37.281 -17.375 1 98.56 129 ILE B CA 1
ATOM 6462 C C . ILE B 1 129 ? -5.016 -38.25 -17.328 1 98.56 129 ILE B C 1
ATOM 6464 O O . ILE B 1 129 ? -4.922 -39.312 -16.688 1 98.56 129 ILE B O 1
ATOM 6468 N N . LEU B 1 130 ? -6.09 -37.906 -18.062 1 98.31 130 LEU B N 1
ATOM 6469 C CA . LEU B 1 130 ? -7.305 -38.719 -18.016 1 98.31 130 LEU B CA 1
ATOM 6470 C C . LEU B 1 130 ? -7.227 -39.875 -19 1 98.31 130 LEU B C 1
ATOM 6472 O O . LEU B 1 130 ? -8.117 -40.75 -19.031 1 98.31 130 LEU B O 1
ATOM 6476 N N . LYS B 1 131 ? -6.238 -39.938 -19.828 1 97.75 131 LYS B N 1
ATOM 6477 C CA . LYS B 1 131 ? -6.07 -40.938 -20.875 1 97.75 131 LYS B CA 1
ATOM 6478 C C . LYS B 1 131 ? -7.309 -41.031 -21.766 1 97.75 131 LYS B C 1
ATOM 6480 O O . LYS B 1 131 ? -7.805 -42.125 -22.031 1 97.75 131 LYS B O 1
ATOM 6485 N N . ASP B 1 132 ? -7.777 -39.844 -22.047 1 98.19 132 ASP B N 1
ATOM 6486 C CA . ASP B 1 132 ? -8.938 -39.75 -22.922 1 98.19 132 ASP B CA 1
ATOM 6487 C C . ASP B 1 132 ? -8.508 -39.688 -24.391 1 98.19 132 ASP B C 1
ATOM 6489 O O . ASP B 1 132 ? -8.094 -38.625 -24.875 1 98.19 132 ASP B O 1
ATOM 6493 N N . GLN B 1 133 ? -8.75 -40.75 -25.125 1 98.12 133 GLN B N 1
ATOM 6494 C CA . GLN B 1 133 ? -8.211 -40.875 -26.469 1 98.12 133 GLN B CA 1
ATOM 6495 C C . GLN B 1 133 ? -8.828 -39.812 -27.406 1 98.12 133 GLN B C 1
ATOM 6497 O O . GLN B 1 133 ? -8.141 -39.281 -28.281 1 98.12 133 GLN B O 1
ATOM 6502 N N . LYS B 1 134 ? -10.094 -39.562 -27.266 1 98.19 134 LYS B N 1
ATOM 6503 C CA . LYS B 1 134 ? -10.734 -38.562 -28.109 1 98.19 134 LYS B CA 1
ATOM 6504 C C . LYS B 1 134 ? -10.086 -37.188 -27.922 1 98.19 134 LYS B C 1
ATOM 6506 O O . LYS B 1 134 ? -9.836 -36.5 -28.891 1 98.19 134 LYS B O 1
ATOM 6511 N N . MET B 1 135 ? -9.828 -36.875 -26.719 1 98.62 135 MET B N 1
ATOM 6512 C CA . MET B 1 135 ? -9.195 -35.594 -26.422 1 98.62 135 MET B CA 1
ATOM 6513 C C . MET B 1 135 ? -7.742 -35.562 -26.891 1 98.62 135 MET B C 1
ATOM 6515 O O . MET B 1 135 ? -7.254 -34.562 -27.375 1 98.62 135 MET B O 1
ATOM 6519 N N . ILE B 1 136 ? -7.035 -36.625 -26.734 1 98.62 136 ILE B N 1
ATOM 6520 C CA . ILE B 1 136 ? -5.656 -36.75 -27.188 1 98.62 136 ILE B CA 1
ATOM 6521 C C . ILE B 1 136 ? -5.605 -36.531 -28.703 1 98.62 136 ILE B C 1
ATOM 6523 O O . ILE B 1 136 ? -4.742 -35.812 -29.219 1 98.62 136 ILE B O 1
ATOM 6527 N N . ASP B 1 137 ? -6.555 -37.156 -29.406 1 98.44 137 ASP B N 1
ATOM 6528 C CA . ASP B 1 137 ? -6.613 -37 -30.859 1 98.44 137 ASP B CA 1
ATOM 6529 C C . ASP B 1 137 ? -6.879 -35.562 -31.266 1 98.44 137 ASP B C 1
ATOM 6531 O O . ASP B 1 137 ? -6.293 -35.062 -32.219 1 98.44 137 ASP B O 1
ATOM 6535 N N . GLU B 1 138 ? -7.785 -34.969 -30.531 1 98.44 138 GLU B N 1
ATOM 6536 C CA . GLU B 1 138 ? -8.062 -33.562 -30.812 1 98.44 138 GLU B CA 1
ATOM 6537 C C . GLU B 1 138 ? -6.824 -32.688 -30.578 1 98.44 138 GLU B C 1
ATOM 6539 O O . GLU B 1 138 ? -6.512 -31.812 -31.375 1 98.44 138 GLU B O 1
ATOM 6544 N N . ALA B 1 139 ? -6.152 -32.875 -29.469 1 98.62 139 ALA B N 1
ATOM 6545 C CA . ALA B 1 139 ? -4.93 -32.125 -29.188 1 98.62 139 ALA B CA 1
ATOM 6546 C C . ALA B 1 139 ? -3.908 -32.312 -30.312 1 98.62 139 ALA B C 1
ATOM 6548 O O . ALA B 1 139 ? -3.238 -31.344 -30.703 1 98.62 139 ALA B O 1
ATOM 6549 N N . LYS B 1 140 ? -3.824 -33.438 -30.859 1 98.38 140 LYS B N 1
ATOM 6550 C CA . LYS B 1 140 ? -2.85 -33.75 -31.891 1 98.38 140 LYS B CA 1
ATOM 6551 C C . LYS B 1 140 ? -3.115 -32.938 -33.156 1 98.38 140 LYS B C 1
ATOM 6553 O O . LYS B 1 140 ? -2.182 -32.625 -33.906 1 98.38 140 LYS B O 1
ATOM 6558 N N . VAL B 1 141 ? -4.375 -32.688 -33.438 1 98.38 141 VAL B N 1
ATOM 6559 C CA . VAL B 1 141 ? -4.707 -31.891 -34.625 1 98.38 141 VAL B CA 1
ATOM 6560 C C . VAL B 1 141 ? -3.947 -30.562 -34.562 1 98.38 141 VAL B C 1
ATOM 6562 O O . VAL B 1 141 ? -3.328 -30.172 -35.562 1 98.38 141 VAL B O 1
ATOM 6565 N N . TRP B 1 142 ? -4.016 -29.969 -33.5 1 98.44 142 TRP B N 1
ATOM 6566 C CA . TRP B 1 142 ? -3.408 -28.656 -33.344 1 98.44 142 TRP B CA 1
ATOM 6567 C C . TRP B 1 142 ? -1.888 -28.766 -33.281 1 98.44 142 TRP B C 1
ATOM 6569 O O . TRP B 1 142 ? -1.181 -27.906 -33.812 1 98.44 142 TRP B O 1
ATOM 6579 N N . LEU B 1 143 ? -1.356 -29.766 -32.625 1 98.69 143 LEU B N 1
ATOM 6580 C CA . LEU B 1 143 ? 0.084 -29.984 -32.562 1 98.69 143 LEU B CA 1
ATOM 6581 C C . LEU B 1 143 ? 0.648 -30.25 -33.938 1 98.69 143 LEU B C 1
ATOM 6583 O O . LEU B 1 143 ? 1.718 -29.75 -34.312 1 98.69 143 LEU B O 1
ATOM 6587 N N . GLU B 1 144 ? -0.043 -31.031 -34.719 1 98.44 144 GLU B N 1
ATOM 6588 C CA . GLU B 1 144 ? 0.365 -31.25 -36.094 1 98.44 144 GLU B CA 1
ATOM 6589 C C . GLU B 1 144 ? 0.368 -29.953 -36.875 1 98.44 144 GLU B C 1
ATOM 6591 O O . GLU B 1 144 ? 1.217 -29.75 -37.75 1 98.44 144 GLU B O 1
ATOM 6596 N N . GLY B 1 145 ? -0.686 -29.156 -36.594 1 98.25 145 GLY B N 1
ATOM 6597 C CA . GLY B 1 145 ? -0.679 -27.828 -37.188 1 98.25 145 GLY B CA 1
ATOM 6598 C C . GLY B 1 145 ? 0.569 -27.031 -36.844 1 98.25 145 GLY B C 1
ATOM 6599 O O . GLY B 1 145 ? 1.125 -26.344 -37.719 1 98.25 145 GLY B O 1
ATOM 6600 N N . ALA B 1 146 ? 1.038 -27.062 -35.656 1 98.31 146 ALA B N 1
ATOM 6601 C CA . ALA B 1 146 ? 2.26 -26.375 -35.25 1 98.31 146 ALA B CA 1
ATOM 6602 C C . ALA B 1 146 ? 3.473 -26.906 -36 1 98.31 146 ALA B C 1
ATOM 6604 O O . ALA B 1 146 ? 4.285 -26.125 -36.5 1 98.31 146 ALA B O 1
ATOM 6605 N N . PHE B 1 147 ? 3.609 -28.188 -36.156 1 98.31 147 PHE B N 1
ATOM 6606 C CA . PHE B 1 147 ? 4.711 -28.812 -36.875 1 98.31 147 PHE B CA 1
ATOM 6607 C C . PHE B 1 147 ? 4.703 -28.359 -38.344 1 98.31 147 PHE B C 1
ATOM 6609 O O . PHE B 1 147 ? 5.742 -28 -38.906 1 98.31 147 PHE B O 1
ATOM 6616 N N . ALA B 1 148 ? 3.564 -28.375 -38.844 1 97.62 148 ALA B N 1
ATOM 6617 C CA . ALA B 1 148 ? 3.42 -28.078 -40.281 1 97.62 148 ALA B CA 1
ATOM 6618 C C . ALA B 1 148 ? 3.715 -26.609 -40.562 1 97.62 148 ALA B C 1
ATOM 6620 O O . ALA B 1 148 ? 4.039 -26.234 -41.688 1 97.62 148 ALA B O 1
ATOM 6621 N N . SER B 1 149 ? 3.607 -25.844 -39.625 1 97.25 149 SER B N 1
ATOM 6622 C CA . SER B 1 149 ? 3.719 -24.406 -39.812 1 97.25 149 SER B CA 1
ATOM 6623 C C . SER B 1 149 ? 5.18 -23.969 -39.844 1 97.25 149 SER B C 1
ATOM 6625 O O . SER B 1 149 ? 5.477 -22.812 -40.156 1 97.25 149 SER B O 1
ATOM 6627 N N . GLN B 1 150 ? 6.137 -24.797 -39.469 1 97.56 150 GLN B N 1
ATOM 6628 C CA . GLN B 1 150 ? 7.527 -24.375 -39.375 1 97.56 150 GLN B CA 1
ATOM 6629 C C . GLN B 1 150 ? 8.062 -23.969 -40.75 1 97.56 150 GLN B C 1
ATOM 6631 O O . GLN B 1 150 ? 7.863 -24.688 -41.75 1 97.56 150 GLN B O 1
ATOM 6636 N N . GLN B 1 151 ? 8.742 -22.922 -40.781 1 96.75 151 GLN B N 1
ATOM 6637 C CA . GLN B 1 151 ? 9.336 -22.375 -42 1 96.75 151 GLN B CA 1
ATOM 6638 C C . GLN B 1 151 ? 10.797 -22.797 -42.125 1 96.75 151 GLN B C 1
ATOM 6640 O O . GLN B 1 151 ? 11.398 -23.297 -41.188 1 96.75 151 GLN B O 1
ATOM 6645 N N . PRO B 1 152 ? 11.367 -22.5 -43.312 1 97.12 152 PRO B N 1
ATOM 6646 C CA . PRO B 1 152 ? 12.75 -22.922 -43.531 1 97.12 152 PRO B CA 1
ATOM 6647 C C . PRO B 1 152 ? 13.742 -22.219 -42.625 1 97.12 152 PRO B C 1
ATOM 6649 O O . PRO B 1 152 ? 14.781 -22.797 -42.281 1 97.12 152 PRO B O 1
ATOM 6652 N N . ASP B 1 153 ? 13.438 -21.078 -42.188 1 97 153 ASP B N 1
ATOM 6653 C CA . ASP B 1 153 ? 14.367 -20.328 -41.344 1 97 153 ASP B CA 1
ATOM 6654 C C . ASP B 1 153 ? 14.227 -20.734 -39.875 1 97 153 ASP B C 1
ATOM 6656 O O . ASP B 1 153 ? 14.977 -20.266 -39.031 1 97 153 ASP B O 1
ATOM 6660 N N . GLY B 1 154 ? 13.188 -21.547 -39.562 1 98.06 154 GLY B N 1
ATOM 6661 C CA . GLY B 1 154 ? 13.031 -22.062 -38.219 1 98.06 154 GLY B CA 1
ATOM 6662 C C . GLY B 1 154 ? 11.836 -21.484 -37.5 1 98.06 154 GLY B C 1
ATOM 6663 O O . GLY B 1 154 ? 11.375 -22.031 -36.5 1 98.06 154 GLY B O 1
ATOM 6664 N N . TYR B 1 155 ? 11.398 -20.281 -37.969 1 97.81 155 TYR B N 1
ATOM 6665 C CA . TYR B 1 155 ? 10.195 -19.703 -37.375 1 97.81 155 TYR B CA 1
ATOM 6666 C C . TYR B 1 155 ? 9.008 -20.641 -37.5 1 97.81 155 TYR B C 1
ATOM 6668 O O . TYR B 1 155 ? 8.906 -21.391 -38.469 1 97.81 155 TYR B O 1
ATOM 6676 N N . PHE B 1 156 ? 8.086 -20.656 -36.562 1 97.75 156 PHE B N 1
ATOM 6677 C CA . PHE B 1 156 ? 6.887 -21.469 -36.688 1 97.75 156 PHE B CA 1
ATOM 6678 C C . PHE B 1 156 ? 5.68 -20.734 -36.125 1 97.75 156 PHE B C 1
ATOM 6680 O O . PHE B 1 156 ? 5.828 -19.797 -35.344 1 97.75 156 PHE B O 1
ATOM 6687 N N . GLY B 1 157 ? 4.504 -21.234 -36.5 1 96.62 157 GLY B N 1
ATOM 6688 C CA . GLY B 1 157 ? 3.26 -20.719 -35.938 1 96.62 157 GLY B CA 1
ATOM 6689 C C . GLY B 1 157 ? 2.758 -19.484 -36.688 1 96.62 157 GLY B C 1
ATOM 6690 O O . GLY B 1 157 ? 3.293 -19.125 -37.75 1 96.62 157 GLY B O 1
ATOM 6691 N N . PRO B 1 158 ? 1.783 -18.844 -36.094 1 95.62 158 PRO B N 1
ATOM 6692 C CA . PRO B 1 158 ? 1.2 -17.656 -36.719 1 95.62 158 PRO B CA 1
ATOM 6693 C C . PRO B 1 158 ? 2.182 -16.484 -36.781 1 95.62 158 PRO B C 1
ATOM 6695 O O . PRO B 1 158 ? 3.033 -16.344 -35.906 1 95.62 158 PRO B O 1
ATOM 6698 N N . ILE B 1 159 ? 2.012 -15.688 -37.812 1 92.81 159 ILE B N 1
ATOM 6699 C CA . ILE B 1 159 ? 2.836 -14.492 -38 1 92.81 159 ILE B CA 1
ATOM 6700 C C . ILE B 1 159 ? 2.078 -13.266 -37.469 1 92.81 159 ILE B C 1
ATOM 6702 O O . ILE B 1 159 ? 1.047 -12.891 -38.062 1 92.81 159 ILE B O 1
ATOM 6706 N N . ASN B 1 160 ? 2.443 -12.781 -36.375 1 92.06 160 ASN B N 1
ATOM 6707 C CA . ASN B 1 160 ? 2.053 -11.492 -35.812 1 92.06 160 ASN B CA 1
ATOM 6708 C C . ASN B 1 160 ? 3.215 -10.5 -35.844 1 92.06 160 ASN B C 1
ATOM 6710 O O . ASN B 1 160 ? 4.168 -10.648 -35.062 1 92.06 160 ASN B O 1
ATOM 6714 N N . GLU B 1 161 ? 3.117 -9.531 -36.719 1 91.19 161 GLU B N 1
ATOM 6715 C CA . GLU B 1 161 ? 4.266 -8.664 -36.969 1 91.19 161 GLU B CA 1
ATOM 6716 C C . GLU B 1 161 ? 3.852 -7.199 -37.031 1 91.19 161 GLU B C 1
ATOM 6718 O O . GLU B 1 161 ? 2.82 -6.863 -37.625 1 91.19 161 GLU B O 1
ATOM 6723 N N . ARG B 1 162 ? 4.555 -6.402 -36.281 1 90.5 162 ARG B N 1
ATOM 6724 C CA . ARG B 1 162 ? 4.398 -4.953 -36.344 1 90.5 162 ARG B CA 1
ATOM 6725 C C . ARG B 1 162 ? 5.734 -4.27 -36.594 1 90.5 162 ARG B C 1
ATOM 6727 O O . ARG B 1 162 ? 6.695 -4.457 -35.844 1 90.5 162 ARG B O 1
ATOM 6734 N N . ASN B 1 163 ? 5.867 -3.457 -37.625 1 91.56 163 ASN B N 1
ATOM 6735 C CA . ASN B 1 163 ? 7.066 -2.715 -38.031 1 91.56 163 ASN B CA 1
ATOM 6736 C C . ASN B 1 163 ? 8.273 -3.637 -38.156 1 91.56 163 ASN B C 1
ATOM 6738 O O . ASN B 1 163 ? 9.352 -3.336 -37.656 1 91.56 163 ASN B O 1
ATOM 6742 N N . GLY B 1 164 ? 8.016 -4.797 -38.719 1 89.31 164 GLY B N 1
ATOM 6743 C CA . GLY B 1 164 ? 9.094 -5.73 -39 1 89.31 164 GLY B CA 1
ATOM 6744 C C . GLY B 1 164 ? 9.5 -6.559 -37.781 1 89.31 164 GLY B C 1
ATOM 6745 O O . GLY B 1 164 ? 10.438 -7.355 -37.875 1 89.31 164 GLY B O 1
ATOM 6746 N N . LYS B 1 165 ? 8.867 -6.355 -36.719 1 93.81 165 LYS B N 1
ATOM 6747 C CA . LYS B 1 165 ? 9.18 -7.098 -35.5 1 93.81 165 LYS B CA 1
ATOM 6748 C C . LYS B 1 165 ? 8.117 -8.156 -35.188 1 93.81 165 LYS B C 1
ATOM 6750 O O . LYS B 1 165 ? 6.934 -7.836 -35.094 1 93.81 165 LYS B O 1
ATOM 6755 N N . ARG B 1 166 ? 8.562 -9.336 -35.094 1 94.12 166 ARG B N 1
ATOM 6756 C CA . ARG B 1 166 ? 7.633 -10.422 -34.781 1 94.12 166 ARG B CA 1
ATOM 6757 C C . ARG B 1 166 ? 7.273 -10.445 -33.312 1 94.12 166 ARG B C 1
ATOM 6759 O O . ARG B 1 166 ? 8.141 -10.25 -32.438 1 94.12 166 ARG B O 1
ATOM 6766 N N . GLU B 1 167 ? 6.016 -10.625 -33.062 1 95.19 167 GLU B N 1
ATOM 6767 C CA . GLU B 1 167 ? 5.527 -10.867 -31.703 1 95.19 167 GLU B CA 1
ATOM 6768 C C . GLU B 1 167 ? 5.461 -12.359 -31.406 1 95.19 167 GLU B C 1
ATOM 6770 O O . GLU B 1 167 ? 4.812 -13.117 -32.125 1 95.19 167 GLU B O 1
ATOM 6775 N N . LEU B 1 168 ? 6.035 -12.781 -30.312 1 97.25 168 LEU B N 1
ATOM 6776 C CA . LEU B 1 168 ? 6.328 -14.203 -30.141 1 97.25 168 LEU B CA 1
ATOM 6777 C C . LEU B 1 168 ? 5.488 -14.805 -29.016 1 97.25 168 LEU B C 1
ATOM 6779 O O . LEU B 1 168 ? 5.684 -15.961 -28.641 1 97.25 168 LEU B O 1
ATOM 6783 N N . TRP B 1 169 ? 4.586 -14.117 -28.484 1 96.75 169 TRP B N 1
ATOM 6784 C CA . TRP B 1 169 ? 3.887 -14.562 -27.281 1 96.75 169 TRP B CA 1
ATOM 6785 C C . TRP B 1 169 ? 3.141 -15.867 -27.531 1 96.75 169 TRP B C 1
ATOM 6787 O O . TRP B 1 169 ? 3.238 -16.812 -26.75 1 96.75 169 TRP B O 1
ATOM 6797 N N . ALA B 1 170 ? 2.418 -16 -28.578 1 96.69 170 ALA B N 1
ATOM 6798 C CA . ALA B 1 170 ? 1.658 -17.203 -28.891 1 96.69 170 ALA B CA 1
ATOM 6799 C C . ALA B 1 170 ? 2.574 -18.422 -28.969 1 96.69 170 ALA B C 1
ATOM 6801 O O . ALA B 1 170 ? 2.205 -19.516 -28.531 1 96.69 170 ALA B O 1
ATOM 6802 N N . GLN B 1 171 ? 3.734 -18.219 -29.578 1 97.88 171 GLN B N 1
ATOM 6803 C CA . GLN B 1 171 ? 4.699 -19.297 -29.719 1 97.88 171 GLN B CA 1
ATOM 6804 C C . GLN B 1 171 ? 5.203 -19.766 -28.359 1 97.88 171 GLN B C 1
ATOM 6806 O O . GLN B 1 171 ? 5.41 -20.969 -28.141 1 97.88 171 GLN B O 1
ATOM 6811 N N . MET B 1 172 ? 5.41 -18.812 -27.469 1 98.31 172 MET B N 1
ATOM 6812 C CA . MET B 1 172 ? 5.887 -19.172 -26.141 1 98.31 172 MET B CA 1
ATOM 6813 C C . MET B 1 172 ? 4.934 -20.156 -25.469 1 98.31 172 MET B C 1
ATOM 6815 O O . MET B 1 172 ? 5.367 -21.125 -24.844 1 98.31 172 MET B O 1
ATOM 6819 N N . ILE B 1 173 ? 3.674 -19.906 -25.594 1 98.44 173 ILE B N 1
ATOM 6820 C CA . ILE B 1 173 ? 2.68 -20.781 -24.984 1 98.44 173 ILE B CA 1
ATOM 6821 C C . ILE B 1 173 ? 2.658 -22.125 -25.703 1 98.44 173 ILE B C 1
ATOM 6823 O O . ILE B 1 173 ? 2.598 -23.172 -25.062 1 98.44 173 ILE B O 1
ATOM 6827 N N . MET B 1 174 ? 2.707 -22.109 -27.016 1 98.75 174 MET B N 1
ATOM 6828 C CA . MET B 1 174 ? 2.689 -23.344 -27.797 1 98.75 174 MET B CA 1
ATOM 6829 C C . MET B 1 174 ? 3.887 -24.219 -27.453 1 98.75 174 MET B C 1
ATOM 6831 O O . MET B 1 174 ? 3.779 -25.453 -27.438 1 98.75 174 MET B O 1
ATOM 6835 N N . LEU B 1 175 ? 4.996 -23.578 -27.172 1 98.81 175 LEU B N 1
ATOM 6836 C CA . LEU B 1 175 ? 6.168 -24.359 -26.75 1 98.81 175 LEU B CA 1
ATOM 6837 C C . LEU B 1 175 ? 5.859 -25.203 -25.531 1 98.81 175 LEU B C 1
ATOM 6839 O O . LEU B 1 175 ? 6.367 -26.328 -25.406 1 98.81 175 LEU B O 1
ATOM 6843 N N . TRP B 1 176 ? 5.047 -24.703 -24.578 1 98.62 176 TRP B N 1
ATOM 6844 C CA . TRP B 1 176 ? 4.652 -25.5 -23.422 1 98.62 176 TRP B CA 1
ATOM 6845 C C . TRP B 1 176 ? 3.809 -26.703 -23.844 1 98.62 176 TRP B C 1
ATOM 6847 O O . TRP B 1 176 ? 3.969 -27.797 -23.297 1 98.62 176 TRP B O 1
ATOM 6857 N N . CYS B 1 177 ? 2.939 -26.469 -24.844 1 98.75 177 CYS B N 1
ATOM 6858 C CA . CYS B 1 177 ? 2.127 -27.562 -25.375 1 98.75 177 CYS B CA 1
ATOM 6859 C C . CYS B 1 177 ? 3.004 -28.641 -25.984 1 98.75 177 CYS B C 1
ATOM 6861 O O . CYS B 1 177 ? 2.791 -29.828 -25.734 1 98.75 177 CYS B O 1
ATOM 6863 N N . LEU B 1 178 ? 3.951 -28.203 -26.734 1 98.88 178 LEU B N 1
ATOM 6864 C CA . LEU B 1 178 ? 4.855 -29.141 -27.406 1 98.88 178 LEU B CA 1
ATOM 6865 C C . LEU B 1 178 ? 5.676 -29.922 -26.391 1 98.88 178 LEU B C 1
ATOM 6867 O O . LEU B 1 178 ? 5.887 -31.125 -26.562 1 98.88 178 LEU B O 1
ATOM 6871 N N . GLN B 1 179 ? 6.098 -29.281 -25.391 1 98.69 179 GLN B N 1
ATOM 6872 C CA . GLN B 1 179 ? 6.871 -29.953 -24.359 1 98.69 179 GLN B CA 1
ATOM 6873 C C . GLN B 1 179 ? 6.047 -31.047 -23.688 1 98.69 179 GLN B C 1
ATOM 6875 O O . GLN B 1 179 ? 6.527 -32.156 -23.5 1 98.69 179 GLN B O 1
ATOM 6880 N N . SER B 1 180 ? 4.828 -30.75 -23.312 1 98.44 180 SER B N 1
ATOM 6881 C CA . SER B 1 180 ? 3.953 -31.75 -22.719 1 98.44 180 SER B CA 1
ATOM 6882 C C . SER B 1 180 ? 3.713 -32.906 -23.672 1 98.44 180 SER B C 1
ATOM 6884 O O . SER B 1 180 ? 3.674 -34.062 -23.25 1 98.44 180 SER B O 1
ATOM 6886 N N . TYR B 1 181 ? 3.559 -32.562 -24.938 1 98.62 181 TYR B N 1
ATOM 6887 C CA . TYR B 1 181 ? 3.375 -33.594 -25.938 1 98.62 181 TYR B CA 1
ATOM 6888 C C . TYR B 1 181 ? 4.605 -34.5 -26.031 1 98.62 181 TYR B C 1
ATOM 6890 O O . TYR B 1 181 ? 4.488 -35.719 -26.172 1 98.62 181 TYR B O 1
ATOM 6898 N N . TYR B 1 182 ? 5.738 -33.938 -26 1 98.62 182 TYR B N 1
ATOM 6899 C CA . TYR B 1 182 ? 6.965 -34.719 -26 1 98.62 182 TYR B CA 1
ATOM 6900 C C . TYR B 1 182 ? 7.016 -35.656 -24.812 1 98.62 182 TYR B C 1
ATOM 6902 O O . TYR B 1 182 ? 7.391 -36.844 -24.953 1 98.62 182 TYR B O 1
ATOM 6910 N N . GLU B 1 183 ? 6.699 -35.156 -23.641 1 96.75 183 GLU B N 1
ATOM 6911 C CA . GLU B 1 183 ? 6.672 -36 -22.453 1 96.75 183 GLU B CA 1
ATOM 6912 C C . GLU B 1 183 ? 5.746 -37.188 -22.625 1 96.75 183 GLU B C 1
ATOM 6914 O O . GLU B 1 183 ? 6.047 -38.281 -22.141 1 96.75 183 GLU B O 1
ATOM 6919 N N . TYR B 1 184 ? 4.664 -36.938 -23.25 1 97.06 184 TYR B N 1
ATOM 6920 C CA . TYR B 1 184 ? 3.658 -37.969 -23.484 1 97.06 184 TYR B CA 1
ATOM 6921 C C . TYR B 1 184 ? 4.109 -38.938 -24.562 1 97.06 184 TYR B C 1
ATOM 6923 O O . TYR B 1 184 ? 3.963 -40.156 -24.406 1 97.06 184 TYR B O 1
ATOM 6931 N N . SER B 1 185 ? 4.801 -38.438 -25.672 1 97.31 185 SER B N 1
ATOM 6932 C CA . SER B 1 185 ? 4.922 -39.219 -26.891 1 97.31 185 SER B CA 1
ATOM 6933 C C . SER B 1 185 ? 6.379 -39.531 -27.203 1 97.31 185 SER B C 1
ATOM 6935 O O . SER B 1 185 ? 6.668 -40.406 -28.031 1 97.31 185 SER B O 1
ATOM 6937 N N . ASN B 1 186 ? 7.234 -38.781 -26.672 1 97.19 186 ASN B N 1
ATOM 6938 C CA . ASN B 1 186 ? 8.648 -38.812 -27.031 1 97.19 186 ASN B CA 1
ATOM 6939 C C . ASN B 1 186 ? 8.859 -38.531 -28.516 1 97.19 186 ASN B C 1
ATOM 6941 O O . ASN B 1 186 ? 9.766 -39.094 -29.141 1 97.19 186 ASN B O 1
ATOM 6945 N N . ASP B 1 187 ? 7.934 -37.781 -29.109 1 98.38 187 ASP B N 1
ATOM 6946 C CA . ASP B 1 187 ? 8.031 -37.438 -30.531 1 98.38 187 ASP B CA 1
ATOM 6947 C C . ASP B 1 187 ? 9.227 -36.5 -30.766 1 98.38 187 ASP B C 1
ATOM 6949 O O . ASP B 1 187 ? 9.188 -35.312 -30.406 1 98.38 187 ASP B O 1
ATOM 6953 N N . GLN B 1 188 ? 10.203 -36.969 -31.531 1 98.44 188 GLN B N 1
ATOM 6954 C CA . GLN B 1 188 ? 11.461 -36.25 -31.734 1 98.44 188 GLN B CA 1
ATOM 6955 C C . GLN B 1 188 ? 11.242 -35 -32.562 1 98.44 188 GLN B C 1
ATOM 6957 O O . GLN B 1 188 ? 12.07 -34.062 -32.562 1 98.44 188 GLN B O 1
ATOM 6962 N N . ARG B 1 189 ? 10.188 -34.875 -33.25 1 98.62 189 ARG B N 1
ATOM 6963 C CA . ARG B 1 189 ? 9.891 -33.688 -34.062 1 98.62 189 ARG B CA 1
ATOM 6964 C C . ARG B 1 189 ? 9.812 -32.438 -33.156 1 98.62 189 ARG B C 1
ATOM 6966 O O . ARG B 1 189 ? 10.094 -31.328 -33.625 1 98.62 189 ARG B O 1
ATOM 6973 N N . VAL B 1 190 ? 9.438 -32.656 -31.875 1 98.88 190 VAL B N 1
ATOM 6974 C CA . VAL B 1 190 ? 9.375 -31.547 -30.938 1 98.88 190 VAL B CA 1
ATOM 6975 C C . VAL B 1 190 ? 10.773 -30.969 -30.734 1 98.88 190 VAL B C 1
ATOM 6977 O O . VAL B 1 190 ? 10.953 -29.75 -30.781 1 98.88 190 VAL B O 1
ATOM 6980 N N . ILE B 1 191 ? 11.75 -31.812 -30.547 1 98.81 191 ILE B N 1
ATOM 6981 C CA . ILE B 1 191 ? 13.125 -31.391 -30.344 1 98.81 191 ILE B CA 1
ATOM 6982 C C . ILE B 1 191 ? 13.625 -30.641 -31.578 1 98.81 191 ILE B C 1
ATOM 6984 O O . ILE B 1 191 ? 14.242 -29.578 -31.453 1 98.81 191 ILE B O 1
ATOM 6988 N N . ASP B 1 192 ? 13.328 -31.172 -32.719 1 98.69 192 ASP B N 1
ATOM 6989 C CA . ASP B 1 192 ? 13.781 -30.578 -33.969 1 98.69 192 ASP B CA 1
ATOM 6990 C C . ASP B 1 192 ? 13.164 -29.188 -34.188 1 98.69 192 ASP B C 1
ATOM 6992 O O . ASP B 1 192 ? 13.859 -28.234 -34.531 1 98.69 192 ASP B O 1
ATOM 6996 N N . LEU B 1 193 ? 11.867 -29.156 -34 1 98.88 193 LEU B N 1
ATOM 6997 C CA . LEU B 1 193 ? 11.164 -27.891 -34.188 1 98.88 193 LEU B CA 1
ATOM 6998 C C . LEU B 1 193 ? 11.711 -26.812 -33.25 1 98.88 193 LEU B C 1
ATOM 7000 O O . LEU B 1 193 ? 12.031 -25.703 -33.688 1 98.88 193 LEU B O 1
ATOM 7004 N N . MET B 1 194 ? 11.844 -27.125 -31.938 1 98.94 194 MET B N 1
ATOM 7005 C CA . MET B 1 194 ? 12.305 -26.156 -30.938 1 98.94 194 MET B CA 1
ATOM 7006 C C . MET B 1 194 ? 13.734 -25.719 -31.234 1 98.94 194 MET B C 1
ATOM 7008 O O . MET B 1 194 ? 14.078 -24.547 -31.078 1 98.94 194 MET B O 1
ATOM 7012 N N . THR B 1 195 ? 14.594 -26.688 -31.641 1 98.88 195 THR B N 1
ATOM 7013 C CA . THR B 1 195 ? 15.984 -26.375 -31.969 1 98.88 195 THR B CA 1
ATOM 7014 C C . THR B 1 195 ? 16.062 -25.344 -33.094 1 98.88 195 THR B C 1
ATOM 7016 O O . THR B 1 195 ? 16.781 -24.344 -32.969 1 98.88 195 THR B O 1
ATOM 7019 N N . ASN B 1 196 ? 15.352 -25.609 -34.156 1 98.81 196 ASN B N 1
ATOM 7020 C CA . ASN B 1 196 ? 15.375 -24.703 -35.312 1 98.81 196 ASN B CA 1
ATOM 7021 C C . ASN B 1 196 ? 14.773 -23.344 -34.969 1 98.81 196 ASN B C 1
ATOM 7023 O O . ASN B 1 196 ? 15.273 -22.312 -35.375 1 98.81 196 ASN B O 1
ATOM 7027 N N . TYR B 1 197 ? 13.719 -23.328 -34.188 1 98.88 197 TYR B N 1
ATOM 7028 C CA . TYR B 1 197 ? 13.062 -22.094 -33.781 1 98.88 197 TYR B CA 1
ATOM 7029 C C . TYR B 1 197 ? 13.984 -21.25 -32.906 1 98.88 197 TYR B C 1
ATOM 7031 O O . TYR B 1 197 ? 14.055 -20.031 -33.094 1 98.88 197 TYR B O 1
ATOM 7039 N N . PHE B 1 198 ? 14.688 -21.859 -32 1 98.88 198 PHE B N 1
ATOM 7040 C CA . PHE B 1 198 ? 15.555 -21.125 -31.109 1 98.88 198 PHE B CA 1
ATOM 7041 C C . PHE B 1 198 ? 16.797 -20.625 -31.828 1 98.88 198 PHE B C 1
ATOM 7043 O O . PHE B 1 198 ? 17.344 -19.562 -31.484 1 98.88 198 PHE B O 1
ATOM 7050 N N . LYS B 1 199 ? 17.266 -21.359 -32.844 1 98.81 199 LYS B N 1
ATOM 7051 C CA . LYS B 1 199 ? 18.312 -20.812 -33.688 1 98.81 199 LYS B CA 1
ATOM 7052 C C . LYS B 1 199 ? 17.844 -19.547 -34.406 1 98.81 199 LYS B C 1
ATOM 7054 O O . LYS B 1 199 ? 18.594 -18.578 -34.531 1 98.81 199 LYS B O 1
ATOM 7059 N N . TRP B 1 200 ? 16.625 -19.594 -34.844 1 98.75 200 TRP B N 1
ATOM 7060 C CA . TRP B 1 200 ? 16.047 -18.406 -35.469 1 98.75 200 TRP B CA 1
ATOM 7061 C C . TRP B 1 200 ? 16.016 -17.25 -34.469 1 98.75 200 TRP B C 1
ATOM 7063 O O . TRP B 1 200 ? 16.406 -16.125 -34.812 1 98.75 200 TRP B O 1
ATOM 7073 N N . GLN B 1 201 ? 15.523 -17.531 -33.25 1 98.69 201 GLN B N 1
ATOM 7074 C CA . GLN B 1 201 ? 15.477 -16.469 -32.25 1 98.69 201 GLN B CA 1
ATOM 7075 C C . GLN B 1 201 ? 16.859 -15.867 -32.031 1 98.69 201 GLN B C 1
ATOM 7077 O O . GLN B 1 201 ? 16.984 -14.648 -31.891 1 98.69 201 GLN B O 1
ATOM 7082 N N . LEU B 1 202 ? 17.828 -16.719 -31.922 1 98.69 202 LEU B N 1
ATOM 7083 C CA . LEU B 1 202 ? 19.203 -16.25 -31.703 1 98.69 202 LEU B CA 1
ATOM 7084 C C . LEU B 1 202 ? 19.656 -15.344 -32.844 1 98.69 202 LEU B C 1
ATOM 7086 O O . LEU B 1 202 ? 20.406 -14.398 -32.625 1 98.69 202 LEU B O 1
ATOM 7090 N N . SER B 1 203 ? 19.188 -15.586 -34.031 1 98 203 SER B N 1
ATOM 7091 C CA . SER B 1 203 ? 19.609 -14.828 -35.219 1 98 203 SER B CA 1
ATOM 7092 C C . SER B 1 203 ? 18.938 -13.461 -35.25 1 98 203 SER B C 1
ATOM 7094 O O . SER B 1 203 ? 19.375 -12.57 -35.969 1 98 203 SER B O 1
ATOM 7096 N N . VAL B 1 204 ? 17.766 -13.305 -34.594 1 98 204 VAL B N 1
ATOM 7097 C CA . VAL B 1 204 ? 17.031 -12.047 -34.625 1 98 204 VAL B CA 1
ATOM 7098 C C . VAL B 1 204 ? 17.828 -10.961 -33.906 1 98 204 VAL B C 1
ATOM 7100 O O . VAL B 1 204 ? 18.281 -11.164 -32.781 1 98 204 VAL B O 1
ATOM 7103 N N . PRO B 1 205 ? 18 -9.766 -34.438 1 97.38 205 PRO B N 1
ATOM 7104 C CA . PRO B 1 205 ? 18.719 -8.688 -33.75 1 97.38 205 PRO B CA 1
ATOM 7105 C C . PRO B 1 205 ? 18.047 -8.273 -32.438 1 97.38 205 PRO B C 1
ATOM 7107 O O . PRO B 1 205 ? 16.812 -8.266 -32.344 1 97.38 205 PRO B O 1
ATOM 7110 N N . ASP B 1 206 ? 18.828 -7.883 -31.484 1 97.44 206 ASP B N 1
ATOM 7111 C CA . ASP B 1 206 ? 18.328 -7.496 -30.172 1 97.44 206 ASP B CA 1
ATOM 7112 C C . ASP B 1 206 ? 17.25 -6.414 -30.281 1 97.44 206 ASP B C 1
ATOM 7114 O O . ASP B 1 206 ? 16.234 -6.465 -29.594 1 97.44 206 ASP B O 1
ATOM 7118 N N . GLU B 1 207 ? 17.406 -5.473 -31.188 1 95.94 207 GLU B N 1
ATOM 7119 C CA . GLU B 1 207 ? 16.516 -4.32 -31.328 1 95.94 207 GLU B CA 1
ATOM 7120 C C . GLU B 1 207 ? 15.164 -4.734 -31.891 1 95.94 207 GLU B C 1
ATOM 7122 O O . GLU B 1 207 ? 14.211 -3.953 -31.844 1 95.94 207 GLU B O 1
ATOM 7127 N N . GLN B 1 208 ? 15.055 -5.953 -32.344 1 96.69 208 GLN B N 1
ATOM 7128 C CA . GLN B 1 208 ? 13.805 -6.453 -32.906 1 96.69 208 GLN B CA 1
ATOM 7129 C C . GLN B 1 208 ? 13.234 -7.598 -32.094 1 96.69 208 GLN B C 1
ATOM 7131 O O . GLN B 1 208 ? 12.195 -8.164 -32.438 1 96.69 208 GLN B O 1
ATOM 7136 N N . PHE B 1 209 ? 13.906 -7.902 -31.016 1 97.56 209 PHE B N 1
ATOM 7137 C CA . PHE B 1 209 ? 13.602 -9.109 -30.25 1 97.56 209 PHE B CA 1
ATOM 7138 C C . PHE B 1 209 ? 12.844 -8.766 -28.969 1 97.56 209 PHE B C 1
ATOM 7140 O O . PHE B 1 209 ? 13.305 -7.961 -28.156 1 97.56 209 PHE B O 1
ATOM 7147 N N . LEU B 1 210 ? 11.633 -9.312 -28.781 1 97.81 210 LEU B N 1
ATOM 7148 C CA . LEU B 1 210 ? 10.797 -9.18 -27.578 1 97.81 210 LEU B CA 1
ATOM 7149 C C . LEU B 1 210 ? 10.469 -7.715 -27.312 1 97.81 210 LEU B C 1
ATOM 7151 O O . LEU B 1 210 ? 10.656 -7.23 -26.203 1 97.81 210 LEU B O 1
ATOM 7155 N N . GLU B 1 211 ? 9.898 -7.023 -28.219 1 95.75 211 GLU B N 1
ATOM 7156 C CA . GLU B 1 211 ? 9.703 -5.582 -28.109 1 95.75 211 GLU B CA 1
ATOM 7157 C C . GLU B 1 211 ? 8.258 -5.242 -27.766 1 95.75 211 GLU B C 1
ATOM 7159 O O . GLU B 1 211 ? 7.984 -4.215 -27.141 1 95.75 211 GLU B O 1
ATOM 7164 N N . ASP B 1 212 ? 7.363 -6.109 -28.156 1 94.62 212 ASP B N 1
ATOM 7165 C CA . ASP B 1 212 ? 5.953 -5.836 -27.906 1 94.62 212 ASP B CA 1
ATOM 7166 C C . ASP B 1 212 ? 5.602 -6.062 -26.438 1 94.62 212 ASP B C 1
ATOM 7168 O O . ASP B 1 212 ? 6.234 -6.879 -25.75 1 94.62 212 ASP B O 1
ATOM 7172 N N . TYR B 1 213 ? 4.531 -5.488 -25.922 1 94.62 213 TYR B N 1
ATOM 7173 C CA . TYR B 1 213 ? 4.152 -5.395 -24.516 1 94.62 213 TYR B CA 1
ATOM 7174 C C . TYR B 1 213 ? 4.102 -6.777 -23.875 1 94.62 213 TYR B C 1
ATOM 7176 O O . TYR B 1 213 ? 4.703 -7 -22.828 1 94.62 213 TYR B O 1
ATOM 7184 N N . TRP B 1 214 ? 3.465 -7.777 -24.391 1 94.31 214 TRP B N 1
ATOM 7185 C CA . TRP B 1 214 ? 3.225 -9.078 -23.766 1 94.31 214 TRP B CA 1
ATOM 7186 C C . TRP B 1 214 ? 4.488 -9.93 -23.781 1 94.31 214 TRP B C 1
ATOM 7188 O O . TRP B 1 214 ? 4.918 -10.438 -22.75 1 94.31 214 TRP B O 1
ATOM 7198 N N . GLU B 1 215 ? 5.102 -10.055 -24.953 1 96.19 215 GLU B N 1
ATOM 7199 C CA . GLU B 1 215 ? 6.312 -10.859 -25.031 1 96.19 215 GLU B CA 1
ATOM 7200 C C . GLU B 1 215 ? 7.457 -10.234 -24.25 1 96.19 215 GLU B C 1
ATOM 7202 O O . GLU B 1 215 ? 8.273 -10.945 -23.656 1 96.19 215 GLU B O 1
ATOM 7207 N N . ASN B 1 216 ? 7.488 -8.898 -24.297 1 98.06 216 ASN B N 1
ATOM 7208 C CA . ASN B 1 216 ? 8.523 -8.203 -23.547 1 98.06 216 ASN B CA 1
ATOM 7209 C C . ASN B 1 216 ? 8.422 -8.5 -22.047 1 98.06 216 ASN B C 1
ATOM 7211 O O . ASN B 1 216 ? 9.438 -8.727 -21.391 1 98.06 216 ASN B O 1
ATOM 7215 N N . SER B 1 217 ? 7.23 -8.516 -21.547 1 98.44 217 SER B N 1
ATOM 7216 C CA . SER B 1 217 ? 7.016 -8.773 -20.125 1 98.44 217 SER B CA 1
ATOM 7217 C C . SER B 1 217 ? 7.25 -10.242 -19.797 1 98.44 217 SER B C 1
ATOM 7219 O O . SER B 1 217 ? 7.684 -10.57 -18.688 1 98.44 217 SER B O 1
ATOM 7221 N N . ARG B 1 218 ? 7.027 -11.141 -20.719 1 98.5 218 ARG B N 1
ATOM 7222 C CA . ARG B 1 218 ? 6.836 -12.555 -20.422 1 98.5 218 ARG B CA 1
ATOM 7223 C C . ARG B 1 218 ? 7.996 -13.391 -20.953 1 98.5 218 ARG B C 1
ATOM 7225 O O . ARG B 1 218 ? 7.863 -14.602 -21.141 1 98.5 218 ARG B O 1
ATOM 7232 N N . GLY B 1 219 ? 9.156 -12.734 -21.156 1 98.44 219 GLY B N 1
ATOM 7233 C CA . GLY B 1 219 ? 10.32 -13.422 -21.703 1 98.44 219 GLY B CA 1
ATOM 7234 C C . GLY B 1 219 ? 10.758 -14.602 -20.859 1 98.44 219 GLY B C 1
ATOM 7235 O O . GLY B 1 219 ? 11.398 -15.531 -21.359 1 98.44 219 GLY B O 1
ATOM 7236 N N . GLY B 1 220 ? 10.383 -14.578 -19.578 1 98.38 220 GLY B N 1
ATOM 7237 C CA . GLY B 1 220 ? 10.711 -15.688 -18.703 1 98.38 220 GLY B CA 1
ATOM 7238 C C . GLY B 1 220 ? 10.109 -17 -19.156 1 98.38 220 GLY B C 1
ATOM 7239 O O . GLY B 1 220 ? 10.695 -18.062 -18.922 1 98.38 220 GLY B O 1
ATOM 7240 N N . ASP B 1 221 ? 8.984 -17 -19.797 1 98.44 221 ASP B N 1
ATOM 7241 C CA . ASP B 1 221 ? 8.352 -18.219 -20.312 1 98.44 221 ASP B CA 1
ATOM 7242 C C . ASP B 1 221 ? 9.164 -18.812 -21.453 1 98.44 221 ASP B C 1
ATOM 7244 O O . ASP B 1 221 ? 9.25 -20.047 -21.594 1 98.44 221 ASP B O 1
ATOM 7248 N N . ASN B 1 222 ? 9.703 -17.891 -22.266 1 98.5 222 ASN B N 1
ATOM 7249 C CA . ASN B 1 222 ? 10.602 -18.344 -23.312 1 98.5 222 ASN B CA 1
ATOM 7250 C C . ASN B 1 222 ? 11.867 -18.969 -22.734 1 98.5 222 ASN B C 1
ATOM 7252 O O . ASN B 1 222 ? 12.328 -20 -23.219 1 98.5 222 ASN B O 1
ATOM 7256 N N . LEU B 1 223 ? 12.383 -18.328 -21.75 1 98.75 223 LEU B N 1
ATOM 7257 C CA . LEU B 1 223 ? 13.602 -18.781 -21.078 1 98.75 223 LEU B CA 1
ATOM 7258 C C . LEU B 1 223 ? 13.422 -20.203 -20.531 1 98.75 223 LEU B C 1
ATOM 7260 O O . LEU B 1 223 ? 14.32 -21.031 -20.656 1 98.75 223 LEU B O 1
ATOM 7264 N N . LEU B 1 224 ? 12.328 -20.516 -19.969 1 98.56 224 LEU B N 1
ATOM 7265 C CA . LEU B 1 224 ? 12.023 -21.844 -19.422 1 98.56 224 LEU B CA 1
ATOM 7266 C C . LEU B 1 224 ? 12.094 -22.891 -20.531 1 98.56 224 LEU B C 1
ATOM 7268 O O . LEU B 1 224 ? 12.633 -23.984 -20.312 1 98.56 224 LEU B O 1
ATOM 7272 N N . SER B 1 225 ? 11.562 -22.578 -21.656 1 98.88 225 SER B N 1
ATOM 7273 C CA . SER B 1 225 ? 11.555 -23.516 -22.766 1 98.88 225 SER B CA 1
ATOM 7274 C C . SER B 1 225 ? 12.961 -23.75 -23.312 1 98.88 225 SER B C 1
ATOM 7276 O O . SER B 1 225 ? 13.297 -24.859 -23.734 1 98.88 225 SER B O 1
ATOM 7278 N N . VAL B 1 226 ? 13.711 -22.703 -23.312 1 98.94 226 VAL B N 1
ATOM 7279 C CA . VAL B 1 226 ? 15.102 -22.812 -23.734 1 98.94 226 VAL B CA 1
ATOM 7280 C C . VAL B 1 226 ? 15.852 -23.766 -22.812 1 98.94 226 VAL B C 1
ATOM 7282 O O . VAL B 1 226 ? 16.578 -24.641 -23.281 1 98.94 226 VAL B O 1
ATOM 7285 N N . TYR B 1 227 ? 15.672 -23.594 -21.516 1 98.81 227 TYR B N 1
ATOM 7286 C CA . TYR B 1 227 ? 16.312 -24.484 -20.562 1 98.81 227 TYR B CA 1
ATOM 7287 C C . TYR B 1 227 ? 15.82 -25.922 -20.75 1 98.81 227 TYR B C 1
ATOM 7289 O O . TYR B 1 227 ? 16.594 -26.875 -20.625 1 98.81 227 TYR B O 1
ATOM 7297 N N . TRP B 1 228 ? 14.523 -26.062 -20.984 1 98.69 228 TRP B N 1
ATOM 7298 C CA . TRP B 1 228 ? 13.953 -27.391 -21.219 1 98.69 228 TRP B CA 1
ATOM 7299 C C . TRP B 1 228 ? 14.68 -28.094 -22.359 1 98.69 228 TRP B C 1
ATOM 7301 O O . TRP B 1 228 ? 15.062 -29.266 -22.219 1 98.69 228 TRP B O 1
ATOM 7311 N N . LEU B 1 229 ? 14.906 -27.422 -23.422 1 98.88 229 LEU B N 1
ATOM 7312 C CA . LEU B 1 229 ? 15.586 -28.016 -24.578 1 98.88 229 LEU B CA 1
ATOM 7313 C C . LEU B 1 229 ? 17.062 -28.25 -24.266 1 98.88 229 LEU B C 1
ATOM 7315 O O . LEU B 1 229 ? 17.609 -29.297 -24.625 1 98.88 229 LEU B O 1
ATOM 7319 N N . TYR B 1 230 ? 17.703 -27.297 -23.656 1 98.81 230 TYR B N 1
ATOM 7320 C CA . TYR B 1 230 ? 19.109 -27.438 -23.297 1 98.81 230 TYR B CA 1
ATOM 7321 C C . TYR B 1 230 ? 19.344 -28.703 -22.484 1 98.81 230 TYR B C 1
ATOM 7323 O O . TYR B 1 230 ? 20.328 -29.422 -22.703 1 98.81 230 TYR B O 1
ATOM 7331 N N . ASN B 1 231 ? 18.5 -28.938 -21.562 1 98.31 231 ASN B N 1
ATOM 7332 C CA . ASN B 1 231 ? 18.641 -30.094 -20.672 1 98.31 231 ASN B CA 1
ATOM 7333 C C . ASN B 1 231 ? 18.531 -31.406 -21.438 1 98.31 231 ASN B C 1
ATOM 7335 O O . ASN B 1 231 ? 18.938 -32.469 -20.938 1 98.31 231 ASN B O 1
ATOM 7339 N N . ARG B 1 232 ? 18.031 -31.422 -22.625 1 97.94 232 ARG B N 1
ATOM 7340 C CA . ARG B 1 232 ? 17.828 -32.625 -23.422 1 97.94 232 ARG B CA 1
ATOM 7341 C C . ARG B 1 232 ? 18.875 -32.75 -24.531 1 97.94 232 ARG B C 1
ATOM 7343 O O . ARG B 1 232 ? 19.266 -33.844 -24.906 1 97.94 232 ARG B O 1
ATOM 7350 N N . THR B 1 233 ? 19.344 -31.562 -25 1 98.38 233 THR B N 1
ATOM 7351 C CA . THR B 1 233 ? 20.234 -31.594 -26.156 1 98.38 233 THR B CA 1
ATOM 7352 C C . THR B 1 233 ? 21.672 -31.234 -25.734 1 98.38 233 THR B C 1
ATOM 7354 O O . THR B 1 233 ? 22.625 -31.625 -26.422 1 98.38 233 THR B O 1
ATOM 7357 N N . GLY B 1 234 ? 21.797 -30.344 -24.719 1 98.19 234 GLY B N 1
ATOM 7358 C CA . GLY B 1 234 ? 23.109 -29.875 -24.312 1 98.19 234 GLY B CA 1
ATOM 7359 C C . GLY B 1 234 ? 23.703 -28.844 -25.25 1 98.19 234 GLY B C 1
ATOM 7360 O O . GLY B 1 234 ? 24.875 -28.484 -25.125 1 98.19 234 GLY B O 1
ATOM 7361 N N . ASP B 1 235 ? 22.922 -28.328 -26.172 1 98.56 235 ASP B N 1
ATOM 7362 C CA . ASP B 1 235 ? 23.453 -27.406 -27.188 1 98.56 235 ASP B CA 1
ATOM 7363 C C . ASP B 1 235 ? 23.812 -26.062 -26.562 1 98.56 235 ASP B C 1
ATOM 7365 O O . ASP B 1 235 ? 22.922 -25.344 -26.078 1 98.56 235 ASP B O 1
ATOM 7369 N N . GLN B 1 236 ? 25.016 -25.578 -26.797 1 98.25 236 GLN B N 1
ATOM 7370 C CA . GLN B 1 236 ? 25.562 -24.422 -26.094 1 98.25 236 GLN B CA 1
ATOM 7371 C C . GLN B 1 236 ? 24.906 -23.125 -26.594 1 98.25 236 GLN B C 1
ATOM 7373 O O . GLN B 1 236 ? 24.797 -22.156 -25.844 1 98.25 236 GLN B O 1
ATOM 7378 N N . PHE B 1 237 ? 24.484 -23.094 -27.828 1 98.62 237 PHE B N 1
ATOM 7379 C CA . PHE B 1 237 ? 23.875 -21.891 -28.359 1 98.62 237 PHE B CA 1
ATOM 7380 C C . PHE B 1 237 ? 22.625 -21.516 -27.562 1 98.62 237 PHE B C 1
ATOM 7382 O O . PHE B 1 237 ? 22.219 -20.344 -27.547 1 98.62 237 PHE B O 1
ATOM 7389 N N . LEU B 1 238 ? 22.016 -22.453 -26.891 1 98.88 238 LEU B N 1
ATOM 7390 C CA . LEU B 1 238 ? 20.828 -22.219 -26.094 1 98.88 238 LEU B CA 1
ATOM 7391 C C . LEU B 1 238 ? 21.156 -21.359 -24.875 1 98.88 238 LEU B C 1
ATOM 7393 O O . LEU B 1 238 ? 20.328 -20.562 -24.422 1 98.88 238 LEU B O 1
ATOM 7397 N N . LEU B 1 239 ? 22.344 -21.516 -24.312 1 98.75 239 LEU B N 1
ATOM 7398 C CA . LEU B 1 239 ? 22.781 -20.672 -23.203 1 98.75 239 LEU B CA 1
ATOM 7399 C C . LEU B 1 239 ? 23 -19.234 -23.656 1 98.75 239 LEU B C 1
ATOM 7401 O O . LEU B 1 239 ? 22.688 -18.297 -22.922 1 98.75 239 LEU B O 1
ATOM 7405 N N . GLU B 1 240 ? 23.516 -19.094 -24.859 1 98.62 240 GLU B N 1
ATOM 7406 C CA . GLU B 1 240 ? 23.641 -17.766 -25.438 1 98.62 240 GLU B CA 1
ATOM 7407 C C . GLU B 1 240 ? 22.281 -17.125 -25.641 1 98.62 240 GLU B C 1
ATOM 7409 O O . GLU B 1 240 ? 22.109 -15.93 -25.375 1 98.62 240 GLU B O 1
ATOM 7414 N N . LEU B 1 241 ? 21.344 -17.891 -26.125 1 98.88 241 LEU B N 1
ATOM 7415 C CA . LEU B 1 241 ? 19.984 -17.391 -26.312 1 98.88 241 LEU B CA 1
ATOM 7416 C C . LEU B 1 241 ? 19.359 -17 -24.984 1 98.88 241 LEU B C 1
ATOM 7418 O O . LEU B 1 241 ? 18.625 -16.016 -24.906 1 98.88 241 LEU B O 1
ATOM 7422 N N . ALA B 1 242 ? 19.641 -17.781 -23.953 1 98.81 242 ALA B N 1
ATOM 7423 C CA . ALA B 1 242 ? 19.125 -17.469 -22.625 1 98.81 242 ALA B CA 1
ATOM 7424 C C . ALA B 1 242 ? 19.578 -16.078 -22.188 1 98.81 242 ALA B C 1
ATOM 7426 O O . ALA B 1 242 ? 18.781 -15.297 -21.656 1 98.81 242 ALA B O 1
ATOM 7427 N N . GLU B 1 243 ? 20.828 -15.766 -22.375 1 98.75 243 GLU B N 1
ATOM 7428 C CA . GLU B 1 243 ? 21.344 -14.438 -22.047 1 98.75 243 GLU B CA 1
ATOM 7429 C C . GLU B 1 243 ? 20.641 -13.352 -22.844 1 98.75 243 GLU B C 1
ATOM 7431 O O . GLU B 1 243 ? 20.312 -12.289 -22.312 1 98.75 243 GLU B O 1
ATOM 7436 N N . LYS B 1 244 ? 20.469 -13.664 -24.125 1 98.75 244 LYS B N 1
ATOM 7437 C CA . LYS B 1 244 ? 19.781 -12.719 -25 1 98.75 244 LYS B CA 1
ATOM 7438 C C . LYS B 1 244 ? 18.359 -12.453 -24.516 1 98.75 244 LYS B C 1
ATOM 7440 O O . LYS B 1 244 ? 17.906 -11.305 -24.5 1 98.75 244 LYS B O 1
ATOM 7445 N N . ILE B 1 245 ? 17.625 -13.477 -24.141 1 98.88 245 ILE B N 1
ATOM 7446 C CA . ILE B 1 245 ? 16.25 -13.344 -23.672 1 98.88 245 ILE B CA 1
ATOM 7447 C C . ILE B 1 245 ? 16.219 -12.492 -22.406 1 98.88 245 ILE B C 1
ATOM 7449 O O . ILE B 1 245 ? 15.406 -11.57 -22.297 1 98.88 245 ILE B O 1
ATOM 7453 N N . HIS B 1 246 ? 17.094 -12.766 -21.469 1 98.75 246 HIS B N 1
ATOM 7454 C CA . HIS B 1 246 ? 17.156 -12.023 -20.219 1 98.75 246 HIS B CA 1
ATOM 7455 C C . HIS B 1 246 ? 17.375 -10.531 -20.484 1 98.75 246 HIS B C 1
ATOM 7457 O O . HIS B 1 246 ? 16.672 -9.688 -19.922 1 98.75 246 HIS B O 1
ATOM 7463 N N . ARG B 1 247 ? 18.359 -10.203 -21.297 1 98.06 247 ARG B N 1
ATOM 7464 C CA . ARG B 1 247 ? 18.719 -8.797 -21.469 1 98.06 247 ARG B CA 1
ATOM 7465 C C . ARG B 1 247 ? 17.641 -8.047 -22.266 1 98.06 247 ARG B C 1
ATOM 7467 O O . ARG B 1 247 ? 17.609 -6.816 -22.25 1 98.06 247 ARG B O 1
ATOM 7474 N N . ASN B 1 248 ? 16.719 -8.82 -23.031 1 98.44 248 ASN B N 1
ATOM 7475 C CA . ASN B 1 248 ? 15.695 -8.172 -23.828 1 98.44 248 ASN B CA 1
ATOM 7476 C C . ASN B 1 248 ? 14.32 -8.312 -23.203 1 98.44 248 ASN B C 1
ATOM 7478 O O . ASN B 1 248 ? 13.312 -7.961 -23.812 1 98.44 248 ASN B O 1
ATOM 7482 N N . THR B 1 249 ? 14.164 -8.898 -22.031 1 98.69 249 THR B N 1
ATOM 7483 C CA . THR B 1 249 ? 12.93 -8.984 -21.266 1 98.69 249 THR B CA 1
ATOM 7484 C C . THR B 1 249 ? 12.797 -7.797 -20.312 1 98.69 249 THR B C 1
ATOM 7486 O O . THR B 1 249 ? 13.805 -7.234 -19.875 1 98.69 249 THR B O 1
ATOM 7489 N N . ALA B 1 250 ? 11.562 -7.418 -20.047 1 98.5 250 ALA B N 1
ATOM 7490 C CA . ALA B 1 250 ? 11.312 -6.355 -19.078 1 98.5 250 ALA B CA 1
ATOM 7491 C C . ALA B 1 250 ? 12.047 -6.621 -17.766 1 98.5 250 ALA B C 1
ATOM 7493 O O . ALA B 1 250 ? 12.242 -7.773 -17.375 1 98.5 250 ALA B O 1
ATOM 7494 N N . ASP B 1 251 ? 12.523 -5.602 -17.047 1 98.31 251 ASP B N 1
ATOM 7495 C CA . ASP B 1 251 ? 13.367 -5.715 -15.867 1 98.31 251 ASP B CA 1
ATOM 7496 C C . ASP B 1 251 ? 12.531 -5.992 -14.617 1 98.31 251 ASP B C 1
ATOM 7498 O O . ASP B 1 251 ? 12.039 -5.062 -13.977 1 98.31 251 ASP B O 1
ATOM 7502 N N . TRP B 1 252 ? 12.469 -7.219 -14.203 1 98.56 252 TRP B N 1
ATOM 7503 C CA . TRP B 1 252 ? 11.711 -7.645 -13.031 1 98.56 252 TRP B CA 1
ATOM 7504 C C . TRP B 1 252 ? 12.602 -7.703 -11.797 1 98.56 252 TRP B C 1
ATOM 7506 O O . TRP B 1 252 ? 12.305 -8.422 -10.844 1 98.56 252 TRP B O 1
ATOM 7516 N N . THR B 1 253 ? 13.75 -6.969 -11.797 1 97.94 253 THR B N 1
ATOM 7517 C CA . THR B 1 253 ? 14.711 -7.109 -10.711 1 97.94 253 THR B CA 1
ATOM 7518 C C . THR B 1 253 ? 14.711 -5.867 -9.828 1 97.94 253 THR B C 1
ATOM 7520 O O . THR B 1 253 ? 15.391 -5.836 -8.797 1 97.94 253 THR B O 1
ATOM 7523 N N . ARG B 1 254 ? 13.977 -4.844 -10.172 1 96.12 254 ARG B N 1
ATOM 7524 C CA . ARG B 1 254 ? 14.008 -3.607 -9.398 1 96.12 254 ARG B CA 1
ATOM 7525 C C . ARG B 1 254 ? 13.328 -3.785 -8.047 1 96.12 254 ARG B C 1
ATOM 7527 O O . ARG B 1 254 ? 12.242 -4.363 -7.965 1 96.12 254 ARG B O 1
ATOM 7534 N N . PRO B 1 255 ? 13.914 -3.203 -7.016 1 95.25 255 PRO B N 1
ATOM 7535 C CA . PRO B 1 255 ? 13.422 -3.488 -5.664 1 95.25 255 PRO B CA 1
ATOM 7536 C C . PRO B 1 255 ? 12.094 -2.795 -5.359 1 95.25 255 PRO B C 1
ATOM 7538 O O . PRO B 1 255 ? 11.312 -3.283 -4.539 1 95.25 255 PRO B O 1
ATOM 7541 N N . SER B 1 256 ? 11.836 -1.637 -6.016 1 95.94 256 SER B N 1
ATOM 7542 C CA . SER B 1 256 ? 10.68 -0.844 -5.617 1 95.94 256 SER B CA 1
ATOM 7543 C C . SER B 1 256 ? 9.875 -0.396 -6.828 1 95.94 256 SER B C 1
ATOM 7545 O O . SER B 1 256 ? 9.211 0.644 -6.793 1 95.94 256 SER B O 1
ATOM 7547 N N . ALA B 1 257 ? 9.969 -1.109 -7.895 1 95.94 257 ALA B N 1
ATOM 7548 C CA . ALA B 1 257 ? 9.219 -0.829 -9.117 1 95.94 257 ALA B CA 1
ATOM 7549 C C . ALA B 1 257 ? 9.039 -2.092 -9.953 1 95.94 257 ALA B C 1
ATOM 7551 O O . ALA B 1 257 ? 9.883 -2.99 -9.922 1 95.94 257 ALA B O 1
ATOM 7552 N N . LEU B 1 258 ? 7.969 -2.143 -10.641 1 97.88 258 LEU B N 1
ATOM 7553 C CA . LEU B 1 258 ? 7.719 -3.234 -11.578 1 97.88 258 LEU B CA 1
ATOM 7554 C C . LEU B 1 258 ? 7.598 -2.713 -13 1 97.88 258 LEU B C 1
ATOM 7556 O O . LEU B 1 258 ? 7.262 -1.546 -13.219 1 97.88 258 LEU B O 1
ATOM 7560 N N . PRO B 1 259 ? 7.859 -3.539 -14.016 1 97.75 259 PRO B N 1
ATOM 7561 C CA . PRO B 1 259 ? 7.711 -3.1 -15.406 1 97.75 259 PRO B CA 1
ATOM 7562 C C . PRO B 1 259 ? 6.297 -2.627 -15.727 1 97.75 259 PRO B C 1
ATOM 7564 O O . PRO B 1 259 ? 6.113 -1.714 -16.531 1 97.75 259 PRO B O 1
ATOM 7567 N N . ASN B 1 260 ? 5.363 -3.23 -15.148 1 97.69 260 ASN B N 1
ATOM 7568 C CA . ASN B 1 260 ? 3.957 -2.855 -15.234 1 97.69 260 ASN B CA 1
ATOM 7569 C C . ASN B 1 260 ? 3.146 -3.451 -14.086 1 97.69 260 ASN B C 1
ATOM 7571 O O . ASN B 1 260 ? 3.666 -4.246 -13.305 1 97.69 260 ASN B O 1
ATOM 7575 N N . TRP B 1 261 ? 1.932 -3.105 -14.008 1 98.06 261 TRP B N 1
ATOM 7576 C CA . TRP B 1 261 ? 1.122 -3.451 -12.844 1 98.06 261 TRP B CA 1
ATOM 7577 C C . TRP B 1 261 ? -0.103 -4.262 -13.25 1 98.06 261 TRP B C 1
ATOM 7579 O O . TRP B 1 261 ? -1.166 -4.145 -12.633 1 98.06 261 TRP B O 1
ATOM 7589 N N . HIS B 1 262 ? -0.02 -4.957 -14.352 1 98.56 262 HIS B N 1
ATOM 7590 C CA . HIS B 1 262 ? -1.021 -5.902 -14.828 1 98.56 262 HIS B CA 1
ATOM 7591 C C . HIS B 1 262 ? -1 -7.188 -14.008 1 98.56 262 HIS B C 1
ATOM 7593 O O . HIS B 1 262 ? 0.058 -7.797 -13.82 1 98.56 262 HIS B O 1
ATOM 7599 N N . ASN B 1 263 ? -2.166 -7.598 -13.523 1 98.31 263 ASN B N 1
ATOM 7600 C CA . ASN B 1 263 ? -2.199 -8.672 -12.531 1 98.31 263 ASN B CA 1
ATOM 7601 C C . ASN B 1 263 ? -1.618 -9.969 -13.094 1 98.31 263 ASN B C 1
ATOM 7603 O O . ASN B 1 263 ? -0.853 -10.656 -12.422 1 98.31 263 ASN B O 1
ATOM 7607 N N . VAL B 1 264 ? -1.862 -10.32 -14.352 1 98.5 264 VAL B N 1
ATOM 7608 C CA . VAL B 1 264 ? -1.379 -11.57 -14.938 1 98.5 264 VAL B CA 1
ATOM 7609 C C . VAL B 1 264 ? 0.131 -11.484 -15.148 1 98.5 264 VAL B C 1
ATOM 7611 O O . VAL B 1 264 ? 0.857 -12.438 -14.859 1 98.5 264 VAL B O 1
ATOM 7614 N N . ASN B 1 265 ? 0.59 -10.367 -15.688 1 98.69 265 ASN B N 1
ATOM 7615 C CA . ASN B 1 265 ? 2.027 -10.195 -15.875 1 98.69 265 ASN B CA 1
ATOM 7616 C C . ASN B 1 265 ? 2.785 -10.367 -14.562 1 98.69 265 ASN B C 1
ATOM 7618 O O . ASN B 1 265 ? 3.812 -11.047 -14.516 1 98.69 265 ASN B O 1
ATOM 7622 N N . ILE B 1 266 ? 2.279 -9.797 -13.547 1 98.69 266 ILE B N 1
ATOM 7623 C CA . ILE B 1 266 ? 2.963 -9.883 -12.258 1 98.69 266 ILE B CA 1
ATOM 7624 C C . ILE B 1 266 ? 2.984 -11.328 -11.773 1 98.69 266 ILE B C 1
ATOM 7626 O O . ILE B 1 266 ? 4.039 -11.852 -11.398 1 98.69 266 ILE B O 1
ATOM 7630 N N . ALA B 1 267 ? 1.829 -11.992 -11.836 1 98.62 267 ALA B N 1
ATOM 7631 C CA . ALA B 1 267 ? 1.688 -13.367 -11.359 1 98.62 267 ALA B CA 1
ATOM 7632 C C . ALA B 1 267 ? 2.559 -14.32 -12.164 1 98.62 267 ALA B C 1
ATOM 7634 O O . ALA B 1 267 ? 3.023 -15.336 -11.648 1 98.62 267 ALA B O 1
ATOM 7635 N N . GLN B 1 268 ? 2.863 -13.93 -13.344 1 98.5 268 GLN B N 1
ATOM 7636 C CA . GLN B 1 268 ? 3.514 -14.82 -14.297 1 98.5 268 GLN B CA 1
ATOM 7637 C C . GLN B 1 268 ? 5 -14.508 -14.414 1 98.5 268 GLN B C 1
ATOM 7639 O O . GLN B 1 268 ? 5.832 -15.422 -14.453 1 98.5 268 GLN B O 1
ATOM 7644 N N . CYS B 1 269 ? 5.359 -13.258 -14.406 1 98.62 269 CYS B N 1
ATOM 7645 C CA . CYS B 1 269 ? 6.672 -12.867 -14.906 1 98.62 269 CYS B CA 1
ATOM 7646 C C . CYS B 1 269 ? 7.641 -12.625 -13.75 1 98.62 269 CYS B C 1
ATOM 7648 O O . CYS B 1 269 ? 8.852 -12.547 -13.961 1 98.62 269 CYS B O 1
ATOM 7650 N N . PHE B 1 270 ? 7.117 -12.578 -12.531 1 98.56 270 PHE B N 1
ATOM 7651 C CA . PHE B 1 270 ? 8 -12.328 -11.398 1 98.56 270 PHE B CA 1
ATOM 7652 C C . PHE B 1 270 ? 9.078 -13.398 -11.297 1 98.56 270 PHE B C 1
ATOM 7654 O O . PHE B 1 270 ? 10.133 -13.18 -10.695 1 98.56 270 PHE B O 1
ATOM 7661 N N . ARG B 1 271 ? 8.93 -14.539 -11.891 1 98.44 271 ARG B N 1
ATOM 7662 C CA . ARG B 1 271 ? 9.828 -15.68 -11.727 1 98.44 271 ARG B CA 1
ATOM 7663 C C . ARG B 1 271 ? 10.977 -15.617 -12.727 1 98.44 271 ARG B C 1
ATOM 7665 O O . ARG B 1 271 ? 11.898 -16.438 -12.664 1 98.44 271 ARG B O 1
ATOM 7672 N N . GLU B 1 272 ? 10.969 -14.68 -13.695 1 98.81 272 GLU B N 1
ATOM 7673 C CA . GLU B 1 272 ? 12.008 -14.625 -14.719 1 98.81 272 GLU B CA 1
ATOM 7674 C C . GLU B 1 272 ? 13.398 -14.508 -14.094 1 98.81 272 GLU B C 1
ATOM 7676 O O . GLU B 1 272 ? 14.305 -15.258 -14.453 1 98.81 272 GLU B O 1
ATOM 7681 N N . PRO B 1 273 ? 13.633 -13.648 -13.094 1 98.88 273 PRO B N 1
ATOM 7682 C CA . PRO B 1 273 ? 14.969 -13.586 -12.492 1 98.88 273 PRO B CA 1
ATOM 7683 C C . PRO B 1 273 ? 15.359 -14.891 -11.805 1 98.88 273 PRO B C 1
ATOM 7685 O O . PRO B 1 273 ? 16.531 -15.297 -11.875 1 98.88 273 PRO B O 1
ATOM 7688 N N . ALA B 1 274 ? 14.438 -15.531 -11.172 1 98.88 274 ALA B N 1
ATOM 7689 C CA . ALA B 1 274 ? 14.734 -16.812 -10.539 1 98.88 274 ALA B CA 1
ATOM 7690 C C . ALA B 1 274 ? 15.133 -17.859 -11.586 1 98.88 274 ALA B C 1
ATOM 7692 O O . ALA B 1 274 ? 16.031 -18.672 -11.344 1 98.88 274 ALA B O 1
ATOM 7693 N N . THR B 1 275 ? 14.43 -17.828 -12.727 1 98.81 275 THR B N 1
ATOM 7694 C CA . THR B 1 275 ? 14.797 -18.734 -13.812 1 98.81 275 THR B CA 1
ATOM 7695 C C . THR B 1 275 ? 16.219 -18.438 -14.289 1 98.81 275 THR B C 1
ATOM 7697 O O . THR B 1 275 ? 17.016 -19.375 -14.484 1 98.81 275 THR B O 1
ATOM 7700 N N . TYR B 1 276 ? 16.5 -17.219 -14.461 1 98.81 276 TYR B N 1
ATOM 7701 C CA . TYR B 1 276 ? 17.828 -16.828 -14.922 1 98.81 276 TYR B CA 1
ATOM 7702 C C . TYR B 1 276 ? 18.891 -17.203 -13.898 1 98.81 276 TYR B C 1
ATOM 7704 O O . TYR B 1 276 ? 20.016 -17.578 -14.266 1 98.81 276 TYR B O 1
ATOM 7712 N N . TYR B 1 277 ? 18.641 -17.156 -12.609 1 98.44 277 TYR B N 1
ATOM 7713 C CA . TYR B 1 277 ? 19.5 -17.578 -11.516 1 98.44 277 TYR B CA 1
ATOM 7714 C C . TYR B 1 277 ? 19.984 -19.016 -11.719 1 98.44 277 TYR B C 1
ATOM 7716 O O . TYR B 1 277 ? 21.125 -19.344 -11.398 1 98.44 277 TYR B O 1
ATOM 7724 N N . MET B 1 278 ? 19.094 -19.859 -12.281 1 98.5 278 MET B N 1
ATOM 7725 C CA . MET B 1 278 ? 19.469 -21.25 -12.469 1 98.5 278 MET B CA 1
ATOM 7726 C C . MET B 1 278 ? 20.703 -21.391 -13.352 1 98.5 278 MET B C 1
ATOM 7728 O O . MET B 1 278 ? 21.484 -22.312 -13.203 1 98.5 278 MET B O 1
ATOM 7732 N N . MET B 1 279 ? 20.891 -20.453 -14.258 1 98.5 279 MET B N 1
ATOM 7733 C CA . MET B 1 279 ? 22.047 -20.484 -15.141 1 98.5 279 MET B CA 1
ATOM 7734 C C . MET B 1 279 ? 23.234 -19.734 -14.516 1 98.5 279 MET B C 1
ATOM 7736 O O . MET B 1 279 ? 24.359 -20.219 -14.547 1 98.5 279 MET B O 1
ATOM 7740 N N . THR B 1 280 ? 22.984 -18.609 -13.836 1 98 280 THR B N 1
ATOM 7741 C CA . THR B 1 280 ? 24.047 -17.703 -13.43 1 98 280 THR B CA 1
ATOM 7742 C C . THR B 1 280 ? 24.5 -18.016 -12 1 98 280 THR B C 1
ATOM 7744 O O . THR B 1 280 ? 25.625 -17.688 -11.625 1 98 280 THR B O 1
ATOM 7747 N N . GLY B 1 281 ? 23.625 -18.5 -11.211 1 97.56 281 GLY B N 1
ATOM 7748 C CA . GLY B 1 281 ? 23.922 -18.719 -9.805 1 97.56 281 GLY B CA 1
ATOM 7749 C C . GLY B 1 281 ? 23.953 -17.438 -8.992 1 97.56 281 GLY B C 1
ATOM 7750 O O . GLY B 1 281 ? 24.297 -17.453 -7.812 1 97.56 281 GLY B O 1
ATOM 7751 N N . ASP B 1 282 ? 23.594 -16.344 -9.641 1 97.62 282 ASP B N 1
ATOM 7752 C CA . ASP B 1 282 ? 23.594 -15.055 -8.961 1 97.62 282 ASP B CA 1
ATOM 7753 C C . ASP B 1 282 ? 22.406 -14.945 -7.996 1 97.62 282 ASP B C 1
ATOM 7755 O O . ASP B 1 282 ? 21.266 -14.727 -8.422 1 97.62 282 ASP B O 1
ATOM 7759 N N . SER B 1 283 ? 22.672 -14.953 -6.727 1 95.88 283 SER B N 1
ATOM 7760 C CA . SER B 1 283 ? 21.625 -14.969 -5.707 1 95.88 283 SER B CA 1
ATOM 7761 C C . SER B 1 283 ? 20.781 -13.703 -5.77 1 95.88 283 SER B C 1
ATOM 7763 O O . SER B 1 283 ? 19.625 -13.695 -5.32 1 95.88 283 SER B O 1
ATOM 7765 N N . ALA B 1 284 ? 21.281 -12.617 -6.312 1 95.75 284 ALA B N 1
ATOM 7766 C CA . ALA B 1 284 ? 20.5 -11.383 -6.449 1 95.75 284 ALA B CA 1
ATOM 7767 C C . ALA B 1 284 ? 19.312 -11.586 -7.375 1 95.75 284 ALA B C 1
ATOM 7769 O O . ALA B 1 284 ? 18.25 -10.992 -7.172 1 95.75 284 ALA B O 1
ATOM 7770 N N . MET B 1 285 ? 19.484 -12.461 -8.391 1 98.19 285 MET B N 1
ATOM 7771 C CA . MET B 1 285 ? 18.391 -12.773 -9.32 1 98.19 285 MET B CA 1
ATOM 7772 C C . MET B 1 285 ? 17.281 -13.547 -8.617 1 98.19 285 MET B C 1
ATOM 7774 O O . MET B 1 285 ? 16.109 -13.242 -8.789 1 98.19 285 MET B O 1
ATOM 7778 N N . LEU B 1 286 ? 17.656 -14.523 -7.801 1 98.12 286 LEU B N 1
ATOM 7779 C CA . LEU B 1 286 ? 16.672 -15.289 -7.047 1 98.12 286 LEU B CA 1
ATOM 7780 C C . LEU B 1 286 ? 15.914 -14.398 -6.074 1 98.12 286 LEU B C 1
ATOM 7782 O O . LEU B 1 286 ? 14.688 -14.453 -6.012 1 98.12 286 LEU B O 1
ATOM 7786 N N . LYS B 1 287 ? 16.609 -13.555 -5.375 1 96.81 287 LYS B N 1
ATOM 7787 C CA . LYS B 1 287 ? 16.016 -12.648 -4.398 1 96.81 287 LYS B CA 1
ATOM 7788 C C . LYS B 1 287 ? 15.047 -11.68 -5.07 1 96.81 287 LYS B C 1
ATOM 7790 O O . LYS B 1 287 ? 14.031 -11.289 -4.48 1 96.81 287 LYS B O 1
ATOM 7795 N N . ALA B 1 288 ? 15.336 -11.281 -6.301 1 98.12 288 ALA B N 1
ATOM 7796 C CA . ALA B 1 288 ? 14.477 -10.352 -7.031 1 98.12 288 ALA B CA 1
ATOM 7797 C C . ALA B 1 288 ? 13.086 -10.945 -7.246 1 98.12 288 ALA B C 1
ATOM 7799 O O . ALA B 1 288 ? 12.078 -10.25 -7.105 1 98.12 288 ALA B O 1
ATOM 7800 N N . SER B 1 289 ? 13.016 -12.195 -7.555 1 98.75 289 SER B N 1
ATOM 7801 C CA . SER B 1 289 ? 11.719 -12.852 -7.738 1 98.75 289 SER B CA 1
ATOM 7802 C C . SER B 1 289 ? 10.938 -12.891 -6.43 1 98.75 289 SER B C 1
ATOM 7804 O O . SER B 1 289 ? 9.742 -12.609 -6.41 1 98.75 289 SER B O 1
ATOM 7806 N N . TYR B 1 290 ? 11.609 -13.273 -5.387 1 98.19 290 TYR B N 1
ATOM 7807 C CA . TYR B 1 290 ? 10.953 -13.25 -4.082 1 98.19 290 TYR B CA 1
ATOM 7808 C C . TYR B 1 290 ? 10.469 -11.852 -3.744 1 98.19 290 TYR B C 1
ATOM 7810 O O . TYR B 1 290 ? 9.375 -11.68 -3.201 1 98.19 290 TYR B O 1
ATOM 7818 N N . ASN B 1 291 ? 11.25 -10.836 -4.082 1 97.38 291 ASN B N 1
ATOM 7819 C CA . ASN B 1 291 ? 10.883 -9.453 -3.785 1 97.38 291 ASN B CA 1
ATOM 7820 C C . ASN B 1 291 ? 9.625 -9.039 -4.535 1 97.38 291 ASN B C 1
ATOM 7822 O O . ASN B 1 291 ? 8.727 -8.414 -3.961 1 97.38 291 ASN B O 1
ATOM 7826 N N . VAL B 1 292 ? 9.539 -9.328 -5.832 1 98.5 292 VAL B N 1
ATOM 7827 C CA . VAL B 1 292 ? 8.359 -8.945 -6.602 1 98.5 292 VAL B CA 1
ATOM 7828 C C . VAL B 1 292 ? 7.113 -9.594 -6 1 98.5 292 VAL B C 1
ATOM 7830 O O . VAL B 1 292 ? 6.09 -8.93 -5.809 1 98.5 292 VAL B O 1
ATOM 7833 N N . HIS B 1 293 ? 7.25 -10.914 -5.664 1 98.38 293 HIS B N 1
ATOM 7834 C CA . HIS B 1 293 ? 6.152 -11.641 -5.039 1 98.38 293 HIS B CA 1
ATOM 7835 C C . HIS B 1 293 ? 5.703 -10.961 -3.752 1 98.38 293 HIS B C 1
ATOM 7837 O O . HIS B 1 293 ? 4.504 -10.773 -3.525 1 98.38 293 HIS B O 1
ATOM 7843 N N . ASN B 1 294 ? 6.586 -10.555 -2.971 1 97.19 294 ASN B N 1
ATOM 7844 C CA . ASN B 1 294 ? 6.289 -9.961 -1.669 1 97.19 294 ASN B CA 1
ATOM 7845 C C . ASN B 1 294 ? 5.805 -8.523 -1.802 1 97.19 294 ASN B C 1
ATOM 7847 O O . ASN B 1 294 ? 4.883 -8.102 -1.096 1 97.19 294 ASN B O 1
ATOM 7851 N N . LEU B 1 295 ? 6.418 -7.734 -2.699 1 97.25 295 LEU B N 1
ATOM 7852 C CA . LEU B 1 295 ? 6.105 -6.316 -2.848 1 97.25 295 LEU B CA 1
ATOM 7853 C C . LEU B 1 295 ? 4.641 -6.121 -3.23 1 97.25 295 LEU B C 1
ATOM 7855 O O . LEU B 1 295 ? 3.941 -5.309 -2.625 1 97.25 295 LEU B O 1
ATOM 7859 N N . ILE B 1 296 ? 4.164 -6.855 -4.25 1 98.06 296 ILE B N 1
ATOM 7860 C CA . ILE B 1 296 ? 2.791 -6.695 -4.715 1 98.06 296 ILE B CA 1
ATOM 7861 C C . ILE B 1 296 ? 1.817 -7.094 -3.607 1 98.06 296 ILE B C 1
ATOM 7863 O O . ILE B 1 296 ? 0.744 -6.5 -3.473 1 98.06 296 ILE B O 1
ATOM 7867 N N . ARG B 1 297 ? 2.15 -8.031 -2.771 1 97.12 297 ARG B N 1
ATOM 7868 C CA . ARG B 1 297 ? 1.254 -8.539 -1.735 1 97.12 297 ARG B CA 1
ATOM 7869 C C . ARG B 1 297 ? 1.288 -7.645 -0.5 1 97.12 297 ARG B C 1
ATOM 7871 O O . ARG B 1 297 ? 0.29 -7.52 0.212 1 97.12 297 ARG B O 1
ATOM 7878 N N . ARG B 1 298 ? 2.383 -6.961 -0.241 1 95.62 298 ARG B N 1
ATOM 7879 C CA . ARG B 1 298 ? 2.443 -5.988 0.845 1 95.62 298 ARG B CA 1
ATOM 7880 C C . ARG B 1 298 ? 1.645 -4.734 0.501 1 95.62 298 ARG B C 1
ATOM 7882 O O . ARG B 1 298 ? 1.066 -4.098 1.386 1 95.62 298 ARG B O 1
ATOM 7889 N N . THR B 1 299 ? 1.514 -4.426 -0.772 1 94.62 299 THR B N 1
ATOM 7890 C CA . THR B 1 299 ? 0.923 -3.156 -1.178 1 94.62 299 THR B CA 1
ATOM 7891 C C . THR B 1 299 ? -0.535 -3.344 -1.586 1 94.62 299 THR B C 1
ATOM 7893 O O . THR B 1 299 ? -1.404 -2.572 -1.178 1 94.62 299 THR B O 1
ATOM 7896 N N . PHE B 1 300 ? -0.856 -4.406 -2.383 1 97.06 300 PHE B N 1
ATOM 7897 C CA . PHE B 1 300 ? -2.188 -4.602 -2.943 1 97.06 300 PHE B CA 1
ATOM 7898 C C . PHE B 1 300 ? -2.754 -5.957 -2.529 1 97.06 300 PHE B C 1
ATOM 7900 O O . PHE B 1 300 ? -3.893 -6.285 -2.867 1 97.06 300 PHE B O 1
ATOM 7907 N N . GLY B 1 301 ? -1.978 -6.73 -1.763 1 97.38 301 GLY B N 1
ATOM 7908 C CA . GLY B 1 301 ? -2.363 -8.094 -1.457 1 97.38 301 GLY B CA 1
ATOM 7909 C C . GLY B 1 301 ? -2.605 -8.336 0.022 1 97.38 301 GLY B C 1
ATOM 7910 O O . GLY B 1 301 ? -2.426 -9.445 0.516 1 97.38 301 GLY B O 1
ATOM 7911 N N . GLN B 1 302 ? -2.936 -7.281 0.768 1 96.62 302 GLN B N 1
ATOM 7912 C CA . GLN B 1 302 ? -3.371 -7.461 2.148 1 96.62 302 GLN B CA 1
ATOM 7913 C C . GLN B 1 302 ? -4.82 -7.938 2.211 1 96.62 302 GLN B C 1
ATOM 7915 O O . GLN B 1 302 ? -5.68 -7.254 2.771 1 96.62 302 GLN B O 1
ATOM 7920 N N . VAL B 1 303 ? -5.117 -9.023 1.603 1 98 303 VAL B N 1
ATOM 7921 C CA . VAL B 1 303 ? -6.387 -9.734 1.473 1 98 303 VAL B CA 1
ATOM 7922 C C . VAL B 1 303 ? -6.141 -11.242 1.496 1 98 303 VAL B C 1
ATOM 7924 O O . VAL B 1 303 ? -5.023 -11.703 1.229 1 98 303 VAL B O 1
ATOM 7927 N N . PRO B 1 304 ? -7.113 -12.039 1.838 1 98.38 304 PRO B N 1
ATOM 7928 C CA . PRO B 1 304 ? -6.93 -13.492 1.804 1 98.38 304 PRO B CA 1
ATOM 7929 C C . PRO B 1 304 ? -6.992 -14.062 0.389 1 98.38 304 PRO B C 1
ATOM 7931 O O . PRO B 1 304 ? -7.324 -13.344 -0.556 1 98.38 304 PRO B O 1
ATOM 7934 N N . GLY B 1 305 ? -6.605 -15.312 0.235 1 98.38 305 GLY B N 1
ATOM 7935 C CA . GLY B 1 305 ? -6.785 -16.031 -1.017 1 98.38 305 GLY B CA 1
ATOM 7936 C C . GLY B 1 305 ? -5.535 -16.062 -1.871 1 98.38 305 GLY B C 1
ATOM 7937 O O . GLY B 1 305 ? -5.535 -16.656 -2.955 1 98.38 305 GLY B O 1
ATOM 7938 N N . GLY B 1 306 ? -4.48 -15.406 -1.401 1 98.38 306 GLY B N 1
ATOM 7939 C CA . GLY B 1 306 ? -3.143 -15.57 -1.953 1 98.38 306 GLY B CA 1
ATOM 7940 C C . GLY B 1 306 ? -2.828 -14.578 -3.059 1 98.38 306 GLY B C 1
ATOM 7941 O O . GLY B 1 306 ? -1.68 -14.469 -3.492 1 98.38 306 GLY B O 1
ATOM 7942 N N . MET B 1 307 ? -3.809 -13.82 -3.535 1 98.56 307 MET B N 1
ATOM 7943 C CA . MET B 1 307 ? -3.584 -12.898 -4.648 1 98.56 307 MET B CA 1
ATOM 7944 C C . MET B 1 307 ? -3.625 -11.453 -4.18 1 98.56 307 MET B C 1
ATOM 7946 O O . MET B 1 307 ? -3.262 -11.156 -3.039 1 98.56 307 MET B O 1
ATOM 7950 N N . PHE B 1 308 ? -3.852 -10.539 -5.137 1 98.38 308 PHE B N 1
ATOM 7951 C CA . PHE B 1 308 ? -3.816 -9.109 -4.836 1 98.38 308 PHE B CA 1
ATOM 7952 C C . PHE B 1 308 ? -4.836 -8.352 -5.676 1 98.38 308 PHE B C 1
ATOM 7954 O O . PHE B 1 308 ? -5.23 -8.812 -6.746 1 98.38 308 PHE B O 1
ATOM 7961 N N . GLY B 1 309 ? -5.324 -7.242 -5.129 1 96.88 309 GLY B N 1
ATOM 7962 C CA . GLY B 1 309 ? -6.293 -6.414 -5.832 1 96.88 309 GLY B CA 1
ATOM 7963 C C . GLY B 1 309 ? -5.695 -5.656 -7.004 1 96.88 309 GLY B C 1
ATOM 7964 O O . GLY B 1 309 ? -5.008 -4.652 -6.812 1 96.88 309 GLY B O 1
ATOM 7965 N N . ALA B 1 310 ? -5.973 -6.07 -8.211 1 96.69 310 ALA B N 1
ATOM 7966 C CA . ALA B 1 310 ? -5.445 -5.422 -9.406 1 96.69 310 ALA B CA 1
ATOM 7967 C C . ALA B 1 310 ? -6.465 -5.449 -10.539 1 96.69 310 ALA B C 1
ATOM 7969 O O . ALA B 1 310 ? -6.219 -4.906 -11.617 1 96.69 310 ALA B O 1
ATOM 7970 N N . ASP B 1 311 ? -7.66 -6.047 -10.352 1 97.19 311 ASP B N 1
ATOM 7971 C CA . ASP B 1 311 ? -8.625 -6.164 -11.445 1 97.19 311 ASP B CA 1
ATOM 7972 C C . ASP B 1 311 ? -7.926 -6.504 -12.758 1 97.19 311 ASP B C 1
ATOM 7974 O O . ASP B 1 311 ? -7.441 -7.625 -12.938 1 97.19 311 ASP B O 1
ATOM 7978 N N . GLU B 1 312 ? -7.766 -5.465 -13.68 1 97.31 312 GLU B N 1
ATOM 7979 C CA . GLU B 1 312 ? -6.84 -5.551 -14.805 1 97.31 312 GLU B CA 1
ATOM 7980 C C . GLU B 1 312 ? -5.441 -5.09 -14.398 1 97.31 312 GLU B C 1
ATOM 7982 O O . GLU B 1 312 ? -4.465 -5.828 -14.562 1 97.31 312 GLU B O 1
ATOM 7987 N N . ASN B 1 313 ? -5.438 -3.945 -13.906 1 98.06 313 ASN B N 1
ATOM 7988 C CA . ASN B 1 313 ? -4.223 -3.322 -13.391 1 98.06 313 ASN B CA 1
ATOM 7989 C C . ASN B 1 313 ? -4.395 -2.857 -11.953 1 98.06 313 ASN B C 1
ATOM 7991 O O . ASN B 1 313 ? -5.469 -2.391 -11.57 1 98.06 313 ASN B O 1
ATOM 7995 N N . ALA B 1 314 ? -3.279 -3.041 -11.188 1 97.88 314 ALA B N 1
ATOM 7996 C CA . ALA B 1 314 ? -3.27 -2.385 -9.883 1 97.88 314 ALA B CA 1
ATOM 7997 C C . ALA B 1 314 ? -3.346 -0.868 -10.031 1 97.88 314 ALA B C 1
ATOM 7999 O O . ALA B 1 314 ? -2.705 -0.291 -10.906 1 97.88 314 ALA B O 1
ATOM 8000 N N . ARG B 1 315 ? -4.18 -0.254 -9.203 1 96.94 315 ARG B N 1
ATOM 8001 C CA . ARG B 1 315 ? -4.379 1.191 -9.25 1 96.94 315 ARG B CA 1
ATOM 8002 C C . ARG B 1 315 ? -4.145 1.818 -7.879 1 96.94 315 ARG B C 1
ATOM 8004 O O . ARG B 1 315 ? -4.598 1.291 -6.863 1 96.94 315 ARG B O 1
ATOM 8011 N N . MET B 1 316 ? -3.48 2.936 -7.879 1 95.62 316 MET B N 1
ATOM 8012 C CA . MET B 1 316 ? -3.201 3.631 -6.625 1 95.62 316 MET B CA 1
ATOM 8013 C C . MET B 1 316 ? -4.492 3.961 -5.887 1 95.62 316 MET B C 1
ATOM 8015 O O . MET B 1 316 ? -5.402 4.566 -6.457 1 95.62 316 MET B O 1
ATOM 8019 N N . GLY B 1 317 ? -4.555 3.52 -4.707 1 95.88 317 GLY B N 1
ATOM 8020 C CA . GLY B 1 317 ? -5.707 3.789 -3.863 1 95.88 317 GLY B CA 1
ATOM 8021 C C . GLY B 1 317 ? -6.742 2.68 -3.893 1 95.88 317 GLY B C 1
ATOM 8022 O O . GLY B 1 317 ? -7.562 2.566 -2.982 1 95.88 317 GLY B O 1
ATOM 8023 N N . SER B 1 318 ? -6.809 1.899 -4.93 1 97.19 318 SER B N 1
ATOM 8024 C CA . SER B 1 318 ? -7.762 0.801 -5.051 1 97.19 318 SER B CA 1
ATOM 8025 C C . SER B 1 318 ? -7.203 -0.483 -4.445 1 97.19 318 SER B C 1
ATOM 8027 O O . SER B 1 318 ? -6.875 -1.425 -5.168 1 97.19 318 SER B O 1
ATOM 8029 N N . ILE B 1 319 ? -7.211 -0.578 -3.125 1 96.81 319 ILE B N 1
ATOM 8030 C CA . ILE B 1 319 ? -6.516 -1.633 -2.395 1 96.81 319 ILE B CA 1
ATOM 8031 C C . ILE B 1 319 ? -7.531 -2.5 -1.652 1 96.81 319 ILE B C 1
ATOM 8033 O O . ILE B 1 319 ? -7.172 -3.527 -1.071 1 96.81 319 ILE B O 1
ATOM 8037 N N . ASP B 1 320 ? -8.82 -2.123 -1.663 1 98 320 ASP B N 1
ATOM 8038 C CA . ASP B 1 320 ? -9.875 -2.77 -0.88 1 98 320 ASP B CA 1
ATOM 8039 C C . ASP B 1 320 ? -10.086 -4.215 -1.332 1 98 320 ASP B C 1
ATOM 8041 O O . ASP B 1 320 ? -9.875 -4.539 -2.502 1 98 320 ASP B O 1
ATOM 8045 N N . PRO B 1 321 ? -10.57 -5.109 -0.398 1 98.25 321 PRO B N 1
ATOM 8046 C CA . PRO B 1 321 ? -10.82 -6.504 -0.768 1 98.25 321 PRO B CA 1
ATOM 8047 C C . PRO B 1 321 ? -11.906 -6.645 -1.834 1 98.25 321 PRO B C 1
ATOM 8049 O O . PRO B 1 321 ? -12.133 -7.742 -2.344 1 98.25 321 PRO B O 1
ATOM 8052 N N . ARG B 1 322 ? -12.547 -5.605 -2.201 1 97.56 322 ARG B N 1
ATOM 8053 C CA . ARG B 1 322 ? -13.516 -5.688 -3.293 1 97.56 322 ARG B CA 1
ATOM 8054 C C . ARG B 1 322 ? -12.812 -5.684 -4.645 1 97.56 322 ARG B C 1
ATOM 8056 O O . ARG B 1 322 ? -13.43 -5.965 -5.676 1 97.56 322 ARG B O 1
ATOM 8063 N N . GLN B 1 323 ? -11.508 -5.25 -4.684 1 98.12 323 GLN B N 1
ATOM 8064 C CA . GLN B 1 323 ? -10.703 -5.43 -5.891 1 98.12 323 GLN B CA 1
ATOM 8065 C C . GLN B 1 323 ? -10.352 -6.898 -6.102 1 98.12 323 GLN B C 1
ATOM 8067 O O . GLN B 1 323 ? -10.32 -7.68 -5.148 1 98.12 323 GLN B O 1
ATOM 8072 N N . GLY B 1 324 ? -10.133 -7.227 -7.371 1 97.94 324 GLY B N 1
ATOM 8073 C CA . GLY B 1 324 ? -9.922 -8.641 -7.641 1 97.94 324 GLY B CA 1
ATOM 8074 C C . GLY B 1 324 ? -8.781 -8.898 -8.609 1 97.94 324 GLY B C 1
ATOM 8075 O O . GLY B 1 324 ? -7.824 -8.125 -8.672 1 97.94 324 GLY B O 1
ATOM 8076 N N . VAL B 1 325 ? -8.836 -10.117 -9.133 1 98.12 325 VAL B N 1
ATOM 8077 C CA . VAL B 1 325 ? -7.828 -10.586 -10.078 1 98.12 325 VAL B CA 1
ATOM 8078 C C . VAL B 1 325 ? -8.508 -11.383 -11.195 1 98.12 325 VAL B C 1
ATOM 8080 O O . VAL B 1 325 ? -9.57 -11.977 -10.992 1 98.12 325 VAL B O 1
ATOM 8083 N N . GLU B 1 326 ? -7.887 -11.352 -12.359 1 97.94 326 GLU B N 1
ATOM 8084 C CA . GLU B 1 326 ? -8.352 -12.148 -13.484 1 97.94 326 GLU B CA 1
ATOM 8085 C C . GLU B 1 326 ? -8.211 -13.641 -13.203 1 97.94 326 GLU B C 1
ATOM 8087 O O . GLU B 1 326 ? -7.258 -14.062 -12.539 1 97.94 326 GLU B O 1
ATOM 8092 N N . THR B 1 327 ? -9.117 -14.398 -13.789 1 97.88 327 THR B N 1
ATOM 8093 C CA . THR B 1 327 ? -8.945 -15.844 -13.727 1 97.88 327 THR B CA 1
ATOM 8094 C C . THR B 1 327 ? -7.582 -16.25 -14.281 1 97.88 327 THR B C 1
ATOM 8096 O O . THR B 1 327 ? -6.93 -17.156 -13.742 1 97.88 327 THR B O 1
ATOM 8099 N N . CYS B 1 328 ? -7.105 -15.586 -15.352 1 97.69 328 CYS B N 1
ATOM 8100 C CA . CYS B 1 328 ? -5.773 -15.836 -15.883 1 97.69 328 CYS B CA 1
ATOM 8101 C C . CYS B 1 328 ? -4.711 -15.625 -14.812 1 97.69 328 CYS B C 1
ATOM 8103 O O . CYS B 1 328 ? -3.719 -16.359 -14.758 1 97.69 328 CYS B O 1
ATOM 8105 N N . GLY B 1 329 ? -4.953 -14.594 -14.031 1 98.5 329 GLY B N 1
ATOM 8106 C CA . GLY B 1 329 ? -4.004 -14.336 -12.961 1 98.5 329 GLY B CA 1
ATOM 8107 C C . GLY B 1 329 ? -3.91 -15.469 -11.961 1 98.5 329 GLY B C 1
ATOM 8108 O O . GLY B 1 329 ? -2.82 -15.805 -11.484 1 98.5 329 GLY B O 1
ATOM 8109 N N . LEU B 1 330 ? -5.012 -16.094 -11.641 1 98.75 330 LEU B N 1
ATOM 8110 C CA . LEU B 1 330 ? -5.055 -17.188 -10.68 1 98.75 330 LEU B CA 1
ATOM 8111 C C . LEU B 1 330 ? -4.254 -18.391 -11.188 1 98.75 330 LEU B C 1
ATOM 8113 O O . LEU B 1 330 ? -3.369 -18.891 -10.492 1 98.75 330 LEU B O 1
ATOM 8117 N N . VAL B 1 331 ? -4.496 -18.766 -12.398 1 98.81 331 VAL B N 1
ATOM 8118 C CA . VAL B 1 331 ? -3.887 -20.016 -12.875 1 98.81 331 VAL B CA 1
ATOM 8119 C C . VAL B 1 331 ? -2.422 -19.766 -13.227 1 98.81 331 VAL B C 1
ATOM 8121 O O . VAL B 1 331 ? -1.581 -20.656 -13.07 1 98.81 331 VAL B O 1
ATOM 8124 N N . GLU B 1 332 ? -2.092 -18.531 -13.648 1 98.81 332 GLU B N 1
ATOM 8125 C CA . GLU B 1 332 ? -0.689 -18.234 -13.914 1 98.81 332 GLU B CA 1
ATOM 8126 C C . GLU B 1 332 ? 0.111 -18.141 -12.617 1 98.81 332 GLU B C 1
ATOM 8128 O O . GLU B 1 332 ? 1.292 -18.5 -12.586 1 98.81 332 GLU B O 1
ATOM 8133 N N . GLN B 1 333 ? -0.534 -17.688 -11.547 1 98.88 333 GLN B N 1
ATOM 8134 C CA . GLN B 1 333 ? 0.133 -17.719 -10.25 1 98.88 333 GLN B CA 1
ATOM 8135 C C . GLN B 1 333 ? 0.382 -19.141 -9.797 1 98.88 333 GLN B C 1
ATOM 8137 O O . GLN B 1 333 ? 1.46 -19.469 -9.289 1 98.88 333 GLN B O 1
ATOM 8142 N N . MET B 1 334 ? -0.586 -19.969 -9.969 1 98.94 334 MET B N 1
ATOM 8143 C CA . MET B 1 334 ? -0.411 -21.375 -9.617 1 98.94 334 MET B CA 1
ATOM 8144 C C . MET B 1 334 ? 0.738 -22 -10.398 1 98.94 334 MET B C 1
ATOM 8146 O O . MET B 1 334 ? 1.589 -22.688 -9.828 1 98.94 334 MET B O 1
ATOM 8150 N N . ALA B 1 335 ? 0.774 -21.719 -11.688 1 98.88 335 ALA B N 1
ATOM 8151 C CA . ALA B 1 335 ? 1.863 -22.219 -12.516 1 98.88 335 ALA B CA 1
ATOM 8152 C C . ALA B 1 335 ? 3.213 -21.688 -12.031 1 98.88 335 ALA B C 1
ATOM 8154 O O . ALA B 1 335 ? 4.191 -22.438 -11.969 1 98.88 335 ALA B O 1
ATOM 8155 N N . SER B 1 336 ? 3.232 -20.453 -11.734 1 98.94 336 SER B N 1
ATOM 8156 C CA . SER B 1 336 ? 4.469 -19.859 -11.234 1 98.94 336 SER B CA 1
ATOM 8157 C C . SER B 1 336 ? 4.895 -20.484 -9.922 1 98.94 336 SER B C 1
ATOM 8159 O O . SER B 1 336 ? 6.086 -20.719 -9.695 1 98.94 336 SER B O 1
ATOM 8161 N N . ASP B 1 337 ? 3.951 -20.75 -9.055 1 98.88 337 ASP B N 1
ATOM 8162 C CA . ASP B 1 337 ? 4.254 -21.406 -7.793 1 98.88 337 ASP B CA 1
ATOM 8163 C C . ASP B 1 337 ? 4.855 -22.797 -8.031 1 98.88 337 ASP B C 1
ATOM 8165 O O . ASP B 1 337 ? 5.82 -23.188 -7.371 1 98.88 337 ASP B O 1
ATOM 8169 N N . GLU B 1 338 ? 4.32 -23.5 -8.945 1 98.88 338 GLU B N 1
ATOM 8170 C CA . GLU B 1 338 ? 4.793 -24.844 -9.281 1 98.88 338 GLU B CA 1
ATOM 8171 C C . GLU B 1 338 ? 6.219 -24.812 -9.82 1 98.88 338 GLU B C 1
ATOM 8173 O O . GLU B 1 338 ? 7.066 -25.609 -9.414 1 98.88 338 GLU B O 1
ATOM 8178 N N . LEU B 1 339 ? 6.461 -23.875 -10.664 1 98.81 339 LEU B N 1
ATOM 8179 C CA . LEU B 1 339 ? 7.785 -23.734 -11.25 1 98.81 339 LEU B CA 1
ATOM 8180 C C . LEU B 1 339 ? 8.805 -23.312 -10.195 1 98.81 339 LEU B C 1
ATOM 8182 O O . LEU B 1 339 ? 9.898 -23.859 -10.133 1 98.81 339 LEU B O 1
ATOM 8186 N N . MET B 1 340 ? 8.422 -22.344 -9.391 1 98.88 340 MET B N 1
ATOM 8187 C CA . MET B 1 340 ? 9.305 -21.875 -8.328 1 98.88 340 MET B CA 1
ATOM 8188 C C . MET B 1 340 ? 9.594 -23 -7.336 1 98.88 340 MET B C 1
ATOM 8190 O O . MET B 1 340 ? 10.711 -23.109 -6.824 1 98.88 340 MET B O 1
ATOM 8194 N N . LEU B 1 341 ? 8.609 -23.797 -7.051 1 98.81 341 LEU B N 1
ATOM 8195 C CA . LEU B 1 341 ? 8.781 -24.938 -6.172 1 98.81 341 LEU B CA 1
ATOM 8196 C C . LEU B 1 341 ? 9.867 -25.875 -6.707 1 98.81 341 LEU B C 1
ATOM 8198 O O . LEU B 1 341 ? 10.766 -26.281 -5.965 1 98.81 341 LEU B O 1
ATOM 8202 N N . CYS B 1 342 ? 9.797 -26.172 -7.938 1 98.56 342 CYS B N 1
ATOM 8203 C CA . CYS B 1 342 ? 10.766 -27.094 -8.539 1 98.56 342 CYS B CA 1
ATOM 8204 C C . CYS B 1 342 ? 12.164 -26.469 -8.539 1 98.56 342 CYS B C 1
ATOM 8206 O O . CYS B 1 342 ? 13.148 -27.156 -8.25 1 98.56 342 CYS B O 1
ATOM 8208 N N . MET B 1 343 ? 12.281 -25.203 -8.82 1 98.25 343 MET B N 1
ATOM 8209 C CA . MET B 1 343 ? 13.578 -24.547 -8.906 1 98.25 343 MET B CA 1
ATOM 8210 C C . MET B 1 343 ? 14.211 -24.406 -7.523 1 98.25 343 MET B C 1
ATOM 8212 O O . MET B 1 343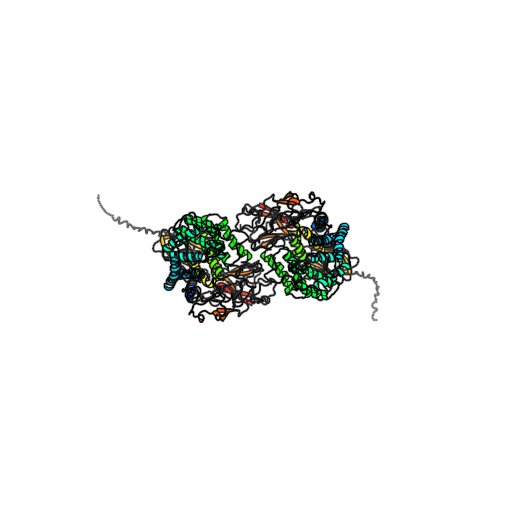 ? 15.414 -24.609 -7.359 1 98.25 343 MET B O 1
ATOM 8216 N N . THR B 1 344 ? 13.352 -24.109 -6.492 1 97.81 344 THR B N 1
ATOM 8217 C CA . THR B 1 344 ? 13.945 -23.656 -5.242 1 97.81 344 THR B CA 1
ATOM 8218 C C . THR B 1 344 ? 13.773 -24.688 -4.141 1 97.81 344 THR B C 1
ATOM 8220 O O . THR B 1 344 ? 14.477 -24.656 -3.131 1 97.81 344 THR B O 1
ATOM 8223 N N . GLY B 1 345 ? 12.758 -25.547 -4.273 1 98 345 GLY B N 1
ATOM 8224 C CA . GLY B 1 345 ? 12.453 -26.484 -3.213 1 98 345 GLY B CA 1
ATOM 8225 C C . GLY B 1 345 ? 11.797 -25.844 -2.008 1 98 345 GLY B C 1
ATOM 8226 O O . GLY B 1 345 ? 11.477 -26.531 -1.028 1 98 345 GLY B O 1
ATOM 8227 N N . ASP B 1 346 ? 11.57 -24.516 -2.049 1 97.81 346 ASP B N 1
ATOM 8228 C CA . ASP B 1 346 ? 10.977 -23.766 -0.942 1 97.81 346 ASP B CA 1
ATOM 8229 C C . ASP B 1 346 ? 9.516 -24.172 -0.734 1 97.81 346 ASP B C 1
ATOM 8231 O O . ASP B 1 346 ? 8.688 -24 -1.63 1 97.81 346 ASP B O 1
ATOM 8235 N N . PRO B 1 347 ? 9.188 -24.688 0.5 1 97.94 347 PRO B N 1
ATOM 8236 C CA . PRO B 1 347 ? 7.805 -25.109 0.738 1 97.94 347 PRO B CA 1
ATOM 8237 C C . PRO B 1 347 ? 6.809 -23.953 0.607 1 97.94 347 PRO B C 1
ATOM 8239 O O . PRO B 1 347 ? 5.613 -24.188 0.417 1 97.94 347 PRO B O 1
ATOM 8242 N N . LEU B 1 348 ? 7.289 -22.734 0.688 1 97.44 348 LEU B N 1
ATOM 8243 C CA . LEU B 1 348 ? 6.445 -21.562 0.523 1 97.44 348 LEU B CA 1
ATOM 8244 C C . LEU B 1 348 ? 5.637 -21.641 -0.766 1 97.44 348 LEU B C 1
ATOM 8246 O O . LEU B 1 348 ? 4.457 -21.281 -0.789 1 97.44 348 LEU B O 1
ATOM 8250 N N . TRP B 1 349 ? 6.227 -22.078 -1.798 1 98.75 349 TRP B N 1
ATOM 8251 C CA . TRP B 1 349 ? 5.594 -22.047 -3.111 1 98.75 349 TRP B CA 1
ATOM 8252 C C . TRP B 1 349 ? 4.5 -23.094 -3.217 1 98.75 349 TRP B C 1
ATOM 8254 O O . TRP B 1 349 ? 3.477 -22.875 -3.869 1 98.75 349 TRP B O 1
ATOM 8264 N N . ALA B 1 350 ? 4.707 -24.281 -2.58 1 98.62 350 ALA B N 1
ATOM 8265 C CA . ALA B 1 350 ? 3.635 -25.281 -2.518 1 98.62 350 ALA B CA 1
ATOM 8266 C C . ALA B 1 350 ? 2.447 -24.75 -1.717 1 98.62 350 ALA B C 1
ATOM 8268 O O . ALA B 1 350 ? 1.295 -24.906 -2.125 1 98.62 350 ALA B O 1
ATOM 8269 N N . GLU B 1 351 ? 2.764 -24.172 -0.658 1 98.06 351 GLU B N 1
ATOM 8270 C CA . GLU B 1 351 ? 1.722 -23.625 0.207 1 98.06 351 GLU B CA 1
ATOM 8271 C C . GLU B 1 351 ? 0.954 -22.5 -0.49 1 98.06 351 GLU B C 1
ATOM 8273 O O . GLU B 1 351 ? -0.271 -22.422 -0.38 1 98.06 351 GLU B O 1
ATOM 8278 N N . HIS B 1 352 ? 1.669 -21.641 -1.106 1 98.69 352 HIS B N 1
ATOM 8279 C CA . HIS B 1 352 ? 1.011 -20.547 -1.804 1 98.69 352 HIS B CA 1
ATOM 8280 C C . HIS B 1 352 ? 0.155 -21.062 -2.957 1 98.69 352 HIS B C 1
ATOM 8282 O O . HIS B 1 352 ? -0.922 -20.516 -3.223 1 98.69 352 HIS B O 1
ATOM 8288 N N . CYS B 1 353 ? 0.643 -22 -3.709 1 98.88 353 CYS B N 1
ATOM 8289 C CA . CYS B 1 353 ? -0.161 -22.609 -4.758 1 98.88 353 CYS B CA 1
ATOM 8290 C C . CYS B 1 353 ? -1.474 -23.156 -4.195 1 98.88 353 CYS B C 1
ATOM 8292 O O . CYS B 1 353 ? -2.539 -22.906 -4.766 1 98.88 353 CYS B O 1
ATOM 8294 N N . GLU B 1 354 ? -1.377 -23.844 -3.055 1 98.81 354 GLU B N 1
ATOM 8295 C CA . GLU B 1 354 ? -2.566 -24.375 -2.395 1 98.81 354 GLU B CA 1
ATOM 8296 C C . GLU B 1 354 ? -3.51 -23.25 -1.969 1 98.81 354 GLU B C 1
ATOM 8298 O O . GLU B 1 354 ? -4.73 -23.391 -2.064 1 98.81 354 GLU B O 1
ATOM 8303 N N . GLU B 1 355 ? -2.943 -22.172 -1.513 1 98.69 355 GLU B N 1
ATOM 8304 C CA . GLU B 1 355 ? -3.779 -21.062 -1.085 1 98.69 355 GLU B CA 1
ATOM 8305 C C . GLU B 1 355 ? -4.633 -20.531 -2.236 1 98.69 355 GLU B C 1
ATOM 8307 O O . GLU B 1 355 ? -5.828 -20.281 -2.066 1 98.69 355 GLU B O 1
ATOM 8312 N N . VAL B 1 356 ? -4.043 -20.375 -3.393 1 98.88 356 VAL B N 1
ATOM 8313 C CA . VAL B 1 356 ? -4.781 -19.891 -4.555 1 98.88 356 VAL B CA 1
ATOM 8314 C C . VAL B 1 356 ? -5.75 -20.969 -5.031 1 98.88 356 VAL B C 1
ATOM 8316 O O . VAL B 1 356 ? -6.926 -20.688 -5.293 1 98.88 356 VAL B O 1
ATOM 8319 N N . ALA B 1 357 ? -5.309 -22.188 -5.066 1 98.81 357 ALA B N 1
ATOM 8320 C CA . ALA B 1 357 ? -6.062 -23.312 -5.625 1 98.81 357 ALA B CA 1
ATOM 8321 C C . ALA B 1 357 ? -7.301 -23.609 -4.781 1 98.81 357 ALA B C 1
ATOM 8323 O O . ALA B 1 357 ? -8.359 -23.938 -5.324 1 98.81 357 ALA B O 1
ATOM 8324 N N . PHE B 1 358 ? -7.172 -23.516 -3.451 1 98.81 358 PHE B N 1
ATOM 8325 C CA . PHE B 1 358 ? -8.258 -23.953 -2.58 1 98.81 358 PHE B CA 1
ATOM 8326 C C . PHE B 1 358 ? -9.211 -22.812 -2.285 1 98.81 358 PHE B C 1
ATOM 8328 O O . PHE B 1 358 ? -10.391 -23.031 -1.993 1 98.81 358 PHE B O 1
ATOM 8335 N N . ASN B 1 359 ? -8.742 -21.578 -2.381 1 98.81 359 ASN B N 1
ATOM 8336 C CA . ASN B 1 359 ? -9.516 -20.484 -1.804 1 98.81 359 ASN B CA 1
ATOM 8337 C C . ASN B 1 359 ? -10.016 -19.531 -2.879 1 98.81 359 ASN B C 1
ATOM 8339 O O . ASN B 1 359 ? -11.055 -18.891 -2.715 1 98.81 359 ASN B O 1
ATOM 8343 N N . SER B 1 360 ? -9.289 -19.406 -3.938 1 98.75 360 SER B N 1
ATOM 8344 C CA . SER B 1 360 ? -9.664 -18.359 -4.895 1 98.75 360 SER B CA 1
ATOM 8345 C C . SER B 1 360 ? -10.102 -18.969 -6.223 1 98.75 360 SER B C 1
ATOM 8347 O O . SER B 1 360 ? -11.109 -18.562 -6.793 1 98.75 360 SER B O 1
ATOM 8349 N N . TYR B 1 361 ? -9.453 -19.922 -6.754 1 98.62 361 TYR B N 1
ATOM 8350 C CA . TYR B 1 361 ? -9.672 -20.406 -8.109 1 98.62 361 TYR B CA 1
ATOM 8351 C C . TYR B 1 361 ? -11.039 -21.094 -8.227 1 98.62 361 TYR B C 1
ATOM 8353 O O . TYR B 1 361 ? -11.766 -20.859 -9.195 1 98.62 361 TYR B O 1
ATOM 8361 N N . PRO B 1 362 ? -11.438 -21.891 -7.219 1 98.56 362 PRO B N 1
ATOM 8362 C CA . PRO B 1 362 ? -12.75 -22.531 -7.375 1 98.56 362 PRO B CA 1
ATOM 8363 C C . PRO B 1 362 ? -13.891 -21.531 -7.504 1 98.56 362 PRO B C 1
ATOM 8365 O O . PRO B 1 362 ? -14.891 -21.797 -8.172 1 98.56 362 PRO B O 1
ATOM 8368 N N . ALA B 1 363 ? -13.664 -20.406 -6.898 1 97.56 363 ALA B N 1
ATOM 8369 C CA . ALA B 1 363 ? -14.719 -19.391 -6.895 1 97.56 363 ALA B CA 1
ATOM 8370 C C . ALA B 1 363 ? -14.781 -18.656 -8.234 1 97.56 363 ALA B C 1
ATOM 8372 O O . ALA B 1 363 ? -15.758 -17.953 -8.516 1 97.56 363 ALA B O 1
ATOM 8373 N N . ALA B 1 364 ? -13.859 -18.844 -9.086 1 97.81 364 ALA B N 1
ATOM 8374 C CA . ALA B 1 364 ? -13.781 -18.141 -10.359 1 97.81 364 ALA B CA 1
ATOM 8375 C C . ALA B 1 364 ? -14.578 -18.859 -11.438 1 97.81 364 ALA B C 1
ATOM 8377 O O . ALA B 1 364 ? -14.852 -18.297 -12.5 1 97.81 364 ALA B O 1
ATOM 8378 N N . VAL B 1 365 ? -15.047 -20.078 -11.141 1 97.38 365 VAL B N 1
ATOM 8379 C CA . VAL B 1 365 ? -15.758 -20.875 -12.141 1 97.38 365 VAL B CA 1
ATOM 8380 C C . VAL B 1 365 ? -17.078 -21.391 -11.555 1 97.38 365 VAL B C 1
ATOM 8382 O O . VAL B 1 365 ? -17.203 -21.516 -10.336 1 97.38 365 VAL B O 1
ATOM 8385 N N . MET B 1 366 ? -18 -21.672 -12.453 1 96.69 366 MET B N 1
ATOM 8386 C CA . MET B 1 366 ? -19.203 -22.359 -12.023 1 96.69 366 MET B CA 1
ATOM 8387 C C . MET B 1 366 ? -18.891 -23.781 -11.531 1 96.69 366 MET B C 1
ATOM 8389 O O . MET B 1 366 ? -17.938 -24.391 -12 1 96.69 366 MET B O 1
ATOM 8393 N N . PRO B 1 367 ? -19.734 -24.328 -10.656 1 96.5 367 PRO B N 1
ATOM 8394 C CA . PRO B 1 367 ? -19.453 -25.656 -10.133 1 96.5 367 PRO B CA 1
ATOM 8395 C C . PRO B 1 367 ? -19.422 -26.734 -11.227 1 96.5 367 PRO B C 1
ATOM 8397 O O . PRO B 1 367 ? -18.703 -27.719 -11.102 1 96.5 367 PRO B O 1
ATOM 8400 N N . ASP B 1 368 ? -20.172 -26.531 -12.258 1 96.38 368 ASP B N 1
ATOM 8401 C CA . ASP B 1 368 ? -20.188 -27.516 -13.344 1 96.38 368 ASP B CA 1
ATOM 8402 C C . ASP B 1 368 ? -19.109 -27.188 -14.383 1 96.38 368 ASP B C 1
ATOM 8404 O O . ASP B 1 368 ? -19.031 -27.844 -15.43 1 96.38 368 ASP B O 1
ATOM 8408 N N . PHE B 1 369 ? -18.344 -26.125 -14.164 1 96.88 369 PHE B N 1
ATOM 8409 C CA . PHE B 1 369 ? -17.188 -25.703 -14.938 1 96.88 369 PHE B CA 1
ATOM 8410 C C . PHE B 1 369 ? -17.609 -25.266 -16.344 1 96.88 369 PHE B C 1
ATOM 8412 O O . PHE B 1 369 ? -16.812 -25.312 -17.281 1 96.88 369 PHE B O 1
ATOM 8419 N N . LYS B 1 370 ? -18.844 -24.797 -16.531 1 95.69 370 LYS B N 1
ATOM 8420 C CA . LYS B 1 370 ? -19.328 -24.422 -17.844 1 95.69 370 LYS B CA 1
ATOM 8421 C C . LYS B 1 370 ? -19.266 -22.906 -18.047 1 95.69 370 LYS B C 1
ATOM 8423 O O . LYS B 1 370 ? -19.578 -22.406 -19.125 1 95.69 370 LYS B O 1
ATOM 8428 N N . GLY B 1 371 ? -18.922 -22.234 -17.047 1 93.94 371 GLY B N 1
ATOM 8429 C CA . GLY B 1 371 ? -18.766 -20.797 -17.094 1 93.94 371 GLY B CA 1
ATOM 8430 C C . GLY B 1 371 ? -17.734 -20.281 -16.094 1 93.94 371 GLY B C 1
ATOM 8431 O O . GLY B 1 371 ? -17.359 -20.984 -15.164 1 93.94 371 GLY B O 1
ATOM 8432 N N . LEU B 1 372 ? -17.25 -19.094 -16.281 1 95.69 372 LEU B N 1
ATOM 8433 C CA . LEU B 1 372 ? -16.297 -18.438 -15.375 1 95.69 372 LEU B CA 1
ATOM 8434 C C . LEU B 1 372 ? -16.5 -16.938 -15.367 1 95.69 372 LEU B C 1
ATOM 8436 O O . LEU B 1 372 ? -17.172 -16.391 -16.25 1 95.69 372 LEU B O 1
ATOM 8440 N N . ARG B 1 373 ? -16.078 -16.312 -14.344 1 95.75 373 ARG B N 1
ATOM 8441 C CA . ARG B 1 373 ? -16.016 -14.859 -14.328 1 95.75 373 ARG B CA 1
ATOM 8442 C C . ARG B 1 373 ? -14.594 -14.367 -14.547 1 95.75 373 ARG B C 1
ATOM 8444 O O . ARG B 1 373 ? -13.633 -15.055 -14.188 1 95.75 373 ARG B O 1
ATOM 8451 N N . TYR B 1 374 ? -14.5 -13.203 -15.109 1 95.81 374 TYR B N 1
ATOM 8452 C CA . TYR B 1 374 ? -13.203 -12.617 -15.453 1 95.81 374 TYR B CA 1
ATOM 8453 C C . TYR B 1 374 ? -12.477 -12.148 -14.195 1 95.81 374 TYR B C 1
ATOM 8455 O O . TYR B 1 374 ? -11.273 -12.391 -14.047 1 95.81 374 TYR B O 1
ATOM 8463 N N . ILE B 1 375 ? -13.227 -11.516 -13.305 1 97.38 375 ILE B N 1
ATOM 8464 C CA . ILE B 1 375 ? -12.648 -10.953 -12.094 1 97.38 375 ILE B CA 1
ATOM 8465 C C . ILE B 1 375 ? -13.242 -11.648 -10.867 1 97.38 375 ILE B C 1
ATOM 8467 O O . ILE B 1 375 ? -14.469 -11.75 -10.742 1 97.38 375 ILE B O 1
ATOM 8471 N N . THR B 1 376 ? -12.406 -12.109 -9.961 1 98 376 THR B N 1
ATOM 8472 C CA . THR B 1 376 ? -12.797 -12.672 -8.672 1 98 376 THR B CA 1
ATOM 8473 C C . THR B 1 376 ? -12.195 -11.867 -7.523 1 98 376 THR B C 1
ATOM 8475 O O . THR B 1 376 ? -10.992 -11.578 -7.523 1 98 376 THR B O 1
ATOM 8478 N N . CYS B 1 377 ? -13.039 -11.508 -6.562 1 98.38 377 CYS B N 1
ATOM 8479 C CA . CYS B 1 377 ? -12.617 -10.664 -5.453 1 98.38 377 CYS B CA 1
ATOM 8480 C C . CYS B 1 377 ? -12.742 -11.406 -4.129 1 98.38 377 CYS B C 1
ATOM 8482 O O . CYS B 1 377 ? -13.586 -12.289 -3.984 1 98.38 377 CYS B O 1
ATOM 8484 N N . PRO B 1 378 ? -11.898 -11.039 -3.066 1 98.56 378 PRO B N 1
ATOM 8485 C CA . PRO B 1 378 ? -12.062 -11.617 -1.729 1 98.56 378 PRO B CA 1
ATOM 8486 C C . PRO B 1 378 ? -13.406 -11.242 -1.093 1 98.56 378 PRO B C 1
ATOM 8488 O O . PRO B 1 378 ? -14 -12.062 -0.382 1 98.56 378 PRO B O 1
ATOM 8491 N N . ASN B 1 379 ? -13.797 -9.984 -1.27 1 98.69 379 ASN B N 1
ATOM 8492 C CA . ASN B 1 379 ? -15.148 -9.555 -0.934 1 98.69 379 ASN B CA 1
ATOM 8493 C C . ASN B 1 379 ? -15.977 -9.273 -2.186 1 98.69 379 ASN B C 1
ATOM 8495 O O . ASN B 1 379 ? -15.766 -8.258 -2.854 1 98.69 379 ASN B O 1
ATOM 8499 N N . GLN B 1 380 ? -16.828 -10.172 -2.51 1 98.19 380 GLN B N 1
ATOM 8500 C CA . GLN B 1 380 ? -17.641 -10.117 -3.715 1 98.19 380 GLN B CA 1
ATOM 8501 C C . GLN B 1 380 ? -19.094 -10.461 -3.408 1 98.19 380 GLN B C 1
ATOM 8503 O O . GLN B 1 380 ? -19.469 -11.633 -3.385 1 98.19 380 GLN B O 1
ATOM 8508 N N . THR B 1 381 ? -19.938 -9.445 -3.352 1 97.88 381 THR B N 1
ATOM 8509 C CA . THR B 1 381 ? -21.297 -9.656 -2.875 1 97.88 381 THR B CA 1
ATOM 8510 C C . THR B 1 381 ? -22.281 -9.664 -4.039 1 97.88 381 THR B C 1
ATOM 8512 O O . THR B 1 381 ? -23.484 -9.906 -3.85 1 97.88 381 THR B O 1
ATOM 8515 N N . VAL B 1 382 ? -21.766 -9.344 -5.207 1 97.5 382 VAL B N 1
ATOM 8516 C CA . VAL B 1 382 ? -22.562 -9.383 -6.434 1 97.5 382 VAL B CA 1
ATOM 8517 C C . VAL B 1 382 ? -21.734 -9.992 -7.562 1 97.5 382 VAL B C 1
ATOM 8519 O O . VAL B 1 382 ? -20.531 -9.734 -7.668 1 97.5 382 VAL B O 1
ATOM 8522 N N . SER B 1 383 ? -22.297 -10.891 -8.289 1 97.44 383 SER B N 1
ATOM 8523 C CA . SER B 1 383 ? -21.781 -11.43 -9.539 1 97.44 383 SER B CA 1
ATOM 8524 C C . SER B 1 383 ? -22.781 -11.227 -10.688 1 97.44 383 SER B C 1
ATOM 8526 O O . SER B 1 383 ? -23.656 -12.055 -10.898 1 97.44 383 SER B O 1
ATOM 8528 N N . ASP B 1 384 ? -22.594 -10.07 -11.398 1 96.69 384 ASP B N 1
ATOM 8529 C CA . ASP B 1 384 ? -23.594 -9.766 -12.414 1 96.69 384 ASP B CA 1
ATOM 8530 C C . ASP B 1 384 ? -22.953 -9.242 -13.695 1 96.69 384 ASP B C 1
ATOM 8532 O O . ASP B 1 384 ? -21.734 -9.336 -13.852 1 96.69 384 ASP B O 1
ATOM 8536 N N . SER B 1 385 ? -23.812 -8.891 -14.648 1 94.94 385 SER B N 1
ATOM 8537 C CA . SER B 1 385 ? -23.328 -8.539 -15.984 1 94.94 385 SER B CA 1
ATOM 8538 C C . SER B 1 385 ? -23.25 -7.031 -16.172 1 94.94 385 SER B C 1
ATOM 8540 O O . SER B 1 385 ? -23.141 -6.539 -17.297 1 94.94 385 SER B O 1
ATOM 8542 N N . LYS B 1 386 ? -23.344 -6.285 -15.086 1 95.38 386 LYS B N 1
ATOM 8543 C CA . LYS B 1 386 ? -23.297 -4.832 -15.188 1 95.38 386 LYS B CA 1
ATOM 8544 C C . LYS B 1 386 ? -21.859 -4.344 -15.367 1 95.38 386 LYS B C 1
ATOM 8546 O O . LYS B 1 386 ? -20.906 -5.102 -15.141 1 95.38 386 LYS B O 1
ATOM 8551 N N . ASN B 1 387 ? -21.734 -3.127 -15.969 1 95.88 387 ASN B N 1
ATOM 8552 C CA . ASN B 1 387 ? -20.469 -2.42 -15.969 1 95.88 387 ASN B CA 1
ATOM 8553 C C . ASN B 1 387 ? -20.188 -1.748 -14.633 1 95.88 387 ASN B C 1
ATOM 8555 O O . ASN B 1 387 ? -20.906 -0.821 -14.234 1 95.88 387 ASN B O 1
ATOM 8559 N N . HIS B 1 388 ? -19.172 -2.131 -13.93 1 97.12 388 HIS B N 1
ATOM 8560 C CA . HIS B 1 388 ? -18.906 -1.643 -12.586 1 97.12 388 HIS B CA 1
ATOM 8561 C C . HIS B 1 388 ? -17.75 -0.648 -12.578 1 97.12 388 HIS B C 1
ATOM 8563 O O . HIS B 1 388 ? -17.25 -0.269 -11.516 1 97.12 388 HIS B O 1
ATOM 8569 N N . HIS B 1 389 ? -17.25 -0.314 -13.742 1 96.56 389 HIS B N 1
ATOM 8570 C CA . HIS B 1 389 ? -16.219 0.725 -13.828 1 96.56 389 HIS B CA 1
ATOM 8571 C C . HIS B 1 389 ? -16.75 2.064 -13.328 1 96.56 389 HIS B C 1
ATOM 8573 O O . HIS B 1 389 ? -17.906 2.42 -13.602 1 96.56 389 HIS B O 1
ATOM 8579 N N . PRO B 1 390 ? -15.93 2.846 -12.602 1 96.06 390 PRO B N 1
ATOM 8580 C CA . PRO B 1 390 ? -14.508 2.652 -12.305 1 96.06 390 PRO B CA 1
ATOM 8581 C C . PRO B 1 390 ? -14.281 1.901 -10.992 1 96.06 390 PRO B C 1
ATOM 8583 O O . PRO B 1 390 ? -13.141 1.819 -10.516 1 96.06 390 PRO B O 1
ATOM 8586 N N . GLY B 1 391 ? -15.336 1.354 -10.344 1 96.62 391 GLY B N 1
ATOM 8587 C CA . GLY B 1 391 ? -15.148 0.549 -9.148 1 96.62 391 GLY B CA 1
ATOM 8588 C C . GLY B 1 391 ? -14.195 -0.608 -9.352 1 96.62 391 GLY B C 1
ATOM 8589 O O . GLY B 1 391 ? -13.391 -0.917 -8.469 1 96.62 391 GLY B O 1
ATOM 8590 N N . ILE B 1 392 ? -14.289 -1.24 -10.383 1 95.94 392 ILE B N 1
ATOM 8591 C CA . ILE B 1 392 ? -13.242 -2.125 -10.898 1 95.94 392 ILE B CA 1
ATOM 8592 C C . ILE B 1 392 ? -12.602 -1.505 -12.141 1 95.94 392 ILE B C 1
ATOM 8594 O O . ILE B 1 392 ? -13.211 -0.658 -12.797 1 95.94 392 ILE B O 1
ATOM 8598 N N . ASP B 1 393 ? -11.422 -1.87 -12.422 1 97.31 393 ASP B N 1
ATOM 8599 C CA . ASP B 1 393 ? -10.656 -1.243 -13.492 1 97.31 393 ASP B CA 1
ATOM 8600 C C . ASP B 1 393 ? -11.312 -1.49 -14.852 1 97.31 393 ASP B C 1
ATOM 8602 O O . ASP B 1 393 ? -11.367 -0.592 -15.695 1 97.31 393 ASP B O 1
ATOM 8606 N N . ASN B 1 394 ? -11.898 -2.65 -15.047 1 95.06 394 ASN B N 1
ATOM 8607 C CA . ASN B 1 394 ? -12.391 -3.133 -16.328 1 95.06 394 ASN B CA 1
ATOM 8608 C C . ASN B 1 394 ? -13.734 -2.506 -16.688 1 95.06 394 ASN B C 1
ATOM 8610 O O . ASN B 1 394 ? -14.562 -2.262 -15.812 1 95.06 394 ASN B O 1
ATOM 8614 N N . ARG B 1 395 ? -14.023 -2.291 -17.984 1 94.75 395 ARG B N 1
ATOM 8615 C CA . ARG B 1 395 ? -15.32 -1.853 -18.5 1 94.75 395 ARG B CA 1
ATOM 8616 C C . ARG B 1 395 ? -16.078 -3.012 -19.156 1 94.75 395 ARG B C 1
ATOM 8618 O O . ARG B 1 395 ? -15.594 -3.617 -20.109 1 94.75 395 ARG B O 1
ATOM 8625 N N . GLY B 1 396 ? -17.172 -3.363 -18.594 1 92.44 396 GLY B N 1
ATOM 8626 C CA . GLY B 1 396 ? -17.969 -4.453 -19.125 1 92.44 396 GLY B CA 1
ATOM 8627 C C . GLY B 1 396 ? -18.484 -5.402 -18.062 1 92.44 396 GLY B C 1
ATOM 8628 O O . GLY B 1 396 ? -18.422 -5.094 -16.875 1 92.44 396 GLY B O 1
ATOM 8629 N N . PRO B 1 397 ? -19.062 -6.48 -18.438 1 93.06 397 PRO B N 1
ATOM 8630 C CA . PRO B 1 397 ? -19.703 -7.434 -17.516 1 93.06 397 PRO B CA 1
ATOM 8631 C C . PRO B 1 397 ? -18.719 -8.461 -16.953 1 93.06 397 PRO B C 1
ATOM 8633 O O . PRO B 1 397 ? -18.953 -9.664 -17.062 1 93.06 397 PRO B O 1
ATOM 8636 N N . PHE B 1 398 ? -17.766 -8.102 -16.172 1 93.44 398 PHE B N 1
ATOM 8637 C CA . PHE B 1 398 ? -16.594 -8.922 -15.898 1 93.44 398 PHE B CA 1
ATOM 8638 C C . PHE B 1 398 ? -16.766 -9.688 -14.586 1 93.44 398 PHE B C 1
ATOM 8640 O O . PHE B 1 398 ? -15.906 -10.477 -14.203 1 93.44 398 PHE B O 1
ATOM 8647 N N . LEU B 1 399 ? -17.969 -9.508 -13.945 1 95.88 399 LEU B N 1
ATOM 8648 C CA . LEU B 1 399 ? -18.203 -10.266 -12.727 1 95.88 399 LEU B CA 1
ATOM 8649 C C . LEU B 1 399 ? -19.172 -11.422 -12.984 1 95.88 399 LEU B C 1
ATOM 8651 O O . LEU B 1 399 ? -19.312 -12.312 -12.148 1 95.88 399 LEU B O 1
ATOM 8655 N N . ALA B 1 400 ? -19.859 -11.461 -14.117 1 95.25 400 ALA B N 1
ATOM 8656 C CA . ALA B 1 400 ? -20.797 -12.523 -14.438 1 95.25 400 ALA B CA 1
ATOM 8657 C C . ALA B 1 400 ? -20.078 -13.828 -14.75 1 95.25 400 ALA B C 1
ATOM 8659 O O . ALA B 1 400 ? -18.953 -13.812 -15.258 1 95.25 400 ALA B O 1
ATOM 8660 N N . MET B 1 401 ? -20.734 -14.914 -14.359 1 94.94 401 MET B N 1
ATOM 8661 C CA . MET B 1 401 ? -20.266 -16.219 -14.789 1 94.94 401 MET B CA 1
ATOM 8662 C C . MET B 1 401 ? -20.672 -16.5 -16.234 1 94.94 401 MET B C 1
ATOM 8664 O O . MET B 1 401 ? -21.812 -16.891 -16.484 1 94.94 401 MET B O 1
ATOM 8668 N N . ASN B 1 402 ? -19.703 -16.312 -17.156 1 92.06 402 ASN B N 1
ATOM 8669 C CA . ASN B 1 402 ? -19.984 -16.406 -18.578 1 92.06 402 ASN B CA 1
ATOM 8670 C C . ASN B 1 402 ? -18.938 -17.266 -19.312 1 92.06 402 ASN B C 1
ATOM 8672 O O . ASN B 1 402 ? -17.734 -17.094 -19.094 1 92.06 402 ASN B O 1
ATOM 8676 N N . PRO B 1 403 ? -19.422 -18.172 -20.172 1 87.69 403 PRO B N 1
ATOM 8677 C CA . PRO B 1 403 ? -18.453 -18.969 -20.922 1 87.69 403 PRO B CA 1
ATOM 8678 C C . PRO B 1 403 ? -17.594 -18.125 -21.859 1 87.69 403 PRO B C 1
ATOM 8680 O O . PRO B 1 403 ? -16.531 -18.562 -22.297 1 87.69 403 PRO B O 1
ATOM 8683 N N . PHE B 1 404 ? -18.031 -16.875 -22.188 1 80.69 404 PHE B N 1
ATOM 8684 C CA . PHE B 1 404 ? -17.312 -16.016 -23.141 1 80.69 404 PHE B CA 1
ATOM 8685 C C . PHE B 1 404 ? -16.922 -14.695 -22.484 1 80.69 404 PHE B C 1
ATOM 8687 O O . PHE B 1 404 ? -16.844 -13.664 -23.156 1 80.69 404 PHE B O 1
ATOM 8694 N N . SER B 1 405 ? -16.656 -14.648 -21.266 1 66.56 405 SER B N 1
ATOM 8695 C CA . SER B 1 405 ? -16.406 -13.422 -20.516 1 66.56 405 SER B CA 1
ATOM 8696 C C . SER B 1 405 ? -15.172 -12.703 -21.047 1 66.56 405 SER B C 1
ATOM 8698 O O . SER B 1 405 ? -15.062 -11.484 -20.953 1 66.56 405 SER B O 1
ATOM 8700 N N . SER B 1 406 ? -14.258 -13.477 -21.5 1 80.62 406 SER B N 1
ATOM 8701 C CA . SER B 1 406 ? -13.008 -12.906 -21.984 1 80.62 406 SER B CA 1
ATOM 8702 C C . SER B 1 406 ? -12.312 -13.859 -22.953 1 80.62 406 SER B C 1
ATOM 8704 O O . SER B 1 406 ? -12.5 -15.07 -22.891 1 80.62 406 SER B O 1
ATOM 8706 N N . ARG B 1 407 ? -11.555 -13.25 -23.734 1 86.25 407 ARG B N 1
ATOM 8707 C CA . ARG B 1 407 ? -10.828 -14.016 -24.734 1 86.25 407 ARG B CA 1
ATOM 8708 C C . ARG B 1 407 ? -9.703 -14.828 -24.109 1 86.25 407 ARG B C 1
ATOM 8710 O O . ARG B 1 407 ? -9.594 -16.031 -24.344 1 86.25 407 ARG B O 1
ATOM 8717 N N . CYS B 1 408 ? -8.93 -14.289 -23.281 1 90.94 408 CYS B N 1
ATOM 8718 C CA . CYS B 1 408 ? -7.754 -14.961 -22.75 1 90.94 408 CYS B CA 1
ATOM 8719 C C . CYS B 1 408 ? -8.133 -15.906 -21.609 1 90.94 408 CYS B C 1
ATOM 8721 O O . CYS B 1 408 ? -7.723 -17.062 -21.609 1 90.94 408 CYS B O 1
ATOM 8723 N N . CYS B 1 409 ? -9 -15.477 -20.672 1 93.69 409 CYS B N 1
ATOM 8724 C CA . CYS B 1 409 ? -9.297 -16.281 -19.484 1 93.69 409 CYS B CA 1
ATOM 8725 C C . CYS B 1 409 ? -10.203 -17.453 -19.844 1 93.69 409 CYS B C 1
ATOM 8727 O O . CYS B 1 409 ? -10.141 -18.5 -19.203 1 93.69 409 CYS B O 1
ATOM 8729 N N . GLN B 1 410 ? -11.023 -17.281 -20.891 1 92.75 410 GLN B N 1
ATOM 8730 C CA . GLN B 1 410 ? -11.852 -18.359 -21.391 1 92.75 410 GLN B CA 1
ATOM 8731 C C . GLN B 1 410 ? -11.008 -19.594 -21.75 1 92.75 410 GLN B C 1
ATOM 8733 O O . GLN B 1 410 ? -11.445 -20.719 -21.578 1 92.75 410 GLN B O 1
ATOM 8738 N N . HIS B 1 411 ? -9.828 -19.312 -22.156 1 96.06 411 HIS B N 1
ATOM 8739 C CA . HIS B 1 411 ? -8.984 -20.391 -22.672 1 96.06 411 HIS B CA 1
ATOM 8740 C C . HIS B 1 411 ? -7.891 -20.766 -21.672 1 96.06 411 HIS B C 1
ATOM 8742 O O . HIS B 1 411 ? -7.672 -21.938 -21.391 1 96.06 411 HIS B O 1
ATOM 8748 N N . ASN B 1 412 ? -7.289 -19.781 -21.031 1 97.06 412 ASN B N 1
ATOM 8749 C CA . ASN B 1 412 ? -6.109 -19.984 -20.188 1 97.06 412 ASN B CA 1
ATOM 8750 C C . ASN B 1 412 ? -6.465 -20.688 -18.875 1 97.06 412 ASN B C 1
ATOM 8752 O O . ASN B 1 412 ? -5.598 -21.266 -18.219 1 97.06 412 ASN B O 1
ATOM 8756 N N . HIS B 1 413 ? -7.75 -20.641 -18.469 1 96.81 413 HIS B N 1
ATOM 8757 C CA . HIS B 1 413 ? -8.18 -21.281 -17.219 1 96.81 413 HIS B CA 1
ATOM 8758 C C . HIS B 1 413 ? -7.867 -22.766 -17.234 1 96.81 413 HIS B C 1
ATOM 8760 O O . HIS B 1 413 ? -7.754 -23.391 -16.172 1 96.81 413 HIS B O 1
ATOM 8766 N N . ALA B 1 414 ? -7.695 -23.375 -18.391 1 96.94 414 ALA B N 1
ATOM 8767 C CA . ALA B 1 414 ? -7.637 -24.812 -18.609 1 96.94 414 ALA B CA 1
ATOM 8768 C C . ALA B 1 414 ? -6.441 -25.438 -17.891 1 96.94 414 ALA B C 1
ATOM 8770 O O . ALA B 1 414 ? -6.477 -26.609 -17.5 1 96.94 414 ALA B O 1
ATOM 8771 N N . GLN B 1 415 ? -5.449 -24.688 -17.625 1 98.19 415 GLN B N 1
ATOM 8772 C CA . GLN B 1 415 ? -4.191 -25.25 -17.141 1 98.19 415 GLN B CA 1
ATOM 8773 C C . GLN B 1 415 ? -4.219 -25.438 -15.625 1 98.19 415 GLN B C 1
ATOM 8775 O O . GLN B 1 415 ? -3.412 -26.203 -15.078 1 98.19 415 GLN B O 1
ATOM 8780 N N . GLY B 1 416 ? -5.145 -24.828 -14.891 1 98.44 416 GLY B N 1
ATOM 8781 C CA . GLY B 1 416 ? -5.059 -24.734 -13.438 1 98.44 416 GLY B CA 1
ATOM 8782 C C . GLY B 1 416 ? -4.961 -26.078 -12.75 1 98.44 416 GLY B C 1
ATOM 8783 O O . GLY B 1 416 ? -3.93 -26.406 -12.164 1 98.44 416 GLY B O 1
ATOM 8784 N N . TRP B 1 417 ? -5.941 -26.875 -12.914 1 98.69 417 TRP B N 1
ATOM 8785 C CA . TRP B 1 417 ? -6.051 -28.125 -12.156 1 98.69 417 TRP B CA 1
ATOM 8786 C C . TRP B 1 417 ? -5.148 -29.203 -12.758 1 98.69 417 TRP B C 1
ATOM 8788 O O . TRP B 1 417 ? -4.523 -29.969 -12.023 1 98.69 417 TRP B O 1
ATOM 8798 N N . PRO B 1 418 ? -5.004 -29.266 -14.109 1 98.75 418 PRO B N 1
ATOM 8799 C CA . PRO B 1 418 ? -4.051 -30.234 -14.641 1 98.75 418 PRO B CA 1
ATOM 8800 C C . PRO B 1 418 ? -2.631 -30.016 -14.125 1 98.75 418 PRO B C 1
ATOM 8802 O O . PRO B 1 418 ? -1.969 -30.969 -13.703 1 98.75 418 PRO B O 1
ATOM 8805 N N . TYR B 1 419 ? -2.189 -28.781 -14.141 1 98.75 419 TYR B N 1
ATOM 8806 C CA . TYR B 1 419 ? -0.847 -28.516 -13.641 1 98.75 419 TYR B CA 1
ATOM 8807 C C . TYR B 1 419 ? -0.754 -28.797 -12.141 1 98.75 419 TYR B C 1
ATOM 8809 O O . TYR B 1 419 ? 0.261 -29.312 -11.664 1 98.75 419 TYR B O 1
ATOM 8817 N N . TYR B 1 420 ? -1.777 -28.484 -11.375 1 98.75 420 TYR B N 1
ATOM 8818 C CA . TYR B 1 420 ? -1.795 -28.828 -9.961 1 98.75 420 TYR B CA 1
ATOM 8819 C C . TYR B 1 420 ? -1.629 -30.328 -9.766 1 98.75 420 TYR B C 1
ATOM 8821 O O . TYR B 1 420 ? -0.805 -30.781 -8.961 1 98.75 420 TYR B O 1
ATOM 8829 N N . ALA B 1 421 ? -2.354 -31.125 -10.523 1 98.75 421 ALA B N 1
ATOM 8830 C CA . ALA B 1 421 ? -2.301 -32.562 -10.438 1 98.75 421 ALA B CA 1
ATOM 8831 C C . ALA B 1 421 ? -0.903 -33.094 -10.766 1 98.75 421 ALA B C 1
ATOM 8833 O O . ALA B 1 421 ? -0.414 -34.031 -10.117 1 98.75 421 ALA B O 1
ATOM 8834 N N . GLU B 1 422 ? -0.302 -32.469 -11.672 1 98.56 422 GLU B N 1
ATOM 8835 C CA . GLU B 1 422 ? 0.99 -32.938 -12.164 1 98.56 422 GLU B CA 1
ATOM 8836 C C . GLU B 1 422 ? 2.113 -32.562 -11.195 1 98.56 422 GLU B C 1
ATOM 8838 O O . GLU B 1 422 ? 3.254 -33 -11.375 1 98.56 422 GLU B O 1
ATOM 8843 N N . HIS B 1 423 ? 1.778 -31.828 -10.133 1 98.69 423 HIS B N 1
ATOM 8844 C CA . HIS B 1 423 ? 2.828 -31.406 -9.211 1 98.69 423 HIS B CA 1
ATOM 8845 C C . HIS B 1 423 ? 2.574 -31.938 -7.805 1 98.69 423 HIS B C 1
ATOM 8847 O O . HIS B 1 423 ? 3.207 -31.484 -6.848 1 98.69 423 HIS B O 1
ATOM 8853 N N . LEU B 1 424 ? 1.658 -32.875 -7.723 1 98.81 424 LEU B N 1
ATOM 8854 C CA . LEU B 1 424 ? 1.396 -33.5 -6.438 1 98.81 424 LEU B CA 1
ATOM 8855 C C . LEU B 1 424 ? 2.607 -34.312 -5.965 1 98.81 424 LEU B C 1
ATOM 8857 O O . LEU B 1 424 ? 3.025 -34.188 -4.812 1 98.81 424 LEU B O 1
ATOM 8861 N N . ILE B 1 425 ? 3.156 -35.125 -6.883 1 98.81 425 ILE B N 1
ATOM 8862 C CA . ILE B 1 425 ? 4.297 -35.969 -6.633 1 98.81 425 ILE B CA 1
ATOM 8863 C C . ILE B 1 425 ? 5.453 -35.594 -7.555 1 98.81 425 ILE B C 1
ATOM 8865 O O . ILE B 1 425 ? 5.266 -35.469 -8.766 1 98.81 425 ILE B O 1
ATOM 8869 N N . LEU B 1 426 ? 6.641 -35.438 -6.977 1 98.75 426 LEU B N 1
ATOM 8870 C CA . LEU B 1 426 ? 7.809 -35 -7.73 1 98.75 426 LEU B CA 1
ATOM 8871 C C . LEU B 1 426 ? 9 -35.906 -7.477 1 98.75 426 LEU B C 1
ATOM 8873 O O . LEU B 1 426 ? 9.102 -36.531 -6.406 1 98.75 426 LEU B O 1
ATOM 8877 N N . ALA B 1 427 ? 9.828 -36.031 -8.438 1 98.38 427 ALA B N 1
ATOM 8878 C CA . ALA B 1 427 ? 11.102 -36.719 -8.234 1 98.38 427 ALA B CA 1
ATOM 8879 C C . ALA B 1 427 ? 12.117 -35.781 -7.574 1 98.38 427 ALA B C 1
ATOM 8881 O O . ALA B 1 427 ? 11.969 -34.562 -7.613 1 98.38 427 ALA B O 1
ATOM 8882 N N . THR B 1 428 ? 13.117 -36.406 -6.91 1 97.88 428 THR B N 1
ATOM 8883 C CA . THR B 1 428 ? 14.125 -35.625 -6.211 1 97.88 428 THR B CA 1
ATOM 8884 C C . THR B 1 428 ? 15.516 -35.906 -6.77 1 97.88 428 THR B C 1
ATOM 8886 O O . THR B 1 428 ? 15.734 -36.938 -7.406 1 97.88 428 THR B O 1
ATOM 8889 N N . PRO B 1 429 ? 16.453 -35 -6.578 1 96.31 429 PRO B N 1
ATOM 8890 C CA . PRO B 1 429 ? 17.797 -35.188 -7.129 1 96.31 429 PRO B CA 1
ATOM 8891 C C . PRO B 1 429 ? 18.469 -36.469 -6.637 1 96.31 429 PRO B C 1
ATOM 8893 O O . PRO B 1 429 ? 19.266 -37.062 -7.367 1 96.31 429 PRO B O 1
ATOM 8896 N N . ASP B 1 430 ? 18.156 -36.906 -5.504 1 96.5 430 ASP B N 1
ATOM 8897 C CA . ASP B 1 430 ? 18.797 -38.062 -4.898 1 96.5 430 ASP B CA 1
ATOM 8898 C C . ASP B 1 430 ? 18.031 -39.344 -5.234 1 96.5 430 ASP B C 1
ATOM 8900 O O . ASP B 1 430 ? 18.047 -40.312 -4.453 1 96.5 430 ASP B O 1
ATOM 8904 N N . ASN B 1 431 ? 17.266 -39.312 -6.34 1 97.25 431 ASN B N 1
ATOM 8905 C CA . ASN B 1 431 ? 16.578 -40.469 -6.922 1 97.25 431 ASN B CA 1
ATOM 8906 C C . ASN B 1 431 ? 15.445 -40.938 -6.023 1 97.25 431 ASN B C 1
ATOM 8908 O O . ASN B 1 431 ? 15.172 -42.156 -5.953 1 97.25 431 ASN B O 1
ATOM 8912 N N . GLY B 1 432 ? 14.938 -40.062 -5.23 1 97.81 432 GLY B N 1
ATOM 8913 C CA . GLY B 1 432 ? 13.758 -40.312 -4.422 1 97.81 432 GLY B CA 1
ATOM 8914 C C . GLY B 1 432 ? 12.5 -39.688 -4.98 1 97.81 432 GLY B C 1
ATOM 8915 O O . GLY B 1 432 ? 12.352 -39.562 -6.195 1 97.81 432 GLY B O 1
ATOM 8916 N N . VAL B 1 433 ? 11.508 -39.562 -4.082 1 98.31 433 VAL B N 1
ATOM 8917 C CA . VAL B 1 433 ? 10.211 -39 -4.449 1 98.31 433 VAL B CA 1
ATOM 8918 C C . VAL B 1 433 ? 9.734 -38.062 -3.355 1 98.31 433 VAL B C 1
ATOM 8920 O O . VAL B 1 433 ? 10.148 -38.188 -2.199 1 98.31 433 VAL B O 1
ATOM 8923 N N . ALA B 1 434 ? 9 -37.062 -3.711 1 98.69 434 ALA B N 1
ATOM 8924 C CA . ALA B 1 434 ? 8.461 -36.094 -2.768 1 98.69 434 ALA B CA 1
ATOM 8925 C C . ALA B 1 434 ? 6.965 -35.875 -2.994 1 98.69 434 ALA B C 1
ATOM 8927 O O . ALA B 1 434 ? 6.504 -35.812 -4.137 1 98.69 434 ALA B O 1
ATOM 8928 N N . ALA B 1 435 ? 6.184 -35.875 -1.93 1 98.5 435 ALA B N 1
ATOM 8929 C CA . ALA B 1 435 ? 4.844 -35.312 -1.919 1 98.5 435 ALA B CA 1
ATOM 8930 C C . ALA B 1 435 ? 4.887 -33.844 -1.492 1 98.5 435 ALA B C 1
ATOM 8932 O O . ALA B 1 435 ? 4.875 -33.531 -0.298 1 98.5 435 ALA B O 1
ATOM 8933 N N . ALA B 1 436 ? 4.941 -32.938 -2.457 1 95.44 436 ALA B N 1
ATOM 8934 C CA . ALA B 1 436 ? 5.152 -31.531 -2.199 1 95.44 436 ALA B CA 1
ATOM 8935 C C . ALA B 1 436 ? 3.822 -30.797 -2.049 1 95.44 436 ALA B C 1
ATOM 8937 O O . ALA B 1 436 ? 3.736 -29.781 -1.333 1 95.44 436 ALA B O 1
ATOM 8938 N N . MET B 1 437 ? 2.805 -31.172 -2.746 1 98 437 MET B N 1
ATOM 8939 C CA . MET B 1 437 ? 1.407 -30.781 -2.619 1 98 437 MET B CA 1
ATOM 8940 C C . MET B 1 437 ? 0.507 -31.984 -2.418 1 98 437 MET B C 1
ATOM 8942 O O . MET B 1 437 ? 0.903 -33.125 -2.721 1 98 437 MET B O 1
ATOM 8946 N N . TYR B 1 438 ? -0.646 -31.719 -1.865 1 98.69 438 TYR B N 1
ATOM 8947 C CA . TYR B 1 438 ? -1.394 -32.906 -1.443 1 98.69 438 TYR B CA 1
ATOM 8948 C C . TYR B 1 438 ? -2.752 -32.969 -2.131 1 98.69 438 TYR B C 1
ATOM 8950 O O . TYR B 1 438 ? -3.428 -31.938 -2.273 1 98.69 438 TYR B O 1
ATOM 8958 N N . ALA B 1 439 ? -3.156 -34.062 -2.572 1 98.75 439 ALA B N 1
ATOM 8959 C CA . ALA B 1 439 ? -4.453 -34.531 -3.057 1 98.75 439 ALA B CA 1
ATOM 8960 C C . ALA B 1 439 ? -4.41 -36 -3.377 1 98.75 439 ALA B C 1
ATOM 8962 O O . ALA B 1 439 ? -3.359 -36.562 -3.729 1 98.75 439 ALA B O 1
ATOM 8963 N N . ALA B 1 440 ? -5.5 -36.688 -3.252 1 98.81 440 ALA B N 1
ATOM 8964 C CA . ALA B 1 440 ? -5.562 -38.125 -3.535 1 98.81 440 ALA B CA 1
ATOM 8965 C C . ALA B 1 440 ? -5.117 -38.406 -4.961 1 98.81 440 ALA B C 1
ATOM 8967 O O . ALA B 1 440 ? -5.523 -37.719 -5.902 1 98.81 440 ALA B O 1
ATOM 8968 N N . CYS B 1 441 ? -4.234 -39.438 -5.086 1 98.81 441 CYS B N 1
ATOM 8969 C CA . CYS B 1 441 ? -3.748 -39.844 -6.406 1 98.81 441 CYS B CA 1
ATOM 8970 C C . CYS B 1 441 ? -2.973 -41.156 -6.344 1 98.81 441 CYS B C 1
ATOM 8972 O O . CYS B 1 441 ? -2.691 -41.656 -5.254 1 98.81 441 CYS B O 1
ATOM 8974 N N . LYS B 1 442 ? -2.717 -41.688 -7.48 1 98.75 442 LYS B N 1
ATOM 8975 C CA . LYS B 1 442 ? -1.756 -42.781 -7.695 1 98.75 442 LYS B CA 1
ATOM 8976 C C . LYS B 1 442 ? -0.659 -42.344 -8.672 1 98.75 442 LYS B C 1
ATOM 8978 O O . LYS B 1 442 ? -0.94 -42 -9.82 1 98.75 442 LYS B O 1
ATOM 8983 N N . ALA B 1 443 ? 0.542 -42.406 -8.203 1 98.75 443 ALA B N 1
ATOM 8984 C CA . ALA B 1 443 ? 1.66 -41.969 -9.039 1 98.75 443 ALA B CA 1
ATOM 8985 C C . ALA B 1 443 ? 2.6 -43.125 -9.344 1 98.75 443 ALA B C 1
ATOM 8987 O O . ALA B 1 443 ? 2.971 -43.875 -8.445 1 98.75 443 ALA B O 1
ATOM 8988 N N . THR B 1 444 ? 2.885 -43.312 -10.555 1 98.44 444 THR B N 1
ATOM 8989 C CA . THR B 1 444 ? 3.943 -44.219 -10.969 1 98.44 444 THR B CA 1
ATOM 8990 C C . THR B 1 444 ? 5.2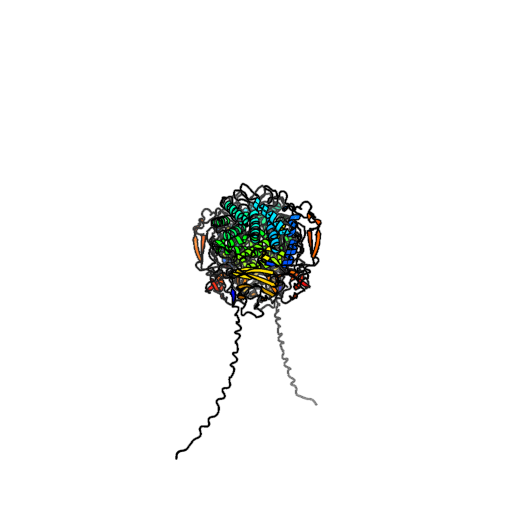66 -43.469 -11.133 1 98.44 444 THR B C 1
ATOM 8992 O O . THR B 1 444 ? 5.359 -42.531 -11.93 1 98.44 444 THR B O 1
ATOM 8995 N N . VAL B 1 445 ? 6.301 -43.906 -10.406 1 98.12 445 VAL B N 1
ATOM 8996 C CA . VAL B 1 445 ? 7.543 -43.156 -10.352 1 98.12 445 VAL B CA 1
ATOM 8997 C C . VAL B 1 445 ? 8.734 -44.125 -10.352 1 98.12 445 VAL B C 1
ATOM 8999 O O . VAL B 1 445 ? 8.68 -45.188 -9.766 1 98.12 445 VAL B O 1
ATOM 9002 N N . LYS B 1 446 ? 9.742 -43.719 -11.039 1 98.25 446 LYS B N 1
ATOM 9003 C CA . LYS B 1 446 ? 11.008 -44.438 -10.953 1 98.25 446 LYS B CA 1
ATOM 9004 C C . LYS B 1 446 ? 11.875 -43.906 -9.82 1 98.25 446 LYS B C 1
ATOM 9006 O O . LYS B 1 446 ? 12.023 -42.688 -9.672 1 98.25 446 LYS B O 1
ATOM 9011 N N . VAL B 1 447 ? 12.445 -44.781 -9 1 98.12 447 VAL B N 1
ATOM 9012 C CA . VAL B 1 447 ? 13.273 -44.438 -7.859 1 98.12 447 VAL B CA 1
ATOM 9013 C C . VAL B 1 447 ? 14.547 -45.281 -7.848 1 98.12 447 VAL B C 1
ATOM 9015 O O . VAL B 1 447 ? 14.656 -46.25 -8.586 1 98.12 447 VAL B O 1
ATOM 9018 N N . GLY B 1 448 ? 15.484 -44.812 -7.008 1 96.19 448 GLY B N 1
ATOM 9019 C CA . GLY B 1 448 ? 16.734 -45.562 -6.949 1 96.19 448 GLY B CA 1
ATOM 9020 C C . GLY B 1 448 ? 17.422 -45.688 -8.297 1 96.19 448 GLY B C 1
ATOM 9021 O O . GLY B 1 448 ? 17.625 -44.688 -8.992 1 96.19 448 GLY B O 1
ATOM 9022 N N . ASP B 1 449 ? 17.719 -46.969 -8.578 1 93.5 449 ASP B N 1
ATOM 9023 C CA . ASP B 1 449 ? 18.453 -47.219 -9.82 1 93.5 449 ASP B CA 1
ATOM 9024 C C . ASP B 1 449 ? 17.484 -47.625 -10.945 1 93.5 449 ASP B C 1
ATOM 9026 O O . ASP B 1 449 ? 17.75 -48.562 -11.672 1 93.5 449 ASP B O 1
ATOM 9030 N N . GLY B 1 450 ? 16.281 -46.938 -10.953 1 95.75 450 GLY B N 1
ATOM 9031 C CA . GLY B 1 450 ? 15.375 -47.156 -12.07 1 95.75 450 GLY B CA 1
ATOM 9032 C C . GLY B 1 450 ? 14.195 -48.031 -11.727 1 95.75 450 GLY B C 1
ATOM 9033 O O . GLY B 1 450 ? 13.43 -48.438 -12.609 1 95.75 450 GLY B O 1
ATOM 9034 N N . ASN B 1 451 ? 14.008 -48.375 -10.492 1 96.88 451 ASN B N 1
ATOM 9035 C CA . ASN B 1 451 ? 12.875 -49.188 -10.055 1 96.88 451 ASN B CA 1
ATOM 9036 C C . ASN B 1 451 ? 11.57 -48.406 -10.141 1 96.88 451 ASN B C 1
ATOM 9038 O O . ASN B 1 451 ? 11.445 -47.312 -9.578 1 96.88 451 ASN B O 1
ATOM 9042 N N . GLU B 1 452 ? 10.656 -48.969 -10.844 1 97.88 452 GLU B N 1
ATOM 9043 C CA . GLU B 1 452 ? 9.344 -48.344 -10.945 1 97.88 452 GLU B CA 1
ATOM 9044 C C . GLU B 1 452 ? 8.453 -48.719 -9.773 1 97.88 452 GLU B C 1
ATOM 9046 O O . GLU B 1 452 ? 8.281 -49.906 -9.492 1 97.88 452 GLU B O 1
ATOM 9051 N N . ILE B 1 453 ? 7.945 -47.781 -9.055 1 98.44 453 ILE B N 1
ATOM 9052 C CA . ILE B 1 453 ? 7.02 -48.031 -7.949 1 98.44 453 ILE B CA 1
ATOM 9053 C C . ILE B 1 453 ? 5.727 -47.25 -8.188 1 98.44 453 ILE B C 1
ATOM 9055 O O . ILE B 1 453 ? 5.664 -46.375 -9.062 1 98.44 453 ILE B O 1
ATOM 9059 N N . THR B 1 454 ? 4.727 -47.594 -7.465 1 98.62 454 THR B N 1
ATOM 9060 C CA . THR B 1 454 ? 3.496 -46.812 -7.398 1 98.62 454 THR B CA 1
ATOM 9061 C C . THR B 1 454 ? 3.283 -46.25 -5.992 1 98.62 454 THR B C 1
ATOM 9063 O O . THR B 1 454 ? 3.357 -47 -5.012 1 98.62 454 THR B O 1
ATOM 9066 N N . LEU B 1 455 ? 3.141 -45.031 -5.871 1 98.75 455 LEU B N 1
ATOM 9067 C CA . LEU B 1 455 ? 2.771 -44.344 -4.633 1 98.75 455 LEU B CA 1
ATOM 9068 C C . LEU B 1 455 ? 1.293 -43.969 -4.641 1 98.75 455 LEU B C 1
ATOM 9070 O O . LEU B 1 455 ? 0.857 -43.188 -5.461 1 98.75 455 LEU B O 1
ATOM 9074 N N . HIS B 1 456 ? 0.514 -44.594 -3.766 1 98.81 456 HIS B N 1
ATOM 9075 C CA . HIS B 1 456 ? -0.917 -44.312 -3.668 1 98.81 456 HIS B CA 1
ATOM 9076 C C . HIS B 1 456 ? -1.227 -43.406 -2.49 1 98.81 456 HIS B C 1
ATOM 9078 O O . HIS B 1 456 ? -1.075 -43.812 -1.332 1 98.81 456 HIS B O 1
ATOM 9084 N N . GLU B 1 457 ? -1.57 -42.188 -2.758 1 98.88 457 GLU B N 1
ATOM 9085 C CA . GLU B 1 457 ? -1.953 -41.188 -1.755 1 98.88 457 GLU B CA 1
ATOM 9086 C C . GLU B 1 457 ? -3.465 -41.156 -1.556 1 98.88 457 GLU B C 1
ATOM 9088 O O . GLU B 1 457 ? -4.215 -40.844 -2.486 1 98.88 457 GLU B O 1
ATOM 9093 N N . GLN B 1 458 ? -3.928 -41.438 -0.359 1 98.69 458 GLN B N 1
ATOM 9094 C CA . GLN B 1 458 ? -5.344 -41.406 -0.007 1 98.69 458 GLN B CA 1
ATOM 9095 C C . GLN B 1 458 ? -5.625 -40.312 1.041 1 98.69 458 GLN B C 1
ATOM 9097 O O . GLN B 1 458 ? -5.062 -40.344 2.137 1 98.69 458 GLN B O 1
ATOM 9102 N N . THR B 1 459 ? -6.449 -39.375 0.705 1 98.69 459 THR B N 1
ATOM 9103 C CA . THR B 1 459 ? -6.75 -38.25 1.594 1 98.69 459 THR B CA 1
ATOM 9104 C C . THR B 1 459 ? -7.941 -37.438 1.075 1 98.69 459 THR B C 1
ATOM 9106 O O . THR B 1 459 ? -8.312 -37.562 -0.095 1 98.69 459 THR B O 1
ATOM 9109 N N . ASN B 1 460 ? -8.648 -36.75 1.95 1 98.44 460 ASN B N 1
ATOM 9110 C CA . ASN B 1 460 ? -9.594 -35.688 1.588 1 98.44 460 ASN B CA 1
ATOM 9111 C C . ASN B 1 460 ? -9.031 -34.281 1.885 1 98.44 460 ASN B C 1
ATOM 9113 O O . ASN B 1 460 ? -9.789 -33.344 2.004 1 98.44 460 ASN B O 1
ATOM 9117 N N . TYR B 1 461 ? -7.703 -34.219 2.109 1 98.38 461 TYR B N 1
ATOM 9118 C CA . TYR B 1 461 ? -7.047 -32.906 2.195 1 98.38 461 TYR B CA 1
ATOM 9119 C C . TYR B 1 461 ? -7.477 -32 1.047 1 98.38 461 TYR B C 1
ATOM 9121 O O . TYR B 1 461 ? -7.605 -32.469 -0.092 1 98.38 461 TYR B O 1
ATOM 9129 N N . PRO B 1 462 ? -7.789 -30.766 1.387 1 98.38 462 PRO B N 1
ATOM 9130 C CA . PRO B 1 462 ? -7.477 -29.984 2.592 1 98.38 462 PRO B CA 1
ATOM 9131 C C . PRO B 1 462 ? -8.625 -29.984 3.602 1 98.38 462 PRO B C 1
ATOM 9133 O O . PRO B 1 462 ? -8.602 -29.219 4.566 1 98.38 462 PRO B O 1
ATOM 9136 N N . PHE B 1 463 ? -9.633 -30.797 3.439 1 98.69 463 PHE B N 1
ATOM 9137 C CA . PHE B 1 463 ? -10.812 -30.766 4.301 1 98.69 463 PHE B CA 1
ATOM 9138 C C . PHE B 1 463 ? -10.633 -31.703 5.488 1 98.69 463 PHE B C 1
ATOM 9140 O O . PHE B 1 463 ? -11.398 -31.641 6.457 1 98.69 463 PHE B O 1
ATOM 9147 N N . GLU B 1 464 ? -9.664 -32.562 5.375 1 98 464 GLU B N 1
ATOM 9148 C CA . GLU B 1 464 ? -9.281 -33.469 6.457 1 98 464 GLU B CA 1
ATOM 9149 C C . GLU B 1 464 ? -7.789 -33.375 6.746 1 98 464 GLU B C 1
ATOM 9151 O O . GLU B 1 464 ? -7.02 -32.875 5.922 1 98 464 GLU B O 1
ATOM 9156 N N . GLU B 1 465 ? -7.332 -33.906 7.867 1 98.19 465 GLU B N 1
ATOM 9157 C CA . GLU B 1 465 ? -6 -33.625 8.398 1 98.19 465 GLU B CA 1
ATOM 9158 C C . GLU B 1 465 ? -5.039 -34.781 8.133 1 98.19 465 GLU B C 1
ATOM 9160 O O . GLU B 1 465 ? -3.832 -34.656 8.336 1 98.19 465 GLU B O 1
ATOM 9165 N N . THR B 1 466 ? -5.578 -35.906 7.633 1 98.44 466 THR B N 1
ATOM 9166 C CA . THR B 1 466 ? -4.758 -37.094 7.52 1 98.44 466 THR B CA 1
ATOM 9167 C C . THR B 1 466 ? -4.484 -37.438 6.055 1 98.44 466 THR B C 1
ATOM 9169 O O . THR B 1 466 ? -5.398 -37.406 5.227 1 98.44 466 THR B O 1
ATOM 9172 N N . ILE B 1 467 ? -3.264 -37.781 5.766 1 98.81 467 ILE B N 1
ATOM 9173 C CA . ILE B 1 467 ? -2.826 -38.219 4.445 1 98.81 467 ILE B CA 1
ATOM 9174 C C . ILE B 1 467 ? -2.117 -39.562 4.566 1 98.81 467 ILE B C 1
ATOM 9176 O O . ILE B 1 467 ? -1.192 -39.719 5.367 1 98.81 467 ILE B O 1
ATOM 9180 N N . ARG B 1 468 ? -2.494 -40.531 3.754 1 98.81 468 ARG B N 1
ATOM 9181 C CA . ARG B 1 468 ? -1.931 -41.875 3.789 1 98.81 468 ARG B CA 1
ATOM 9182 C C . ARG B 1 468 ? -1.301 -42.219 2.449 1 98.81 468 ARG B C 1
ATOM 9184 O O . ARG B 1 468 ? -1.878 -41.969 1.394 1 98.81 468 ARG B O 1
ATOM 9191 N N . PHE B 1 469 ? -0.173 -42.812 2.551 1 98.81 469 PHE B N 1
ATOM 9192 C CA . PHE B 1 469 ? 0.529 -43.312 1.369 1 98.81 469 PHE B CA 1
ATOM 9193 C C . PHE B 1 469 ? 0.755 -44.812 1.453 1 98.81 469 PHE B C 1
ATOM 9195 O O . PHE B 1 469 ? 1.081 -45.344 2.52 1 98.81 469 PHE B O 1
ATOM 9202 N N . THR B 1 470 ? 0.577 -45.5 0.389 1 98.81 470 THR B N 1
ATOM 9203 C CA . THR B 1 470 ? 0.978 -46.906 0.21 1 98.81 470 THR B CA 1
ATOM 9204 C C . THR B 1 470 ? 2.016 -47.031 -0.902 1 98.81 470 THR B C 1
ATOM 9206 O O . THR B 1 470 ? 1.811 -46.531 -2.01 1 98.81 470 THR B O 1
ATOM 9209 N N . VAL B 1 471 ? 3.092 -47.688 -0.595 1 98.62 471 VAL B N 1
ATOM 9210 C CA . VAL B 1 471 ? 4.137 -47.938 -1.579 1 98.62 471 VAL B CA 1
ATOM 9211 C C . VAL B 1 471 ? 3.953 -49.312 -2.184 1 98.62 471 VAL B C 1
ATOM 9213 O O . VAL B 1 471 ? 3.973 -50.344 -1.466 1 98.62 471 VAL B O 1
ATOM 9216 N N . ASN B 1 472 ? 3.725 -49.375 -3.436 1 98.62 472 ASN B N 1
ATOM 9217 C CA . ASN B 1 472 ? 3.703 -50.656 -4.168 1 98.62 472 ASN B CA 1
ATOM 9218 C C . ASN B 1 472 ? 4.949 -50.812 -5.035 1 98.62 472 ASN B C 1
ATOM 9220 O O . ASN B 1 472 ? 5.242 -49.969 -5.879 1 98.62 472 ASN B O 1
ATOM 9224 N N . THR B 1 473 ? 5.656 -51.781 -4.82 1 97.75 473 THR B N 1
ATOM 9225 C CA . THR B 1 473 ? 6.914 -52.062 -5.512 1 97.75 473 THR B CA 1
ATOM 9226 C C . THR B 1 473 ? 7.109 -53.531 -5.734 1 97.75 473 THR B C 1
ATOM 9228 O O . THR B 1 473 ? 6.742 -54.344 -4.887 1 97.75 473 THR B O 1
ATOM 9231 N N . PRO B 1 474 ? 7.648 -53.969 -6.852 1 96.38 474 PRO B N 1
ATOM 9232 C CA . PRO B 1 474 ? 7.824 -55.406 -7.141 1 96.38 474 PRO B CA 1
ATOM 9233 C C . PRO B 1 474 ? 8.898 -56.031 -6.273 1 96.38 474 PRO B C 1
ATOM 9235 O O . PRO B 1 474 ? 8.836 -57.25 -6.012 1 96.38 474 PRO B O 1
ATOM 9238 N N . LYS B 1 475 ? 9.953 -55.344 -5.914 1 96.25 475 LYS B N 1
ATOM 9239 C CA . LYS B 1 475 ? 11.023 -55.781 -5.023 1 96.25 475 LYS B CA 1
ATOM 9240 C C . LYS B 1 475 ? 11.406 -54.688 -4.023 1 96.25 475 LYS B C 1
ATOM 9242 O O . LYS B 1 475 ? 11.117 -53.531 -4.238 1 96.25 475 LYS B O 1
ATOM 9247 N N . ALA B 1 476 ? 12.062 -55.156 -3.02 1 97.12 476 ALA B N 1
ATOM 9248 C CA . ALA B 1 476 ? 12.539 -54.188 -2.031 1 97.12 476 ALA B CA 1
ATOM 9249 C C . ALA B 1 476 ? 13.5 -53.188 -2.668 1 97.12 476 ALA B C 1
ATOM 9251 O O . ALA B 1 476 ? 14.344 -53.562 -3.49 1 97.12 476 ALA B O 1
ATOM 9252 N N . VAL B 1 477 ? 13.281 -51.938 -2.395 1 97.5 477 VAL B N 1
ATOM 9253 C CA . VAL B 1 477 ? 14.086 -50.875 -3 1 97.5 477 VAL B CA 1
ATOM 9254 C C . VAL B 1 477 ? 14.305 -49.75 -1.991 1 97.5 477 VAL B C 1
ATOM 9256 O O . VAL B 1 477 ? 13.391 -49.375 -1.245 1 97.5 477 VAL B O 1
ATOM 9259 N N . SER B 1 478 ? 15.523 -49.219 -1.935 1 97.25 478 SER B N 1
ATOM 9260 C CA . SER B 1 478 ? 15.859 -48.094 -1.038 1 97.25 478 SER B CA 1
ATOM 9261 C C . SER B 1 478 ? 15.789 -46.75 -1.758 1 97.25 478 SER B C 1
ATOM 9263 O O . SER B 1 478 ? 16.359 -46.594 -2.834 1 97.25 478 SER B O 1
ATOM 9265 N N . PHE B 1 479 ? 15.102 -45.781 -1.234 1 96.75 479 PHE B N 1
ATOM 9266 C CA . PHE B 1 479 ? 15.055 -44.406 -1.734 1 96.75 479 PHE B CA 1
ATOM 9267 C C . PHE B 1 479 ? 14.508 -43.469 -0.672 1 96.75 479 PHE B C 1
ATOM 9269 O O . PHE B 1 479 ? 13.758 -43.875 0.212 1 96.75 479 PHE B O 1
ATOM 9276 N N . PRO B 1 480 ? 14.898 -42.188 -0.713 1 97.25 480 PRO B N 1
ATOM 9277 C CA . PRO B 1 480 ? 14.305 -41.188 0.175 1 97.25 480 PRO B CA 1
ATOM 9278 C C . PRO B 1 480 ? 12.898 -40.75 -0.257 1 97.25 480 PRO B C 1
ATOM 9280 O O . PRO B 1 480 ? 12.641 -40.594 -1.452 1 97.25 480 PRO B O 1
ATOM 9283 N N . PHE B 1 481 ? 11.969 -40.688 0.665 1 97.94 481 PHE B N 1
ATOM 9284 C CA . PHE B 1 481 ? 10.609 -40.188 0.468 1 97.94 481 PHE B CA 1
ATOM 9285 C C . PHE B 1 481 ? 10.375 -38.906 1.271 1 97.94 481 PHE B C 1
ATOM 9287 O O . PHE B 1 481 ? 10.367 -38.938 2.504 1 97.94 481 PHE B O 1
ATOM 9294 N N . TYR B 1 482 ? 10.211 -37.75 0.586 1 98.31 482 TYR B N 1
ATOM 9295 C CA . TYR B 1 482 ? 10.047 -36.438 1.214 1 98.31 482 TYR B CA 1
ATOM 9296 C C . TYR B 1 482 ? 8.57 -36.094 1.38 1 98.31 482 TYR B C 1
ATOM 9298 O O . TYR B 1 482 ? 7.781 -36.25 0.442 1 98.31 482 TYR B O 1
ATOM 9306 N N . LEU B 1 483 ? 8.172 -35.625 2.574 1 98.38 483 LEU B N 1
ATOM 9307 C CA . LEU B 1 483 ? 6.828 -35.125 2.879 1 98.38 483 LEU B CA 1
ATOM 9308 C C . LEU B 1 483 ? 6.875 -33.656 3.324 1 98.38 483 LEU B C 1
ATOM 9310 O O . LEU B 1 483 ? 7.582 -33.344 4.277 1 98.38 483 LEU B O 1
ATOM 9314 N N . ARG B 1 484 ? 6.129 -32.812 2.666 1 98.5 484 ARG B N 1
ATOM 9315 C CA . ARG B 1 484 ? 6.074 -31.406 3.074 1 98.5 484 ARG B CA 1
ATOM 9316 C C . ARG B 1 484 ? 5.312 -31.25 4.387 1 98.5 484 ARG B C 1
ATOM 9318 O O . ARG B 1 484 ? 4.266 -31.875 4.582 1 98.5 484 ARG B O 1
ATOM 9325 N N . ILE B 1 485 ? 5.84 -30.531 5.273 1 98.25 485 ILE B N 1
ATOM 9326 C CA . ILE B 1 485 ? 5.156 -30.109 6.492 1 98.25 485 ILE B CA 1
ATOM 9327 C C . ILE B 1 485 ? 4.711 -28.656 6.367 1 98.25 485 ILE B C 1
ATOM 9329 O O . ILE B 1 485 ? 5.531 -27.734 6.461 1 98.25 485 ILE B O 1
ATOM 9333 N N . PRO B 1 486 ? 3.43 -28.406 6.199 1 98 486 PRO B N 1
ATOM 9334 C CA . PRO B 1 486 ? 2.969 -27.031 5.992 1 98 486 PRO B CA 1
ATOM 9335 C C . PRO B 1 486 ? 3.33 -26.109 7.152 1 98 486 PRO B C 1
ATOM 9337 O O . PRO B 1 486 ? 3.367 -26.547 8.305 1 98 486 PRO B O 1
ATOM 9340 N N . SER B 1 487 ? 3.492 -24.812 6.883 1 97.12 487 SER B N 1
ATOM 9341 C CA . SER B 1 487 ? 3.914 -23.844 7.887 1 97.12 487 SER B CA 1
ATOM 9342 C C . SER B 1 487 ? 2.795 -23.562 8.883 1 97.12 487 SER B C 1
ATOM 9344 O O . SER B 1 487 ? 3.055 -23.125 10.008 1 97.12 487 SER B O 1
ATOM 9346 N N . TRP B 1 488 ? 1.58 -23.781 8.547 1 96.94 488 TRP B N 1
ATOM 9347 C CA . TRP B 1 488 ? 0.439 -23.438 9.398 1 96.94 488 TRP B CA 1
ATOM 9348 C C . TRP B 1 488 ? 0.189 -24.531 10.43 1 96.94 488 TRP B C 1
ATOM 9350 O O . TRP B 1 488 ? -0.602 -24.359 11.359 1 96.94 488 TRP B O 1
ATOM 9360 N N . THR B 1 489 ? 0.807 -25.75 10.297 1 97.31 489 THR B N 1
ATOM 9361 C CA . THR B 1 489 ? 0.495 -26.875 11.18 1 97.31 489 THR B CA 1
ATOM 9362 C C . THR B 1 489 ? 1.46 -26.906 12.359 1 97.31 489 THR B C 1
ATOM 9364 O O . THR B 1 489 ? 2.65 -26.625 12.203 1 97.31 489 THR B O 1
ATOM 9367 N N . GLU B 1 490 ? 0.959 -27.172 13.492 1 94.88 490 GLU B N 1
ATOM 9368 C CA . GLU B 1 490 ? 1.739 -27.453 14.688 1 94.88 490 GLU B CA 1
ATOM 9369 C C . GLU B 1 490 ? 1.467 -28.875 15.188 1 94.88 490 GLU B C 1
ATOM 9371 O O . GLU B 1 490 ? 0.313 -29.312 15.25 1 94.88 490 GLU B O 1
ATOM 9376 N N . GLY B 1 491 ? 2.551 -29.625 15.414 1 95.25 491 GLY B N 1
ATOM 9377 C CA . GLY B 1 491 ? 2.4 -30.953 15.992 1 95.25 491 GLY B CA 1
ATOM 9378 C C . GLY B 1 491 ? 2.137 -32.031 14.953 1 95.25 491 GLY B C 1
ATOM 9379 O O . GLY B 1 491 ? 1.437 -33 15.234 1 95.25 491 GLY B O 1
ATOM 9380 N N . ALA B 1 492 ? 2.582 -31.875 13.742 1 97.56 492 ALA B N 1
ATOM 9381 C CA . ALA B 1 492 ? 2.453 -32.938 12.734 1 97.56 492 ALA B CA 1
ATOM 9382 C C . ALA B 1 492 ? 3.109 -34.219 13.195 1 97.56 492 ALA B C 1
ATOM 9384 O O . ALA B 1 492 ? 4.141 -34.188 13.875 1 97.56 492 ALA B O 1
ATOM 9385 N N . THR B 1 493 ? 2.514 -35.344 12.883 1 97.44 493 THR B N 1
ATOM 9386 C CA . THR B 1 493 ? 3.057 -36.656 13.227 1 97.44 493 THR B CA 1
ATOM 9387 C C . THR B 1 493 ? 3.109 -37.531 12 1 97.44 493 THR B C 1
ATOM 9389 O O . THR B 1 493 ? 2.27 -37.438 11.102 1 97.44 493 THR B O 1
ATOM 9392 N N . ILE B 1 494 ? 4.105 -38.406 11.961 1 97.88 494 ILE B N 1
ATOM 9393 C CA . ILE B 1 494 ? 4.293 -39.312 10.852 1 97.88 494 ILE B CA 1
ATOM 9394 C C . ILE B 1 494 ? 4.355 -40.75 11.383 1 97.88 494 ILE B C 1
ATOM 9396 O O . ILE B 1 494 ? 4.977 -41 12.414 1 97.88 494 ILE B O 1
ATOM 9400 N N . PHE B 1 495 ? 3.672 -41.656 10.75 1 97.69 495 PHE B N 1
ATOM 9401 C CA . PHE B 1 495 ? 3.686 -43.094 11.055 1 97.69 495 PHE B CA 1
ATOM 9402 C C . PHE B 1 495 ? 4.184 -43.906 9.859 1 97.69 495 PHE B C 1
ATOM 9404 O O . PHE B 1 495 ? 3.824 -43.594 8.711 1 97.69 495 PHE B O 1
ATOM 9411 N N . VAL B 1 496 ? 5.023 -44.844 10.031 1 97.62 496 VAL B N 1
ATOM 9412 C CA . VAL B 1 496 ? 5.441 -45.812 9.031 1 97.62 496 VAL B CA 1
ATOM 9413 C C . VAL B 1 496 ? 5.027 -47.219 9.477 1 97.62 496 VAL B C 1
ATOM 9415 O O . VAL B 1 496 ? 5.461 -47.719 10.523 1 97.62 496 VAL B O 1
ATOM 9418 N N . ASN B 1 497 ? 4.172 -47.75 8.719 1 97.5 497 ASN B N 1
ATOM 9419 C CA . ASN B 1 497 ? 3.611 -49.062 9.039 1 97.5 497 ASN B CA 1
ATOM 9420 C C . ASN B 1 497 ? 3.004 -49.094 10.438 1 97.5 497 ASN B C 1
ATOM 9422 O O . ASN B 1 497 ? 3.266 -50.031 11.219 1 97.5 497 ASN B O 1
ATOM 9426 N N . GLY B 1 498 ? 2.361 -48.031 10.719 1 96.38 498 GLY B N 1
ATOM 9427 C CA . GLY B 1 498 ? 1.587 -47.938 11.953 1 96.38 498 GLY B CA 1
ATOM 9428 C C . GLY B 1 498 ? 2.404 -47.469 13.141 1 96.38 498 GLY B C 1
ATOM 9429 O O . GLY B 1 498 ? 1.855 -47.219 14.219 1 96.38 498 GLY B O 1
ATOM 9430 N N . LYS B 1 499 ? 3.658 -47.312 13 1 96.12 499 LYS B N 1
ATOM 9431 C CA . LYS B 1 499 ? 4.52 -46.906 14.094 1 96.12 499 LYS B CA 1
ATOM 9432 C C . LYS B 1 499 ? 4.93 -45.438 13.945 1 96.12 499 LYS B C 1
ATOM 9434 O O . LYS B 1 499 ? 5.418 -45.031 12.891 1 96.12 499 LYS B O 1
ATOM 9439 N N . LYS B 1 500 ? 4.777 -44.75 15 1 95.69 500 LYS B N 1
ATOM 9440 C CA . LYS B 1 500 ? 5.18 -43.344 14.992 1 95.69 500 LYS B CA 1
ATOM 9441 C C . LYS B 1 500 ? 6.691 -43.188 14.836 1 95.69 500 LYS B C 1
ATOM 9443 O O . LYS B 1 500 ? 7.457 -43.875 15.531 1 95.69 500 LYS B O 1
ATOM 9448 N N . VAL B 1 501 ? 7.051 -42.469 13.898 1 93.06 501 VAL B N 1
ATOM 9449 C CA . VAL B 1 501 ? 8.484 -42.25 13.711 1 93.06 501 VAL B CA 1
ATOM 9450 C C . VAL B 1 501 ? 9.023 -41.312 14.789 1 93.06 501 VAL B C 1
ATOM 9452 O O . VAL B 1 501 ? 8.289 -40.469 15.312 1 93.06 501 VAL B O 1
ATOM 9455 N N . ALA B 1 502 ? 10.336 -41.469 15.141 1 85.31 502 ALA B N 1
ATOM 9456 C CA . ALA B 1 502 ? 10.992 -40.656 16.156 1 85.31 502 ALA B CA 1
ATOM 9457 C C . ALA B 1 502 ? 11.555 -39.375 15.555 1 85.31 502 ALA B C 1
ATOM 9459 O O . ALA B 1 502 ? 12.766 -39.188 15.492 1 85.31 502 ALA B O 1
ATOM 9460 N N . ALA B 1 503 ? 10.844 -38.625 14.969 1 86.81 503 ALA B N 1
ATOM 9461 C CA . ALA B 1 503 ? 11.195 -37.281 14.445 1 86.81 503 ALA B CA 1
ATOM 9462 C C . ALA B 1 503 ? 10.133 -36.25 14.82 1 86.81 503 ALA B C 1
ATOM 9464 O O . ALA B 1 503 ? 9 -36.625 15.148 1 86.81 503 ALA B O 1
ATOM 9465 N N . ASN B 1 504 ? 10.609 -35.062 15.008 1 90.06 504 ASN B N 1
ATOM 9466 C CA . ASN B 1 504 ? 9.695 -33.969 15.258 1 90.06 504 ASN B CA 1
ATOM 9467 C C . ASN B 1 504 ? 9.539 -33.094 14.016 1 90.06 504 ASN B C 1
ATOM 9469 O O . ASN B 1 504 ? 10.297 -32.125 13.82 1 90.06 504 ASN B O 1
ATOM 9473 N N . PRO B 1 505 ? 8.508 -33.438 13.211 1 92.44 505 PRO B N 1
ATOM 9474 C CA . PRO B 1 505 ? 8.312 -32.625 12.023 1 92.44 505 PRO B CA 1
ATOM 9475 C C . PRO B 1 505 ? 8.227 -31.125 12.344 1 92.44 505 PRO B C 1
ATOM 9477 O O . PRO B 1 505 ? 7.613 -30.734 13.336 1 92.44 505 PRO B O 1
ATOM 9480 N N . GLU B 1 506 ? 8.93 -30.312 11.555 1 93.94 506 GLU B N 1
ATOM 9481 C CA . GLU B 1 506 ? 8.945 -28.859 11.727 1 93.94 506 GLU B CA 1
ATOM 9482 C C . GLU B 1 506 ? 8.133 -28.172 10.641 1 93.94 506 GLU B C 1
ATOM 9484 O O . GLU B 1 506 ? 8.312 -28.453 9.453 1 93.94 506 GLU B O 1
ATOM 9489 N N . ALA B 1 507 ? 7.289 -27.219 11.07 1 94.44 507 ALA B N 1
ATOM 9490 C CA . ALA B 1 507 ? 6.457 -26.453 10.148 1 94.44 507 ALA B CA 1
ATOM 9491 C C . ALA B 1 507 ? 7.312 -25.703 9.133 1 94.44 507 ALA B C 1
ATOM 9493 O O . ALA B 1 507 ? 8.336 -25.109 9.484 1 94.44 507 ALA B O 1
ATOM 9494 N N . GLY B 1 508 ? 6.91 -25.828 7.887 1 95.5 508 GLY B N 1
ATOM 9495 C CA . GLY B 1 508 ? 7.602 -25.109 6.824 1 95.5 508 GLY B CA 1
ATOM 9496 C C . GLY B 1 508 ? 8.836 -25.828 6.32 1 95.5 508 GLY B C 1
ATOM 9497 O O . GLY B 1 508 ? 9.711 -25.219 5.707 1 95.5 508 GLY B O 1
ATOM 9498 N N . GLN B 1 509 ? 8.953 -27.109 6.613 1 97.38 509 GLN B N 1
ATOM 9499 C CA . GLN B 1 509 ? 10.078 -27.938 6.176 1 97.38 509 GLN B CA 1
ATOM 9500 C C . GLN B 1 509 ? 9.594 -29.234 5.547 1 97.38 509 GLN B C 1
ATOM 9502 O O . GLN B 1 509 ? 8.414 -29.375 5.234 1 97.38 509 GLN B O 1
ATOM 9507 N N . TYR B 1 510 ? 10.594 -30.141 5.23 1 97.88 510 TYR B N 1
ATOM 9508 C CA . TYR B 1 510 ? 10.289 -31.469 4.73 1 97.88 510 TYR B CA 1
ATOM 9509 C C . TYR B 1 510 ? 10.75 -32.531 5.719 1 97.88 510 TYR B C 1
ATOM 9511 O O . TYR B 1 510 ? 11.812 -32.406 6.332 1 97.88 510 TYR B O 1
ATOM 9519 N N . ALA B 1 511 ? 9.93 -33.562 5.883 1 97.62 511 ALA B N 1
ATOM 9520 C CA . ALA B 1 511 ? 10.398 -34.812 6.492 1 97.62 511 ALA B CA 1
ATOM 9521 C C . ALA B 1 511 ? 10.914 -35.781 5.434 1 97.62 511 ALA B C 1
ATOM 9523 O O . ALA B 1 511 ? 10.203 -36.094 4.477 1 97.62 511 ALA B O 1
ATOM 9524 N N . CYS B 1 512 ? 12.117 -36.188 5.555 1 97.25 512 CYS B N 1
ATOM 9525 C CA . CYS B 1 512 ? 12.711 -37.156 4.645 1 97.25 512 CYS B CA 1
ATOM 9526 C C . CYS B 1 512 ? 12.797 -38.531 5.293 1 97.25 512 CYS B C 1
ATOM 9528 O O . CYS B 1 512 ? 13.484 -38.719 6.297 1 97.25 512 CYS B O 1
ATOM 9530 N N . ILE B 1 513 ? 12.078 -39.469 4.734 1 97.25 513 ILE B N 1
ATOM 9531 C CA . ILE B 1 513 ? 12.109 -40.875 5.199 1 97.25 513 ILE B CA 1
ATOM 9532 C C . ILE B 1 513 ? 13.008 -41.688 4.289 1 97.25 513 ILE B C 1
ATOM 9534 O O . ILE B 1 513 ? 12.602 -42.094 3.189 1 97.25 513 ILE B O 1
ATOM 9538 N N . ASN B 1 514 ? 14.148 -41.969 4.738 1 95.44 514 ASN B N 1
ATOM 9539 C CA . ASN B 1 514 ? 15.086 -42.781 3.982 1 95.44 514 ASN B CA 1
ATOM 9540 C C . ASN B 1 514 ? 15.141 -44.219 4.523 1 95.44 514 ASN B C 1
ATOM 9542 O O . ASN B 1 514 ? 15.594 -44.438 5.648 1 95.44 514 ASN B O 1
ATOM 9546 N N . ARG B 1 515 ? 14.688 -45.219 3.684 1 96.19 515 ARG B N 1
ATOM 9547 C CA . ARG B 1 515 ? 14.641 -46.594 4.1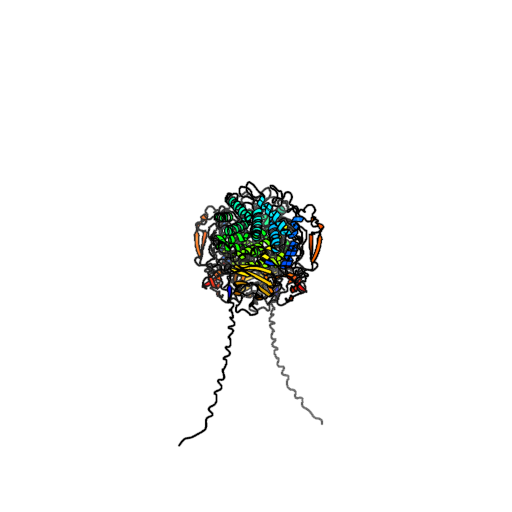09 1 96.19 515 ARG B CA 1
ATOM 9548 C C . ARG B 1 515 ? 14.469 -47.531 2.916 1 96.19 515 ARG B C 1
ATOM 9550 O O . ARG B 1 515 ? 14.32 -47.062 1.782 1 96.19 515 ARG B O 1
ATOM 9557 N N . GLU B 1 516 ? 14.625 -48.781 3.199 1 97.5 516 GLU B N 1
ATOM 9558 C CA . GLU B 1 516 ? 14.219 -49.781 2.211 1 97.5 516 GLU B CA 1
ATOM 9559 C C . GLU B 1 516 ? 12.711 -50 2.254 1 97.5 516 GLU B C 1
ATOM 9561 O O . GLU B 1 516 ? 12.156 -50.312 3.312 1 97.5 516 GLU B O 1
ATOM 9566 N N . TRP B 1 517 ? 12.125 -49.812 1.166 1 98.06 517 TRP B N 1
ATOM 9567 C CA . TRP B 1 517 ? 10.68 -49.969 1.058 1 98.06 517 TRP B CA 1
ATOM 9568 C C . TRP B 1 517 ? 10.32 -51.344 0.493 1 98.06 517 TRP B C 1
ATOM 9570 O O . TRP B 1 517 ? 10.969 -51.844 -0.43 1 98.06 517 TRP B O 1
ATOM 9580 N N . LYS B 1 518 ? 9.312 -51.938 1.104 1 98 518 LYS B N 1
ATOM 9581 C CA . LYS B 1 518 ? 8.719 -53.156 0.614 1 98 518 LYS B CA 1
ATOM 9582 C C . LYS B 1 518 ? 7.297 -52.938 0.113 1 98 518 LYS B C 1
ATOM 9584 O O . LYS B 1 518 ? 6.688 -51.906 0.413 1 98 518 LYS B O 1
ATOM 9589 N N . ASP B 1 519 ? 6.848 -53.906 -0.623 1 98.31 519 ASP B N 1
ATOM 9590 C CA . ASP B 1 519 ? 5.5 -53.812 -1.182 1 98.31 519 ASP B CA 1
ATOM 9591 C C . ASP B 1 519 ? 4.461 -53.656 -0.078 1 98.31 519 ASP B C 1
ATOM 9593 O O . ASP B 1 519 ? 4.477 -54.375 0.914 1 98.31 519 ASP B O 1
ATOM 9597 N N . ASN B 1 520 ? 3.627 -52.625 -0.186 1 98.44 520 ASN B N 1
ATOM 9598 C CA . ASN B 1 520 ? 2.496 -52.344 0.688 1 98.44 520 ASN B CA 1
ATOM 9599 C C . ASN B 1 520 ? 2.943 -51.625 1.967 1 98.44 520 ASN B C 1
ATOM 9601 O O . ASN B 1 520 ? 2.174 -51.531 2.924 1 98.44 520 ASN B O 1
ATOM 9605 N N . ASP B 1 521 ? 4.215 -51.219 1.985 1 98.38 521 ASP B N 1
ATOM 9606 C CA . ASP B 1 521 ? 4.578 -50.312 3.084 1 98.38 521 ASP B CA 1
ATOM 9607 C C . ASP B 1 521 ? 3.691 -49.094 3.102 1 98.38 521 ASP B C 1
ATOM 9609 O O . ASP B 1 521 ? 3.297 -48.594 2.049 1 98.38 521 ASP B O 1
ATOM 9613 N N . GLN B 1 522 ? 3.406 -48.594 4.332 1 98.44 522 GLN B N 1
ATOM 9614 C CA . GLN B 1 522 ? 2.482 -47.469 4.48 1 98.44 522 GLN B CA 1
ATOM 9615 C C . GLN B 1 522 ? 3.125 -46.344 5.258 1 98.44 522 GLN B C 1
ATOM 9617 O O . GLN B 1 522 ? 3.869 -46.562 6.215 1 98.44 522 GLN B O 1
ATOM 9622 N N . VAL B 1 523 ? 2.852 -45.156 4.805 1 98.5 523 VAL B N 1
ATOM 9623 C CA . VAL B 1 523 ? 3.211 -43.938 5.523 1 98.5 523 VAL B CA 1
ATOM 9624 C C . VAL B 1 523 ? 1.958 -43.094 5.785 1 98.5 523 VAL B C 1
ATOM 9626 O O . VAL B 1 523 ? 1.121 -42.938 4.895 1 98.5 523 VAL B O 1
ATOM 9629 N N . GLU B 1 524 ? 1.75 -42.656 6.973 1 98.38 524 GLU B N 1
ATOM 9630 C CA . GLU B 1 524 ? 0.668 -41.75 7.344 1 98.38 524 GLU B CA 1
ATOM 9631 C C . GLU B 1 524 ? 1.214 -40.469 7.949 1 98.38 524 GLU B C 1
ATOM 9633 O O . GLU B 1 524 ? 2.109 -40.5 8.797 1 98.38 524 GLU B O 1
ATOM 9638 N N . ILE B 1 525 ? 0.769 -39.344 7.465 1 98.19 525 ILE B N 1
ATOM 9639 C CA . ILE B 1 525 ? 1.097 -38.062 8.07 1 98.19 525 ILE B CA 1
ATOM 9640 C C . ILE B 1 525 ? -0.18 -37.406 8.562 1 98.19 525 ILE B C 1
ATOM 9642 O O . ILE B 1 525 ? -1.188 -37.375 7.848 1 98.19 525 ILE B O 1
ATOM 9646 N N . GLN B 1 526 ? -0.193 -36.906 9.766 1 98.25 526 GLN B N 1
ATOM 9647 C CA . GLN B 1 526 ? -1.267 -36.125 10.352 1 98.25 526 GLN B CA 1
ATOM 9648 C C . GLN B 1 526 ? -0.878 -34.656 10.445 1 98.25 526 GLN B C 1
ATOM 9650 O O . GLN B 1 526 ? 0.145 -34.312 11.047 1 98.25 526 GLN B O 1
ATOM 9655 N N . LEU B 1 527 ? -1.648 -33.844 9.828 1 98.38 527 LEU B N 1
ATOM 9656 C CA . LEU B 1 527 ? -1.43 -32.406 9.805 1 98.38 527 LEU B CA 1
ATOM 9657 C C . LEU B 1 527 ? -2.531 -31.656 10.562 1 98.38 527 LEU B C 1
ATOM 9659 O O . LEU B 1 527 ? -3.475 -31.156 9.961 1 98.38 527 LEU B O 1
ATOM 9663 N N . PRO B 1 528 ? -2.42 -31.578 11.883 1 98.06 528 PRO B N 1
ATOM 9664 C CA . PRO B 1 528 ? -3.479 -30.922 12.648 1 98.06 528 PRO B CA 1
ATOM 9665 C C . PRO B 1 528 ? -3.783 -29.516 12.141 1 98.06 528 PRO B C 1
ATOM 9667 O O . PRO B 1 528 ? -2.861 -28.734 11.875 1 98.06 528 PRO B O 1
ATOM 9670 N N . MET B 1 529 ? -5.055 -29.219 11.961 1 98 529 MET B N 1
ATOM 9671 C CA . MET B 1 529 ? -5.539 -27.906 11.562 1 98 529 MET B CA 1
ATOM 9672 C C . MET B 1 529 ? -6.164 -27.172 12.75 1 98 529 MET B C 1
ATOM 9674 O O . MET B 1 529 ? -6.82 -27.797 13.594 1 98 529 MET B O 1
ATOM 9678 N N . GLN B 1 530 ? -5.859 -25.906 12.875 1 97.19 530 GLN B N 1
ATOM 9679 C CA . GLN B 1 530 ? -6.434 -25.047 13.922 1 97.19 530 GLN B CA 1
ATOM 9680 C C . GLN B 1 530 ? -6.934 -23.734 13.344 1 97.19 530 GLN B C 1
ATOM 9682 O O . GLN B 1 530 ? -6.453 -23.281 12.297 1 97.19 530 GLN B O 1
ATOM 9687 N N . LEU B 1 531 ? -7.938 -23.172 14.016 1 98.06 531 LEU B N 1
ATOM 9688 C CA . LEU B 1 531 ? -8.375 -21.844 13.641 1 98.06 531 LEU B CA 1
ATOM 9689 C C . LEU B 1 531 ? -7.285 -20.812 13.906 1 98.06 531 LEU B C 1
ATOM 9691 O O . LEU B 1 531 ? -6.59 -20.891 14.922 1 98.06 531 LEU B O 1
ATOM 9695 N N . SER B 1 532 ? -7.031 -19.984 12.992 1 97.81 532 SER B N 1
ATOM 9696 C CA . SER B 1 532 ? -6.129 -18.844 13.133 1 97.81 532 SER B CA 1
ATOM 9697 C C . SER B 1 532 ? -6.691 -17.609 12.453 1 97.81 532 SER B C 1
ATOM 9699 O O . SER B 1 532 ? -7.648 -17.688 11.68 1 97.81 532 SER B O 1
ATOM 9701 N N . MET B 1 533 ? -6.246 -16.469 12.859 1 97.06 533 MET B N 1
ATOM 9702 C CA . MET B 1 533 ? -6.738 -15.203 12.336 1 97.06 533 MET B CA 1
ATOM 9703 C C . MET B 1 533 ? -5.598 -14.367 11.766 1 97.06 533 MET B C 1
ATOM 9705 O O . MET B 1 533 ? -4.496 -14.344 12.32 1 97.06 533 MET B O 1
ATOM 9709 N N . ARG B 1 534 ? -5.746 -13.766 10.625 1 97.31 534 ARG B N 1
ATOM 9710 C CA . ARG B 1 534 ? -4.859 -12.75 10.062 1 97.31 534 ARG B CA 1
ATOM 9711 C C . ARG B 1 534 ? -5.512 -11.375 10.086 1 97.31 534 ARG B C 1
ATOM 9713 O O . ARG B 1 534 ? -6.711 -11.242 9.82 1 97.31 534 ARG B O 1
ATOM 9720 N N . THR B 1 535 ? -4.785 -10.336 10.422 1 97 535 THR B N 1
ATOM 9721 C CA . THR B 1 535 ? -5.227 -8.945 10.383 1 97 535 THR B CA 1
ATOM 9722 C C . THR B 1 535 ? -4.547 -8.188 9.242 1 97 535 THR B C 1
ATOM 9724 O O . THR B 1 535 ? -3.334 -8.305 9.055 1 97 535 THR B O 1
ATOM 9727 N N . TRP B 1 536 ? -5.316 -7.492 8.461 1 97.31 536 TRP B N 1
ATOM 9728 C CA . TRP B 1 536 ? -4.805 -6.734 7.328 1 97.31 536 TRP B CA 1
ATOM 9729 C C . TRP B 1 536 ? -4.762 -5.242 7.641 1 97.31 536 TRP B C 1
ATOM 9731 O O . TRP B 1 536 ? -5.77 -4.547 7.5 1 97.31 536 TRP B O 1
ATOM 9741 N N . GLN B 1 537 ? -3.535 -4.672 7.93 1 95.56 537 GLN B N 1
ATOM 9742 C CA . GLN B 1 537 ? -3.367 -3.307 8.414 1 95.56 537 GLN B CA 1
ATOM 9743 C C . GLN B 1 537 ? -3.76 -2.289 7.348 1 95.56 537 GLN B C 1
ATOM 9745 O O . GLN B 1 537 ? -4.438 -1.303 7.645 1 95.56 537 GLN B O 1
ATOM 9750 N N . VAL B 1 538 ? -3.432 -2.549 6.102 1 94.69 538 VAL B N 1
ATOM 9751 C CA . VAL B 1 538 ? -3.705 -1.615 5.016 1 94.69 538 VAL B CA 1
ATOM 9752 C C . VAL B 1 538 ? -5.215 -1.5 4.801 1 94.69 538 VAL B C 1
ATOM 9754 O O . VAL B 1 538 ? -5.719 -0.428 4.453 1 94.69 538 VAL B O 1
ATOM 9757 N N . ASN B 1 539 ? -5.879 -2.574 4.988 1 96.5 539 ASN B N 1
ATOM 9758 C CA . ASN B 1 539 ? -7.32 -2.629 4.762 1 96.5 539 ASN B CA 1
ATOM 9759 C C . ASN B 1 539 ? -8.102 -2.447 6.062 1 96.5 539 ASN B C 1
ATOM 9761 O O . ASN B 1 539 ? -8.953 -3.266 6.398 1 96.5 539 ASN B O 1
ATOM 9765 N N . LYS B 1 540 ? -7.758 -1.349 6.793 1 95.88 540 LYS B N 1
ATOM 9766 C CA . LYS B 1 540 ? -8.453 -0.86 7.984 1 95.88 540 LYS B CA 1
ATOM 9767 C C . LYS B 1 540 ? -8.5 -1.929 9.07 1 95.88 540 LYS B C 1
ATOM 9769 O O . LYS B 1 540 ? -9.516 -2.092 9.742 1 95.88 540 LYS B O 1
ATOM 9774 N N . ASN B 1 541 ? -7.426 -2.797 9.164 1 95.62 541 ASN B N 1
ATOM 9775 C CA . ASN B 1 541 ? -7.258 -3.875 10.133 1 95.62 541 ASN B CA 1
ATOM 9776 C C . ASN B 1 541 ? -8.359 -4.922 10.008 1 95.62 541 ASN B C 1
ATOM 9778 O O . ASN B 1 541 ? -8.781 -5.512 11.008 1 95.62 541 ASN B O 1
ATOM 9782 N N . SER B 1 542 ? -8.945 -5.047 8.812 1 97.56 542 SER B N 1
ATOM 9783 C CA . SER B 1 542 ? -9.875 -6.141 8.578 1 97.56 542 SER B CA 1
ATOM 9784 C C . SER B 1 542 ? -9.242 -7.488 8.906 1 97.56 542 SER B C 1
ATOM 9786 O O . SER B 1 542 ? -8.023 -7.602 8.992 1 97.56 542 SER B O 1
ATOM 9788 N N . VAL B 1 543 ? -10.094 -8.523 9.18 1 97.88 543 VAL B N 1
ATOM 9789 C CA . VAL B 1 543 ? -9.562 -9.805 9.641 1 97.88 543 VAL B CA 1
ATOM 9790 C C . VAL B 1 543 ? -10.094 -10.93 8.766 1 97.88 543 VAL B C 1
ATOM 9792 O O . VAL B 1 543 ? -11.188 -10.828 8.195 1 97.88 543 VAL B O 1
ATOM 9795 N N . SER B 1 544 ? -9.328 -11.922 8.586 1 98.62 544 SER B N 1
ATOM 9796 C CA . SER B 1 544 ? -9.695 -13.18 7.938 1 98.62 544 SER B CA 1
ATOM 9797 C C . SER B 1 544 ? -9.453 -14.367 8.859 1 98.62 544 SER B C 1
ATOM 9799 O O . SER B 1 544 ? -8.523 -14.352 9.664 1 98.62 544 SER B O 1
ATOM 9801 N N . VAL B 1 545 ? -10.281 -15.336 8.789 1 98.56 545 VAL B N 1
ATOM 9802 C CA . VAL B 1 545 ? -10.195 -16.547 9.602 1 98.56 545 VAL B CA 1
ATOM 9803 C C . VAL B 1 545 ? -9.758 -17.719 8.727 1 98.56 545 VAL B C 1
ATOM 9805 O O . VAL B 1 545 ? -10.305 -17.938 7.641 1 98.56 545 VAL B O 1
ATOM 9808 N N . ASP B 1 546 ? -8.797 -18.438 9.234 1 98.69 546 ASP B N 1
ATOM 9809 C CA . ASP B 1 546 ? -8.273 -19.594 8.508 1 98.69 546 ASP B CA 1
ATOM 9810 C C . ASP B 1 546 ? -8.438 -20.875 9.328 1 98.69 546 ASP B C 1
ATOM 9812 O O . ASP B 1 546 ? -8.523 -20.828 10.555 1 98.69 546 ASP B O 1
ATOM 9816 N N . TYR B 1 547 ? -8.508 -21.938 8.703 1 98.69 547 TYR B N 1
ATOM 9817 C CA . TYR B 1 547 ? -8.445 -23.297 9.227 1 98.69 547 TYR B CA 1
ATOM 9818 C C . TYR B 1 547 ? -7.547 -24.172 8.367 1 98.69 547 TYR B C 1
ATOM 9820 O O . TYR B 1 547 ? -7.996 -24.766 7.387 1 98.69 547 TYR B O 1
ATOM 9828 N N . GLY B 1 548 ? -6.254 -24.328 8.844 1 97.94 548 GLY B N 1
ATOM 9829 C CA . GLY B 1 548 ? -5.258 -24.922 7.965 1 97.94 548 GLY B CA 1
ATOM 9830 C C . GLY B 1 548 ? -5.039 -24.125 6.695 1 97.94 548 GLY B C 1
ATOM 9831 O O . GLY B 1 548 ? -4.805 -22.922 6.746 1 97.94 548 GLY B O 1
ATOM 9832 N N . PRO B 1 549 ? -5.09 -24.828 5.539 1 98.19 549 PRO B N 1
ATOM 9833 C CA . PRO B 1 549 ? -4.883 -24.125 4.273 1 98.19 549 PRO B CA 1
ATOM 9834 C C . PRO B 1 549 ? -6.148 -23.438 3.768 1 98.19 549 PRO B C 1
ATOM 9836 O O . PRO B 1 549 ? -6.117 -22.766 2.738 1 98.19 549 PRO B O 1
ATOM 9839 N N . LEU B 1 550 ? -7.258 -23.5 4.477 1 98.81 550 LEU B N 1
ATOM 9840 C CA . LEU B 1 550 ? -8.531 -22.938 4.043 1 98.81 550 LEU B CA 1
ATOM 9841 C C . LEU B 1 550 ? -8.773 -21.578 4.703 1 98.81 550 LEU B C 1
ATOM 9843 O O . LEU B 1 550 ? -8.562 -21.422 5.906 1 98.81 550 LEU B O 1
ATOM 9847 N N . THR B 1 551 ? -9.164 -20.625 3.924 1 98.88 551 THR B N 1
ATOM 9848 C CA . THR B 1 551 ? -9.703 -19.375 4.449 1 98.88 551 THR B CA 1
ATOM 9849 C C . THR B 1 551 ? -11.227 -19.422 4.461 1 98.88 551 THR B C 1
ATOM 9851 O O . THR B 1 551 ? -11.852 -19.953 3.539 1 98.88 551 THR B O 1
ATOM 9854 N N . MET B 1 552 ? -11.805 -18.844 5.469 1 98.81 552 MET B N 1
ATOM 9855 C CA . MET B 1 552 ? -13.25 -18.922 5.633 1 98.81 552 MET B CA 1
ATOM 9856 C C . MET B 1 552 ? -13.922 -17.656 5.113 1 98.81 552 MET B C 1
ATOM 9858 O O . MET B 1 552 ? -13.367 -16.562 5.23 1 98.81 552 MET B O 1
ATOM 9862 N N . SER B 1 553 ? -15.094 -17.812 4.543 1 98.75 553 SER B N 1
ATOM 9863 C CA . SER B 1 553 ? -15.969 -16.75 4.094 1 98.75 553 SER B CA 1
ATOM 9864 C C . SER B 1 553 ? -17.344 -16.828 4.762 1 98.75 553 SER B C 1
ATOM 9866 O O . SER B 1 553 ? -17.75 -17.906 5.203 1 98.75 553 SER B O 1
ATOM 9868 N N . LEU B 1 554 ? -18 -15.688 4.805 1 98.75 554 LEU B N 1
ATOM 9869 C CA . LEU B 1 554 ? -19.391 -15.703 5.23 1 98.75 554 LEU B CA 1
ATOM 9870 C C . LEU B 1 554 ? -20.234 -16.594 4.32 1 98.75 554 LEU B C 1
ATOM 9872 O O . LEU B 1 554 ? -20.125 -16.516 3.094 1 98.75 554 LEU B O 1
ATOM 9876 N N . LYS B 1 555 ? -21 -17.484 4.934 1 98.62 555 LYS B N 1
ATOM 9877 C CA . LYS B 1 555 ? -21.984 -18.234 4.156 1 98.62 555 LYS B CA 1
ATOM 9878 C C . LYS B 1 555 ? -23.141 -17.328 3.719 1 98.62 555 LYS B C 1
ATOM 9880 O O . LYS B 1 555 ? -23.891 -16.828 4.555 1 98.62 555 LYS B O 1
ATOM 9885 N N . ILE B 1 556 ? -23.25 -17.109 2.479 1 98.38 556 ILE B N 1
ATOM 9886 C CA . ILE B 1 556 ? -24.312 -16.312 1.888 1 98.38 556 ILE B CA 1
ATOM 9887 C C . ILE B 1 556 ? -25.234 -17.188 1.046 1 98.38 556 ILE B C 1
ATOM 9889 O O . ILE B 1 556 ? -24.766 -17.969 0.215 1 98.38 556 ILE B O 1
ATOM 9893 N N . ASP B 1 557 ? -26.531 -17.094 1.305 1 97.12 557 ASP B N 1
ATOM 9894 C CA . ASP B 1 557 ? -27.453 -17.75 0.379 1 97.12 557 ASP B CA 1
ATOM 9895 C C . ASP B 1 557 ? -27.438 -17.078 -0.987 1 97.12 557 ASP B C 1
ATOM 9897 O O . ASP B 1 557 ? -27.5 -15.844 -1.075 1 97.12 557 ASP B O 1
ATOM 9901 N N . GLU B 1 558 ? -27.297 -17.844 -2.012 1 96.19 558 GLU B N 1
ATOM 9902 C CA . GLU B 1 558 ? -27.062 -17.328 -3.355 1 96.19 558 GLU B CA 1
ATOM 9903 C C . GLU B 1 558 ? -28.281 -17.578 -4.258 1 96.19 558 GLU B C 1
ATOM 9905 O O . GLU B 1 558 ? -28.922 -18.625 -4.18 1 96.19 558 GLU B O 1
ATOM 9910 N N . ASP B 1 559 ? -28.656 -16.578 -5.004 1 96.81 559 ASP B N 1
ATOM 9911 C CA . ASP B 1 559 ? -29.656 -16.672 -6.059 1 96.81 559 ASP B CA 1
ATOM 9912 C C . ASP B 1 559 ? -29.016 -16.656 -7.441 1 96.81 559 ASP B C 1
ATOM 9914 O O . ASP B 1 559 ? -28.422 -15.656 -7.848 1 96.81 559 ASP B O 1
ATOM 9918 N N . TYR B 1 560 ? -29.156 -17.75 -8.156 1 96.88 560 TYR B N 1
ATOM 9919 C CA . TYR B 1 560 ? -28.594 -17.859 -9.5 1 96.88 560 TYR B CA 1
ATOM 9920 C C . TYR B 1 560 ? -29.641 -17.5 -10.555 1 96.88 560 TYR B C 1
ATOM 9922 O O . TYR B 1 560 ? -30.703 -18.125 -10.641 1 96.88 560 TYR B O 1
ATOM 9930 N N . VAL B 1 561 ? -29.312 -16.5 -11.312 1 97.31 561 VAL B N 1
ATOM 9931 C CA . VAL B 1 561 ? -30.188 -16.078 -12.398 1 97.31 561 VAL B CA 1
ATOM 9932 C C . VAL B 1 561 ? -29.562 -16.453 -13.742 1 97.31 561 VAL B C 1
ATOM 9934 O O . VAL B 1 561 ? -28.516 -15.906 -14.117 1 97.31 561 VAL B O 1
ATOM 9937 N N . LYS B 1 562 ? -30.25 -17.312 -14.43 1 95.88 562 LYS B N 1
ATOM 9938 C CA . LYS B 1 562 ? -29.781 -17.766 -15.727 1 95.88 562 LYS B CA 1
ATOM 9939 C C . LYS B 1 562 ? -30.094 -16.75 -16.828 1 95.88 562 LYS B C 1
ATOM 9941 O O . LYS B 1 562 ? -31.203 -16.203 -16.875 1 95.88 562 LYS B O 1
ATOM 9946 N N . LYS B 1 563 ? -29.094 -16.469 -17.609 1 93.69 563 LYS B N 1
ATOM 9947 C CA . LYS B 1 563 ? -29.234 -15.523 -18.719 1 93.69 563 LYS B CA 1
ATOM 9948 C C . LYS B 1 563 ? -28.672 -16.125 -20.016 1 93.69 563 LYS B C 1
ATOM 9950 O O . LYS B 1 563 ? -27.922 -17.094 -19.984 1 93.69 563 LYS B O 1
ATOM 9955 N N . ASP B 1 564 ? -29.109 -15.492 -21.156 1 91.69 564 ASP B N 1
ATOM 9956 C CA . ASP B 1 564 ? -28.516 -15.844 -22.438 1 91.69 564 ASP B CA 1
ATOM 9957 C C . ASP B 1 564 ? -27.078 -15.352 -22.531 1 91.69 564 ASP B C 1
ATOM 9959 O O . ASP B 1 564 ? -26.812 -14.156 -22.406 1 91.69 564 ASP B O 1
ATOM 9963 N N . SER B 1 565 ? -26.234 -16.312 -22.734 1 89.75 565 SER B N 1
ATOM 9964 C CA . SER B 1 565 ? -24.812 -15.969 -22.75 1 89.75 565 SER B CA 1
ATOM 9965 C C . SER B 1 565 ? -24.469 -15.039 -23.922 1 89.75 565 SER B C 1
ATOM 9967 O O . SER B 1 565 ? -23.453 -14.367 -23.906 1 89.75 565 SER B O 1
ATOM 9969 N N . ARG B 1 566 ? -25.266 -14.906 -24.969 1 86.75 566 ARG B N 1
ATOM 9970 C CA . ARG B 1 566 ? -25.062 -14.047 -26.125 1 86.75 566 ARG B CA 1
ATOM 9971 C C . ARG B 1 566 ? -25.328 -12.586 -25.781 1 86.75 566 ARG B C 1
ATOM 9973 O O . ARG B 1 566 ? -24.797 -11.68 -26.438 1 86.75 566 ARG B O 1
ATOM 9980 N N . ALA B 1 567 ? -26.031 -12.375 -24.734 1 82 567 ALA B N 1
ATOM 9981 C CA . ALA B 1 567 ? -26.453 -11.023 -24.375 1 82 567 ALA B CA 1
ATOM 9982 C C . ALA B 1 567 ? -25.297 -10.234 -23.766 1 82 567 ALA B C 1
ATOM 9984 O O . ALA B 1 567 ? -25.25 -9.008 -23.875 1 82 567 ALA B O 1
ATOM 9985 N N . THR B 1 568 ? -24.438 -10.906 -23.172 1 77.12 568 THR B N 1
ATOM 9986 C CA . THR B 1 568 ? -23.391 -10.211 -22.438 1 77.12 568 THR B CA 1
ATOM 9987 C C . THR B 1 568 ? -22.016 -10.523 -23.031 1 77.12 568 THR B C 1
ATOM 9989 O O . THR B 1 568 ? -21 -10.195 -22.422 1 77.12 568 THR B O 1
ATOM 9992 N N . ALA B 1 569 ? -22.047 -11.133 -24.062 1 68.81 569 ALA B N 1
ATOM 9993 C CA . ALA B 1 569 ? -20.781 -11.422 -24.719 1 68.81 569 ALA B CA 1
ATOM 9994 C C . ALA B 1 569 ? -20.125 -10.148 -25.234 1 68.81 569 ALA B C 1
ATOM 9996 O O . ALA B 1 569 ? -20.812 -9.258 -25.75 1 68.81 569 ALA B O 1
ATOM 9997 N N . ILE B 1 570 ? -18.906 -10.016 -24.906 1 67.62 570 ILE B N 1
ATOM 9998 C CA . ILE B 1 570 ? -18.188 -8.82 -25.344 1 67.62 570 ILE B CA 1
ATOM 9999 C C . ILE B 1 570 ? -17.703 -9.008 -26.781 1 67.62 570 ILE B C 1
ATOM 10001 O O . ILE B 1 570 ? -17.797 -10.109 -27.344 1 67.62 570 ILE B O 1
ATOM 10005 N N . GLY B 1 571 ? -17.312 -7.906 -27.469 1 62.66 571 GLY B N 1
ATOM 10006 C CA . GLY B 1 571 ? -17.062 -7.781 -28.906 1 62.66 571 GLY B CA 1
ATOM 10007 C C . GLY B 1 571 ? -16.188 -8.883 -29.453 1 62.66 571 GLY B C 1
ATOM 10008 O O . GLY B 1 571 ? -16.391 -9.352 -30.578 1 62.66 571 GLY B O 1
ATOM 10009 N N . ASP B 1 572 ? -15.406 -9.445 -28.516 1 68.31 572 ASP B N 1
ATOM 10010 C CA . ASP B 1 572 ? -14.5 -10.414 -29.109 1 68.31 572 ASP B CA 1
ATOM 10011 C C . ASP B 1 572 ? -14.898 -11.844 -28.75 1 68.31 572 ASP B C 1
ATOM 10013 O O . ASP B 1 572 ? -14.203 -12.797 -29.094 1 68.31 572 ASP B O 1
ATOM 10017 N N . SER B 1 573 ? -16.047 -11.961 -28.094 1 68.44 573 SER B N 1
ATOM 10018 C CA . SER B 1 573 ? -16.578 -13.266 -27.75 1 68.44 573 SER B CA 1
ATOM 10019 C C . SER B 1 573 ? -17.578 -13.75 -28.797 1 68.44 573 SER B C 1
ATOM 10021 O O . SER B 1 573 ? -18.656 -13.164 -28.969 1 68.44 573 SER B O 1
ATOM 10023 N N . LYS B 1 574 ? -17.094 -14.797 -29.703 1 78.31 574 LYS B N 1
ATOM 10024 C CA . LYS B 1 574 ? -17.953 -15.281 -30.781 1 78.31 574 LYS B CA 1
ATOM 10025 C C . LYS B 1 574 ? -18.094 -16.797 -30.719 1 78.31 574 LYS B C 1
ATOM 10027 O O . LYS B 1 574 ? -17.156 -17.516 -30.344 1 78.31 574 LYS B O 1
ATOM 10032 N N . TRP B 1 575 ? -19.266 -17.172 -31 1 87.56 575 TRP B N 1
ATOM 10033 C CA . TRP B 1 575 ? -19.594 -18.594 -31.062 1 87.56 575 TRP B CA 1
ATOM 10034 C C . TRP B 1 575 ? -19.219 -19.188 -32.406 1 87.56 575 TRP B C 1
ATOM 10036 O O . TRP B 1 575 ? -19.266 -18.5 -33.438 1 87.56 575 TRP B O 1
ATOM 10046 N N . GLN B 1 576 ? -18.859 -20.438 -32.344 1 89.81 576 GLN B N 1
ATOM 10047 C CA . GLN B 1 576 ? -18.719 -21.172 -33.594 1 89.81 576 GLN B CA 1
ATOM 10048 C C . GLN B 1 576 ? -20.078 -21.406 -34.25 1 89.81 576 GLN B C 1
ATOM 10050 O O . GLN B 1 576 ? -21.094 -21.484 -33.562 1 89.81 576 GLN B O 1
ATOM 10055 N N . GLU B 1 577 ? -19.953 -21.5 -35.594 1 86.12 577 GLU B N 1
ATOM 10056 C CA . GLU B 1 577 ? -21.172 -21.812 -36.312 1 86.12 577 GLU B CA 1
ATOM 10057 C C . GLU B 1 577 ? -21.734 -23.172 -35.875 1 86.12 577 GLU B C 1
ATOM 10059 O O . GLU B 1 577 ? -21 -24.141 -35.781 1 86.12 577 GLU B O 1
ATOM 10064 N N . GLY B 1 578 ? -22.969 -23.156 -35.469 1 87.12 578 GLY B N 1
ATOM 10065 C CA . GLY B 1 578 ? -23.625 -24.406 -35.125 1 87.12 578 GLY B CA 1
ATOM 10066 C C . GLY B 1 578 ? -23.609 -24.703 -33.625 1 87.12 578 GLY B C 1
ATOM 10067 O O . GLY B 1 578 ? -24.281 -25.625 -33.156 1 87.12 578 GLY B O 1
ATOM 10068 N N . ALA B 1 579 ? -22.797 -23.969 -32.906 1 89.88 579 ALA B N 1
ATOM 10069 C CA . ALA B 1 579 ? -22.781 -24.172 -31.453 1 89.88 579 ALA B CA 1
ATOM 10070 C C . ALA B 1 579 ? -24.125 -23.859 -30.828 1 89.88 579 ALA B C 1
ATOM 10072 O O . ALA B 1 579 ? -24.781 -22.891 -31.219 1 89.88 579 ALA B O 1
ATOM 10073 N N . ASP B 1 580 ? -24.609 -24.688 -29.891 1 91.69 580 ASP B N 1
ATOM 10074 C CA . ASP B 1 580 ? -25.844 -24.453 -29.172 1 91.69 580 ASP B CA 1
ATOM 10075 C C . ASP B 1 580 ? -25.609 -23.656 -27.906 1 91.69 580 ASP B C 1
ATOM 10077 O O . ASP B 1 580 ? -25.438 -24.219 -26.812 1 91.69 580 ASP B O 1
ATOM 10081 N N . ALA B 1 581 ? -25.766 -22.438 -28.016 1 89.12 581 ALA B N 1
ATOM 10082 C CA . ALA B 1 581 ? -25.469 -21.516 -26.922 1 89.12 581 ALA B CA 1
ATOM 10083 C C . ALA B 1 581 ? -26.391 -21.75 -25.734 1 89.12 581 ALA B C 1
ATOM 10085 O O . ALA B 1 581 ? -26.078 -21.359 -24.594 1 89.12 581 ALA B O 1
ATOM 10086 N N . SER B 1 582 ? -27.547 -22.328 -25.938 1 91.12 582 SER B N 1
ATOM 10087 C CA . SER B 1 582 ? -28.516 -22.547 -24.859 1 91.12 582 SER B CA 1
ATOM 10088 C C . SER B 1 582 ? -27.969 -23.531 -23.828 1 91.12 582 SER B C 1
ATOM 10090 O O . SER B 1 582 ? -28.422 -23.531 -22.672 1 91.12 582 SER B O 1
ATOM 10092 N N . GLN B 1 583 ? -26.969 -24.25 -24.188 1 93.25 583 GLN B N 1
ATOM 10093 C CA . GLN B 1 583 ? -26.359 -25.219 -23.281 1 93.25 583 GLN B CA 1
ATOM 10094 C C . GLN B 1 583 ? -25.297 -24.562 -22.406 1 93.25 583 GLN B C 1
ATOM 10096 O O . GLN B 1 583 ? -24.781 -25.172 -21.469 1 93.25 583 GLN B O 1
ATOM 10101 N N . TRP B 1 584 ? -25.062 -23.359 -22.703 1 94.25 584 TRP B N 1
ATOM 10102 C CA . TRP B 1 584 ? -23.984 -22.641 -22.031 1 94.25 584 TRP B CA 1
ATOM 10103 C C . TRP B 1 584 ? -24.453 -21.281 -21.547 1 94.25 584 TRP B C 1
ATOM 10105 O O . TRP B 1 584 ? -24 -20.25 -22.031 1 94.25 584 TRP B O 1
ATOM 10115 N N . PRO B 1 585 ? -25.25 -21.266 -20.562 1 93.38 585 PRO B N 1
ATOM 10116 C CA . PRO B 1 585 ? -25.844 -20.016 -20.094 1 93.38 585 PRO B CA 1
ATOM 10117 C C . PRO B 1 585 ? -24.859 -19.156 -19.297 1 93.38 585 PRO B C 1
ATOM 10119 O O . PRO B 1 585 ? -23.844 -19.672 -18.812 1 93.38 585 PRO B O 1
ATOM 10122 N N . THR B 1 586 ? -25.172 -17.891 -19.219 1 94 586 THR B N 1
ATOM 10123 C CA . THR B 1 586 ? -24.594 -16.984 -18.234 1 94 586 THR B CA 1
ATOM 10124 C C . THR B 1 586 ? -25.375 -17.047 -16.922 1 94 586 THR B C 1
ATOM 10126 O O . THR B 1 586 ? -26.609 -17.141 -16.938 1 94 586 THR B O 1
ATOM 10129 N N . TYR B 1 587 ? -24.625 -16.984 -15.852 1 96.12 587 TYR B N 1
ATOM 10130 C CA . TYR B 1 587 ? -25.281 -16.875 -14.562 1 96.12 587 TYR B CA 1
ATOM 10131 C C . TYR B 1 587 ? -24.906 -15.57 -13.859 1 96.12 587 TYR B C 1
ATOM 10133 O O . TYR B 1 587 ? -23.734 -15.219 -13.797 1 96.12 587 TYR B O 1
ATOM 10141 N N . GLU B 1 588 ? -25.891 -14.852 -13.469 1 97.25 588 GLU B N 1
ATOM 10142 C CA . GLU B 1 588 ? -25.734 -13.82 -12.445 1 97.25 588 GLU B CA 1
ATOM 10143 C C . GLU B 1 588 ? -26.078 -14.367 -11.055 1 97.25 588 GLU B C 1
ATOM 10145 O O . GLU B 1 588 ? -26.953 -15.234 -10.922 1 97.25 588 GLU B O 1
ATOM 10150 N N . ILE B 1 589 ? -25.375 -13.977 -10.109 1 98.25 589 ILE B N 1
ATOM 10151 C CA . ILE B 1 589 ? -25.562 -14.492 -8.75 1 98.25 589 ILE B CA 1
ATOM 10152 C C . ILE B 1 589 ? -25.781 -13.328 -7.789 1 98.25 589 ILE B C 1
ATOM 10154 O O . ILE B 1 589 ? -25 -12.375 -7.754 1 98.25 589 ILE B O 1
ATOM 10158 N N . TYR B 1 590 ? -26.859 -13.367 -7.02 1 98.06 590 TYR B N 1
ATOM 10159 C CA . TYR B 1 590 ? -27.234 -12.328 -6.07 1 98.06 590 TYR B CA 1
ATOM 10160 C C . TYR B 1 590 ? -27.375 -12.898 -4.664 1 98.06 590 TYR B C 1
ATOM 10162 O O . TYR B 1 590 ? -27.703 -14.078 -4.496 1 98.06 590 TYR B O 1
ATOM 10170 N N . ALA B 1 591 ? -27.094 -12.086 -3.707 1 97.94 591 ALA B N 1
ATOM 10171 C CA . ALA B 1 591 ? -27.219 -12.492 -2.311 1 97.94 591 ALA B CA 1
ATOM 10172 C C . ALA B 1 591 ? -28.672 -12.531 -1.876 1 97.94 591 ALA B C 1
ATOM 10174 O O . ALA B 1 591 ? -29.422 -11.57 -2.082 1 97.94 591 ALA B O 1
ATOM 10175 N N . LYS B 1 592 ? -29.062 -13.617 -1.229 1 97.38 592 LYS B N 1
ATOM 10176 C CA . LYS B 1 592 ? -30.406 -13.734 -0.671 1 97.38 592 LYS B CA 1
ATOM 10177 C C . LYS B 1 592 ? -30.406 -13.422 0.822 1 97.38 592 LYS B C 1
ATOM 10179 O O . LYS B 1 592 ? -31.469 -13.188 1.409 1 97.38 592 LYS B O 1
ATOM 10184 N N . THR B 1 593 ? -29.281 -13.461 1.415 1 97.81 593 THR B N 1
ATOM 10185 C CA . THR B 1 593 ? -29.125 -13.141 2.828 1 97.81 593 THR B CA 1
ATOM 10186 C C . THR B 1 593 ? -28.141 -11.984 3.006 1 97.81 593 THR B C 1
ATOM 10188 O O . THR B 1 593 ? -27.359 -11.68 2.098 1 97.81 593 THR B O 1
ATOM 10191 N N . PRO B 1 594 ? -28.188 -11.312 4.207 1 97.62 594 PRO B N 1
ATOM 10192 C CA . PRO B 1 594 ? -27.25 -10.211 4.441 1 97.62 594 PRO B CA 1
ATOM 10193 C C . PRO B 1 594 ? -25.797 -10.648 4.41 1 97.62 594 PRO B C 1
ATOM 10195 O O . PRO B 1 594 ? -25.484 -11.781 4.773 1 97.62 594 PRO B O 1
ATOM 10198 N N . TRP B 1 595 ? -24.953 -9.75 3.961 1 98.31 595 TRP B N 1
ATOM 10199 C CA . TRP B 1 595 ? -23.516 -10.062 3.873 1 98.31 595 TRP B CA 1
ATOM 10200 C C . TRP B 1 595 ? -22.703 -9.094 4.715 1 98.31 595 TRP B C 1
ATOM 10202 O O . TRP B 1 595 ? -21.516 -9.336 4.984 1 98.31 595 TRP B O 1
ATOM 10212 N N . ASN B 1 596 ? -23.266 -7.938 5.152 1 98.25 596 ASN B N 1
ATOM 10213 C CA . ASN B 1 596 ? -22.547 -6.816 5.742 1 98.25 596 ASN B CA 1
ATOM 10214 C C . ASN B 1 596 ? -22.328 -7.016 7.242 1 98.25 596 ASN B C 1
ATOM 10216 O O . ASN B 1 596 ? -22.797 -6.211 8.047 1 98.25 596 ASN B O 1
ATOM 10220 N N . TYR B 1 597 ? -21.469 -8.062 7.586 1 98 597 TYR B N 1
ATOM 10221 C CA . TYR B 1 597 ? -21.219 -8.406 8.984 1 98 597 TYR B CA 1
ATOM 10222 C C . TYR B 1 597 ? -19.766 -8.102 9.367 1 98 597 TYR B C 1
ATOM 10224 O O . TYR B 1 597 ? -18.844 -8.32 8.57 1 98 597 TYR B O 1
ATOM 10232 N N . ALA B 1 598 ? -19.562 -7.547 10.562 1 97.62 598 ALA B N 1
ATOM 10233 C CA . ALA B 1 598 ? -18.297 -7.641 11.281 1 97.62 598 ALA B CA 1
ATOM 10234 C C . ALA B 1 598 ? -18.266 -8.867 12.195 1 97.62 598 ALA B C 1
ATOM 10236 O O . ALA B 1 598 ? -19.328 -9.344 12.625 1 97.62 598 ALA B O 1
ATOM 10237 N N . LEU B 1 599 ? -17.109 -9.391 12.469 1 96.94 599 LEU B N 1
ATOM 10238 C CA . LEU B 1 599 ? -16.984 -10.516 13.391 1 96.94 599 LEU B CA 1
ATOM 10239 C C . LEU B 1 599 ? -16.875 -10.031 14.828 1 96.94 599 LEU B C 1
ATOM 10241 O O . LEU B 1 599 ? -16.281 -8.984 15.094 1 96.94 599 LEU B O 1
ATOM 10245 N N . VAL B 1 600 ? -17.5 -10.695 15.68 1 95.88 600 VAL B N 1
ATOM 10246 C CA . VAL B 1 600 ? -17.281 -10.469 17.109 1 95.88 600 VAL B CA 1
ATOM 10247 C C . VAL B 1 600 ? -16.047 -11.25 17.562 1 95.88 600 VAL B C 1
ATOM 10249 O O . VAL B 1 600 ? -16.031 -12.484 17.5 1 95.88 600 VAL B O 1
ATOM 10252 N N . LEU B 1 601 ? -15.047 -10.594 18 1 95.75 601 LEU B N 1
ATOM 10253 C CA . LEU B 1 601 ? -13.781 -11.188 18.406 1 95.75 601 LEU B CA 1
ATOM 10254 C C . LEU B 1 601 ? -13.562 -11.039 19.906 1 95.75 601 LEU B C 1
ATOM 10256 O O . LEU B 1 601 ? -13.938 -10.023 20.5 1 95.75 601 LEU B O 1
ATOM 10260 N N . GLY B 1 602 ? -12.992 -12.023 20.453 1 91.94 602 GLY B N 1
ATOM 10261 C CA . GLY B 1 602 ? -12.625 -11.898 21.859 1 91.94 602 GLY B CA 1
ATOM 10262 C C . GLY B 1 602 ? -11.469 -10.945 22.078 1 91.94 602 GLY B C 1
ATOM 10263 O O . GLY B 1 602 ? -10.586 -10.812 21.234 1 91.94 602 GLY B O 1
ATOM 10264 N N . LYS B 1 603 ? -11.367 -10.398 23.234 1 87.44 603 LYS B N 1
ATOM 10265 C CA . LYS B 1 603 ? -10.352 -9.406 23.562 1 87.44 603 LYS B CA 1
ATOM 10266 C C . LYS B 1 603 ? -8.969 -10.047 23.672 1 87.44 603 LYS B C 1
ATOM 10268 O O . LYS B 1 603 ? -8 -9.57 23.078 1 87.44 603 LYS B O 1
ATOM 10273 N N . ASN B 1 604 ? -8.883 -11.164 24.328 1 88.56 604 ASN B N 1
ATOM 10274 C CA . ASN B 1 604 ? -7.602 -11.82 24.562 1 88.56 604 ASN B CA 1
ATOM 10275 C C . ASN B 1 604 ? -7.379 -12.977 23.594 1 88.56 604 ASN B C 1
ATOM 10277 O O . ASN B 1 604 ? -6.262 -13.195 23.125 1 88.56 604 ASN B O 1
ATOM 10281 N N . GLU B 1 605 ? -8.477 -13.656 23.359 1 93.19 605 GLU B N 1
ATOM 10282 C CA . GLU B 1 605 ? -8.484 -14.742 22.391 1 93.19 605 GLU B CA 1
ATOM 10283 C C . GLU B 1 605 ? -9.531 -14.5 21.312 1 93.19 605 GLU B C 1
ATOM 10285 O O . GLU B 1 605 ? -10.68 -14.945 21.438 1 93.19 605 GLU B O 1
ATOM 10290 N N . PRO B 1 606 ? -9.164 -13.914 20.25 1 94.44 606 PRO B N 1
ATOM 10291 C CA . PRO B 1 606 ? -10.125 -13.406 19.266 1 94.44 606 PRO B CA 1
ATOM 10292 C C . PRO B 1 606 ? -11.07 -14.484 18.75 1 94.44 606 PRO B C 1
ATOM 10294 O O . PRO B 1 606 ?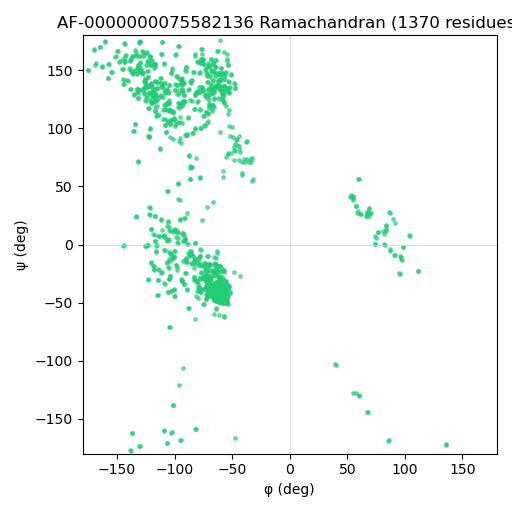 -12.25 -14.211 18.5 1 94.44 606 PRO B O 1
ATOM 10297 N N . LEU B 1 607 ? -10.609 -15.766 18.656 1 97.12 607 LEU B N 1
ATOM 10298 C CA . LEU B 1 607 ? -11.43 -16.781 18.016 1 97.12 607 LEU B CA 1
ATOM 10299 C C . LEU B 1 607 ? -12.039 -17.734 19.047 1 97.12 607 LEU B C 1
ATOM 10301 O O . LEU B 1 607 ? -12.445 -18.844 18.703 1 97.12 607 LEU B O 1
ATOM 10305 N N . LYS B 1 608 ? -12.125 -17.344 20.297 1 94.69 608 LYS B N 1
ATOM 10306 C CA . LYS B 1 608 ? -12.547 -18.203 21.391 1 94.69 608 LYS B CA 1
ATOM 10307 C C . LYS B 1 608 ? -13.969 -18.719 21.172 1 94.69 608 LYS B C 1
ATOM 10309 O O . LYS B 1 608 ? -14.305 -19.828 21.594 1 94.69 608 LYS B O 1
ATOM 10314 N N . ASP B 1 609 ? -14.828 -17.938 20.469 1 93.81 609 ASP B N 1
ATOM 10315 C CA . ASP B 1 609 ? -16.234 -18.297 20.328 1 93.81 609 ASP B CA 1
ATOM 10316 C C . ASP B 1 609 ? -16.484 -18.922 18.953 1 93.81 609 ASP B C 1
ATOM 10318 O O . ASP B 1 609 ? -17.641 -19.078 18.547 1 93.81 609 ASP B O 1
ATOM 10322 N N . PHE B 1 610 ? -15.492 -19.234 18.234 1 98 610 PHE B N 1
ATOM 10323 C CA . PHE B 1 610 ? -15.617 -19.875 16.938 1 98 610 PHE B CA 1
ATOM 10324 C C . PHE B 1 610 ? -15.57 -21.391 17.078 1 98 610 PHE B C 1
ATOM 10326 O O . PHE B 1 610 ? -14.789 -21.938 17.859 1 98 610 PHE B O 1
ATOM 10333 N N . LYS B 1 611 ? -16.406 -22.078 16.344 1 98.44 611 LYS B N 1
ATOM 10334 C CA . LYS B 1 611 ? -16.484 -23.547 16.422 1 98.44 611 LYS B CA 1
ATOM 10335 C C . LYS B 1 611 ? -16.453 -24.172 15.039 1 98.44 611 LYS B C 1
ATOM 10337 O O . LYS B 1 611 ? -17.297 -23.891 14.195 1 98.44 611 LYS B O 1
ATOM 10342 N N . VAL B 1 612 ? -15.562 -25.062 14.852 1 98.62 612 VAL B N 1
ATOM 10343 C CA . VAL B 1 612 ? -15.469 -25.812 13.602 1 98.62 612 VAL B CA 1
ATOM 10344 C C . VAL B 1 612 ? -16.469 -26.969 13.617 1 98.62 612 VAL B C 1
ATOM 10346 O O . VAL B 1 612 ? -16.516 -27.75 14.578 1 98.62 612 VAL B O 1
ATOM 10349 N N . VAL B 1 613 ? -17.25 -27.062 12.594 1 98.5 613 VAL B N 1
ATOM 10350 C CA . VAL B 1 613 ? -18.219 -28.125 12.43 1 98.5 613 VAL B CA 1
ATOM 10351 C C . VAL B 1 613 ? -17.875 -28.953 11.188 1 98.5 613 VAL B C 1
ATOM 10353 O O . VAL B 1 613 ? -17.797 -28.406 10.078 1 98.5 613 VAL B O 1
ATOM 10356 N N . HIS B 1 614 ? -17.688 -30.25 11.344 1 98.19 614 HIS B N 1
ATOM 10357 C CA . HIS B 1 614 ? -17.453 -31.172 10.227 1 98.19 614 HIS B CA 1
ATOM 10358 C C . HIS B 1 614 ? -18.75 -31.797 9.742 1 98.19 614 HIS B C 1
ATOM 10360 O O . HIS B 1 614 ? -19.547 -32.281 10.555 1 98.19 614 HIS B O 1
ATOM 10366 N N . LYS B 1 615 ? -18.891 -31.734 8.477 1 97.75 615 LYS B N 1
ATOM 10367 C CA . LYS B 1 615 ? -20.062 -32.344 7.836 1 97.75 615 LYS B CA 1
ATOM 10368 C C . LYS B 1 615 ? -19.656 -33.562 7.02 1 97.75 615 LYS B C 1
ATOM 10370 O O . LYS B 1 615 ? -18.469 -33.875 6.902 1 97.75 615 LYS B O 1
ATOM 10375 N N . GLU B 1 616 ? -20.688 -34.219 6.516 1 97.31 616 GLU B N 1
ATOM 10376 C CA . GLU B 1 616 ? -20.453 -35.406 5.695 1 97.31 616 GLU B CA 1
ATOM 10377 C C . GLU B 1 616 ? -19.766 -35.031 4.383 1 97.31 616 GLU B C 1
ATOM 10379 O O . GLU B 1 616 ? -20.062 -34 3.785 1 97.31 616 GLU B O 1
ATOM 10384 N N . TRP B 1 617 ? -18.891 -35.875 4.027 1 98.19 617 TRP B N 1
ATOM 10385 C CA . TRP B 1 617 ? -18.266 -35.719 2.721 1 98.19 617 TRP B CA 1
ATOM 10386 C C . TRP B 1 617 ? -19.281 -35.844 1.602 1 98.19 617 TRP B C 1
ATOM 10388 O O . TRP B 1 617 ? -20.172 -36.688 1.644 1 98.19 617 TRP B O 1
ATOM 10398 N N . PRO B 1 618 ? -19.25 -35 0.637 1 98 618 PRO B N 1
ATOM 10399 C CA . PRO B 1 618 ? -20.266 -35.062 -0.418 1 98 618 PRO B CA 1
ATOM 10400 C C . PRO B 1 618 ? -20.203 -36.344 -1.236 1 98 618 PRO B C 1
ATOM 10402 O O . PRO B 1 618 ? -19.109 -36.812 -1.578 1 98 618 PRO B O 1
ATOM 10405 N N . ALA B 1 619 ? -21.328 -36.844 -1.667 1 97 619 ALA B N 1
ATOM 10406 C CA . ALA B 1 619 ? -21.438 -38.125 -2.35 1 97 619 ALA B CA 1
ATOM 10407 C C . ALA B 1 619 ? -20.781 -38.062 -3.727 1 97 619 ALA B C 1
ATOM 10409 O O . ALA B 1 619 ? -20.266 -39.094 -4.203 1 97 619 ALA B O 1
ATOM 10410 N N . ASP B 1 620 ? -20.797 -36.969 -4.316 1 96.12 620 ASP B N 1
ATOM 10411 C CA . ASP B 1 620 ? -20.25 -36.875 -5.66 1 96.12 620 ASP B CA 1
ATOM 10412 C C . ASP B 1 620 ? -18.766 -36.469 -5.617 1 96.12 620 ASP B C 1
ATOM 10414 O O . ASP B 1 620 ? -18.172 -36.156 -6.648 1 96.12 620 ASP B O 1
ATOM 10418 N N . ASN B 1 621 ? -18.156 -36.312 -4.445 1 97.44 621 ASN B N 1
ATOM 10419 C CA . ASN B 1 621 ? -16.766 -36 -4.223 1 97.44 621 ASN B CA 1
ATOM 10420 C C . ASN B 1 621 ? -16.438 -34.562 -4.629 1 97.44 621 ASN B C 1
ATOM 10422 O O . ASN B 1 621 ? -15.32 -34.25 -5.039 1 97.44 621 ASN B O 1
ATOM 10426 N N . PHE B 1 622 ? -17.438 -33.656 -4.582 1 98.25 622 PHE B N 1
ATOM 10427 C CA . PHE B 1 622 ? -17.188 -32.281 -4.965 1 98.25 622 PHE B CA 1
ATOM 10428 C C . PHE B 1 622 ? -17.5 -31.344 -3.818 1 98.25 622 PHE B C 1
ATOM 10430 O O . PHE B 1 622 ? -18.625 -30.828 -3.721 1 98.25 622 PHE B O 1
ATOM 10437 N N . PRO B 1 623 ? -16.531 -30.891 -3.066 1 98.5 623 PRO B N 1
ATOM 10438 C CA . PRO B 1 623 ? -16.75 -30.125 -1.833 1 98.5 623 PRO B CA 1
ATOM 10439 C C . PRO B 1 623 ? -16.766 -28.609 -2.062 1 98.5 623 PRO B C 1
ATOM 10441 O O . PRO B 1 623 ? -16.828 -27.844 -1.104 1 98.5 623 PRO B O 1
ATOM 10444 N N . PHE B 1 624 ? -16.797 -28.094 -3.299 1 98.31 624 PHE B N 1
ATOM 10445 C CA . PHE B 1 624 ? -16.547 -26.672 -3.568 1 98.31 624 PHE B CA 1
ATOM 10446 C C . PHE B 1 624 ? -17.844 -25.953 -3.916 1 98.31 624 PHE B C 1
ATOM 10448 O O . PHE B 1 624 ? -17.891 -25.203 -4.887 1 98.31 624 PHE B O 1
ATOM 10455 N N . THR B 1 625 ? -18.891 -26.188 -3.143 1 97.69 625 THR B N 1
ATOM 10456 C CA . THR B 1 625 ? -20.141 -25.438 -3.193 1 97.69 625 THR B CA 1
ATOM 10457 C C . THR B 1 625 ? -20.656 -25.156 -1.785 1 97.69 625 THR B C 1
ATOM 10459 O O . THR B 1 625 ? -20.25 -25.812 -0.824 1 97.69 625 THR B O 1
ATOM 10462 N N . VAL B 1 626 ? -21.531 -24.156 -1.743 1 97.44 626 VAL B N 1
ATOM 10463 C CA . VAL B 1 626 ? -22.125 -23.781 -0.469 1 97.44 626 VAL B CA 1
ATOM 10464 C C . VAL B 1 626 ? -22.859 -24.984 0.133 1 97.44 626 VAL B C 1
ATOM 10466 O O . VAL B 1 626 ? -22.797 -25.203 1.345 1 97.44 626 VAL B O 1
ATOM 10469 N N . ALA B 1 627 ? -23.453 -25.781 -0.657 1 95.69 627 ALA B N 1
ATOM 10470 C CA . ALA B 1 627 ? -24.281 -26.906 -0.21 1 95.69 627 ALA B CA 1
ATOM 10471 C C . ALA B 1 627 ? -23.422 -28.109 0.177 1 95.69 627 ALA B C 1
ATOM 10473 O O . ALA B 1 627 ? -23.766 -28.844 1.106 1 95.69 627 ALA B O 1
ATOM 10474 N N . SER B 1 628 ? -22.297 -28.312 -0.454 1 96.88 628 SER B N 1
ATOM 10475 C CA . SER B 1 628 ? -21.625 -29.594 -0.368 1 96.88 628 SER B CA 1
ATOM 10476 C C . SER B 1 628 ? -20.375 -29.516 0.509 1 96.88 628 SER B C 1
ATOM 10478 O O . SER B 1 628 ? -19.812 -30.547 0.9 1 96.88 628 SER B O 1
ATOM 10480 N N . THR B 1 629 ? -19.859 -28.328 0.838 1 98.06 629 THR B N 1
ATOM 10481 C CA . THR B 1 629 ? -18.609 -28.234 1.576 1 98.06 629 THR B CA 1
ATOM 10482 C C . THR B 1 629 ? -18.719 -28.938 2.928 1 98.06 629 THR B C 1
ATOM 10484 O O . THR B 1 629 ? -19.75 -28.828 3.607 1 98.06 629 THR B O 1
ATOM 10487 N N . PRO B 1 630 ? -17.719 -29.719 3.334 1 98.62 630 PRO B N 1
ATOM 10488 C CA . PRO B 1 630 ? -17.828 -30.562 4.523 1 98.62 630 PRO B CA 1
ATOM 10489 C C . PRO B 1 630 ? -17.359 -29.859 5.797 1 98.62 630 PRO B C 1
ATOM 10491 O O . PRO B 1 630 ? -17.203 -30.5 6.84 1 98.62 630 PRO B O 1
ATOM 10494 N N . ILE B 1 631 ? -16.984 -28.562 5.711 1 98.44 631 ILE B N 1
ATOM 10495 C CA . ILE B 1 631 ? -16.531 -27.797 6.867 1 98.44 631 ILE B CA 1
ATOM 10496 C C . ILE B 1 631 ? -17.328 -26.516 6.996 1 98.44 631 ILE B C 1
ATOM 10498 O O . ILE B 1 631 ? -17.609 -25.844 5.996 1 98.44 631 ILE B O 1
ATOM 10502 N N . GLU B 1 632 ? -17.766 -26.188 8.18 1 98.62 632 GLU B N 1
ATOM 10503 C CA . GLU B 1 632 ? -18.359 -24.906 8.555 1 98.62 632 GLU B CA 1
ATOM 10504 C C . GLU B 1 632 ? -17.734 -24.375 9.836 1 98.62 632 GLU B C 1
ATOM 10506 O O . GLU B 1 632 ? -17.188 -25.141 10.641 1 98.62 632 GLU B O 1
ATOM 10511 N N . VAL B 1 633 ? -17.719 -23.156 9.977 1 98.81 633 VAL B N 1
ATOM 10512 C CA . VAL B 1 633 ? -17.312 -22.516 11.227 1 98.81 633 VAL B CA 1
ATOM 10513 C C . VAL B 1 633 ? -18.438 -21.641 11.75 1 98.81 633 VAL B C 1
ATOM 10515 O O . VAL B 1 633 ? -18.875 -20.719 11.07 1 98.81 633 VAL B O 1
ATOM 10518 N N . LYS B 1 634 ? -18.938 -21.969 12.914 1 98.81 634 LYS B N 1
ATOM 10519 C CA . LYS B 1 634 ? -19.938 -21.141 13.578 1 98.81 634 LYS B CA 1
ATOM 10520 C C . LYS B 1 634 ? -19.281 -19.953 14.289 1 98.81 634 LYS B C 1
ATOM 10522 O O . LYS B 1 634 ? -18.266 -20.125 14.969 1 98.81 634 LYS B O 1
ATOM 10527 N N . ALA B 1 635 ? -19.828 -18.812 14.055 1 97.88 635 ALA B N 1
ATOM 10528 C CA . ALA B 1 635 ? -19.281 -17.578 14.641 1 97.88 635 ALA B CA 1
ATOM 10529 C C . ALA B 1 635 ? -20.406 -16.609 15 1 97.88 635 ALA B C 1
ATOM 10531 O O . ALA B 1 635 ? -21.578 -16.906 14.812 1 97.88 635 ALA B O 1
ATOM 10532 N N . ILE B 1 636 ? -20.078 -15.516 15.648 1 97.38 636 ILE B N 1
ATOM 10533 C CA . ILE B 1 636 ? -21 -14.43 15.961 1 97.38 636 ILE B CA 1
ATOM 10534 C C . ILE B 1 636 ? -20.625 -13.188 15.156 1 97.38 636 ILE B C 1
ATOM 10536 O O . ILE B 1 636 ? -19.453 -12.82 15.086 1 97.38 636 ILE B O 1
ATOM 10540 N N . GLY B 1 637 ? -21.578 -12.633 14.453 1 97 637 GLY B N 1
ATOM 10541 C CA . GLY B 1 637 ? -21.375 -11.406 13.695 1 97 637 GLY B CA 1
ATOM 10542 C C . GLY B 1 637 ? -22.328 -10.289 14.109 1 97 637 GLY B C 1
ATOM 10543 O O . GLY B 1 637 ? -23.266 -10.516 14.867 1 97 637 GLY B O 1
ATOM 10544 N N . ARG B 1 638 ? -22 -9.117 13.758 1 97.25 638 ARG B N 1
ATOM 10545 C CA . ARG B 1 638 ? -22.859 -7.941 13.883 1 97.25 638 ARG B CA 1
ATOM 10546 C C . ARG B 1 638 ? -22.984 -7.207 12.555 1 97.25 638 ARG B C 1
ATOM 10548 O O . ARG B 1 638 ? -21.969 -6.93 11.898 1 97.25 638 ARG B O 1
ATOM 10555 N N . LYS B 1 639 ? -24.156 -6.863 12.227 1 97.81 639 LYS B N 1
ATOM 10556 C CA . LYS B 1 639 ? -24.391 -6.145 10.977 1 97.81 639 LYS B CA 1
ATOM 10557 C C . LYS B 1 639 ? -23.797 -4.742 11.031 1 97.81 639 LYS B C 1
ATOM 10559 O O . LYS B 1 639 ? -23.859 -4.074 12.062 1 97.81 639 LYS B O 1
ATOM 10564 N N . VAL B 1 640 ? -23.188 -4.336 10.008 1 97.44 640 VAL B N 1
ATOM 10565 C CA . VAL B 1 640 ? -22.719 -2.965 9.828 1 97.44 640 VAL B CA 1
ATOM 10566 C C . VAL B 1 640 ? -23.594 -2.252 8.797 1 97.44 640 VAL B C 1
ATOM 10568 O O . VAL B 1 640 ? -23.281 -2.256 7.602 1 97.44 640 VAL B O 1
ATOM 10571 N N . PRO B 1 641 ? -24.562 -1.513 9.18 1 96.5 641 PRO B N 1
ATOM 10572 C CA . PRO B 1 641 ? -25.578 -0.968 8.289 1 96.5 641 PRO B CA 1
ATOM 10573 C C . PRO B 1 641 ? -25.016 -0.021 7.238 1 96.5 641 PRO B C 1
ATOM 10575 O O . PRO B 1 641 ? -25.562 0.094 6.141 1 96.5 641 PRO B O 1
ATOM 10578 N N . SER B 1 642 ? -23.906 0.619 7.539 1 94.69 642 SER B N 1
ATOM 10579 C CA . SER B 1 642 ? -23.344 1.595 6.617 1 94.69 642 SER B CA 1
ATOM 10580 C C . SER B 1 642 ? -22.562 0.91 5.5 1 94.69 642 SER B C 1
ATOM 10582 O O . SER B 1 642 ? -22.188 1.55 4.512 1 94.69 642 SER B O 1
ATOM 10584 N N . TRP B 1 643 ? -22.25 -0.364 5.676 1 97.19 643 TRP B N 1
ATOM 10585 C CA . TRP B 1 643 ? -21.562 -1.122 4.637 1 97.19 643 TRP B CA 1
ATOM 10586 C C . TRP B 1 643 ? -22.562 -1.669 3.615 1 97.19 643 TRP B C 1
ATOM 10588 O O . TRP B 1 643 ? -23.125 -2.75 3.803 1 97.19 643 TRP B O 1
ATOM 10598 N N . VAL B 1 644 ? -22.734 -0.943 2.504 1 97 644 VAL B N 1
ATOM 10599 C CA . VAL B 1 644 ? -23.828 -1.181 1.557 1 97 644 VAL B CA 1
ATOM 10600 C C . VAL B 1 644 ? -23.266 -1.271 0.14 1 97 644 VAL B C 1
ATOM 10602 O O . VAL B 1 644 ? -22.047 -1.164 -0.063 1 97 644 VAL B O 1
ATOM 10605 N N . ILE B 1 645 ? -24.094 -1.593 -0.845 1 97.81 645 ILE B N 1
ATOM 10606 C CA . ILE B 1 645 ? -23.75 -1.51 -2.26 1 97.81 645 ILE B CA 1
ATOM 10607 C C . ILE B 1 645 ? -23.562 -0.048 -2.658 1 97.81 645 ILE B C 1
ATOM 10609 O O . ILE B 1 645 ? -24.406 0.802 -2.352 1 97.81 645 ILE B O 1
ATOM 10613 N N . ASP B 1 646 ? -22.5 0.234 -3.336 1 96.69 646 ASP B N 1
ATOM 10614 C CA . ASP B 1 646 ? -22.141 1.624 -3.598 1 96.69 646 ASP B CA 1
ATOM 10615 C C . ASP B 1 646 ? -22.656 2.078 -4.961 1 96.69 646 ASP B C 1
ATOM 10617 O O . ASP B 1 646 ? -23.516 1.429 -5.551 1 96.69 646 ASP B O 1
ATOM 10621 N N . GLN B 1 647 ? -22.188 3.242 -5.426 1 95 647 GLN B N 1
ATOM 10622 C CA . GLN B 1 647 ? -22.672 3.863 -6.656 1 95 647 GLN B CA 1
ATOM 10623 C C . GLN B 1 647 ? -22.234 3.066 -7.883 1 95 647 GLN B C 1
ATOM 10625 O O . GLN B 1 647 ? -22.766 3.258 -8.977 1 95 647 GLN B O 1
ATOM 10630 N N . TYR B 1 648 ? -21.266 2.203 -7.711 1 96.38 648 TYR B N 1
ATOM 10631 C CA . TYR B 1 648 ? -20.781 1.394 -8.828 1 96.38 648 TYR B CA 1
ATOM 10632 C C . TYR B 1 648 ? -21.406 0.006 -8.805 1 96.38 648 TYR B C 1
ATOM 10634 O O . TYR B 1 648 ? -20.984 -0.886 -9.547 1 96.38 648 TYR B O 1
ATOM 10642 N N . ASP B 1 649 ? -22.359 -0.193 -7.883 1 97.19 649 ASP B N 1
ATOM 10643 C CA . ASP B 1 649 ? -23.125 -1.434 -7.734 1 97.19 649 ASP B CA 1
ATOM 10644 C C . ASP B 1 649 ? -22.219 -2.564 -7.23 1 97.19 649 ASP B C 1
ATOM 10646 O O . ASP B 1 649 ? -22.359 -3.711 -7.66 1 97.19 649 ASP B O 1
ATOM 10650 N N . LEU B 1 650 ? -21.234 -2.217 -6.461 1 97.44 650 LEU B N 1
ATOM 10651 C CA . LEU B 1 650 ? -20.359 -3.139 -5.746 1 97.44 650 LEU B CA 1
ATOM 10652 C C . LEU B 1 650 ? -20.484 -2.957 -4.238 1 97.44 650 LEU B C 1
ATOM 10654 O O . LEU B 1 650 ? -20.953 -1.915 -3.773 1 97.44 650 LEU B O 1
ATOM 10658 N N . CYS B 1 651 ? -20.188 -3.994 -3.494 1 96.88 651 CYS B N 1
ATOM 10659 C CA . CYS B 1 651 ? -20.031 -3.686 -2.078 1 96.88 651 CYS B CA 1
ATOM 10660 C C . CYS B 1 651 ? -19.047 -2.541 -1.878 1 96.88 651 CYS B C 1
ATOM 10662 O O . CYS B 1 651 ? -17.984 -2.51 -2.508 1 96.88 651 CYS B O 1
ATOM 10664 N N . SER B 1 652 ? -19.391 -1.568 -1.113 1 97.12 652 SER B N 1
ATOM 10665 C CA . SER B 1 652 ? -18.531 -0.422 -0.872 1 97.12 652 SER B CA 1
ATOM 10666 C C . SER B 1 652 ? -17.234 -0.841 -0.168 1 97.12 652 SER B C 1
ATOM 10668 O O . SER B 1 652 ? -17.109 -1.984 0.278 1 97.12 652 SER B O 1
ATOM 10670 N N . GLU B 1 653 ? -16.234 0.056 -0.129 1 97.12 653 GLU B N 1
ATOM 10671 C CA . GLU B 1 653 ? -15.031 -0.21 0.644 1 97.12 653 GLU B CA 1
ATOM 10672 C C . GLU B 1 653 ? -15.367 -0.557 2.092 1 97.12 653 GLU B C 1
ATOM 10674 O O . GLU B 1 653 ? -16.422 -0.165 2.602 1 97.12 653 GLU B O 1
ATOM 10679 N N . LEU B 1 654 ? -14.461 -1.304 2.715 1 97.62 654 LEU B N 1
ATOM 10680 C CA . LEU B 1 654 ? -14.633 -1.656 4.121 1 97.62 654 LEU B CA 1
ATOM 10681 C C . LEU B 1 654 ? -14.984 -0.427 4.949 1 97.62 654 LEU B C 1
ATOM 10683 O O . LEU B 1 654 ? -14.438 0.657 4.723 1 97.62 654 LEU B O 1
ATOM 10687 N N . PRO B 1 655 ? -15.906 -0.58 5.871 1 95.31 655 PRO B N 1
ATOM 10688 C CA . PRO B 1 655 ? -16.234 0.532 6.762 1 95.31 655 PRO B CA 1
ATOM 10689 C C . PRO B 1 655 ? -15.102 0.871 7.73 1 95.31 655 PRO B C 1
ATOM 10691 O O . PRO B 1 655 ? -14.203 0.054 7.949 1 95.31 655 PRO B O 1
ATOM 10694 N N . GLU B 1 656 ? -15.133 2.051 8.242 1 91.31 656 GLU B N 1
ATOM 10695 C CA . GLU B 1 656 ? -14.164 2.453 9.258 1 91.31 656 GLU B CA 1
ATOM 10696 C C . GLU B 1 656 ? -14.328 1.628 10.531 1 91.31 656 GLU B C 1
ATOM 10698 O O . GLU B 1 656 ? -15.391 1.056 10.773 1 91.31 656 GLU B O 1
ATOM 10703 N N . MET B 1 657 ? -13.336 1.571 11.312 1 88.44 657 MET B N 1
ATOM 10704 C CA . MET B 1 657 ? -13.258 0.683 12.469 1 88.44 657 MET B CA 1
ATOM 10705 C C . MET B 1 657 ? -14.289 1.079 13.523 1 88.44 657 MET B C 1
ATOM 10707 O O . MET B 1 657 ? -14.656 0.265 14.367 1 88.44 657 MET B O 1
ATOM 10711 N N . ASP B 1 658 ? -14.75 2.32 13.531 1 87.19 658 ASP B N 1
ATOM 10712 C CA . ASP B 1 658 ? -15.711 2.773 14.531 1 87.19 658 ASP B CA 1
ATOM 10713 C C . ASP B 1 658 ? -17.125 2.766 13.969 1 87.19 658 ASP B C 1
ATOM 10715 O O . ASP B 1 658 ? -18.047 3.326 14.578 1 87.19 658 ASP B O 1
ATOM 10719 N N . ALA B 1 659 ? -17.281 2.172 12.859 1 92.69 659 ALA B N 1
ATOM 10720 C CA . ALA B 1 659 ? -18.609 2.115 12.266 1 92.69 659 ALA B CA 1
ATOM 10721 C C . ALA B 1 659 ? -19.609 1.455 13.219 1 92.69 659 ALA B C 1
ATOM 10723 O O . ALA B 1 659 ? -19.312 0.418 13.812 1 92.69 659 ALA B O 1
ATOM 10724 N N . PRO B 1 660 ? -20.844 2.049 13.383 1 93.69 660 PRO B N 1
ATOM 10725 C CA . PRO B 1 660 ? -21.859 1.443 14.234 1 93.69 660 PRO B CA 1
ATOM 10726 C C . PRO B 1 660 ? -22.266 0.043 13.766 1 93.69 660 PRO B C 1
ATOM 10728 O O . PRO B 1 660 ? -22.281 -0.232 12.57 1 93.69 660 PRO B O 1
ATOM 10731 N N . LYS B 1 661 ? -22.578 -0.785 14.742 1 96 661 LYS B N 1
ATOM 10732 C CA . LYS B 1 661 ? -22.953 -2.166 14.469 1 96 661 LYS B CA 1
ATOM 10733 C C . LYS B 1 661 ? -24.328 -2.488 15.078 1 96 661 LYS B C 1
ATOM 10735 O O . LYS B 1 661 ? -24.75 -1.841 16.031 1 96 661 LYS B O 1
ATOM 10740 N N . GLY B 1 662 ? -24.984 -3.467 14.477 1 96.25 662 GLY B N 1
ATOM 10741 C CA . GLY B 1 662 ? -26.25 -3.969 15.008 1 96.25 662 GLY B CA 1
ATOM 10742 C C . GLY B 1 662 ? -26.062 -4.98 16.125 1 96.25 662 GLY B C 1
ATOM 10743 O O . GLY B 1 662 ? -25.031 -4.992 16.797 1 96.25 662 GLY B O 1
ATOM 10744 N N . GLU B 1 663 ? -27.031 -5.762 16.359 1 96.12 663 GLU B N 1
ATOM 10745 C CA . GLU B 1 663 ? -27.031 -6.77 17.406 1 96.12 663 GLU B CA 1
ATOM 10746 C C . GLU B 1 663 ? -26.188 -7.98 17.016 1 96.12 663 GLU B C 1
ATOM 10748 O O . GLU B 1 663 ? -25.938 -8.203 15.82 1 96.12 663 GLU B O 1
ATOM 10753 N N . LYS B 1 664 ? -25.781 -8.711 18.031 1 96.31 664 LYS B N 1
ATOM 10754 C CA . LYS B 1 664 ? -25.062 -9.961 17.781 1 96.31 664 LYS B CA 1
ATOM 10755 C C . LYS B 1 664 ? -25.984 -11.016 17.172 1 96.31 664 LYS B C 1
ATOM 10757 O O . LYS B 1 664 ? -27.141 -11.125 17.562 1 96.31 664 LYS B O 1
ATOM 10762 N N . GLU B 1 665 ? -25.438 -11.648 16.156 1 96.62 665 GLU B N 1
ATOM 10763 C CA . GLU B 1 665 ? -26.156 -12.719 15.477 1 96.62 665 GLU B CA 1
ATOM 10764 C C . GLU B 1 665 ? -25.219 -13.898 15.188 1 96.62 665 GLU B C 1
ATOM 10766 O O . GLU B 1 665 ? -24.031 -13.719 14.945 1 96.62 665 GLU B O 1
ATOM 10771 N N . GLU B 1 666 ? -25.828 -15.078 15.234 1 97.81 666 GLU B N 1
ATOM 10772 C CA . GLU B 1 666 ? -25.062 -16.234 14.789 1 97.81 666 GLU B CA 1
ATOM 10773 C C . GLU B 1 666 ? -24.891 -16.25 13.273 1 97.81 666 GLU B C 1
ATOM 10775 O O . GLU B 1 666 ? -25.859 -16.047 12.539 1 97.81 666 GLU B O 1
ATOM 10780 N N . ILE B 1 667 ? -23.719 -16.375 12.875 1 98.38 667 ILE B N 1
ATOM 10781 C CA . ILE B 1 667 ? -23.438 -16.5 11.453 1 98.38 667 ILE B CA 1
ATOM 10782 C C . ILE B 1 667 ? -22.594 -17.75 11.195 1 98.38 667 ILE B C 1
ATOM 10784 O O . ILE B 1 667 ? -22.062 -18.359 12.133 1 98.38 667 ILE B O 1
ATOM 10788 N N . THR B 1 668 ? -22.531 -18.219 9.945 1 98.75 668 THR B N 1
ATOM 10789 C CA . THR B 1 668 ? -21.766 -19.391 9.539 1 98.75 668 THR B CA 1
ATOM 10790 C C . THR B 1 668 ? -20.719 -19 8.484 1 98.75 668 THR B C 1
ATOM 10792 O O . THR B 1 668 ? -21.016 -18.219 7.574 1 98.75 668 THR B O 1
ATOM 10795 N N . LEU B 1 669 ? -19.578 -19.422 8.719 1 98.88 669 LEU B N 1
ATOM 10796 C CA . LEU B 1 669 ? -18.516 -19.297 7.723 1 98.88 669 LEU B CA 1
ATOM 10797 C C . LEU B 1 669 ? -18.25 -20.625 7.023 1 98.88 669 LEU B C 1
ATOM 10799 O O . LEU B 1 669 ? -18.453 -21.688 7.617 1 98.88 669 LEU B O 1
ATOM 10803 N N . ILE B 1 670 ? -17.875 -20.594 5.785 1 98.88 670 ILE B N 1
ATOM 10804 C CA . ILE B 1 670 ? -17.531 -21.766 4.984 1 98.88 670 ILE B CA 1
ATOM 10805 C C . ILE B 1 670 ? -16.234 -21.516 4.223 1 98.88 670 ILE B C 1
ATOM 10807 O O . ILE B 1 670 ? -15.781 -20.359 4.113 1 98.88 670 ILE B O 1
ATOM 10811 N N . PRO B 1 671 ? -15.547 -22.578 3.723 1 98.81 671 PRO B N 1
ATOM 10812 C CA . PRO B 1 671 ? -14.328 -22.375 2.941 1 98.81 671 PRO B CA 1
ATOM 10813 C C . PRO B 1 671 ? -14.539 -21.422 1.762 1 98.81 671 PRO B C 1
ATOM 10815 O O . PRO B 1 671 ? -15.516 -21.562 1.023 1 98.81 671 PRO B O 1
ATOM 10818 N N . MET B 1 672 ? -13.633 -20.547 1.612 1 98.31 672 MET B N 1
ATOM 10819 C CA . MET B 1 672 ? -13.648 -19.484 0.603 1 98.31 672 MET B CA 1
ATOM 10820 C C . MET B 1 672 ? -13.852 -20.062 -0.791 1 98.31 672 MET B C 1
ATOM 10822 O O . MET B 1 672 ? -14.531 -19.469 -1.625 1 98.31 672 MET B O 1
ATOM 10826 N N . GLY B 1 673 ? -13.312 -21.219 -1.051 1 98.31 673 GLY B N 1
ATOM 10827 C CA . GLY B 1 673 ? -13.406 -21.859 -2.357 1 98.31 673 GLY B CA 1
ATOM 10828 C C . GLY B 1 673 ? -14.797 -22.359 -2.672 1 98.31 673 GLY B C 1
ATOM 10829 O O . GLY B 1 673 ? -15.125 -22.625 -3.832 1 98.31 673 GLY B O 1
ATOM 10830 N N . ALA B 1 674 ? -15.609 -22.5 -1.688 1 98.12 674 ALA B N 1
ATOM 10831 C CA . ALA B 1 674 ? -16.969 -23.031 -1.862 1 98.12 674 ALA B CA 1
ATOM 10832 C C . ALA B 1 674 ? -17.953 -21.906 -2.146 1 98.12 674 ALA B C 1
ATOM 10834 O O . ALA B 1 674 ? -19.078 -22.156 -2.576 1 98.12 674 ALA B O 1
ATOM 10835 N N . ALA B 1 675 ? -17.5 -20.672 -1.929 1 97.06 675 ALA B N 1
ATOM 10836 C CA . ALA B 1 675 ? -18.422 -19.531 -1.991 1 97.06 675 ALA B CA 1
ATOM 10837 C C . ALA B 1 675 ? -18.188 -18.703 -3.25 1 97.06 675 ALA B C 1
ATOM 10839 O O . ALA B 1 675 ? -17.125 -18.094 -3.408 1 97.06 675 ALA B O 1
ATOM 10840 N N . ARG B 1 676 ? -19.188 -18.656 -4.129 1 97.56 676 ARG B N 1
ATOM 10841 C CA . ARG B 1 676 ? -19.062 -17.781 -5.289 1 97.56 676 ARG B CA 1
ATOM 10842 C C . ARG B 1 676 ? -19.344 -16.328 -4.914 1 97.56 676 ARG B C 1
ATOM 10844 O O . ARG B 1 676 ? -18.766 -15.406 -5.496 1 97.56 676 ARG B O 1
ATOM 10851 N N . LEU B 1 677 ? -20.312 -16.094 -4.008 1 98.19 677 LEU B N 1
ATOM 10852 C CA . LEU B 1 677 ? -20.375 -14.844 -3.256 1 98.19 677 LEU B CA 1
ATOM 10853 C C . LEU B 1 677 ? -19.672 -14.977 -1.914 1 98.19 677 LEU B C 1
ATOM 10855 O O . LEU B 1 677 ? -19.797 -16 -1.237 1 98.19 677 LEU B O 1
ATOM 10859 N N . ARG B 1 678 ? -18.938 -13.93 -1.567 1 97.62 678 ARG B N 1
ATOM 10860 C CA . ARG B 1 678 ? -18.125 -14.148 -0.374 1 97.62 678 ARG B CA 1
ATOM 10861 C C . ARG B 1 678 ? -17.75 -12.828 0.282 1 97.62 678 ARG B C 1
ATOM 10863 O O . ARG B 1 678 ? -17.578 -11.812 -0.402 1 97.62 678 ARG B O 1
ATOM 10870 N N . VAL B 1 679 ? -17.719 -12.812 1.501 1 98.62 679 VAL B N 1
ATOM 10871 C CA . VAL B 1 679 ? -16.984 -11.891 2.371 1 98.62 679 VAL B CA 1
ATOM 10872 C C . VAL B 1 679 ? -15.922 -12.656 3.158 1 98.62 679 VAL B C 1
ATOM 10874 O O . VAL B 1 679 ? -16.25 -13.508 3.986 1 98.62 679 VAL B O 1
ATOM 10877 N N . SER B 1 680 ? -14.672 -12.383 2.811 1 98.75 680 SER B N 1
ATOM 10878 C CA . SER B 1 680 ? -13.578 -13.141 3.42 1 98.75 680 SER B CA 1
ATOM 10879 C C . SER B 1 680 ? -12.648 -12.227 4.207 1 98.75 680 SER B C 1
ATOM 10881 O O . SER B 1 680 ? -11.82 -12.695 4.988 1 98.75 680 SER B O 1
ATOM 10883 N N . ALA B 1 681 ? -12.656 -10.977 3.992 1 98.69 681 ALA B N 1
ATOM 10884 C CA . ALA B 1 681 ? -12.055 -9.945 4.828 1 98.69 681 ALA B CA 1
ATOM 10885 C C . ALA B 1 681 ? -13.117 -9.156 5.582 1 98.69 681 ALA B C 1
ATOM 10887 O O . ALA B 1 681 ? -13.789 -8.297 5.008 1 98.69 681 ALA B O 1
ATOM 10888 N N . PHE B 1 682 ? -13.211 -9.398 6.855 1 98.38 682 PHE B N 1
ATOM 10889 C CA . PHE B 1 682 ? -14.297 -8.859 7.664 1 98.38 682 PHE B CA 1
ATOM 10890 C C . PHE B 1 682 ? -13.883 -7.547 8.32 1 98.38 682 PHE B C 1
ATOM 10892 O O . PHE B 1 682 ? -12.742 -7.406 8.773 1 98.38 682 PHE B O 1
ATOM 10899 N N . PRO B 1 683 ? -14.812 -6.625 8.367 1 95.94 683 PRO B N 1
ATOM 10900 C CA . PRO B 1 683 ? -14.516 -5.426 9.148 1 95.94 683 PRO B CA 1
ATOM 10901 C C . PRO B 1 683 ? -14.172 -5.734 10.602 1 95.94 683 PRO B C 1
ATOM 10903 O O . PRO B 1 683 ? -14.789 -6.613 11.211 1 95.94 683 PRO B O 1
ATOM 10906 N N . ASN B 1 684 ? -13.07 -5.199 11.07 1 88.12 684 ASN B N 1
ATOM 10907 C CA . ASN B 1 684 ? -12.727 -5.227 12.484 1 88.12 684 ASN B CA 1
ATOM 10908 C C . ASN B 1 684 ? -13.133 -3.938 13.188 1 88.12 684 ASN B C 1
ATOM 10910 O O . ASN B 1 684 ? -12.305 -3.041 13.375 1 88.12 684 ASN B O 1
ATOM 10914 N N . THR B 1 685 ? -14.312 -3.879 13.688 1 76.44 685 THR B N 1
ATOM 10915 C CA . THR B 1 685 ? -14.844 -2.662 14.289 1 76.44 685 THR B CA 1
ATOM 10916 C C . THR B 1 685 ? -14.742 -2.727 15.812 1 76.44 685 THR B C 1
ATOM 10918 O O . THR B 1 685 ? -14.852 -3.805 16.406 1 76.44 685 THR B O 1
ATOM 10921 N N . ARG B 1 686 ? -14.383 -1.735 16.375 1 70.56 686 ARG B N 1
ATOM 10922 C CA . ARG B 1 686 ? -14.227 -1.63 17.812 1 70.56 686 ARG B CA 1
ATOM 10923 C C . ARG B 1 686 ? -15.555 -1.862 18.531 1 70.56 686 ARG B C 1
ATOM 10925 O O . ARG B 1 686 ? -16.609 -1.494 18.016 1 70.56 686 ARG B O 1
ATOM 10932 N N . GLU B 1 687 ? -15.625 -2.68 19.703 1 68.06 687 GLU B N 1
ATOM 10933 C CA . GLU B 1 687 ? -16.828 -2.908 20.5 1 68.06 687 GLU B CA 1
ATOM 10934 C C . GLU B 1 687 ? -17.219 -1.658 21.281 1 68.06 687 GLU B C 1
ATOM 10936 O O . GLU B 1 687 ? -16.359 -0.87 21.672 1 68.06 687 GLU B O 1
#

Secondary structure (DSSP, 8-state):
--------------------------------EEEEESS---SS--SSS--PPTTSPPPSSEEPPTTSEEE-HHHHHHHHHHHHSHHHHHHHHBGGG-STTBTTTSTT-SB-TTHHHHHHHHHHHHHHHHT-HHHHHHHHHHHHHHHHT--TTS--S---EETTEE--HHHHHHHHHHHHHHHHH--THHHHHHHHHHHHHHHS-GGGSS-SHHHHHTHHHHHHHHHHHHHHH--THHHHHHHHHHHHS--TT-TT--S--BHHHHHHHTTHHHHHHHHH--HHHHHHHHHHHHHHHHHT--SSSS--S-BSB--TT--STT--EEHHHHHHHHHHHHHHHHHH--HHHHHHHHHHHHHTGGGGB-TTSS-B-SEE-SEE-EE-SS--TTTSSS-SSTTSBBTTS-HHHHHHGGGHHHHHHHTSEEE-TTS-EEE-S--SEEEEEEETTTEEEEEEEEE-TTSSSEEEEEEE-SS-EEEEEEEEE-TT-SS-EEEETTEE-S----TTEEEEEEEEE-TTEEEEEE----EEEEEETTTTTEEEEEETTEEEEE---EEEEEE-TTTS--TT--BPTT--GGGS-EEEEEESS---EEEP--SSSTTTT-EEEE-PPPTTS---STTT-SEEEEEEEEE-TT--B-TTSSBPSPPPTT-----EEEEEEEEGGG-SSEE-SB-----/--------------------------------EEEEESS---SS--SSS--PPTTSPPPSSEEPPTTSEEE-HHHHHHHHHHHHSHHHHHHHHBGGG-STTBTTTSTT-SB-TTHHHHHHHHHHHHHHHHT-HHHHHHHHHHHHHHHHT--TTS--S---EETTEE--HHHHHHHHHHHHHHHHH--THHHHHHHHHHHHHHHS-GGGSS-SHHHHHTHHHHHHHHHHHHHHH--THHHHHHHHHHHHS--TT-TT--S--BHHHHHHHTTHHHHHHHHH--HHHHHHHHHHHHHHHHHT--SSSS--S-BSB--TT--STT--EEHHHHHHHHHHHHHHHHHH--HHHHHHHHHHHHHTGGGGB-TTSS-B-SEE-SEE-EE-SS--TTTSSS-SSTTSBBTTS-HHHHHHGGGHHHHHHTTSEEE-TTS-EEE-S--SEEEEEEETTTEEEEEEEEE-TTSSSEEEEEEE-SS-EEEEEEEEE-TT-SS-EEEETTEE-S----TTEEEEEEEEE-TTEEEEEE----EEEEEETTTTTEEEEEETTEEEEE---EEEEEE-TTTS--TT--BPTT--GGGS-EEEEEESS---EEEP--SSSTTTT-EEEE-PPPTTS---STTT-SEEEEEEEEE-TT--B-TTSSBPSPPPTT-----EEEEEEEEGGG-SSEE-SB-----